Protein AF-A0A9W8K3P5-F1 (afdb_monomer_lite)

Secondary structure (DSSP, 8-state):
------TTPPPTTS-HHHHHHHHHHHHHHHHHHSHHHHHHHHHHHS--SSGGG--SSHHHHHHHHHHHH-GGGGGTTHHHHHHHHHHHHHHHHHHHHHHHHHTTTTSSS-HHHHHHHHHHHHHHHHHHHHHHHHHHHHHHSSTT-S-SSHHHHHHHHHHHH-GGGGTTTHHHHHHHHHHHHHHHHHHHHHHHHHH-TT----HHHHHHHHHHHHHHHHHHHHHHHHHHHHHHHGGG-S-HHHHT--SHHHHHHHHHHHHHHHHTTTTHHHHHHHHHHHHHHHHHHHHHHHHHHSTT---------------------------SHHHHHHTSPBPPTT-EEEEEE--TTTGGGHHHHHGGGSS--TTEEEEEEEEETTTHHHHHHHHHHHHHTS--S-PPEEEEEEE-TTS-HHHHHHHHHHH-SSSEEEE--TTTTTT--HHHHHHHHS-B--SS-EEEEEESSSSTTS-EE-PPTT--EE-SEEEEEEEEEGGG--TT---TTS-TTGGG--STT-----EE----------------------------S------------------S---EEEEEEEESSHHHHHHHHHHHHHHHHHSSS--EEEEE---TT---SSS--EEEEEEE-SS-EEEEEEESS--S--SSTHHHHHHHHTT-SS-EEEEEEEE----HHHHHHHHHTTSGGGTT-EEEEE-TTTGGG-GGGGGS-HHHHTTTTS-EEEEEEEESS-HHHHHHHHHHHHTS--TT---EEEEEE-TT--HHHHHHHHT---SSS-EEEEE-SS---HHHHHHTT---SSTTEEEEEEETTEEE-TTHHHHHHHHHIIIIIS-GGG--TTEEEEESS---EE--STT--EE--HHHHHHHTT-S-TT--EEESSPP-SSEEE-HHHHHHHHHHHHHHHTTSSS-TTS-SSTT-GGGG-TT-HHHHHHHHHHHHT-EEEE---GGG-BSEEE---SBTTBSS--HHHHHTT--PBPPPPPTTPPPGGG-SGGGSPPPGGGS-EE-TTS-EE-HHHHHHHHHHHHHHHH----SSPPTT-HHHHHT--S----

Radius of gyration: 40.32 Å; chains: 1; bounding box: 103×82×112 Å

InterPro domains:
  IPR018108 Mitochondrial carrier protein, transmembrane region [PF00153] (16-104)
  IPR018108 Mitochondrial carrier protein, transmembrane region [PF00153] (111-195)
  IPR018108 Mitochondrial carrier protein, transmembrane region [PF00153] (200-290)
  IPR018108 Mitochondrial carrier protein, transmembrane region [PS50920] (14-102)
  IPR018108 Mitochondrial carrier protein, transmembrane region [PS50920] (110-194)
  IPR018108 Mitochondrial carrier protein, transmembrane region [PS50920] (201-292)
  IPR023395 Mitochondrial carrier protein domain superfamily [G3DSA:1.50.40.10] (6-197)
  IPR023395 Mitochondrial carrier protein domain superfamily [G3DSA:1.50.40.10] (198-333)
  IPR023395 Mitochondrial carrier protein domain superfamily [SSF103506] (15-289)
  IPR029044 Nucleotide-diphospho-sugar transferases [G3DSA:3.90.550.10] (729-985)
  IPR029044 Nucleotide-diphospho-sugar transferases [SSF53448] (731-956)

pLDDT: mean 74.42, std 20.43, range [21.05, 98.44]

Foldseek 3Di:
DPPPPDPPDDDPPDDPVLLLQLLLQLQLQLCQVLQLLVLLLLLLLDDDPDPLSHAPDDVSSCVSCCVPVNNCLSRFLSVLQNVLRSVLSVLLVVQLVVQLVVLVCVDPDDNPVSNVVSNLRSNLRSLVRSQLSVLLSSQRSYDPRPDRDSVVSSVVCCVPPNPVLSCLLSVLVSVLPVQLVVQLVVQLVVQCCVVPVPPDDDPVSNLVSNLVSNLVSLQVSQLSVSLSSLSSNLCVDPDPQSVPDRHSVSSNVVQCVPPNPVSSCGSSVSSSVSRSCSVVSSVVSSLVSSQVSPVPRPPDDDDDDDDDDDDDDDDDDDDDDDPQVCVVLVVFAWDAFQQEEEEAEDEPVCLVVVLVLCVLQQDAFRRHAEYEYEYAPVCQVSSVVVVLVNVVVDDDDDGHHYHYHHDHVVDDPLVVQLVVLLVDPHQKYFGADSCRCPPPDPVQSCCSSGPGPDQFKEHAWAFDDFDPPGDIDGDAAPDKDFHLFDDPRIMHGSVQDDPPAPPVPTDSRNRRQDDPDDSGNGIHHHDDDDDDDDDDDDDDDDDDDDDDDDDDPDDPDDDDDDDDDDDDDDDDDADEAAEEEEEAEVVLVLLQVLQVLLLCVVPVDHRYAAEHEHYPPAADDDDWDWDWDWDDDPRDIDIYIYTNDHPPDPPPDVLVVVCVVVVPPHYAYAEYEYAPDPDVVVVVVVVVCPDPNNVQHDYFHFHSVCSNACNQVSQDDSQLSSCLPQAAEEEFEFEAACLPLQVQALVLVQLAGQGLAQYEYEYEYFQRHDPNNVVCLVPRDDPRHHYHYHYDSDGDPDQCRQLVSDAAPDQNYKYKYAYSQKHFESCLNVLVSQLCSQAPRDDPLQDDLLEFWAAQFADQWQAWAPVGIDGDAQLVVCVVVVNPFSQAKAKELQDDPRIIMGGNLLSLLLVVQVVCAVVCVQHDLQDDLDPRTPLNPVSPDSSSSSSSVCQLQVHIYIHGRDPQRAGRMFGQQDDDDVHPDDDPVVRVSTGGHYQHRDDRPDHGCSQVHVVSHRDRNVSHFYAYSRGDTDDSVRSNVSSNVSLCVRQVDPDPDFDRSDVCSSSVPDPPDDD

Structure (mmCIF, N/CA/C/O backbone):
data_AF-A0A9W8K3P5-F1
#
_entry.id   AF-A0A9W8K3P5-F1
#
loop_
_atom_site.group_PDB
_atom_site.id
_atom_site.type_symbol
_atom_site.label_atom_id
_atom_site.label_alt_id
_atom_site.label_comp_id
_atom_site.label_asym_id
_atom_site.label_entity_id
_atom_site.label_seq_id
_atom_site.pdbx_PDB_ins_code
_atom_site.Cartn_x
_atom_site.Cartn_y
_atom_site.Cartn_z
_atom_site.occupancy
_atom_site.B_iso_or_equiv
_atom_site.auth_seq_id
_atom_site.auth_comp_id
_atom_site.auth_asym_id
_atom_site.auth_atom_id
_atom_site.pdbx_PDB_model_num
ATOM 1 N N . MET A 1 1 ? 34.943 -4.417 -3.423 1.00 23.62 1 MET A N 1
ATOM 2 C CA . MET A 1 1 ? 34.823 -4.418 -4.892 1.00 23.62 1 MET A CA 1
ATOM 3 C C . MET A 1 1 ? 33.374 -4.115 -5.158 1.00 23.62 1 MET A C 1
ATOM 5 O O . MET A 1 1 ? 32.544 -4.834 -4.626 1.00 23.62 1 MET A O 1
ATOM 9 N N . ALA A 1 2 ? 33.100 -2.967 -5.771 1.00 22.47 2 ALA A N 1
ATOM 10 C CA . ALA A 1 2 ? 31.743 -2.561 -6.101 1.00 22.47 2 ALA A CA 1
ATOM 11 C C . ALA A 1 2 ? 31.169 -3.579 -7.089 1.00 22.47 2 ALA A C 1
ATOM 13 O O . ALA A 1 2 ? 31.886 -3.968 -8.012 1.00 22.47 2 ALA A O 1
ATOM 14 N N . ASP A 1 3 ? 29.934 -4.020 -6.867 1.00 24.09 3 ASP A N 1
ATOM 15 C CA . ASP A 1 3 ? 29.195 -4.821 -7.837 1.00 24.09 3 ASP A CA 1
ATOM 16 C C . ASP A 1 3 ? 28.991 -3.955 -9.090 1.00 24.09 3 ASP A C 1
ATOM 18 O O . ASP A 1 3 ? 28.110 -3.097 -9.157 1.00 24.09 3 ASP A O 1
ATOM 22 N N . GLU A 1 4 ? 29.904 -4.105 -10.051 1.00 28.44 4 GLU A N 1
ATOM 23 C CA . GLU A 1 4 ? 29.798 -3.536 -11.389 1.00 28.44 4 GLU A CA 1
ATOM 24 C C . GLU A 1 4 ? 28.550 -4.137 -12.038 1.00 28.44 4 GLU A C 1
ATOM 26 O O . GLU A 1 4 ? 28.481 -5.338 -12.294 1.00 28.44 4 GLU A O 1
ATOM 31 N N . ILE A 1 5 ? 27.542 -3.291 -12.259 1.00 29.33 5 ILE A N 1
ATOM 32 C CA . ILE A 1 5 ? 26.348 -3.632 -13.028 1.00 29.33 5 ILE A CA 1
ATOM 33 C C . ILE A 1 5 ? 26.821 -3.972 -14.444 1.00 29.33 5 ILE A C 1
ATOM 35 O O . ILE A 1 5 ? 27.196 -3.093 -15.223 1.00 29.33 5 ILE A O 1
ATOM 39 N N . ASP A 1 6 ? 26.867 -5.270 -14.713 1.00 34.41 6 ASP A N 1
ATOM 40 C CA . ASP A 1 6 ? 27.283 -5.882 -15.965 1.00 34.41 6 ASP A CA 1
ATOM 41 C C . ASP A 1 6 ? 26.362 -5.380 -17.094 1.00 34.41 6 ASP A C 1
ATOM 43 O O . ASP A 1 6 ? 25.144 -5.540 -17.039 1.00 34.41 6 ASP A O 1
ATOM 47 N N . TYR A 1 7 ? 26.943 -4.688 -18.080 1.00 34.19 7 TYR A N 1
ATOM 48 C CA . TYR A 1 7 ? 26.234 -3.960 -19.149 1.00 34.19 7 TYR A CA 1
ATOM 49 C C . TYR A 1 7 ? 25.374 -4.879 -20.038 1.00 34.19 7 TYR A C 1
ATOM 51 O O . TYR A 1 7 ? 24.458 -4.408 -20.708 1.00 34.19 7 TYR A O 1
ATOM 59 N N . GLU A 1 8 ? 25.646 -6.185 -20.009 1.00 33.62 8 GLU A N 1
ATOM 60 C CA . GLU A 1 8 ? 24.882 -7.227 -20.703 1.00 33.62 8 GLU A CA 1
ATOM 61 C C . GLU A 1 8 ? 23.996 -8.053 -19.752 1.00 33.62 8 GLU A C 1
ATOM 63 O O . GLU A 1 8 ? 23.257 -8.930 -20.201 1.00 33.62 8 GLU A O 1
ATOM 68 N N . ALA A 1 9 ? 24.028 -7.800 -18.440 1.00 36.78 9 ALA A N 1
ATOM 69 C CA . ALA A 1 9 ? 23.207 -8.551 -17.503 1.00 36.78 9 ALA A CA 1
ATOM 70 C C . ALA A 1 9 ? 21.765 -8.046 -17.505 1.00 36.78 9 ALA A C 1
ATOM 72 O O . ALA A 1 9 ? 21.462 -6.874 -17.275 1.00 36.78 9 ALA A O 1
ATOM 73 N N . LEU A 1 10 ? 20.857 -8.992 -17.732 1.00 37.81 10 LEU A N 1
ATOM 74 C CA . LEU A 1 10 ? 19.425 -8.759 -17.704 1.00 37.81 10 LEU A CA 1
ATOM 75 C C . LEU A 1 10 ? 18.994 -8.214 -16.328 1.00 37.81 10 LEU A C 1
ATOM 77 O O . LEU A 1 10 ? 19.452 -8.720 -15.298 1.00 37.81 10 LEU A O 1
ATOM 81 N N . PRO A 1 11 ? 18.064 -7.242 -16.275 1.00 37.62 11 PRO A N 1
ATOM 82 C CA . PRO A 1 11 ? 17.500 -6.780 -15.016 1.00 37.62 11 PRO A CA 1
ATOM 83 C C . PRO A 1 11 ? 16.817 -7.951 -14.301 1.00 37.62 11 PRO A C 1
ATOM 85 O O . PRO A 1 11 ? 15.933 -8.612 -14.851 1.00 37.62 11 PRO A O 1
ATOM 88 N N . SER A 1 12 ? 17.197 -8.185 -13.044 1.00 40.28 12 SER A N 1
ATOM 89 C CA . SER A 1 12 ? 16.804 -9.339 -12.214 1.00 40.28 12 SER A CA 1
ATOM 90 C C . SER A 1 12 ? 15.301 -9.437 -11.890 1.00 40.28 12 SER A C 1
ATOM 92 O O . SER A 1 12 ? 14.865 -10.394 -11.249 1.00 40.28 12 SER A O 1
ATOM 94 N N . ASN A 1 13 ? 14.498 -8.469 -12.349 1.00 42.56 13 ASN A N 1
ATOM 95 C CA . ASN A 1 13 ? 13.086 -8.285 -12.005 1.00 42.56 13 ASN A CA 1
ATOM 96 C C . ASN A 1 13 ? 12.097 -8.429 -13.180 1.00 42.56 13 ASN A C 1
ATOM 98 O O . ASN A 1 13 ? 10.896 -8.279 -12.955 1.00 42.56 13 ASN A O 1
ATOM 102 N N . ALA A 1 14 ? 12.557 -8.756 -14.390 1.00 45.34 14 ALA A N 1
ATOM 103 C CA . ALA A 1 14 ? 11.694 -9.064 -15.534 1.00 45.34 14 ALA A CA 1
ATOM 104 C C . ALA A 1 14 ? 11.896 -10.521 -15.981 1.00 45.34 14 ALA A C 1
ATOM 106 O O . ALA A 1 14 ? 12.983 -11.084 -15.851 1.00 45.34 14 ALA A O 1
ATOM 107 N N . GLY A 1 15 ? 10.825 -11.177 -16.444 1.00 53.44 15 GLY A N 1
ATOM 108 C CA . GLY A 1 15 ? 10.893 -12.580 -16.856 1.00 53.44 15 GLY A CA 1
ATOM 109 C C . GLY A 1 15 ? 11.932 -12.766 -17.964 1.00 53.44 15 GLY A C 1
ATOM 110 O O . GLY A 1 15 ? 11.929 -12.005 -18.927 1.00 53.44 15 GLY A O 1
ATOM 111 N N . LEU A 1 16 ? 12.789 -13.789 -17.851 1.00 59.28 16 LEU A N 1
ATOM 112 C CA . LEU A 1 16 ? 13.871 -14.092 -18.803 1.00 59.28 16 LEU A CA 1
ATOM 113 C C . LEU A 1 16 ? 13.409 -13.996 -20.273 1.00 59.28 16 LEU A C 1
ATOM 115 O O . LEU A 1 16 ? 14.096 -13.414 -21.103 1.00 59.28 16 LEU A O 1
ATOM 119 N N . ALA A 1 17 ? 12.198 -14.472 -20.575 1.00 61.72 17 ALA A N 1
ATOM 120 C CA . ALA A 1 17 ? 11.605 -14.416 -21.911 1.00 61.72 17 ALA A CA 1
ATOM 121 C C . ALA A 1 17 ? 11.269 -12.993 -22.409 1.00 61.72 17 ALA A C 1
ATOM 123 O O . ALA A 1 17 ? 11.429 -12.724 -23.597 1.00 61.72 17 ALA A O 1
ATOM 124 N N . VAL A 1 18 ? 10.823 -12.086 -21.531 1.00 63.31 18 VAL A N 1
ATOM 125 C CA . VAL A 1 18 ? 10.486 -10.693 -21.886 1.00 63.31 18 VAL A CA 1
ATOM 126 C C . VAL A 1 18 ? 11.759 -9.915 -22.189 1.00 63.31 18 VAL A C 1
ATOM 128 O O . VAL A 1 18 ? 11.842 -9.270 -23.227 1.00 63.31 18 VAL A O 1
ATOM 131 N N . ASN A 1 19 ? 12.789 -10.071 -21.357 1.00 62.56 19 ASN A N 1
ATOM 132 C CA . ASN A 1 19 ? 14.082 -9.428 -21.578 1.00 62.56 19 ASN A CA 1
ATOM 133 C C . ASN A 1 19 ? 14.803 -9.977 -22.822 1.00 62.56 19 ASN A C 1
ATOM 135 O O . ASN A 1 19 ? 15.378 -9.211 -23.590 1.00 62.56 19 ASN A O 1
ATOM 139 N N . MET A 1 20 ? 14.731 -11.292 -23.072 1.00 66.56 20 MET A N 1
ATOM 140 C CA . MET A 1 20 ? 15.272 -11.894 -24.299 1.00 66.56 20 MET A CA 1
ATOM 141 C C . MET A 1 20 ? 14.544 -11.392 -25.553 1.00 66.56 20 MET A C 1
ATOM 143 O O . MET A 1 20 ? 15.185 -11.131 -26.571 1.00 66.56 20 MET A O 1
ATOM 147 N N . LEU A 1 21 ? 13.216 -11.239 -25.494 1.00 72.25 21 LEU A N 1
ATOM 148 C CA . LEU A 1 21 ? 12.421 -10.736 -26.614 1.00 72.25 21 LEU A CA 1
ATOM 149 C C . LEU A 1 21 ? 12.638 -9.232 -26.839 1.00 72.25 21 LEU A C 1
ATOM 151 O O . LEU A 1 21 ? 12.789 -8.809 -27.983 1.00 72.25 21 LEU A O 1
ATOM 155 N N . ALA A 1 22 ? 12.718 -8.439 -25.772 1.00 68.12 22 ALA A N 1
ATOM 156 C CA . ALA A 1 22 ? 13.017 -7.013 -25.837 1.00 68.12 22 ALA A CA 1
ATOM 157 C C . ALA A 1 22 ? 14.431 -6.745 -26.355 1.00 68.12 22 ALA A C 1
ATOM 159 O O . ALA A 1 22 ? 14.597 -5.940 -27.269 1.00 68.12 22 ALA A O 1
ATOM 160 N N . GLY A 1 23 ? 15.428 -7.496 -25.876 1.00 66.69 23 GLY A N 1
ATOM 161 C CA . GLY A 1 23 ? 16.786 -7.483 -26.420 1.00 66.69 23 GLY A CA 1
ATOM 162 C C . GLY A 1 23 ? 16.828 -7.855 -27.905 1.00 66.69 23 GLY A C 1
ATOM 163 O O . GLY A 1 23 ? 17.481 -7.178 -28.698 1.00 66.69 23 GLY A O 1
ATOM 164 N N . ALA A 1 24 ? 16.066 -8.873 -28.321 1.00 73.81 24 ALA A N 1
ATOM 165 C CA . ALA A 1 24 ? 15.966 -9.261 -29.727 1.00 73.81 24 ALA A CA 1
ATOM 166 C C . ALA A 1 24 ? 15.324 -8.169 -30.608 1.00 73.81 24 ALA A C 1
ATOM 168 O O . ALA A 1 24 ? 15.825 -7.897 -31.700 1.00 73.81 24 ALA A O 1
ATOM 169 N N . LEU A 1 25 ? 14.238 -7.526 -30.157 1.00 76.81 25 LEU A N 1
ATOM 170 C CA . LEU A 1 25 ? 13.581 -6.442 -30.901 1.00 76.81 25 LEU A CA 1
ATOM 171 C C . LEU A 1 25 ? 14.417 -5.156 -30.936 1.00 76.81 25 LEU A C 1
ATOM 173 O O . LEU A 1 25 ? 14.437 -4.469 -31.964 1.00 76.81 25 LEU A O 1
ATOM 177 N N . ALA A 1 26 ? 15.146 -4.861 -29.860 1.00 72.56 26 ALA A N 1
ATOM 178 C CA . ALA A 1 26 ? 16.072 -3.738 -29.792 1.00 72.56 26 ALA A CA 1
ATOM 179 C C . ALA A 1 26 ? 17.213 -3.892 -30.800 1.00 72.56 26 ALA A C 1
ATOM 181 O O . ALA A 1 26 ? 17.421 -3.000 -31.623 1.00 72.56 26 ALA A O 1
ATOM 182 N N . GLY A 1 27 ? 17.860 -5.063 -30.832 1.00 71.19 27 GLY A N 1
ATOM 183 C CA . GLY A 1 27 ? 18.911 -5.363 -31.808 1.00 71.19 27 GLY A CA 1
ATOM 184 C C . GLY A 1 27 ? 18.406 -5.360 -33.258 1.00 71.19 27 GLY A C 1
ATOM 185 O O . GLY A 1 27 ? 19.089 -4.881 -34.164 1.00 71.19 27 GLY A O 1
ATOM 186 N N . ILE A 1 28 ? 17.176 -5.832 -33.504 1.00 79.94 28 ILE A N 1
ATOM 187 C CA . ILE A 1 28 ? 16.535 -5.745 -34.830 1.00 79.94 28 ILE A CA 1
ATOM 188 C C . ILE A 1 28 ? 16.339 -4.282 -35.255 1.00 79.94 28 ILE A C 1
ATOM 190 O O . ILE A 1 28 ? 16.597 -3.937 -36.411 1.00 79.94 28 ILE A O 1
ATOM 194 N N . SER A 1 29 ? 15.895 -3.428 -34.335 1.00 79.75 29 SER A N 1
ATOM 195 C CA . SER A 1 29 ? 15.569 -2.028 -34.619 1.00 79.75 29 SER A CA 1
ATOM 196 C C . SER A 1 29 ? 16.815 -1.178 -34.825 1.00 79.75 29 SER A C 1
ATOM 198 O O . SER A 1 29 ? 16.888 -0.446 -35.814 1.00 79.75 29 SER A O 1
ATOM 200 N N . GLU A 1 30 ? 17.836 -1.360 -33.986 1.00 80.12 30 GLU A N 1
ATOM 201 C CA . GLU A 1 30 ? 19.162 -0.766 -34.168 1.00 80.12 30 GLU A CA 1
ATOM 202 C C . GLU A 1 30 ? 19.708 -1.082 -35.570 1.00 80.12 30 GLU A C 1
ATOM 204 O O . GLU A 1 30 ? 20.024 -0.181 -36.356 1.00 80.12 30 GLU A O 1
ATOM 209 N N . HIS A 1 31 ? 19.746 -2.368 -35.937 1.00 77.94 31 HIS A N 1
ATOM 210 C CA . HIS A 1 31 ? 20.262 -2.792 -37.233 1.00 77.94 31 HIS A CA 1
ATOM 211 C C . HIS A 1 31 ? 19.411 -2.322 -38.418 1.00 77.94 31 HIS A C 1
ATOM 213 O O . HIS A 1 31 ? 19.969 -2.076 -39.489 1.00 77.94 31 HIS A O 1
ATOM 219 N N . ALA A 1 32 ? 18.090 -2.185 -38.267 1.00 81.75 32 ALA A N 1
ATOM 220 C CA . ALA A 1 32 ? 17.202 -1.706 -39.326 1.00 81.75 32 ALA A CA 1
ATOM 221 C C . ALA A 1 32 ? 17.339 -0.194 -39.578 1.00 81.75 32 ALA A C 1
ATOM 223 O O . ALA A 1 32 ? 17.338 0.237 -40.738 1.00 81.75 32 ALA A O 1
ATOM 224 N N . VAL A 1 33 ? 17.488 0.601 -38.512 1.00 84.00 33 VAL A N 1
ATOM 225 C CA . VAL A 1 33 ? 17.670 2.061 -38.583 1.00 84.00 33 VAL A CA 1
ATOM 226 C C . VAL A 1 33 ? 19.052 2.409 -39.125 1.00 84.00 33 VAL A C 1
ATOM 228 O O . VAL A 1 33 ? 19.173 3.259 -40.007 1.00 84.00 33 VAL A O 1
ATOM 231 N N . MET A 1 34 ? 20.091 1.702 -38.675 1.00 84.88 34 MET A N 1
ATOM 232 C CA . MET A 1 34 ? 21.470 1.942 -39.111 1.00 84.88 34 MET A CA 1
ATOM 233 C C . MET A 1 34 ? 21.814 1.291 -40.462 1.00 84.88 34 MET A C 1
ATOM 235 O O . MET A 1 34 ? 22.882 1.547 -41.027 1.00 84.88 34 MET A O 1
ATOM 239 N N . PHE A 1 35 ? 20.894 0.510 -41.039 1.00 86.25 35 PHE A N 1
ATOM 240 C CA . PHE A 1 35 ? 21.099 -0.227 -42.289 1.00 86.25 35 PHE A CA 1
ATOM 241 C C . PHE A 1 35 ? 21.514 0.633 -43.505 1.00 86.25 35 PHE A C 1
ATOM 243 O O . PHE A 1 35 ? 22.354 0.177 -44.288 1.00 86.25 35 PHE A O 1
ATOM 250 N N . PRO A 1 36 ? 20.999 1.865 -43.712 1.00 87.50 36 PRO A N 1
ATOM 251 C CA . PRO A 1 36 ? 21.450 2.735 -44.802 1.00 87.50 36 PRO A CA 1
ATOM 252 C C . PRO A 1 36 ? 22.920 3.136 -44.681 1.00 87.50 36 PRO A C 1
ATOM 254 O O . PRO A 1 36 ? 23.638 3.168 -45.682 1.00 87.50 36 PRO A O 1
ATOM 257 N N . VAL A 1 37 ? 23.376 3.420 -43.458 1.00 84.44 37 VAL A N 1
ATOM 258 C CA . VAL A 1 37 ? 24.770 3.788 -43.184 1.00 84.44 37 VAL A CA 1
ATOM 259 C C . VAL A 1 37 ? 25.668 2.559 -43.312 1.00 84.44 37 VAL A C 1
ATOM 261 O O . VAL A 1 37 ? 26.730 2.661 -43.923 1.00 84.44 37 VAL A O 1
ATOM 264 N N . ASP A 1 38 ? 25.206 1.385 -42.866 1.00 83.62 38 ASP A N 1
ATOM 265 C CA . ASP A 1 38 ? 25.884 0.103 -43.101 1.00 83.62 38 ASP A CA 1
ATOM 266 C C . ASP A 1 38 ? 26.000 -0.211 -44.602 1.00 83.62 38 ASP A C 1
ATOM 268 O O . ASP A 1 38 ? 27.068 -0.576 -45.081 1.00 83.62 38 ASP A O 1
ATOM 272 N N . SER A 1 39 ? 24.954 0.041 -45.390 1.00 85.25 39 SER A N 1
ATOM 273 C CA . SER A 1 39 ? 24.984 -0.146 -46.847 1.00 85.25 39 SER A CA 1
ATOM 274 C C . SER A 1 39 ? 25.970 0.805 -47.532 1.00 85.25 39 SER A C 1
ATOM 276 O O . SER A 1 39 ? 26.676 0.407 -48.462 1.00 85.25 39 SER A O 1
ATOM 278 N N . ILE A 1 40 ? 26.063 2.055 -47.065 1.00 86.31 40 ILE A N 1
ATOM 279 C CA . ILE A 1 40 ? 27.072 3.017 -47.530 1.00 86.31 40 ILE A CA 1
ATOM 280 C C . ILE A 1 40 ? 28.477 2.548 -47.134 1.00 86.31 40 ILE A C 1
ATOM 282 O O . ILE A 1 40 ? 29.366 2.533 -47.985 1.00 86.31 40 ILE A O 1
ATOM 286 N N . LYS A 1 41 ? 28.672 2.113 -45.882 1.00 85.94 41 LYS A N 1
ATOM 287 C CA . LYS A 1 41 ? 29.932 1.552 -45.376 1.00 85.94 41 LYS A CA 1
ATOM 288 C C . LYS A 1 41 ? 30.384 0.380 -46.244 1.00 85.94 41 LYS A C 1
ATOM 290 O O . LYS A 1 41 ? 31.476 0.438 -46.802 1.00 85.94 41 LYS A O 1
ATOM 295 N N . THR A 1 42 ? 29.527 -0.621 -46.433 1.00 83.69 42 THR A N 1
ATOM 296 C CA . THR A 1 42 ? 29.791 -1.808 -47.253 1.00 83.69 42 THR A CA 1
ATOM 297 C C . THR A 1 42 ? 30.169 -1.417 -48.679 1.00 83.69 42 THR A C 1
ATOM 299 O O . THR A 1 42 ? 31.186 -1.864 -49.199 1.00 83.69 42 THR A O 1
ATOM 302 N N . ARG A 1 43 ? 29.423 -0.509 -49.317 1.00 82.81 43 ARG A N 1
ATOM 303 C CA . ARG A 1 43 ? 29.733 -0.054 -50.684 1.00 82.81 43 ARG A CA 1
ATOM 304 C C . ARG A 1 43 ? 31.029 0.750 -50.788 1.00 82.81 43 ARG A C 1
ATOM 306 O O . ARG A 1 43 ? 31.646 0.741 -51.847 1.00 82.81 43 ARG A O 1
ATOM 313 N N . MET A 1 44 ? 31.436 1.435 -49.721 1.00 82.19 44 MET A N 1
ATOM 314 C CA . MET A 1 44 ? 32.718 2.144 -49.641 1.00 82.19 44 MET A CA 1
ATOM 315 C C . MET A 1 44 ? 33.895 1.217 -49.289 1.00 82.19 44 MET A C 1
ATOM 317 O O . MET A 1 44 ? 35.037 1.539 -49.616 1.00 82.19 44 MET A O 1
ATOM 321 N N . GLN A 1 45 ? 33.634 0.092 -48.617 1.00 82.25 45 GLN A N 1
ATOM 322 C CA . GLN A 1 45 ? 34.626 -0.929 -48.256 1.00 82.25 45 GLN A CA 1
ATOM 323 C C . GLN A 1 45 ? 34.854 -1.953 -49.371 1.00 82.25 45 GLN A C 1
ATOM 325 O O . GLN A 1 45 ? 35.950 -2.500 -49.491 1.00 82.25 45 GLN A O 1
ATOM 330 N N . VAL A 1 46 ? 33.845 -2.197 -50.209 1.00 78.50 46 VAL A N 1
ATOM 331 C CA . VAL A 1 46 ? 33.973 -3.062 -51.381 1.00 78.50 46 VAL A CA 1
ATOM 332 C C . VAL A 1 46 ? 34.813 -2.365 -52.444 1.00 78.50 46 VAL A C 1
ATOM 334 O O . VAL A 1 46 ? 34.569 -1.223 -52.831 1.00 78.50 46 VAL A O 1
ATOM 337 N N . PHE A 1 47 ? 35.806 -3.086 -52.952 1.00 66.06 47 PHE A N 1
ATOM 338 C CA . PHE A 1 47 ? 36.665 -2.618 -54.028 1.00 66.06 47 PHE A CA 1
ATOM 339 C C . PHE A 1 47 ? 35.866 -2.622 -55.333 1.00 66.06 47 PHE A C 1
ATOM 341 O O . PHE A 1 47 ? 35.712 -3.655 -55.983 1.00 66.06 47 PHE A O 1
ATOM 348 N N . ALA A 1 48 ? 35.310 -1.469 -55.698 1.00 57.47 48 ALA A N 1
ATOM 349 C CA . ALA A 1 48 ? 34.570 -1.330 -56.940 1.00 57.47 48 ALA A CA 1
ATOM 350 C C . ALA A 1 48 ? 35.520 -1.222 -58.144 1.00 57.47 48 ALA A C 1
ATOM 352 O O . ALA A 1 48 ? 36.448 -0.418 -58.156 1.00 57.47 48 ALA A O 1
ATOM 353 N N . THR A 1 49 ? 35.238 -1.986 -59.198 1.00 50.03 49 THR A N 1
ATOM 354 C CA . THR A 1 49 ? 35.930 -1.944 -60.499 1.00 50.03 49 THR A CA 1
ATOM 355 C C . THR A 1 49 ? 35.445 -0.809 -61.415 1.00 50.03 49 THR A C 1
ATOM 357 O O . THR A 1 49 ? 36.018 -0.600 -62.481 1.00 50.03 49 THR A O 1
ATOM 360 N N . SER A 1 50 ? 34.402 -0.057 -61.027 1.00 50.75 50 SE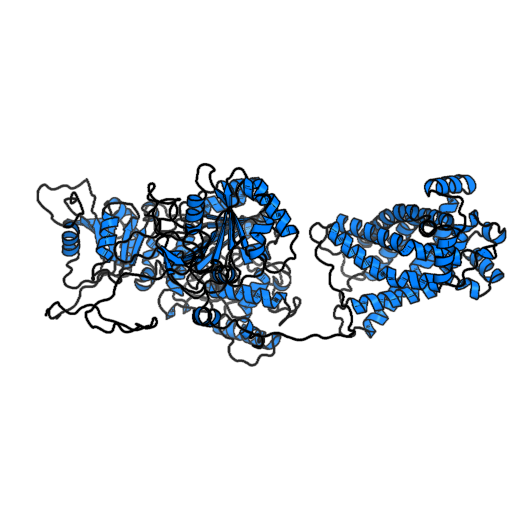R A N 1
ATOM 361 C CA . SER A 1 50 ? 33.777 0.992 -61.851 1.00 50.75 50 SER A CA 1
ATOM 362 C C . SER A 1 50 ? 34.023 2.410 -61.296 1.00 50.75 50 SER A C 1
ATOM 364 O O . SER A 1 50 ? 33.726 2.648 -60.122 1.00 50.75 50 SER A O 1
ATOM 366 N N . PRO A 1 51 ? 34.449 3.393 -62.122 1.00 49.22 51 PRO A N 1
ATOM 367 C CA . PRO A 1 51 ? 34.679 4.787 -61.702 1.00 49.22 51 PRO A CA 1
ATOM 368 C C . PRO A 1 51 ? 33.430 5.490 -61.143 1.00 49.22 51 PRO A C 1
ATOM 370 O O . PRO A 1 51 ? 33.524 6.471 -60.409 1.00 49.22 51 PRO A O 1
ATOM 373 N N . VAL A 1 52 ? 32.239 4.988 -61.483 1.00 49.38 52 VAL A N 1
ATOM 374 C CA . VAL A 1 52 ? 30.946 5.540 -61.044 1.00 49.38 52 VAL A CA 1
ATOM 375 C C . VAL A 1 52 ? 30.647 5.203 -59.574 1.00 49.38 52 VAL A C 1
ATOM 377 O O . VAL A 1 52 ? 29.846 5.888 -58.944 1.00 49.38 52 VAL A O 1
ATOM 380 N N . ALA A 1 53 ? 31.321 4.198 -59.006 1.00 52.84 53 ALA A N 1
ATOM 381 C CA . ALA A 1 53 ? 31.105 3.708 -57.644 1.00 52.84 53 ALA A CA 1
ATOM 382 C C . ALA A 1 53 ? 32.077 4.297 -56.601 1.00 52.84 53 ALA A C 1
ATOM 384 O O . ALA A 1 53 ? 32.054 3.886 -55.443 1.00 52.84 53 ALA A O 1
ATOM 385 N N . VAL A 1 54 ? 32.927 5.257 -56.982 1.00 65.25 54 VAL A N 1
ATOM 386 C CA . VAL A 1 54 ? 33.811 5.942 -56.030 1.00 65.25 54 VAL A CA 1
ATOM 387 C C . VAL A 1 54 ? 33.023 7.043 -55.325 1.00 65.25 54 VAL A C 1
ATOM 389 O O . VAL A 1 54 ? 32.610 8.029 -55.941 1.00 65.25 54 VAL A O 1
ATOM 392 N N . TYR A 1 55 ? 32.806 6.859 -54.027 1.00 72.25 55 TYR A N 1
ATOM 393 C CA . TYR A 1 55 ? 32.142 7.831 -53.166 1.00 72.25 55 TYR A CA 1
ATOM 394 C C . TYR A 1 55 ? 33.184 8.653 -52.405 1.00 72.25 55 TYR A C 1
ATOM 396 O O . TYR A 1 55 ? 34.078 8.091 -51.775 1.00 72.25 55 TYR A O 1
ATOM 404 N N . SER A 1 56 ? 33.070 9.983 -52.443 1.00 72.00 56 SER A N 1
ATOM 405 C CA . SER A 1 56 ? 34.002 10.889 -51.749 1.00 72.00 56 SER A CA 1
ATOM 406 C C . SER A 1 56 ? 33.734 11.009 -50.244 1.00 72.00 56 SER A C 1
ATOM 408 O O . SER A 1 56 ? 34.601 11.444 -49.493 1.00 72.00 56 SER A O 1
ATOM 410 N N . GLY A 1 57 ? 32.543 10.613 -49.794 1.00 76.00 57 GLY A N 1
ATOM 411 C CA . GLY A 1 57 ? 32.125 10.662 -48.397 1.00 76.00 57 GLY A CA 1
ATOM 412 C C . GLY A 1 57 ? 30.685 10.185 -48.223 1.00 76.00 57 GLY A C 1
ATOM 413 O O . GLY A 1 57 ? 29.982 9.946 -49.205 1.00 76.00 57 GLY A O 1
ATOM 414 N N . VAL A 1 58 ? 30.236 10.072 -46.971 1.00 82.25 58 VAL A N 1
ATOM 415 C CA . VAL A 1 58 ? 28.930 9.485 -46.611 1.00 82.25 58 VAL A CA 1
ATOM 416 C C . VAL A 1 58 ? 27.756 10.244 -47.242 1.00 82.25 58 VAL A C 1
ATOM 418 O O . VAL A 1 58 ? 26.889 9.626 -47.852 1.00 82.25 58 VAL A O 1
ATOM 421 N N . GLY A 1 59 ? 27.756 11.582 -47.187 1.00 81.56 59 GLY A N 1
ATOM 422 C CA . GLY A 1 59 ? 26.694 12.401 -47.792 1.00 81.56 59 GLY A CA 1
ATOM 423 C C . GLY A 1 59 ? 26.653 12.311 -49.323 1.00 81.56 59 GLY A C 1
ATOM 424 O O . GLY A 1 59 ? 25.579 12.211 -49.913 1.00 81.56 59 GLY A O 1
ATOM 425 N N . ASN A 1 60 ? 27.824 12.263 -49.972 1.00 83.81 60 ASN A N 1
ATOM 426 C CA . ASN A 1 60 ? 27.917 12.046 -51.418 1.00 83.81 60 ASN A CA 1
ATOM 427 C C . ASN A 1 60 ? 27.418 10.644 -51.804 1.00 83.81 60 ASN A C 1
ATOM 429 O O . ASN A 1 60 ? 26.675 10.510 -52.775 1.00 83.81 60 ASN A O 1
ATOM 433 N N . ALA A 1 61 ? 27.768 9.618 -51.020 1.00 81.94 61 ALA A N 1
ATOM 434 C CA . ALA A 1 61 ? 27.284 8.256 -51.214 1.00 81.94 61 ALA A CA 1
ATOM 435 C C . ALA A 1 61 ? 25.763 8.165 -51.085 1.00 81.94 61 ALA A C 1
ATOM 437 O O . ALA A 1 61 ? 25.108 7.630 -51.975 1.00 81.94 61 ALA A O 1
ATOM 438 N N . PHE A 1 62 ? 25.195 8.748 -50.029 1.00 85.25 62 PHE A N 1
ATOM 439 C CA . PHE A 1 62 ? 23.753 8.781 -49.809 1.00 85.25 62 PHE A CA 1
ATOM 440 C C . PHE A 1 62 ? 23.011 9.448 -50.977 1.00 85.25 62 PHE A C 1
ATOM 442 O O . PHE A 1 62 ? 22.118 8.842 -51.574 1.00 85.25 62 PHE A O 1
ATOM 449 N N . ALA A 1 63 ? 23.424 10.663 -51.359 1.00 83.81 63 ALA A N 1
ATOM 450 C CA . ALA A 1 63 ? 22.796 11.413 -52.446 1.00 83.81 63 ALA A CA 1
ATOM 451 C C . ALA A 1 63 ? 22.894 10.673 -53.789 1.00 83.81 63 ALA A C 1
ATOM 453 O O . ALA A 1 63 ? 21.923 10.610 -54.549 1.00 83.81 63 ALA A O 1
ATOM 454 N N . ARG A 1 64 ? 24.051 10.068 -54.080 1.00 82.38 64 ARG A N 1
ATOM 455 C CA . ARG A 1 64 ? 24.296 9.356 -55.338 1.00 82.38 64 ARG A CA 1
ATOM 456 C C . ARG A 1 64 ? 23.530 8.039 -55.415 1.00 82.38 64 ARG A C 1
ATOM 458 O O . ARG A 1 64 ? 22.931 7.762 -56.447 1.00 82.38 64 ARG A O 1
ATOM 465 N N . ILE A 1 65 ? 23.489 7.248 -54.344 1.00 83.94 65 ILE A N 1
ATOM 466 C CA . ILE A 1 65 ? 22.727 5.988 -54.310 1.00 83.94 65 ILE A CA 1
ATOM 467 C C . ILE A 1 65 ? 21.225 6.274 -54.416 1.00 83.94 65 ILE A C 1
ATOM 469 O O . ILE A 1 65 ? 20.543 5.662 -55.236 1.00 83.94 65 ILE A O 1
ATOM 473 N N . SER A 1 66 ? 20.722 7.246 -53.649 1.00 84.94 66 SER A N 1
ATOM 474 C CA . SER A 1 66 ? 19.299 7.602 -53.646 1.00 84.94 66 SER A CA 1
ATOM 475 C C . SER A 1 66 ? 18.820 8.115 -55.009 1.00 84.94 66 SER A C 1
ATOM 477 O O . SER A 1 66 ? 17.762 7.706 -55.482 1.00 84.94 66 SER A O 1
ATOM 479 N N . SER A 1 67 ? 19.622 8.946 -55.687 1.00 82.06 67 SER A N 1
ATOM 480 C CA . SER A 1 67 ? 19.276 9.486 -57.011 1.00 82.06 67 SER A CA 1
ATOM 481 C C . SER A 1 67 ? 19.437 8.488 -58.164 1.00 82.06 67 SER A C 1
ATOM 483 O O . SER A 1 67 ? 18.708 8.590 -59.146 1.00 82.06 67 SER A O 1
ATOM 485 N N . THR A 1 68 ? 20.364 7.525 -58.074 1.00 81.38 68 THR A N 1
ATOM 486 C CA . THR A 1 68 ? 20.666 6.604 -59.191 1.00 81.38 68 THR A CA 1
ATOM 487 C C . THR A 1 68 ? 19.950 5.257 -59.108 1.00 81.38 68 THR A C 1
ATOM 489 O O . THR A 1 68 ? 19.550 4.717 -60.137 1.00 81.38 68 THR A O 1
ATOM 492 N N . GLU A 1 69 ? 19.778 4.701 -57.908 1.00 80.50 69 GLU A N 1
ATOM 493 C CA . GLU A 1 69 ? 19.149 3.389 -57.680 1.00 80.50 69 GLU A CA 1
ATOM 494 C C . GLU A 1 69 ? 17.804 3.499 -56.946 1.00 80.50 69 GLU A C 1
ATOM 496 O O . GLU A 1 69 ? 17.082 2.508 -56.812 1.00 80.50 69 GLU A O 1
ATOM 501 N N . GLY A 1 70 ? 17.460 4.702 -56.483 1.00 81.31 70 GLY A N 1
ATOM 502 C CA . GLY A 1 70 ? 16.305 4.961 -55.637 1.00 81.31 70 GLY A CA 1
ATOM 503 C C . GLY A 1 70 ? 16.624 4.784 -54.153 1.00 81.31 70 GLY A C 1
ATOM 504 O O . GLY A 1 70 ? 17.412 3.932 -53.746 1.00 81.31 70 GLY A O 1
ATOM 505 N N . MET A 1 71 ? 15.942 5.558 -53.311 1.00 84.69 71 MET A N 1
ATOM 506 C CA . MET A 1 71 ? 16.131 5.567 -51.854 1.00 84.69 71 MET A CA 1
ATOM 507 C C . MET A 1 71 ? 15.986 4.179 -51.200 1.00 84.69 71 MET A C 1
ATOM 509 O O . MET A 1 71 ? 16.694 3.859 -50.249 1.00 84.69 71 MET A O 1
ATOM 513 N N . ARG A 1 72 ? 15.129 3.306 -51.750 1.00 84.81 72 ARG A N 1
ATOM 514 C CA . ARG A 1 72 ? 14.923 1.932 -51.252 1.00 84.81 72 ARG A CA 1
ATOM 515 C C . ARG A 1 72 ? 16.145 1.023 -51.428 1.00 84.81 72 ARG A C 1
ATOM 517 O O . ARG A 1 72 ? 16.237 0.008 -50.744 1.00 84.81 72 ARG A O 1
ATOM 524 N N . ALA A 1 73 ? 17.088 1.372 -52.306 1.00 83.56 73 ALA A N 1
ATOM 525 C CA . ALA A 1 73 ? 18.311 0.597 -52.503 1.00 83.56 73 ALA A CA 1
ATOM 526 C C . ALA A 1 73 ? 19.191 0.552 -51.240 1.00 83.56 73 ALA A C 1
ATOM 528 O O . ALA A 1 73 ? 19.910 -0.424 -51.042 1.00 83.56 73 ALA A O 1
ATOM 529 N N . LEU A 1 74 ? 19.083 1.558 -50.363 1.00 86.50 74 LEU A N 1
ATOM 530 C CA . LEU A 1 74 ? 19.809 1.626 -49.092 1.00 86.50 74 LEU A CA 1
ATOM 531 C C . LEU A 1 74 ? 19.326 0.609 -48.045 1.00 86.50 74 LEU A C 1
ATOM 533 O O . LEU A 1 74 ? 20.063 0.352 -47.107 1.00 86.50 74 LEU A O 1
ATOM 537 N N . TRP A 1 75 ? 18.138 0.010 -48.205 1.00 88.00 75 TRP A N 1
ATOM 538 C CA . TRP A 1 75 ? 17.599 -1.042 -47.320 1.00 88.00 75 TRP A CA 1
ATOM 539 C C . TRP A 1 75 ? 17.728 -2.452 -47.907 1.00 88.00 75 TRP A C 1
ATOM 541 O O . TRP A 1 75 ? 17.174 -3.429 -47.395 1.00 88.00 75 TRP A O 1
ATOM 551 N N . ARG A 1 76 ? 18.453 -2.595 -49.017 1.00 86.38 76 ARG A N 1
ATOM 552 C CA . ARG A 1 76 ? 18.547 -3.867 -49.727 1.00 86.38 76 ARG A CA 1
ATOM 553 C C . ARG A 1 76 ? 19.382 -4.874 -48.932 1.00 86.38 76 ARG A C 1
ATOM 555 O O . ARG A 1 76 ? 20.587 -4.716 -48.787 1.00 86.38 76 ARG A O 1
ATOM 562 N N . GLY A 1 77 ? 18.726 -5.929 -48.448 1.00 86.00 77 GLY A N 1
ATOM 563 C CA . GLY A 1 77 ? 19.340 -6.962 -47.603 1.00 86.00 77 GLY A CA 1
ATOM 564 C C . GLY A 1 77 ? 18.938 -6.896 -46.130 1.00 86.00 77 GLY A C 1
ATOM 565 O O . GLY A 1 77 ? 19.285 -7.811 -45.385 1.00 86.00 77 GLY A O 1
ATOM 566 N N . VAL A 1 78 ? 18.149 -5.891 -45.724 1.00 88.56 78 VAL A N 1
ATOM 567 C CA . VAL A 1 78 ? 17.693 -5.725 -44.331 1.00 88.56 78 VAL A CA 1
ATOM 568 C C . VAL A 1 78 ? 16.940 -6.953 -43.815 1.00 88.56 78 VAL A C 1
ATOM 570 O O . VAL A 1 78 ? 17.143 -7.372 -42.681 1.00 88.56 78 VAL A O 1
ATOM 573 N N . SER A 1 79 ? 16.170 -7.624 -44.679 1.00 87.81 79 SER A N 1
ATOM 574 C CA . SER A 1 79 ? 15.445 -8.850 -44.327 1.00 87.81 79 SER A CA 1
ATOM 575 C C . SER A 1 79 ? 16.365 -9.975 -43.842 1.00 87.81 79 SER A C 1
ATOM 577 O O . SER A 1 79 ? 15.953 -10.771 -43.011 1.00 87.81 79 SER A O 1
ATOM 579 N N . SER A 1 80 ? 17.601 -10.058 -44.350 1.00 88.75 80 SER A N 1
ATOM 580 C CA . SER A 1 80 ? 18.571 -11.069 -43.906 1.00 88.75 80 SER A CA 1
ATOM 581 C C . SER A 1 80 ? 19.004 -10.827 -42.461 1.00 88.75 80 SER A C 1
ATOM 583 O O . SER A 1 80 ? 19.099 -11.761 -41.677 1.00 88.75 80 SER A O 1
ATOM 585 N N . VAL A 1 81 ? 19.215 -9.560 -42.098 1.00 85.50 81 VAL A N 1
ATOM 586 C CA . VAL A 1 81 ? 19.667 -9.165 -40.758 1.00 85.50 81 VAL A CA 1
ATOM 587 C C . VAL A 1 81 ? 18.563 -9.328 -39.728 1.00 85.50 81 VAL A C 1
ATOM 589 O O . VAL A 1 81 ? 18.815 -9.885 -38.668 1.00 85.50 81 VAL A O 1
ATOM 592 N N . ILE A 1 82 ? 17.332 -8.930 -40.064 1.00 85.81 82 ILE A N 1
ATOM 593 C CA . ILE A 1 82 ? 16.169 -9.094 -39.179 1.00 85.81 82 ILE A CA 1
ATOM 594 C C . ILE A 1 82 ? 15.941 -10.578 -38.845 1.00 85.81 82 ILE A C 1
ATOM 596 O O . ILE A 1 82 ? 15.685 -10.916 -37.693 1.00 85.81 82 ILE A O 1
ATOM 600 N N . LEU A 1 83 ? 16.080 -11.472 -39.834 1.00 85.69 83 LEU A N 1
ATOM 601 C CA . LEU A 1 83 ? 15.913 -12.918 -39.637 1.00 85.69 83 LEU A CA 1
ATOM 602 C C . LEU A 1 83 ? 17.033 -13.554 -38.795 1.00 85.69 83 LEU A C 1
ATOM 604 O O . LEU A 1 83 ? 16.789 -14.568 -38.145 1.00 85.69 83 LEU A O 1
ATOM 608 N N . GLY A 1 84 ? 18.242 -12.986 -38.820 1.00 83.62 84 GLY A N 1
ATOM 609 C CA . GLY A 1 84 ? 19.402 -13.511 -38.094 1.00 83.62 84 GLY A CA 1
ATOM 610 C C . GLY A 1 84 ? 19.565 -12.957 -36.676 1.00 83.62 84 GLY A C 1
ATOM 611 O O . GLY A 1 84 ? 19.960 -13.696 -35.776 1.00 83.62 84 GLY A O 1
ATOM 612 N N . ALA A 1 85 ? 19.240 -11.678 -36.462 1.00 80.44 85 ALA A N 1
ATOM 613 C CA . ALA A 1 85 ? 19.573 -10.955 -35.235 1.00 80.44 85 ALA A CA 1
ATOM 614 C C . ALA A 1 85 ? 18.865 -11.515 -33.993 1.00 80.44 85 ALA A C 1
ATOM 616 O O . ALA A 1 85 ? 19.523 -11.786 -32.993 1.00 80.44 85 ALA A O 1
ATOM 617 N N . GLY A 1 86 ? 17.548 -11.736 -34.046 1.00 79.81 86 GLY A N 1
ATOM 618 C CA . GLY A 1 86 ? 16.787 -12.210 -32.882 1.00 79.81 86 GLY A CA 1
ATOM 619 C C . GLY A 1 86 ? 17.277 -13.559 -32.329 1.00 79.81 86 GLY A C 1
ATOM 620 O O . GLY A 1 86 ? 17.643 -13.633 -31.155 1.00 79.81 86 GLY A O 1
ATOM 621 N N . PRO A 1 87 ? 17.354 -14.627 -33.150 1.00 83.94 87 PRO A N 1
ATOM 622 C CA . PRO A 1 87 ? 17.834 -15.922 -32.673 1.00 83.94 87 PRO A CA 1
ATOM 623 C C . PRO A 1 87 ? 19.311 -15.915 -32.251 1.00 83.94 87 PRO A C 1
ATOM 625 O O . PRO A 1 87 ? 19.666 -16.635 -31.321 1.00 83.94 87 PRO A O 1
ATOM 628 N N . ALA A 1 88 ? 20.165 -15.090 -32.873 1.00 82.62 88 ALA A N 1
ATOM 629 C CA . ALA A 1 88 ? 21.560 -14.938 -32.454 1.00 82.62 88 ALA A CA 1
ATOM 630 C C . ALA A 1 88 ? 21.668 -14.413 -31.009 1.00 82.62 88 ALA A C 1
ATOM 632 O O . ALA A 1 88 ? 22.386 -14.992 -30.196 1.00 82.62 88 ALA A O 1
ATOM 633 N N . HIS A 1 89 ? 20.884 -13.390 -30.647 1.00 76.19 89 HIS A N 1
ATOM 634 C CA . HIS A 1 89 ? 20.842 -12.866 -29.275 1.00 76.19 89 HIS A CA 1
ATOM 635 C C . HIS A 1 89 ? 20.298 -13.897 -28.277 1.00 76.19 89 HIS A C 1
ATOM 637 O O . HIS A 1 89 ? 20.839 -14.044 -27.184 1.00 76.19 89 HIS A O 1
ATOM 643 N N . ALA A 1 90 ? 19.280 -14.674 -28.661 1.00 75.94 90 ALA A N 1
ATOM 644 C CA . ALA A 1 90 ? 18.771 -15.754 -27.816 1.00 75.94 90 ALA A CA 1
ATOM 645 C C . ALA A 1 90 ? 19.837 -16.836 -27.549 1.00 75.94 90 ALA A C 1
ATOM 647 O O . ALA A 1 90 ? 19.970 -17.302 -26.417 1.00 75.94 90 ALA A O 1
ATOM 648 N N . ILE A 1 91 ? 20.624 -17.202 -28.570 1.00 82.75 91 ILE A N 1
ATOM 649 C CA . ILE A 1 91 ? 21.759 -18.127 -28.433 1.00 82.75 91 ILE A CA 1
ATOM 650 C C . ILE A 1 91 ? 22.841 -17.521 -27.538 1.00 82.75 91 ILE A C 1
ATOM 652 O O . ILE A 1 91 ? 23.392 -18.236 -26.706 1.00 82.75 91 ILE A O 1
ATOM 656 N N . HIS A 1 92 ? 23.125 -16.225 -27.671 1.00 81.12 92 HIS A N 1
ATOM 657 C CA . HIS A 1 92 ? 24.120 -15.540 -26.852 1.00 81.12 92 HIS A CA 1
ATOM 658 C C . HIS A 1 92 ? 23.786 -15.643 -25.356 1.00 81.12 92 HIS A C 1
ATOM 660 O O . HIS A 1 92 ? 24.540 -16.257 -24.604 1.00 81.12 92 HIS A O 1
ATOM 666 N N . PHE A 1 93 ? 22.618 -15.143 -24.938 1.00 74.06 93 PHE A N 1
ATOM 667 C CA . PHE A 1 93 ? 22.209 -15.159 -23.528 1.00 74.06 93 PHE A CA 1
ATOM 668 C C . PHE A 1 93 ? 22.020 -16.577 -22.981 1.00 74.06 93 PHE A C 1
ATOM 670 O O . PHE A 1 93 ? 22.459 -16.874 -21.873 1.00 74.06 93 PHE A O 1
ATOM 677 N N . GLY A 1 94 ? 21.435 -17.486 -23.769 1.00 74.75 94 GLY A N 1
ATOM 678 C CA . GLY A 1 94 ? 21.284 -18.883 -23.355 1.00 74.75 94 GLY A CA 1
ATOM 679 C C . GLY A 1 94 ? 22.626 -19.592 -23.145 1.00 74.75 94 GLY A C 1
ATOM 680 O O . GLY A 1 94 ? 22.781 -20.353 -22.193 1.00 74.75 94 GLY A O 1
ATOM 681 N N . THR A 1 95 ? 23.617 -19.324 -24.002 1.00 80.06 95 THR A N 1
ATOM 682 C CA . THR A 1 95 ? 24.963 -19.905 -23.865 1.00 80.06 95 THR A CA 1
ATOM 683 C C . THR A 1 95 ? 25.730 -19.275 -22.704 1.00 80.06 95 THR A C 1
ATOM 685 O O . THR A 1 95 ? 26.447 -19.985 -22.002 1.00 80.06 95 THR A O 1
ATOM 688 N N . LEU A 1 96 ? 25.569 -17.967 -22.482 1.00 79.12 96 LEU A N 1
ATOM 689 C CA . LEU A 1 96 ? 26.188 -17.242 -21.374 1.00 79.12 96 LEU A CA 1
ATOM 690 C C . LEU A 1 96 ? 25.770 -17.849 -20.029 1.00 79.12 96 LEU A C 1
ATOM 692 O O . LEU A 1 96 ? 26.633 -18.257 -19.256 1.00 79.12 96 LEU A O 1
ATOM 696 N N . GLU A 1 97 ? 24.463 -17.987 -19.791 1.00 73.62 97 GLU A N 1
ATOM 697 C CA . GLU A 1 97 ? 23.925 -18.557 -18.550 1.00 73.62 97 GLU A CA 1
ATOM 698 C C . GLU A 1 97 ? 24.327 -20.028 -18.375 1.00 73.62 97 GLU A C 1
ATOM 700 O O . GLU A 1 97 ? 24.849 -20.405 -17.326 1.00 73.62 97 GLU A O 1
ATOM 705 N N . ALA A 1 98 ? 24.196 -20.849 -19.424 1.00 78.56 98 ALA A N 1
ATOM 706 C CA . ALA A 1 98 ? 24.546 -22.268 -19.355 1.00 78.56 98 ALA A CA 1
ATOM 707 C C . ALA A 1 98 ? 26.038 -22.499 -19.049 1.00 78.56 98 ALA A C 1
ATOM 709 O O . ALA A 1 98 ? 26.384 -23.354 -18.235 1.00 78.56 98 ALA A O 1
ATOM 710 N N . VAL A 1 99 ? 26.945 -21.745 -19.681 1.00 79.50 99 VAL A N 1
ATOM 711 C CA . VAL A 1 99 ? 28.392 -21.891 -19.447 1.00 79.50 99 VAL A CA 1
ATOM 712 C C . VAL A 1 99 ? 28.793 -21.312 -18.090 1.00 79.50 99 VAL A C 1
ATOM 714 O O . VAL A 1 99 ? 29.670 -21.870 -17.433 1.00 79.50 99 VAL A O 1
ATOM 717 N N . LYS A 1 100 ? 28.134 -20.244 -17.630 1.00 73.69 100 LYS A N 1
ATOM 718 C CA . LYS A 1 100 ? 28.357 -19.653 -16.304 1.00 73.69 100 LYS A CA 1
ATOM 719 C C . LYS A 1 100 ? 27.915 -20.592 -15.173 1.00 73.69 100 LYS A C 1
ATOM 721 O O . LYS A 1 100 ? 28.641 -20.724 -14.186 1.00 73.69 100 LYS A O 1
ATOM 726 N N . GLU A 1 101 ? 26.791 -21.295 -15.344 1.00 72.81 101 GLU A N 1
ATOM 727 C CA . GLU A 1 101 ? 26.298 -22.323 -14.414 1.00 72.81 101 GLU A CA 1
ATOM 728 C C . GLU A 1 101 ? 27.232 -23.545 -14.376 1.00 72.81 101 GLU A C 1
ATOM 730 O O . GLU A 1 101 ? 27.633 -23.993 -13.301 1.00 72.81 101 GLU A O 1
ATOM 735 N N . LEU A 1 102 ? 27.675 -24.027 -15.543 1.00 78.12 102 LEU A N 1
ATOM 736 C CA . LEU A 1 102 ? 28.604 -25.160 -15.654 1.00 78.12 102 LEU A CA 1
ATOM 737 C C . LEU A 1 102 ? 30.022 -24.851 -15.145 1.00 78.12 102 LEU A C 1
ATOM 739 O O . LEU A 1 102 ? 30.723 -25.761 -14.704 1.00 78.12 102 LEU A O 1
ATOM 743 N N . ALA A 1 103 ? 30.459 -23.591 -15.203 1.00 70.44 103 ALA A N 1
ATOM 744 C CA . ALA A 1 103 ? 31.781 -23.155 -14.751 1.00 70.44 103 ALA A CA 1
ATOM 745 C C . ALA A 1 103 ? 31.856 -22.845 -13.240 1.00 70.44 103 ALA A C 1
ATOM 747 O O . ALA A 1 103 ? 32.912 -22.425 -12.768 1.00 70.44 103 ALA A O 1
ATOM 748 N N . GLY A 1 104 ? 30.769 -23.047 -12.481 1.00 62.16 104 GLY A N 1
ATOM 749 C CA . GLY A 1 104 ? 30.749 -22.846 -11.026 1.00 62.16 104 GLY A CA 1
ATOM 750 C C . GLY A 1 104 ? 30.647 -21.381 -10.584 1.00 62.16 104 GLY A C 1
ATOM 751 O O . GLY A 1 104 ? 31.057 -21.044 -9.477 1.00 62.16 104 GLY A O 1
ATOM 752 N N . GLY A 1 105 ? 30.090 -20.493 -11.418 1.00 56.66 105 GLY A N 1
ATOM 753 C CA . GLY A 1 105 ? 30.021 -19.045 -11.154 1.00 56.66 105 GLY A CA 1
ATOM 754 C C . GLY A 1 105 ? 29.172 -18.607 -9.946 1.00 56.66 105 GLY A C 1
ATOM 755 O O . GLY A 1 105 ? 29.206 -17.429 -9.590 1.00 56.66 105 GLY A O 1
ATOM 756 N N . ASN A 1 106 ? 28.445 -19.532 -9.305 1.00 55.66 106 ASN A N 1
ATOM 757 C CA . ASN A 1 106 ? 27.599 -19.285 -8.128 1.00 55.66 106 ASN A CA 1
ATOM 758 C C . ASN A 1 106 ? 28.297 -19.549 -6.778 1.00 55.66 106 ASN A C 1
ATOM 760 O O . ASN A 1 106 ? 27.669 -19.387 -5.733 1.00 55.66 106 ASN A O 1
ATOM 764 N N . GLU A 1 107 ? 29.578 -19.933 -6.769 1.00 52.34 107 GLU A N 1
ATOM 765 C CA . GLU A 1 107 ? 30.365 -20.098 -5.540 1.00 52.34 107 GLU A CA 1
ATOM 766 C C . GLU A 1 107 ? 31.289 -18.892 -5.283 1.00 52.34 107 GLU A C 1
ATOM 768 O O . GLU A 1 107 ? 31.778 -18.227 -6.199 1.00 52.34 107 GLU A O 1
ATOM 773 N N . ALA A 1 108 ? 31.510 -18.570 -4.004 1.00 41.88 108 ALA A N 1
ATOM 774 C CA . ALA A 1 108 ? 32.252 -17.385 -3.585 1.00 41.88 108 ALA A CA 1
ATOM 775 C C . ALA A 1 108 ? 33.770 -17.535 -3.826 1.00 41.88 108 ALA A C 1
ATOM 777 O O . ALA A 1 108 ? 34.501 -18.017 -2.962 1.00 41.88 108 ALA A O 1
ATOM 778 N N . GLY A 1 109 ? 34.251 -17.070 -4.986 1.00 42.94 109 GLY A N 1
ATOM 779 C CA . GLY A 1 109 ? 35.675 -16.810 -5.250 1.00 42.94 109 GLY A CA 1
ATOM 780 C C . GLY A 1 109 ? 36.114 -17.005 -6.710 1.00 42.94 109 GLY A C 1
ATOM 781 O O . GLY A 1 109 ? 35.983 -18.088 -7.258 1.00 42.94 109 GLY A O 1
ATOM 782 N N . ASN A 1 110 ? 36.714 -15.961 -7.310 1.00 50.97 110 ASN A N 1
ATOM 783 C CA . ASN A 1 110 ? 37.256 -15.872 -8.686 1.00 50.97 110 ASN A CA 1
ATOM 784 C C . ASN A 1 110 ? 36.256 -16.042 -9.854 1.00 50.97 110 ASN A C 1
ATOM 786 O O . ASN A 1 110 ? 36.474 -16.805 -10.792 1.00 50.97 110 ASN A O 1
ATOM 790 N N . GLN A 1 111 ? 35.213 -15.209 -9.859 1.00 62.44 111 GLN A N 1
ATOM 791 C CA . GLN A 1 111 ? 34.178 -15.157 -10.902 1.00 62.44 111 GLN A CA 1
ATOM 792 C C . GLN A 1 111 ? 34.657 -14.637 -12.274 1.00 62.44 111 GLN A C 1
ATOM 794 O O . GLN A 1 111 ? 34.066 -14.979 -13.294 1.00 62.44 111 GLN A O 1
ATOM 799 N N . TRP A 1 112 ? 35.740 -13.851 -12.348 1.00 64.19 112 TRP A N 1
ATOM 800 C CA . TRP A 1 112 ? 36.148 -13.177 -13.594 1.00 64.19 112 TRP A CA 1
ATOM 801 C C . TRP A 1 112 ? 36.514 -14.145 -14.733 1.00 64.19 112 TRP A C 1
ATOM 803 O O . TRP A 1 112 ? 36.222 -13.868 -15.895 1.00 64.19 112 TRP A O 1
ATOM 813 N N . LEU A 1 113 ? 37.121 -15.292 -14.408 1.00 67.44 113 LEU A N 1
ATOM 814 C CA . LEU A 1 113 ? 37.546 -16.305 -15.382 1.00 67.44 113 LEU A CA 1
ATOM 815 C C . LEU A 1 113 ? 36.348 -17.101 -15.919 1.00 67.44 113 LEU A C 1
ATOM 817 O O . LEU A 1 113 ? 36.259 -17.329 -17.123 1.00 67.44 113 LEU A O 1
ATOM 821 N N . ALA A 1 114 ? 35.406 -17.455 -15.039 1.00 70.88 114 ALA A N 1
ATOM 822 C CA . ALA A 1 114 ? 34.160 -18.128 -15.403 1.00 70.88 114 ALA A CA 1
ATOM 823 C C . ALA A 1 114 ? 33.261 -17.222 -16.260 1.00 70.88 114 ALA A C 1
ATOM 825 O O . ALA A 1 114 ? 32.793 -17.648 -17.313 1.00 70.88 114 ALA A O 1
ATOM 826 N N . THR A 1 115 ? 33.098 -15.950 -15.876 1.00 72.69 115 THR A N 1
ATOM 827 C CA . THR A 1 115 ? 32.325 -14.964 -16.649 1.00 72.69 115 THR A CA 1
ATOM 828 C C . THR A 1 115 ? 32.978 -14.668 -18.002 1.00 72.69 115 THR A C 1
ATOM 830 O O . THR A 1 115 ? 32.288 -14.632 -19.017 1.00 72.69 115 THR A O 1
ATOM 833 N N . SER A 1 116 ? 34.312 -14.551 -18.063 1.00 74.38 116 SER A N 1
ATOM 834 C CA . SER A 1 116 ? 35.028 -14.335 -19.333 1.00 74.38 116 SER A CA 1
ATOM 835 C C . SER A 1 116 ? 34.924 -15.540 -20.276 1.00 74.38 116 SER A C 1
ATOM 837 O O . SER A 1 116 ? 34.739 -15.370 -21.481 1.00 74.38 116 SER A O 1
ATOM 839 N N . LEU A 1 117 ? 35.024 -16.766 -19.745 1.00 78.81 117 LEU A N 1
ATOM 840 C CA . LEU A 1 117 ? 34.863 -17.994 -20.527 1.00 78.81 117 LEU A CA 1
ATOM 841 C C . LEU A 1 117 ? 33.426 -18.147 -21.044 1.00 78.81 117 LEU A C 1
ATOM 843 O O . LEU A 1 117 ? 33.226 -18.536 -22.198 1.00 78.81 117 LEU A O 1
ATOM 847 N N . ALA A 1 118 ? 32.439 -17.810 -20.211 1.00 78.56 118 ALA A N 1
ATOM 848 C CA . ALA A 1 118 ? 31.031 -17.801 -20.583 1.00 78.56 118 ALA A CA 1
ATOM 849 C C . ALA A 1 118 ? 30.747 -16.774 -21.689 1.00 78.56 118 ALA A C 1
ATOM 851 O O . ALA A 1 118 ? 30.180 -17.142 -22.717 1.00 78.56 118 ALA A O 1
ATOM 852 N N . GLY A 1 119 ? 31.235 -15.536 -21.549 1.00 77.69 119 GLY A N 1
ATOM 853 C CA . GLY A 1 119 ? 31.085 -14.487 -22.565 1.00 77.69 119 GLY A CA 1
ATOM 854 C C . GLY A 1 119 ? 31.763 -14.831 -23.897 1.00 77.69 119 GLY A C 1
ATOM 855 O O . GLY A 1 119 ? 31.176 -14.662 -24.971 1.00 77.69 119 GLY A O 1
ATOM 856 N N . ALA A 1 120 ? 32.971 -15.405 -23.856 1.00 81.19 120 ALA A N 1
ATOM 857 C CA . ALA A 1 120 ? 33.665 -15.865 -25.059 1.00 81.19 120 ALA A CA 1
ATOM 858 C C . ALA A 1 120 ? 32.902 -17.001 -25.765 1.00 81.19 120 ALA A C 1
ATOM 860 O O . ALA A 1 120 ? 32.731 -16.971 -26.985 1.00 81.19 120 ALA A O 1
ATOM 861 N N . SER A 1 121 ? 32.397 -17.975 -25.004 1.00 83.38 121 SER A N 1
ATOM 862 C CA . SER A 1 121 ? 31.625 -19.104 -25.540 1.00 83.38 121 SER A CA 1
ATOM 863 C C . SER A 1 121 ? 30.286 -18.651 -26.132 1.00 83.38 121 SER A C 1
ATOM 865 O O . SER A 1 121 ? 29.913 -19.091 -27.221 1.00 83.38 121 SER A O 1
ATOM 867 N N . ALA A 1 122 ? 29.605 -17.714 -25.468 1.00 82.25 122 ALA A N 1
ATOM 868 C CA . ALA A 1 122 ? 28.370 -17.096 -25.941 1.00 82.25 122 ALA A CA 1
ATOM 869 C C . ALA A 1 122 ? 28.560 -16.327 -27.254 1.00 82.25 122 ALA A C 1
ATOM 871 O O . ALA A 1 122 ? 27.761 -16.463 -28.184 1.00 82.25 122 ALA A O 1
ATOM 872 N N . THR A 1 123 ? 29.653 -15.571 -27.369 1.00 83.06 123 THR A N 1
ATOM 873 C CA . THR A 1 123 ? 30.005 -14.835 -28.593 1.00 83.06 123 THR A CA 1
ATOM 874 C C . THR A 1 123 ? 30.292 -15.789 -29.753 1.00 83.06 123 THR A C 1
ATOM 876 O O . THR A 1 123 ? 29.762 -15.606 -30.846 1.00 83.06 123 THR A O 1
ATOM 879 N N . ILE A 1 124 ? 31.063 -16.858 -29.514 1.00 88.31 124 ILE A N 1
ATOM 880 C CA . ILE A 1 124 ? 31.372 -17.882 -30.525 1.00 88.31 124 ILE A CA 1
ATOM 881 C C . ILE A 1 124 ? 30.084 -18.524 -31.059 1.00 88.31 124 ILE A C 1
ATOM 883 O O . ILE A 1 124 ? 29.911 -18.625 -32.278 1.00 88.31 124 ILE A O 1
ATOM 887 N N . ALA A 1 125 ? 29.178 -18.932 -30.168 1.00 86.62 125 ALA A N 1
ATOM 888 C CA . ALA A 1 125 ? 27.924 -19.583 -30.537 1.00 86.62 125 ALA A CA 1
ATOM 889 C C . ALA A 1 125 ? 26.969 -18.642 -31.294 1.00 86.62 125 ALA A C 1
ATOM 891 O O . ALA A 1 125 ? 26.406 -19.029 -32.321 1.00 86.62 125 ALA A O 1
ATOM 892 N N . SER A 1 126 ? 26.830 -17.397 -30.831 1.00 86.56 126 SER A N 1
ATOM 893 C CA . SER A 1 126 ? 25.989 -16.381 -31.475 1.00 86.56 126 SER A CA 1
ATOM 894 C C . SER A 1 126 ? 26.496 -16.013 -32.875 1.00 86.56 126 SER A C 1
ATOM 896 O O . SER A 1 126 ? 25.746 -16.089 -33.854 1.00 86.56 126 SER A O 1
ATOM 898 N N . ASP A 1 127 ? 27.797 -15.734 -33.015 1.00 86.69 127 ASP A N 1
ATOM 899 C CA . ASP A 1 127 ? 28.403 -15.385 -34.305 1.00 86.69 127 ASP A CA 1
ATOM 900 C C . ASP A 1 127 ? 28.323 -16.553 -35.302 1.00 86.69 127 ASP A C 1
ATOM 902 O O . ASP A 1 127 ? 28.201 -16.333 -36.510 1.00 86.69 127 ASP A O 1
ATOM 906 N N . ALA A 1 128 ? 28.343 -17.807 -34.828 1.00 89.25 128 ALA A N 1
ATOM 907 C CA . ALA A 1 128 ? 28.177 -18.976 -35.692 1.00 89.25 128 ALA A CA 1
ATOM 908 C C . ALA A 1 128 ? 26.774 -19.026 -36.316 1.00 89.25 128 ALA A C 1
ATOM 910 O O . ALA A 1 128 ? 26.614 -19.449 -37.464 1.00 89.25 128 ALA A O 1
ATOM 911 N N . PHE A 1 129 ? 25.754 -18.570 -35.592 1.00 90.56 129 PHE A N 1
ATOM 912 C CA . PHE A 1 129 ? 24.406 -18.461 -36.135 1.00 90.56 129 PHE A CA 1
ATOM 913 C C . PHE A 1 129 ? 24.256 -17.248 -37.059 1.00 90.56 129 PHE A C 1
ATOM 915 O O . PHE A 1 129 ? 23.636 -17.353 -38.117 1.00 90.56 129 PHE A O 1
ATOM 922 N N . MET A 1 130 ? 24.841 -16.105 -36.695 1.00 88.75 130 MET A N 1
ATOM 923 C CA . MET A 1 130 ? 24.670 -14.850 -37.431 1.00 88.75 130 MET A CA 1
ATOM 924 C C . MET A 1 130 ? 25.442 -14.814 -38.763 1.00 88.75 130 MET A C 1
ATOM 926 O O . MET A 1 130 ? 24.993 -14.198 -39.734 1.00 88.75 130 MET A O 1
ATOM 930 N N . ASN A 1 131 ? 26.588 -15.500 -38.859 1.00 89.19 131 ASN A N 1
ATOM 931 C CA . ASN A 1 131 ? 27.504 -15.366 -39.998 1.00 89.19 131 ASN A CA 1
ATOM 932 C C . ASN A 1 131 ? 26.879 -15.673 -41.387 1.00 89.19 131 ASN A C 1
ATOM 934 O O . ASN A 1 131 ? 27.133 -14.901 -42.317 1.00 89.19 131 ASN A O 1
ATOM 938 N N . PRO A 1 132 ? 26.027 -16.703 -41.581 1.00 91.25 132 PRO A N 1
ATOM 939 C CA . PRO A 1 132 ? 25.324 -16.929 -42.851 1.00 91.25 132 PRO A CA 1
ATOM 940 C C . PRO A 1 132 ? 24.425 -15.764 -43.288 1.00 91.25 132 PRO A C 1
ATOM 942 O O . PRO A 1 132 ? 24.409 -15.400 -44.468 1.00 91.25 132 PRO A O 1
ATOM 945 N N . PHE A 1 133 ? 23.702 -15.155 -42.345 1.00 91.50 133 PHE A N 1
ATOM 946 C CA . PHE A 1 133 ? 22.827 -14.008 -42.603 1.00 91.50 133 PHE A CA 1
ATOM 947 C C . PHE A 1 133 ? 23.631 -12.757 -42.960 1.00 91.50 133 PHE A C 1
ATOM 949 O O . PHE A 1 133 ? 23.225 -11.977 -43.827 1.00 91.50 133 PHE A O 1
ATOM 956 N N . ASP A 1 134 ? 24.803 -12.611 -42.348 1.00 86.94 134 ASP A N 1
ATOM 957 C CA . ASP A 1 134 ? 25.773 -11.557 -42.620 1.00 86.94 134 ASP A CA 1
ATOM 958 C C . ASP A 1 134 ? 26.359 -11.665 -44.041 1.00 86.94 134 ASP A C 1
ATOM 960 O O . ASP A 1 134 ? 26.459 -10.667 -44.757 1.00 86.94 134 ASP A O 1
ATOM 964 N N . VAL A 1 135 ? 26.674 -12.881 -44.506 1.00 88.75 135 VAL A N 1
ATOM 965 C CA . VAL A 1 135 ? 27.143 -13.124 -45.886 1.00 88.75 135 VAL A CA 1
ATOM 966 C C . VAL A 1 135 ? 26.067 -12.755 -46.913 1.00 88.75 135 VAL A C 1
ATOM 968 O O . VAL A 1 135 ? 26.365 -12.117 -47.926 1.00 88.75 135 VAL A O 1
ATOM 971 N N . ILE A 1 136 ? 24.806 -13.114 -46.652 1.00 90.06 136 ILE A N 1
ATOM 972 C CA . ILE A 1 136 ? 23.677 -12.765 -47.528 1.00 90.06 136 ILE A CA 1
ATOM 973 C C . ILE A 1 136 ? 23.465 -11.244 -47.551 1.00 90.06 136 ILE A C 1
ATOM 975 O O . ILE A 1 136 ? 23.332 -10.666 -48.632 1.00 90.06 136 ILE A O 1
ATOM 979 N N . LYS A 1 137 ? 23.497 -10.583 -46.383 1.00 90.50 137 LYS A N 1
ATOM 980 C CA . LYS A 1 137 ? 23.399 -9.118 -46.252 1.00 90.50 137 LYS A CA 1
ATOM 981 C C . LYS A 1 137 ? 24.415 -8.416 -47.150 1.00 90.50 137 LYS A C 1
ATOM 983 O O . LYS A 1 137 ? 24.038 -7.620 -48.008 1.00 90.50 137 LYS A O 1
ATOM 988 N N . GLN A 1 138 ? 25.690 -8.756 -46.986 1.00 86.69 138 GLN A N 1
ATOM 989 C CA . GLN A 1 138 ? 26.804 -8.104 -47.675 1.00 86.69 138 GLN A CA 1
ATOM 990 C C . GLN A 1 138 ? 26.684 -8.193 -49.201 1.00 86.69 138 GLN A C 1
ATOM 992 O O . GLN A 1 138 ? 26.910 -7.214 -49.907 1.00 86.69 138 GLN A O 1
ATOM 997 N N . ARG A 1 139 ? 26.247 -9.341 -49.732 1.00 88.25 139 ARG A N 1
ATOM 998 C CA . ARG A 1 139 ? 26.069 -9.553 -51.182 1.00 88.25 139 ARG A CA 1
ATOM 999 C C . ARG A 1 139 ? 24.842 -8.840 -51.754 1.00 88.25 139 ARG A C 1
ATOM 1001 O O . ARG A 1 139 ? 24.835 -8.438 -52.921 1.00 88.25 139 ARG A O 1
ATOM 1008 N N . MET A 1 140 ? 23.801 -8.654 -50.945 1.00 88.38 140 MET A N 1
ATOM 1009 C CA . MET A 1 140 ? 22.614 -7.886 -51.333 1.00 88.38 140 MET A CA 1
ATOM 1010 C C . MET A 1 140 ? 22.857 -6.371 -51.329 1.00 88.38 140 MET A C 1
ATOM 1012 O O . MET A 1 140 ? 22.252 -5.666 -52.138 1.00 88.38 140 MET A O 1
ATOM 1016 N N . GLN A 1 141 ? 23.758 -5.883 -50.470 1.00 86.88 141 GLN A N 1
ATOM 1017 C CA . GLN A 1 141 ? 24.104 -4.461 -50.347 1.00 86.88 141 GLN A CA 1
ATOM 1018 C C . GLN A 1 141 ? 24.979 -3.935 -51.501 1.00 86.88 141 GLN A C 1
ATOM 1020 O O . GLN A 1 141 ? 25.113 -2.721 -51.667 1.00 86.88 141 GLN A O 1
ATOM 1025 N N . LEU A 1 142 ? 25.551 -4.810 -52.334 1.00 83.38 142 LEU A N 1
ATOM 1026 C CA . LEU A 1 142 ? 26.412 -4.422 -53.456 1.00 83.38 142 LEU A CA 1
ATOM 1027 C C . LEU A 1 142 ? 25.698 -3.545 -54.499 1.00 83.38 142 LEU A C 1
ATOM 1029 O O . LEU A 1 142 ? 24.495 -3.669 -54.748 1.00 83.38 142 LEU A O 1
ATOM 1033 N N . HIS A 1 143 ? 26.460 -2.651 -55.140 1.00 74.31 143 HIS A N 1
ATOM 1034 C CA . HIS A 1 143 ? 25.962 -1.822 -56.242 1.00 74.31 143 HIS A CA 1
ATOM 1035 C C . HIS A 1 143 ? 25.462 -2.707 -57.392 1.00 74.31 143 HIS A C 1
ATOM 1037 O O . HIS A 1 143 ? 26.173 -3.613 -57.822 1.00 74.31 143 HIS A O 1
ATOM 1043 N N . LYS A 1 144 ? 24.239 -2.445 -57.883 1.00 73.19 144 LYS A N 1
ATOM 1044 C CA . LYS A 1 144 ? 23.554 -3.266 -58.905 1.00 73.19 144 LYS A CA 1
ATOM 1045 C C . LYS A 1 144 ? 23.460 -4.762 -58.560 1.00 73.19 144 LYS A C 1
ATOM 1047 O O . LYS A 1 144 ? 23.486 -5.595 -59.460 1.00 73.19 144 LYS A O 1
ATOM 1052 N N . SER A 1 145 ? 23.311 -5.112 -57.280 1.00 77.19 145 SER A N 1
ATOM 1053 C CA . SER A 1 145 ? 23.086 -6.507 -56.879 1.00 77.19 145 SER A CA 1
ATOM 1054 C C . SER A 1 145 ? 21.923 -7.133 -57.668 1.00 77.19 145 SER A C 1
ATOM 1056 O O . SER A 1 145 ? 20.840 -6.545 -57.779 1.00 77.19 145 SER A O 1
ATOM 1058 N N . GLU A 1 146 ? 22.129 -8.331 -58.216 1.00 78.12 146 GLU A N 1
ATOM 1059 C CA . GLU A 1 146 ? 21.105 -9.084 -58.959 1.00 78.12 146 GLU A CA 1
ATOM 1060 C C . GLU A 1 146 ? 20.037 -9.670 -58.020 1.00 78.12 146 GLU A C 1
ATOM 1062 O O . GLU A 1 146 ? 18.906 -9.953 -58.420 1.00 78.12 146 GLU A O 1
ATOM 1067 N N . PHE A 1 147 ? 20.361 -9.783 -56.729 1.00 83.56 147 PHE A N 1
ATOM 1068 C CA . PHE A 1 147 ? 19.512 -10.417 -55.731 1.00 83.56 147 PHE A CA 1
ATOM 1069 C C . PHE A 1 147 ? 18.448 -9.452 -55.213 1.00 83.56 147 PHE A C 1
ATOM 1071 O O . PHE A 1 147 ? 18.756 -8.431 -54.591 1.00 83.56 147 PHE A O 1
ATOM 1078 N N . ARG A 1 148 ? 17.171 -9.749 -55.479 1.00 78.75 148 ARG A N 1
ATOM 1079 C CA . ARG A 1 148 ? 16.035 -8.954 -54.973 1.00 78.75 148 ARG A CA 1
ATOM 1080 C C . ARG A 1 148 ? 15.490 -9.462 -53.641 1.00 78.75 148 ARG A C 1
ATOM 1082 O O . ARG A 1 148 ? 14.885 -8.687 -52.913 1.00 78.75 148 ARG A O 1
ATOM 1089 N N . SER A 1 149 ? 15.731 -10.729 -53.308 1.00 85.81 149 SER A N 1
ATOM 1090 C CA . SER A 1 149 ? 15.330 -11.331 -52.034 1.00 85.81 149 SER A CA 1
ATOM 1091 C C . SER A 1 149 ? 16.484 -12.096 -51.387 1.00 85.81 149 SER A C 1
ATOM 1093 O O . SER A 1 149 ? 17.330 -12.668 -52.082 1.00 85.81 149 SER A O 1
ATOM 1095 N N . ALA A 1 150 ? 16.496 -12.131 -50.051 1.00 88.75 150 ALA A N 1
ATOM 1096 C CA . ALA A 1 150 ? 17.484 -12.882 -49.273 1.00 88.75 150 ALA A CA 1
ATOM 1097 C C . ALA A 1 150 ? 17.443 -14.379 -49.598 1.00 88.75 150 ALA A C 1
ATOM 1099 O O . ALA A 1 150 ? 18.486 -15.005 -49.754 1.00 88.75 150 ALA A O 1
ATOM 1100 N N . TRP A 1 151 ? 16.244 -14.928 -49.810 1.00 88.31 151 TRP A N 1
ATOM 1101 C CA . TRP A 1 151 ? 16.062 -16.324 -50.201 1.00 88.31 151 TRP A CA 1
ATOM 1102 C C . TRP A 1 151 ? 16.674 -16.644 -51.570 1.00 88.31 151 TRP A C 1
ATOM 1104 O O . TRP A 1 151 ? 17.377 -17.642 -51.724 1.00 88.31 151 TRP A O 1
ATOM 1114 N N . GLN A 1 152 ? 16.464 -15.775 -52.566 1.00 89.94 152 GLN A N 1
ATOM 1115 C CA . GLN A 1 152 ? 17.075 -15.935 -53.888 1.00 89.94 152 GLN A CA 1
ATOM 1116 C C . GLN A 1 152 ? 18.604 -15.856 -53.807 1.00 89.94 152 GLN A C 1
ATOM 1118 O O . GLN A 1 152 ? 19.287 -16.657 -54.448 1.00 89.94 152 GLN A O 1
ATOM 1123 N N . CYS A 1 153 ? 19.141 -14.934 -53.000 1.00 89.81 153 CYS A N 1
ATOM 1124 C CA . CYS A 1 153 ? 20.575 -14.851 -52.732 1.00 89.81 153 CYS A CA 1
ATOM 1125 C C . CYS A 1 153 ? 21.086 -16.151 -52.098 1.00 89.81 153 CYS A C 1
ATOM 1127 O O . CYS A 1 153 ? 21.992 -16.772 -52.642 1.00 89.81 153 CYS A O 1
ATOM 1129 N N . ALA A 1 154 ? 20.464 -16.614 -51.011 1.00 90.38 154 ALA A N 1
ATOM 1130 C CA . ALA A 1 154 ? 20.859 -17.829 -50.302 1.00 90.38 154 ALA A CA 1
ATOM 1131 C C . ALA A 1 154 ? 20.863 -19.059 -51.221 1.00 90.38 154 ALA A C 1
ATOM 1133 O O . ALA A 1 154 ? 21.856 -19.781 -51.284 1.00 90.38 154 ALA A O 1
ATOM 1134 N N . ARG A 1 155 ? 19.795 -19.257 -52.005 1.00 91.88 155 ARG A N 1
ATOM 1135 C CA . ARG A 1 155 ? 19.693 -20.367 -52.964 1.00 91.88 155 ARG A CA 1
ATOM 1136 C C . ARG A 1 155 ? 20.782 -20.307 -54.036 1.00 91.88 155 ARG A C 1
ATOM 1138 O O . ARG A 1 155 ? 21.344 -21.340 -54.386 1.00 91.88 155 ARG A O 1
ATOM 1145 N N . THR A 1 156 ? 21.081 -19.114 -54.549 1.00 89.81 156 THR A N 1
ATOM 1146 C CA . THR A 1 156 ? 22.094 -18.933 -55.600 1.00 89.81 156 THR A CA 1
ATOM 1147 C C . THR A 1 156 ? 23.503 -19.155 -55.056 1.00 89.81 156 THR A C 1
ATOM 1149 O O . THR A 1 156 ? 24.285 -19.866 -55.675 1.00 89.81 156 THR A O 1
ATOM 1152 N N . VAL A 1 157 ? 23.813 -18.618 -53.872 1.00 89.62 157 VAL A N 1
ATOM 1153 C CA . VAL A 1 157 ? 25.111 -18.814 -53.205 1.00 89.62 157 VAL A CA 1
ATOM 1154 C C . VAL A 1 157 ? 25.322 -20.282 -52.848 1.00 89.62 157 VAL A C 1
ATOM 1156 O O . VAL A 1 157 ? 26.383 -20.832 -53.127 1.00 89.62 157 VAL A O 1
ATOM 1159 N N . TYR A 1 158 ? 24.297 -20.946 -52.310 1.00 91.12 158 TYR A N 1
ATOM 1160 C CA . TYR A 1 158 ? 24.362 -22.373 -52.008 1.00 91.12 158 TYR A CA 1
ATOM 1161 C C . TYR A 1 158 ? 24.594 -23.216 -53.271 1.00 91.12 158 TYR A C 1
ATOM 1163 O O . TYR A 1 158 ? 25.428 -24.115 -53.257 1.00 91.12 158 TYR A O 1
ATOM 1171 N N . GLY A 1 159 ? 23.906 -22.901 -54.374 1.00 87.12 159 GLY A N 1
ATOM 1172 C CA . GLY A 1 159 ? 24.066 -23.614 -55.644 1.00 87.12 159 GLY A CA 1
ATOM 1173 C C . GLY A 1 159 ? 25.399 -23.354 -56.356 1.00 87.12 159 GLY A C 1
ATOM 1174 O O . GLY A 1 159 ? 25.912 -24.256 -57.009 1.00 87.12 159 GLY A O 1
ATOM 1175 N N . ALA A 1 160 ? 25.961 -22.148 -56.238 1.00 86.62 160 ALA A N 1
ATOM 1176 C CA . ALA A 1 160 ? 27.177 -21.749 -56.952 1.00 86.62 160 ALA A CA 1
ATOM 1177 C C . ALA A 1 160 ? 28.476 -22.006 -56.167 1.00 86.62 160 ALA A C 1
ATOM 1179 O O . ALA A 1 160 ? 29.495 -22.344 -56.763 1.00 86.62 160 ALA A O 1
ATOM 1180 N N . GLU A 1 161 ? 28.459 -21.836 -54.842 1.00 85.50 161 GLU A N 1
ATOM 1181 C CA . GLU A 1 161 ? 29.662 -21.865 -53.992 1.00 85.50 161 GLU A CA 1
ATOM 1182 C C . GLU A 1 161 ? 29.580 -22.889 -52.845 1.00 85.50 161 GLU A C 1
ATOM 1184 O O . GLU A 1 161 ? 30.582 -23.145 -52.173 1.00 85.50 161 GLU A O 1
ATOM 1189 N N . GLY A 1 162 ? 28.411 -23.496 -52.622 1.00 87.81 162 GLY A N 1
ATOM 1190 C CA . GLY A 1 162 ? 28.190 -24.490 -51.572 1.00 87.81 162 GLY A CA 1
ATOM 1191 C C . GLY A 1 162 ? 28.077 -23.906 -50.159 1.00 87.81 162 GLY A C 1
ATOM 1192 O O . GLY A 1 162 ? 28.133 -22.698 -49.930 1.00 87.81 162 GLY A O 1
ATOM 1193 N N . PHE A 1 163 ? 27.922 -24.793 -49.171 1.00 88.12 163 PHE A N 1
ATOM 1194 C CA . PHE A 1 163 ? 27.692 -24.413 -47.769 1.00 88.12 163 PHE A CA 1
ATOM 1195 C C . PHE A 1 163 ? 28.872 -23.653 -47.134 1.00 88.12 163 PHE A C 1
ATOM 1197 O O . PHE A 1 163 ? 28.670 -22.733 -46.344 1.00 88.12 163 PHE A O 1
ATOM 1204 N N . GLY A 1 164 ? 30.112 -23.978 -47.520 1.00 84.81 164 GLY A N 1
ATOM 1205 C CA . GLY A 1 164 ? 31.315 -23.336 -46.975 1.00 84.81 164 GLY A CA 1
ATOM 1206 C C . GLY A 1 164 ? 31.396 -21.826 -47.236 1.00 84.81 164 GLY A C 1
ATOM 1207 O O . GLY A 1 164 ? 32.055 -21.106 -46.487 1.00 84.81 164 GLY A O 1
ATOM 1208 N N . ALA A 1 165 ? 30.685 -21.316 -48.248 1.00 85.06 165 ALA A N 1
ATOM 1209 C CA . ALA A 1 165 ? 30.626 -19.887 -48.549 1.00 85.06 165 ALA A CA 1
ATOM 1210 C C . ALA A 1 165 ? 29.961 -19.060 -47.436 1.00 85.06 165 ALA A C 1
ATOM 1212 O O . ALA A 1 165 ? 30.331 -17.904 -47.237 1.00 85.06 165 ALA A O 1
ATOM 1213 N N . PHE A 1 166 ? 29.032 -19.653 -46.679 1.00 89.06 166 PHE A N 1
ATOM 1214 C CA . PHE A 1 166 ? 28.324 -18.983 -45.583 1.00 89.06 166 PHE A CA 1
ATOM 1215 C C . PHE A 1 166 ? 29.159 -18.841 -44.308 1.00 89.06 166 PHE A C 1
ATOM 1217 O O . PHE A 1 166 ? 28.779 -18.068 -43.437 1.00 89.06 166 PHE A O 1
ATOM 1224 N N . TYR A 1 167 ? 30.288 -19.550 -44.196 1.00 89.62 167 TYR A N 1
ATOM 1225 C CA . TYR A 1 167 ? 31.129 -19.593 -42.990 1.00 89.62 167 TYR A CA 1
ATOM 1226 C C . TYR A 1 167 ? 32.572 -19.146 -43.211 1.00 89.62 167 TYR A C 1
ATOM 1228 O O . TYR A 1 167 ? 33.356 -19.092 -42.267 1.00 89.62 167 TYR A O 1
ATOM 1236 N N . ILE A 1 168 ? 32.944 -18.763 -44.433 1.00 84.12 168 ILE A N 1
ATOM 1237 C CA . ILE A 1 168 ? 34.336 -18.413 -44.730 1.00 84.12 168 ILE A CA 1
ATOM 1238 C C . ILE A 1 168 ? 34.854 -17.209 -43.930 1.00 84.12 168 ILE A C 1
ATOM 1240 O O . ILE A 1 168 ? 36.026 -17.151 -43.566 1.00 84.12 168 ILE A O 1
ATOM 1244 N N . SER A 1 169 ? 33.977 -16.254 -43.624 1.00 83.00 169 SER A N 1
ATOM 1245 C CA . SER A 1 169 ? 34.306 -15.065 -42.837 1.00 83.00 169 SER A CA 1
ATOM 1246 C C . SER A 1 169 ? 34.263 -15.295 -41.329 1.00 83.00 169 SER A C 1
ATOM 1248 O O . SER A 1 169 ? 34.596 -14.375 -40.586 1.00 83.00 169 SER A O 1
ATOM 1250 N N . TYR A 1 170 ? 33.850 -16.471 -40.854 1.00 87.12 170 TYR A N 1
ATOM 1251 C CA . TYR A 1 170 ? 33.591 -16.699 -39.433 1.00 87.12 170 TYR A CA 1
ATOM 1252 C C . TYR A 1 170 ? 34.849 -16.530 -38.556 1.00 87.12 170 TYR A C 1
ATOM 1254 O O . TYR A 1 170 ? 34.802 -15.720 -37.630 1.00 87.12 170 TYR A O 1
ATOM 1262 N N . PRO A 1 171 ? 36.024 -17.111 -38.891 1.00 86.00 171 PRO A N 1
ATOM 1263 C CA . PRO A 1 171 ? 37.250 -16.861 -38.122 1.00 86.00 171 PRO A CA 1
ATOM 1264 C C . PRO A 1 171 ? 37.678 -15.387 -38.129 1.00 86.00 171 PRO A C 1
ATOM 1266 O O . PRO A 1 171 ? 38.233 -14.882 -37.159 1.00 86.00 171 PRO A O 1
ATOM 1269 N N . THR A 1 172 ? 37.408 -14.683 -39.233 1.00 82.19 172 THR A N 1
ATOM 1270 C CA . THR A 1 172 ? 37.717 -13.249 -39.360 1.00 82.19 172 THR A CA 1
ATOM 1271 C C . THR A 1 172 ? 36.765 -12.402 -38.526 1.00 82.19 172 THR A C 1
ATOM 1273 O O . THR A 1 172 ? 37.180 -11.398 -37.964 1.00 82.19 172 THR A O 1
ATOM 1276 N N . THR A 1 173 ? 35.511 -12.836 -38.405 1.00 83.31 173 THR A N 1
ATOM 1277 C CA . THR A 1 173 ? 34.494 -12.191 -37.574 1.00 83.31 173 THR A CA 1
ATOM 1278 C C . THR A 1 173 ? 34.881 -12.278 -36.104 1.00 83.31 173 THR A C 1
ATOM 1280 O O . THR A 1 173 ? 35.009 -11.237 -35.476 1.00 83.31 173 THR A O 1
ATOM 1283 N N . LEU A 1 174 ? 35.243 -13.460 -35.594 1.00 84.56 174 LEU A N 1
ATOM 1284 C CA . LEU A 1 174 ? 35.696 -13.613 -34.202 1.00 84.56 174 LEU A CA 1
ATOM 1285 C C . LEU A 1 174 ? 36.930 -12.754 -33.874 1.00 84.56 174 LEU A C 1
ATOM 1287 O O . LEU A 1 174 ? 37.006 -12.139 -32.811 1.00 84.56 174 LEU A O 1
ATOM 1291 N N . ALA A 1 175 ? 37.878 -12.663 -34.811 1.00 83.88 175 ALA A N 1
ATOM 1292 C CA . ALA A 1 175 ? 39.072 -11.830 -34.671 1.00 83.88 175 ALA A CA 1
ATOM 1293 C C . ALA A 1 175 ? 38.784 -10.316 -34.686 1.00 83.88 175 ALA A C 1
ATOM 1295 O O . ALA A 1 175 ? 39.663 -9.532 -34.337 1.00 83.88 175 ALA A O 1
ATOM 1296 N N . ILE A 1 176 ? 37.579 -9.901 -35.089 1.00 84.25 176 ILE A N 1
ATOM 1297 C CA . ILE A 1 176 ? 37.086 -8.523 -34.974 1.00 84.25 176 ILE A CA 1
ATOM 1298 C C . ILE A 1 176 ? 36.316 -8.350 -33.669 1.00 84.25 176 ILE A C 1
ATOM 1300 O O . ILE A 1 176 ? 36.607 -7.414 -32.926 1.00 84.25 176 ILE A O 1
ATOM 1304 N N . THR A 1 177 ? 35.345 -9.230 -33.403 1.00 80.62 177 THR A N 1
ATOM 1305 C CA . THR A 1 177 ? 34.375 -9.081 -32.310 1.00 80.62 177 THR A CA 1
ATOM 1306 C C . THR A 1 177 ? 35.066 -9.082 -30.945 1.00 80.62 177 THR A C 1
ATOM 1308 O O . THR A 1 177 ? 34.802 -8.210 -30.121 1.00 80.62 177 THR A O 1
ATOM 1311 N N . ILE A 1 178 ? 36.025 -9.994 -30.726 1.00 79.56 178 ILE A N 1
ATOM 1312 C CA . ILE A 1 178 ? 36.710 -10.130 -29.430 1.00 79.56 178 ILE A CA 1
ATOM 1313 C C . ILE A 1 178 ? 37.549 -8.877 -29.093 1.00 79.56 178 ILE A C 1
ATOM 1315 O O . ILE A 1 178 ? 37.346 -8.304 -28.020 1.00 79.56 178 ILE A O 1
ATOM 1319 N N . PRO A 1 179 ? 38.450 -8.378 -29.971 1.00 83.75 179 PRO A N 1
ATOM 1320 C CA . PRO A 1 179 ? 39.176 -7.138 -29.692 1.00 83.75 179 PRO A CA 1
ATOM 1321 C C . PRO A 1 179 ? 38.276 -5.905 -29.619 1.00 83.75 179 PRO A C 1
ATOM 1323 O O . PRO A 1 179 ? 38.556 -5.003 -28.833 1.00 83.75 179 PRO A O 1
ATOM 1326 N N . PHE A 1 180 ? 37.214 -5.848 -30.430 1.00 83.00 180 PHE A N 1
ATOM 1327 C CA . PHE A 1 180 ? 36.280 -4.725 -30.428 1.00 83.00 180 PHE A CA 1
ATOM 1328 C C . PHE A 1 180 ? 35.635 -4.543 -29.049 1.00 83.00 180 PHE A C 1
ATOM 1330 O O . PHE A 1 180 ? 35.764 -3.466 -28.467 1.00 83.00 180 PHE A O 1
ATOM 1337 N N . ASN A 1 181 ? 35.050 -5.608 -28.490 1.00 79.38 181 ASN A N 1
ATOM 1338 C CA . ASN A 1 181 ? 34.400 -5.565 -27.178 1.00 79.38 181 ASN A CA 1
ATOM 1339 C C . ASN A 1 181 ? 35.400 -5.246 -26.057 1.00 79.38 181 ASN A C 1
ATOM 1341 O O . ASN A 1 181 ? 35.132 -4.395 -25.210 1.00 79.38 181 ASN A O 1
ATOM 1345 N N . ALA A 1 182 ? 36.594 -5.847 -26.089 1.00 79.44 182 ALA A N 1
ATOM 1346 C CA . ALA A 1 182 ? 37.630 -5.586 -25.088 1.00 79.44 182 ALA A CA 1
ATOM 1347 C C . ALA A 1 182 ? 38.083 -4.113 -25.075 1.00 79.44 182 ALA A C 1
ATOM 1349 O O . ALA A 1 182 ? 38.214 -3.505 -24.008 1.00 79.44 182 ALA A O 1
ATOM 1350 N N . ILE A 1 183 ? 38.301 -3.520 -26.255 1.00 83.75 183 ILE A N 1
ATOM 1351 C CA . ILE A 1 183 ? 38.684 -2.107 -26.381 1.00 83.75 183 ILE A CA 1
ATOM 1352 C C . ILE A 1 183 ? 37.531 -1.207 -25.938 1.00 83.75 183 ILE A C 1
ATOM 1354 O O . ILE A 1 183 ? 37.765 -0.252 -25.201 1.00 83.75 183 ILE A O 1
ATOM 1358 N N . GLN A 1 184 ? 36.301 -1.514 -26.352 1.00 81.94 184 GLN A N 1
ATOM 1359 C CA . GLN A 1 184 ? 35.124 -0.728 -26.000 1.00 81.94 184 GLN A CA 1
ATOM 1360 C C . GLN A 1 184 ? 34.927 -0.661 -24.482 1.00 81.94 184 GLN A C 1
ATOM 1362 O O . GLN A 1 184 ? 34.833 0.439 -23.947 1.00 81.94 184 GLN A O 1
ATOM 1367 N N . VAL A 1 185 ? 34.947 -1.794 -23.774 1.00 76.19 185 VAL A N 1
ATOM 1368 C CA . VAL A 1 185 ? 34.786 -1.817 -22.309 1.00 76.19 185 VAL A CA 1
ATOM 1369 C C . VAL A 1 185 ? 35.933 -1.077 -21.614 1.00 76.19 185 VAL A C 1
ATOM 1371 O O . VAL A 1 185 ? 35.696 -0.243 -20.743 1.00 76.19 185 VAL A O 1
ATOM 1374 N N . THR A 1 186 ? 37.180 -1.297 -22.046 1.00 82.38 186 THR A N 1
ATOM 1375 C CA . THR A 1 186 ? 38.360 -0.657 -21.433 1.00 82.38 186 THR A CA 1
ATOM 1376 C C . THR A 1 186 ? 38.340 0.866 -21.592 1.00 82.38 186 THR A C 1
ATOM 1378 O O . THR A 1 186 ? 38.616 1.606 -20.646 1.00 82.38 186 THR A O 1
ATOM 1381 N N . VAL A 1 187 ? 38.023 1.354 -22.795 1.00 83.38 187 VAL A N 1
ATOM 1382 C CA . VAL A 1 187 ? 37.963 2.792 -23.085 1.00 83.38 187 VAL A CA 1
ATOM 1383 C C . VAL A 1 187 ? 36.756 3.429 -22.398 1.00 83.38 187 VAL A C 1
ATOM 1385 O O . VAL A 1 187 ? 36.885 4.522 -21.852 1.00 83.38 187 VAL A O 1
ATOM 1388 N N . TYR A 1 188 ? 35.614 2.741 -22.367 1.00 80.38 188 TYR A N 1
ATOM 1389 C CA . TYR A 1 188 ? 34.422 3.186 -21.650 1.00 80.38 188 TYR A CA 1
ATOM 1390 C C . TYR A 1 188 ? 34.705 3.386 -20.157 1.00 80.38 188 TYR A C 1
ATOM 1392 O O . TYR A 1 188 ? 34.453 4.471 -19.639 1.00 80.38 188 TYR A O 1
ATOM 1400 N N . GLU A 1 189 ? 35.314 2.399 -19.493 1.00 78.94 189 GLU A N 1
ATOM 1401 C CA . GLU A 1 189 ? 35.680 2.485 -18.074 1.00 78.94 189 GLU A CA 1
ATOM 1402 C C . GLU A 1 189 ? 36.654 3.637 -17.798 1.00 78.94 189 GLU A C 1
ATOM 1404 O O . GLU A 1 189 ? 36.501 4.386 -16.831 1.00 78.94 189 GLU A O 1
ATOM 1409 N N . HIS A 1 190 ? 37.636 3.842 -18.679 1.00 84.06 190 HIS A N 1
ATOM 1410 C CA . HIS A 1 190 ? 38.589 4.941 -18.539 1.00 84.06 190 HIS A CA 1
ATOM 1411 C C . HIS A 1 190 ? 37.920 6.319 -18.679 1.00 84.06 190 HIS A C 1
ATOM 1413 O O . HIS A 1 190 ? 38.182 7.220 -17.880 1.00 84.06 190 HIS A O 1
ATOM 1419 N N . ILE A 1 191 ? 37.024 6.482 -19.659 1.00 82.62 191 ILE A N 1
ATOM 1420 C CA . ILE A 1 191 ? 36.291 7.736 -19.879 1.00 82.62 191 ILE A CA 1
ATOM 1421 C C . ILE A 1 191 ? 35.286 7.982 -18.753 1.00 82.62 191 ILE A C 1
ATOM 1423 O O . ILE A 1 191 ? 35.192 9.106 -18.269 1.00 82.62 191 ILE A O 1
ATOM 1427 N N . LYS A 1 192 ? 34.580 6.947 -18.286 1.00 77.31 192 LYS A N 1
ATOM 1428 C CA . LYS A 1 192 ? 33.621 7.036 -17.179 1.00 77.31 192 LYS A CA 1
ATOM 1429 C C . LYS A 1 192 ? 34.304 7.475 -15.881 1.00 77.31 192 LYS A C 1
ATOM 1431 O O . LYS A 1 192 ? 33.814 8.397 -15.237 1.00 77.31 192 LYS A O 1
ATOM 1436 N N . ARG A 1 193 ? 35.469 6.907 -15.537 1.00 78.75 193 ARG A N 1
ATOM 1437 C CA . ARG A 1 193 ? 36.260 7.311 -14.353 1.00 78.75 193 ARG A CA 1
ATOM 1438 C C . ARG A 1 193 ? 36.740 8.761 -14.416 1.00 78.75 193 ARG A C 1
ATOM 1440 O O . ARG A 1 193 ? 36.863 9.407 -13.381 1.00 78.75 193 ARG A O 1
ATOM 1447 N N . PHE A 1 194 ? 37.014 9.268 -15.617 1.00 81.12 194 PHE A N 1
ATOM 1448 C CA . PHE A 1 194 ? 37.443 10.651 -15.821 1.00 81.12 194 PHE A CA 1
ATOM 1449 C C . PHE A 1 194 ? 36.267 11.643 -15.823 1.00 81.12 194 PHE A C 1
ATOM 1451 O O . PHE A 1 194 ? 36.358 12.706 -15.215 1.00 81.12 194 PHE A O 1
ATOM 1458 N N . ALA A 1 195 ? 35.165 11.302 -16.495 1.00 72.94 195 ALA A N 1
ATOM 1459 C CA . ALA A 1 195 ? 34.002 12.171 -16.676 1.00 72.94 195 ALA A CA 1
ATOM 1460 C C . ALA A 1 195 ? 33.021 12.144 -15.491 1.00 72.94 195 ALA A C 1
ATOM 1462 O O . ALA A 1 195 ? 32.278 13.102 -15.294 1.00 72.94 195 ALA A O 1
ATOM 1463 N N . ASN A 1 196 ? 33.025 11.074 -14.693 1.00 73.12 196 ASN A N 1
ATOM 1464 C CA . ASN A 1 196 ? 32.170 10.909 -13.521 1.00 73.12 196 ASN A CA 1
ATOM 1465 C C . ASN A 1 196 ? 32.962 10.399 -12.298 1.00 73.12 196 ASN A C 1
ATOM 1467 O O . ASN A 1 196 ? 32.805 9.253 -11.869 1.00 73.12 196 ASN A O 1
ATOM 1471 N N . PRO A 1 197 ? 33.819 11.250 -11.706 1.00 68.69 197 PRO A N 1
ATOM 1472 C CA . PRO A 1 197 ? 34.653 10.879 -10.563 1.00 68.69 197 PRO A CA 1
ATOM 1473 C C . PRO A 1 197 ? 33.869 10.662 -9.255 1.00 68.69 197 PRO A C 1
ATOM 1475 O O . PRO A 1 197 ? 34.432 10.122 -8.306 1.00 68.69 197 PRO A O 1
ATOM 1478 N N . ARG A 1 198 ? 32.591 11.070 -9.186 1.00 56.28 198 ARG A N 1
ATOM 1479 C CA . ARG A 1 198 ? 31.698 10.862 -8.025 1.00 56.28 198 ARG A CA 1
ATOM 1480 C C . ARG A 1 198 ? 30.871 9.575 -8.107 1.00 56.28 198 ARG A C 1
ATOM 1482 O O . ARG A 1 198 ? 30.237 9.210 -7.128 1.00 56.28 198 ARG A O 1
ATOM 1489 N N . ASN A 1 199 ? 30.931 8.872 -9.242 1.00 60.78 199 ASN A N 1
ATOM 1490 C CA . ASN A 1 199 ? 30.214 7.623 -9.504 1.00 60.78 199 ASN A CA 1
ATOM 1491 C C . ASN A 1 199 ? 28.675 7.730 -9.362 1.00 60.78 199 ASN A C 1
ATOM 1493 O O . ASN A 1 199 ? 28.017 6.752 -9.023 1.00 60.78 199 ASN A O 1
ATOM 1497 N N . GLU A 1 200 ? 28.109 8.909 -9.647 1.00 55.59 200 GLU A N 1
ATOM 1498 C CA . GLU A 1 200 ? 26.659 9.174 -9.690 1.00 55.59 200 GLU A CA 1
ATOM 1499 C C . GLU A 1 200 ? 26.086 8.771 -11.061 1.00 55.59 200 GLU A C 1
ATOM 1501 O O . GLU A 1 200 ? 26.726 8.981 -12.090 1.00 55.59 200 GLU A O 1
ATOM 1506 N N . TYR A 1 201 ? 24.888 8.196 -11.139 1.00 58.53 201 TYR A N 1
ATOM 1507 C CA . TYR A 1 201 ? 24.328 7.787 -12.433 1.00 58.53 201 TYR A CA 1
ATOM 1508 C C . TYR A 1 201 ? 23.988 9.006 -13.315 1.00 58.53 201 TYR A C 1
ATOM 1510 O O . TYR A 1 201 ? 23.188 9.856 -12.935 1.00 58.53 201 TYR A O 1
ATOM 1518 N N . SER A 1 202 ? 24.591 9.101 -14.509 1.00 64.56 202 SER A N 1
ATOM 1519 C CA . SER A 1 202 ? 24.368 10.204 -15.459 1.00 64.56 202 SER A CA 1
ATOM 1520 C C . SER A 1 202 ? 24.209 9.679 -16.894 1.00 64.56 202 SER A C 1
ATOM 1522 O O . SER A 1 202 ? 25.207 9.293 -17.517 1.00 64.56 202 SER A O 1
ATOM 1524 N N . PRO A 1 203 ? 22.984 9.688 -17.462 1.00 64.81 203 PRO A N 1
ATOM 1525 C CA . PRO A 1 203 ? 22.713 9.176 -18.810 1.00 64.81 203 PRO A CA 1
ATOM 1526 C C . PRO A 1 203 ? 23.557 9.842 -19.906 1.00 64.81 203 PRO A C 1
ATOM 1528 O O . PRO A 1 203 ? 24.065 9.174 -20.806 1.00 64.81 203 PRO A O 1
ATOM 1531 N N . ALA A 1 204 ? 23.791 11.154 -19.800 1.00 72.56 204 ALA A N 1
ATOM 1532 C CA . ALA A 1 204 ? 24.611 11.899 -20.755 1.00 72.56 204 ALA A CA 1
ATOM 1533 C C . ALA A 1 204 ? 26.078 11.432 -20.754 1.00 72.56 204 ALA A C 1
ATOM 1535 O O . ALA A 1 204 ? 26.689 11.297 -21.817 1.00 72.56 204 ALA A O 1
ATOM 1536 N N . THR A 1 205 ? 26.628 11.123 -19.576 1.00 75.56 205 THR A N 1
ATOM 1537 C CA . THR A 1 205 ? 27.983 10.574 -19.447 1.00 75.56 205 THR A CA 1
ATOM 1538 C C . THR A 1 205 ? 28.068 9.161 -20.016 1.00 75.56 205 THR A C 1
ATOM 1540 O O . THR A 1 205 ? 29.052 8.843 -20.678 1.00 75.56 205 THR A O 1
ATOM 1543 N N . HIS A 1 206 ? 27.035 8.332 -19.838 1.00 70.88 206 HIS A N 1
ATOM 1544 C CA . HIS A 1 206 ? 26.976 6.989 -20.425 1.00 70.88 206 HIS A CA 1
ATOM 1545 C C . HIS A 1 206 ? 26.916 7.017 -21.959 1.00 70.88 206 HIS A C 1
ATOM 1547 O O . HIS A 1 206 ? 27.673 6.293 -22.607 1.00 70.88 206 HIS A O 1
ATOM 1553 N N . ILE A 1 207 ? 26.099 7.899 -22.547 1.00 76.19 207 ILE A N 1
ATOM 1554 C CA . ILE A 1 207 ? 26.006 8.070 -24.007 1.00 76.19 207 ILE A CA 1
ATOM 1555 C C . ILE A 1 207 ? 27.330 8.594 -24.580 1.00 76.19 207 ILE A C 1
ATOM 1557 O O . ILE A 1 207 ? 27.833 8.060 -25.570 1.00 76.19 207 ILE A O 1
ATOM 1561 N N . ALA A 1 208 ? 27.937 9.604 -23.948 1.00 79.44 208 ALA A N 1
ATOM 1562 C CA . ALA A 1 208 ? 29.206 10.168 -24.402 1.00 79.44 208 ALA A CA 1
ATOM 1563 C C . ALA A 1 208 ? 30.372 9.173 -24.252 1.00 79.44 208 ALA A C 1
ATOM 1565 O O . ALA A 1 208 ? 31.139 8.977 -25.196 1.00 79.44 208 ALA A O 1
ATOM 1566 N N . ALA A 1 209 ? 30.491 8.505 -23.099 1.00 81.62 209 ALA A N 1
ATOM 1567 C CA . ALA A 1 209 ? 31.536 7.514 -22.852 1.00 81.62 209 ALA A CA 1
ATOM 1568 C C . ALA A 1 209 ? 31.381 6.289 -23.760 1.00 81.62 209 ALA A C 1
ATOM 1570 O O . ALA A 1 209 ? 32.363 5.851 -24.359 1.00 81.62 209 ALA A O 1
ATOM 1571 N N . GLY A 1 210 ? 30.157 5.776 -23.923 1.00 78.38 210 GLY A N 1
ATOM 1572 C CA . GLY A 1 210 ? 29.854 4.655 -24.813 1.00 78.38 210 GLY A CA 1
ATOM 1573 C C . GLY A 1 210 ? 30.103 4.990 -26.285 1.00 78.38 210 GLY A C 1
ATOM 1574 O O . GLY A 1 210 ? 30.730 4.206 -26.995 1.00 78.38 210 GLY A O 1
ATOM 1575 N N . GLY A 1 211 ? 29.695 6.183 -26.733 1.00 82.56 211 GLY A N 1
ATOM 1576 C CA . GLY A 1 211 ? 29.910 6.651 -28.103 1.00 82.56 211 GLY A CA 1
ATOM 1577 C C . GLY A 1 211 ? 31.388 6.853 -28.447 1.00 82.56 211 GLY A C 1
ATOM 1578 O O . GLY A 1 211 ? 31.838 6.409 -29.505 1.00 82.56 211 GLY A O 1
ATOM 1579 N N . ILE A 1 212 ? 32.173 7.466 -27.550 1.00 85.69 212 ILE A N 1
ATOM 1580 C CA . ILE A 1 212 ? 33.622 7.645 -27.749 1.00 85.69 212 ILE A CA 1
ATOM 1581 C C . ILE A 1 212 ? 34.341 6.292 -27.696 1.00 85.69 212 ILE A C 1
ATOM 1583 O O . ILE A 1 212 ? 35.181 6.013 -28.553 1.00 85.69 212 ILE A O 1
ATOM 1587 N N . ALA A 1 213 ? 33.996 5.427 -26.740 1.00 83.19 213 ALA A N 1
ATOM 1588 C CA . ALA A 1 213 ? 34.585 4.097 -26.633 1.00 83.19 213 ALA A CA 1
ATOM 1589 C C . ALA A 1 213 ? 34.308 3.235 -27.872 1.00 83.19 213 ALA A C 1
ATOM 1591 O O . ALA A 1 213 ? 35.233 2.643 -28.434 1.00 83.19 213 ALA A O 1
ATOM 1592 N N . GLY A 1 214 ? 33.064 3.238 -28.357 1.00 82.56 214 GLY A N 1
ATOM 1593 C CA . GLY A 1 214 ? 32.674 2.570 -29.594 1.00 82.56 214 GLY A CA 1
ATOM 1594 C C . GLY A 1 214 ? 33.385 3.147 -30.822 1.00 82.56 214 GLY A C 1
ATOM 1595 O O . GLY A 1 214 ? 33.874 2.389 -31.656 1.00 82.56 214 GLY A O 1
ATOM 1596 N N . ALA A 1 215 ? 33.528 4.474 -30.923 1.00 86.44 215 ALA A N 1
ATOM 1597 C CA . ALA A 1 215 ? 34.264 5.125 -32.010 1.00 86.44 215 ALA A CA 1
ATOM 1598 C C . ALA A 1 215 ? 35.749 4.721 -32.043 1.00 86.44 215 ALA A C 1
ATOM 1600 O O . ALA A 1 215 ? 36.294 4.441 -33.115 1.00 86.44 215 ALA A O 1
ATOM 1601 N N . VAL A 1 216 ? 36.400 4.644 -30.878 1.00 88.44 216 VAL A N 1
ATOM 1602 C CA . VAL A 1 216 ? 37.795 4.197 -30.755 1.00 88.44 216 VAL A CA 1
ATOM 1603 C C . VAL A 1 216 ? 37.921 2.717 -31.122 1.00 88.44 216 VAL A C 1
ATOM 1605 O O . VAL A 1 216 ? 38.758 2.367 -31.958 1.00 88.44 216 VAL A O 1
ATOM 1608 N N . ALA A 1 217 ? 37.058 1.851 -30.583 1.00 85.50 217 ALA A N 1
ATOM 1609 C CA . ALA A 1 217 ? 37.040 0.425 -30.912 1.00 85.50 217 ALA A CA 1
ATOM 1610 C C . ALA A 1 217 ? 36.790 0.184 -32.414 1.00 85.50 217 ALA A C 1
ATOM 1612 O O . ALA A 1 217 ? 37.468 -0.630 -33.053 1.00 85.50 217 ALA A O 1
ATOM 1613 N N . ALA A 1 218 ? 35.875 0.948 -33.016 1.00 85.81 218 ALA A N 1
ATOM 1614 C CA . ALA A 1 218 ? 35.581 0.923 -34.444 1.00 85.81 218 ALA A CA 1
ATOM 1615 C C . ALA A 1 218 ? 36.804 1.296 -35.275 1.00 85.81 218 ALA A C 1
ATOM 1617 O O . ALA A 1 218 ? 37.137 0.602 -36.238 1.00 85.81 218 ALA A O 1
ATOM 1618 N N . ALA A 1 219 ? 37.490 2.375 -34.896 1.00 88.56 219 ALA A N 1
ATOM 1619 C CA . ALA A 1 219 ? 38.655 2.857 -35.614 1.00 88.56 219 ALA A CA 1
ATOM 1620 C C . ALA A 1 219 ? 39.801 1.844 -35.587 1.00 88.56 219 ALA A C 1
ATOM 1622 O O . ALA A 1 219 ? 40.344 1.503 -36.640 1.00 88.56 219 ALA A O 1
ATOM 1623 N N . VAL A 1 220 ? 40.102 1.293 -34.408 1.00 89.69 220 VAL A N 1
ATOM 1624 C CA . VAL A 1 220 ? 41.181 0.311 -34.226 1.00 89.69 220 VAL A CA 1
ATOM 1625 C C . VAL A 1 220 ? 40.901 -0.981 -34.994 1.00 89.69 220 VAL A C 1
ATOM 1627 O O . VAL A 1 220 ? 41.805 -1.552 -35.599 1.00 89.69 220 VAL A O 1
ATOM 1630 N N . THR A 1 221 ? 39.646 -1.428 -35.036 1.00 89.69 221 THR A N 1
ATOM 1631 C CA . THR A 1 221 ? 39.274 -2.685 -35.706 1.00 89.69 221 THR A CA 1
ATOM 1632 C C . THR A 1 221 ? 38.890 -2.510 -37.181 1.00 89.69 221 THR A C 1
ATOM 1634 O O . THR A 1 221 ? 38.515 -3.486 -37.835 1.00 89.69 221 THR A O 1
ATOM 1637 N N . THR A 1 222 ? 38.957 -1.296 -37.750 1.00 89.25 222 THR A N 1
ATOM 1638 C CA . THR A 1 222 ? 38.633 -1.022 -39.173 1.00 89.25 222 THR A CA 1
ATOM 1639 C C . THR A 1 222 ? 39.435 -1.856 -40.167 1.00 89.25 222 THR A C 1
ATOM 1641 O O . THR A 1 222 ? 38.808 -2.437 -41.054 1.00 89.25 222 THR A O 1
ATOM 1644 N N . PRO A 1 223 ? 40.753 -2.045 -39.998 1.00 90.06 223 PRO A N 1
ATOM 1645 C CA . PRO A 1 223 ? 41.533 -2.902 -40.889 1.00 90.06 223 PRO A CA 1
ATOM 1646 C C . PRO A 1 223 ? 40.971 -4.326 -41.018 1.00 90.06 223 PRO A C 1
ATOM 1648 O O . PRO A 1 223 ? 40.908 -4.875 -42.119 1.00 90.06 223 PRO A O 1
ATOM 1651 N N . LEU A 1 224 ? 40.524 -4.910 -39.903 1.00 88.50 224 LEU A N 1
ATOM 1652 C CA . LEU A 1 224 ? 39.985 -6.270 -39.854 1.00 88.50 224 LEU A CA 1
ATOM 1653 C C . LEU A 1 224 ? 38.603 -6.362 -40.531 1.00 88.50 224 LEU A C 1
ATOM 1655 O O . LEU A 1 224 ? 38.331 -7.316 -41.258 1.00 88.50 224 LEU A O 1
ATOM 1659 N N . ASP A 1 225 ? 37.755 -5.346 -40.364 1.00 86.25 225 ASP A N 1
ATOM 1660 C CA . ASP A 1 225 ? 36.415 -5.274 -40.972 1.00 86.25 225 ASP A CA 1
ATOM 1661 C C . ASP A 1 225 ? 36.458 -5.108 -42.501 1.00 86.25 225 ASP A C 1
ATOM 1663 O O . ASP A 1 225 ? 35.666 -5.721 -43.225 1.00 86.25 225 ASP A O 1
ATOM 1667 N N . VAL A 1 226 ? 37.448 -4.374 -43.023 1.00 87.44 226 VAL A N 1
ATOM 1668 C CA . VAL A 1 226 ? 37.695 -4.304 -44.475 1.00 87.44 226 VAL A CA 1
ATOM 1669 C C . VAL A 1 226 ? 38.052 -5.692 -45.024 1.00 87.44 226 VAL A C 1
ATOM 1671 O O . VAL A 1 226 ? 37.525 -6.103 -46.060 1.00 87.44 226 VAL A O 1
ATOM 1674 N N . ALA A 1 227 ? 38.883 -6.462 -44.313 1.00 87.12 227 ALA A N 1
ATOM 1675 C CA . ALA A 1 227 ? 39.227 -7.829 -44.710 1.00 87.12 227 ALA A CA 1
ATOM 1676 C C . ALA A 1 227 ? 38.028 -8.791 -44.638 1.00 87.12 227 ALA A C 1
ATOM 1678 O O . ALA A 1 227 ? 37.838 -9.598 -45.554 1.00 87.12 227 ALA A O 1
ATOM 1679 N N . LYS A 1 228 ? 37.176 -8.676 -43.607 1.00 86.62 228 LYS A N 1
ATOM 1680 C CA . LYS A 1 228 ? 35.907 -9.423 -43.510 1.00 86.62 228 LYS A CA 1
ATOM 1681 C C . LYS A 1 228 ? 35.011 -9.146 -44.719 1.00 86.62 228 LYS A C 1
ATOM 1683 O O . LYS A 1 228 ? 34.546 -10.090 -45.359 1.00 86.62 228 LYS A O 1
ATOM 1688 N N . THR A 1 229 ? 34.829 -7.877 -45.079 1.00 84.81 229 THR A N 1
ATOM 1689 C CA . THR A 1 229 ? 33.959 -7.457 -46.191 1.00 84.81 229 THR A CA 1
ATOM 1690 C C . THR A 1 229 ? 34.420 -8.025 -47.537 1.00 84.81 229 THR A C 1
ATOM 1692 O O . THR A 1 229 ? 33.600 -8.501 -48.327 1.00 84.81 229 THR A O 1
ATOM 1695 N N . ILE A 1 230 ? 35.734 -8.071 -47.785 1.00 85.12 230 ILE A N 1
ATOM 1696 C CA . ILE A 1 230 ? 36.315 -8.719 -48.974 1.00 85.12 230 ILE A CA 1
ATOM 1697 C C . ILE A 1 230 ? 35.943 -10.204 -49.029 1.00 85.12 230 ILE A C 1
ATOM 1699 O O . ILE A 1 230 ? 35.458 -10.686 -50.053 1.00 85.12 230 ILE A O 1
ATOM 1703 N N . LEU A 1 231 ? 36.124 -10.934 -47.925 1.00 85.12 231 LEU A N 1
ATOM 1704 C CA . LEU A 1 231 ? 35.830 -12.368 -47.874 1.00 85.12 231 LEU A CA 1
ATOM 1705 C C . LEU A 1 231 ? 34.331 -12.661 -48.051 1.00 85.12 231 LEU A C 1
ATOM 1707 O O . LEU A 1 231 ? 33.977 -13.638 -48.710 1.00 85.12 231 LEU A O 1
ATOM 1711 N N . GLN A 1 232 ? 33.451 -11.807 -47.520 1.00 83.75 232 GLN A N 1
ATOM 1712 C CA . GLN A 1 232 ? 31.993 -11.968 -47.622 1.00 83.75 232 GLN A CA 1
ATOM 1713 C C . GLN A 1 232 ? 31.445 -11.657 -49.029 1.00 83.75 232 GLN A C 1
ATOM 1715 O O . GLN A 1 232 ? 30.434 -12.236 -49.440 1.00 83.75 232 GLN A O 1
ATOM 1720 N N . THR A 1 233 ? 32.137 -10.809 -49.801 1.00 81.38 233 THR A N 1
ATOM 1721 C CA . THR A 1 233 ? 31.714 -10.352 -51.143 1.00 81.38 233 THR A CA 1
ATOM 1722 C C . THR A 1 233 ? 32.498 -10.976 -52.304 1.00 81.38 233 THR A C 1
ATOM 1724 O O . THR A 1 233 ? 32.172 -10.742 -53.471 1.00 81.38 233 THR A O 1
ATOM 1727 N N . ARG A 1 234 ? 33.486 -11.838 -52.024 1.00 81.50 234 ARG A N 1
ATOM 1728 C CA . ARG A 1 234 ? 34.359 -12.455 -53.042 1.00 81.50 234 ARG A CA 1
ATOM 1729 C C . ARG A 1 234 ? 33.624 -13.207 -54.159 1.00 81.50 234 ARG A C 1
ATOM 1731 O O . ARG A 1 234 ? 34.088 -13.212 -55.293 1.00 81.50 234 ARG A O 1
ATOM 1738 N N . GLY A 1 235 ? 32.480 -13.828 -53.851 1.00 75.50 235 GLY A N 1
ATOM 1739 C CA . GLY A 1 235 ? 31.693 -14.623 -54.805 1.00 75.50 235 GLY A CA 1
ATOM 1740 C C . GLY A 1 235 ? 31.038 -13.793 -55.912 1.00 75.50 235 GLY A C 1
ATOM 1741 O O . GLY A 1 235 ? 30.698 -14.303 -56.972 1.00 75.50 235 GLY A O 1
ATOM 1742 N N . THR A 1 236 ? 30.915 -12.490 -55.676 1.00 74.44 236 THR A N 1
ATOM 1743 C CA . THR A 1 236 ? 30.344 -11.497 -56.595 1.00 74.44 236 THR A CA 1
ATOM 1744 C C . THR A 1 236 ? 31.408 -1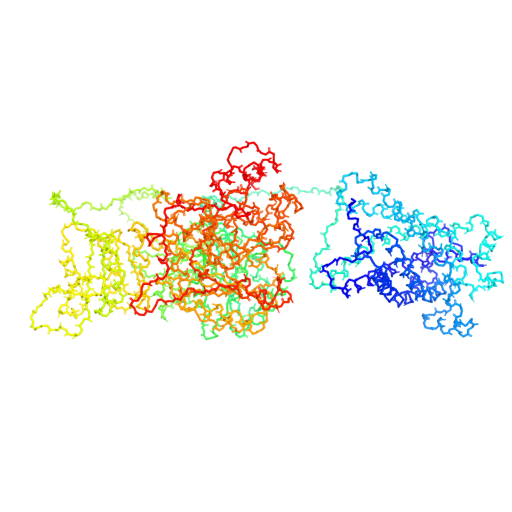0.580 -57.207 1.00 74.44 236 THR A C 1
ATOM 1746 O O . THR A 1 236 ? 31.074 -9.663 -57.954 1.00 74.44 236 THR A O 1
ATOM 1749 N N . ALA A 1 237 ? 32.689 -10.795 -56.891 1.00 77.69 237 ALA A N 1
ATOM 1750 C CA . ALA A 1 237 ? 33.782 -9.983 -57.406 1.00 77.69 237 ALA A CA 1
ATOM 1751 C C . ALA A 1 237 ? 34.172 -10.415 -58.828 1.00 77.69 237 ALA A C 1
ATOM 1753 O O . ALA A 1 237 ? 34.389 -11.595 -59.100 1.00 77.69 237 ALA A O 1
ATOM 1754 N N . THR A 1 238 ? 34.330 -9.442 -59.728 1.00 72.31 238 THR A N 1
ATOM 1755 C CA . THR A 1 238 ? 34.857 -9.666 -61.090 1.00 72.31 238 THR A CA 1
ATOM 1756 C C . THR A 1 238 ? 36.361 -9.949 -61.102 1.00 72.31 238 THR A C 1
ATOM 1758 O O . THR A 1 238 ? 36.918 -10.354 -62.116 1.00 72.31 238 THR A O 1
ATOM 1761 N N . ASP A 1 239 ? 37.026 -9.685 -59.982 1.00 76.81 239 ASP A N 1
ATOM 1762 C CA . ASP A 1 239 ? 38.469 -9.711 -59.839 1.00 76.81 239 ASP A CA 1
ATOM 1763 C C . ASP A 1 239 ? 38.972 -11.085 -59.387 1.00 76.81 239 ASP A C 1
ATOM 1765 O O . ASP A 1 239 ? 38.490 -11.632 -58.390 1.00 76.81 239 ASP A O 1
ATOM 1769 N N . ALA A 1 240 ? 39.950 -11.640 -60.103 1.00 77.88 240 ALA A N 1
ATOM 1770 C CA . ALA A 1 240 ? 40.478 -12.970 -59.822 1.00 77.88 240 ALA A CA 1
ATOM 1771 C C . ALA A 1 240 ? 41.179 -13.047 -58.456 1.00 77.88 240 ALA A C 1
ATOM 1773 O O . ALA A 1 240 ? 41.032 -14.058 -57.765 1.00 77.88 240 ALA A O 1
ATOM 1774 N N . ASP A 1 241 ? 41.874 -11.985 -58.038 1.00 80.81 241 ASP A N 1
ATOM 1775 C CA . ASP A 1 241 ? 42.623 -11.968 -56.776 1.00 80.81 241 ASP A CA 1
ATOM 1776 C C . ASP A 1 241 ? 41.676 -11.927 -55.568 1.00 80.81 241 ASP A C 1
ATOM 1778 O O . ASP A 1 241 ? 41.897 -12.605 -54.565 1.00 80.81 241 ASP A O 1
ATOM 1782 N N . ILE A 1 242 ? 40.566 -11.192 -55.693 1.00 82.31 242 ILE A N 1
ATOM 1783 C CA . ILE A 1 242 ? 39.520 -11.105 -54.664 1.00 82.31 242 ILE A CA 1
ATOM 1784 C C . ILE A 1 242 ? 38.742 -12.423 -54.585 1.00 82.31 242 ILE A C 1
ATOM 1786 O O . ILE A 1 242 ? 38.530 -12.955 -53.496 1.00 82.31 242 ILE A O 1
ATOM 1790 N N . ARG A 1 243 ? 38.345 -12.985 -55.734 1.00 82.56 243 ARG A N 1
ATOM 1791 C CA . ARG A 1 243 ? 37.543 -14.218 -55.806 1.00 82.56 243 ARG A CA 1
ATOM 1792 C C . ARG A 1 243 ? 38.269 -15.430 -55.216 1.00 82.56 243 ARG A C 1
ATOM 1794 O O . ARG A 1 243 ? 37.634 -16.308 -54.633 1.00 82.56 243 ARG A O 1
ATOM 1801 N N . ASN A 1 244 ? 39.594 -15.468 -55.351 1.00 83.62 244 ASN A N 1
ATOM 1802 C CA . ASN A 1 244 ? 40.430 -16.574 -54.889 1.00 83.62 244 ASN A CA 1
ATOM 1803 C C . ASN A 1 244 ? 40.895 -16.451 -53.428 1.00 83.62 244 ASN A C 1
ATOM 1805 O O . ASN A 1 244 ? 41.500 -17.398 -52.927 1.00 83.62 244 ASN A O 1
ATOM 1809 N N . ALA A 1 245 ? 40.612 -15.345 -52.730 1.00 84.56 245 ALA A N 1
ATOM 1810 C CA . ALA A 1 245 ? 41.013 -15.160 -51.335 1.00 84.56 245 ALA A CA 1
ATOM 1811 C C . ALA A 1 245 ? 40.363 -16.217 -50.423 1.00 84.56 245 ALA A C 1
ATOM 1813 O O . ALA A 1 245 ? 39.136 -16.367 -50.417 1.00 84.56 245 ALA A O 1
ATOM 1814 N N . ARG A 1 246 ? 41.171 -16.969 -49.657 1.00 81.19 246 ARG A N 1
ATOM 1815 C CA . ARG A 1 246 ? 40.700 -18.089 -48.812 1.00 81.19 246 ARG A CA 1
ATOM 1816 C C . ARG A 1 246 ? 40.654 -17.762 -47.324 1.00 81.19 246 ARG A C 1
ATOM 1818 O O . ARG A 1 246 ? 40.031 -18.503 -46.571 1.00 81.19 246 ARG A O 1
ATOM 1825 N N . GLY A 1 247 ? 41.272 -16.661 -46.906 1.00 84.12 247 GLY A N 1
ATOM 1826 C CA . GLY A 1 247 ? 41.278 -16.230 -45.513 1.00 84.12 247 GLY A CA 1
ATOM 1827 C C . GLY A 1 247 ? 41.799 -14.809 -45.322 1.00 84.12 247 GLY A C 1
ATOM 1828 O O . GLY A 1 247 ? 42.112 -14.102 -46.280 1.00 84.12 247 GLY A O 1
ATOM 1829 N N . MET A 1 248 ? 41.897 -14.393 -44.060 1.00 85.69 248 MET A N 1
ATOM 1830 C CA . MET A 1 248 ? 42.230 -13.016 -43.674 1.00 85.69 248 MET A CA 1
ATOM 1831 C C . MET A 1 248 ? 43.593 -12.547 -44.205 1.00 85.69 248 MET A C 1
ATOM 1833 O O . MET A 1 248 ? 43.722 -11.408 -44.641 1.00 85.69 248 MET A O 1
ATOM 1837 N N . VAL A 1 249 ? 44.597 -13.430 -44.226 1.00 87.12 249 VAL A N 1
ATOM 1838 C CA . VAL A 1 249 ? 45.947 -13.107 -44.724 1.00 87.12 249 VAL A CA 1
ATOM 1839 C C . VAL A 1 249 ? 45.927 -12.773 -46.218 1.00 87.12 249 VAL A C 1
ATOM 1841 O O . VAL A 1 249 ? 46.559 -11.804 -46.640 1.00 87.12 249 VAL A O 1
ATOM 1844 N N . ASP A 1 250 ? 45.160 -13.526 -47.010 1.00 86.81 250 ASP A N 1
ATOM 1845 C CA . ASP A 1 250 ? 44.986 -13.249 -48.439 1.00 86.81 250 ASP A CA 1
ATOM 1846 C C . ASP A 1 250 ? 44.257 -11.917 -48.645 1.00 86.81 250 ASP A C 1
ATOM 1848 O O . ASP A 1 250 ? 44.672 -11.109 -49.471 1.00 86.81 250 ASP A O 1
ATOM 1852 N N . ALA A 1 251 ? 43.218 -11.646 -47.847 1.00 85.94 251 ALA A N 1
ATOM 1853 C CA . ALA A 1 251 ? 42.488 -10.382 -47.900 1.00 85.94 251 ALA A CA 1
ATOM 1854 C C . ALA A 1 251 ? 43.392 -9.180 -47.559 1.00 85.94 251 ALA A C 1
ATOM 1856 O O . ALA A 1 251 ? 43.393 -8.191 -48.289 1.00 85.94 251 ALA A O 1
ATOM 1857 N N . PHE A 1 252 ? 44.226 -9.274 -46.518 1.00 89.19 252 PHE A N 1
ATOM 1858 C CA . PHE A 1 252 ? 45.210 -8.237 -46.185 1.00 89.19 252 PHE A CA 1
ATOM 1859 C C . PHE A 1 252 ? 46.249 -8.029 -47.283 1.00 89.19 252 PHE A C 1
ATOM 1861 O O . PHE A 1 252 ? 46.570 -6.883 -47.605 1.00 89.19 252 PHE A O 1
ATOM 1868 N N . ARG A 1 253 ? 46.741 -9.113 -47.896 1.00 89.31 253 ARG A N 1
ATOM 1869 C CA . ARG A 1 253 ? 47.646 -9.026 -49.048 1.00 89.31 253 ARG A CA 1
ATOM 1870 C C . ARG A 1 253 ? 46.980 -8.276 -50.200 1.00 89.31 253 ARG A C 1
ATOM 1872 O O . ARG A 1 253 ? 47.597 -7.374 -50.763 1.00 89.31 253 ARG A O 1
ATOM 1879 N N . VAL A 1 254 ? 45.728 -8.596 -50.523 1.00 85.50 254 VAL A N 1
ATOM 1880 C CA . VAL A 1 254 ? 44.965 -7.919 -51.584 1.00 85.50 254 VAL A CA 1
ATOM 1881 C C . VAL A 1 254 ? 44.791 -6.424 -51.284 1.00 85.50 254 VAL A C 1
ATOM 1883 O O . VAL A 1 254 ? 45.070 -5.605 -52.158 1.00 85.50 254 VAL A O 1
ATOM 1886 N N . ILE A 1 255 ? 44.421 -6.049 -50.051 1.00 87.44 255 ILE A N 1
ATOM 1887 C CA . ILE A 1 255 ? 44.264 -4.639 -49.635 1.00 87.44 255 ILE A CA 1
ATOM 1888 C C . ILE A 1 255 ? 45.584 -3.874 -49.781 1.00 87.44 255 ILE A C 1
ATOM 1890 O O . ILE A 1 255 ? 45.617 -2.803 -50.392 1.00 87.44 255 ILE A O 1
ATOM 1894 N N . TRP A 1 256 ? 46.674 -4.438 -49.252 1.00 87.44 256 TRP A N 1
ATOM 1895 C CA . TRP A 1 256 ? 47.998 -3.819 -49.284 1.00 87.44 256 TRP A CA 1
ATOM 1896 C C . TRP A 1 256 ? 48.498 -3.606 -50.715 1.00 87.44 256 TRP A C 1
ATOM 1898 O O . TRP A 1 256 ? 49.005 -2.537 -51.043 1.00 87.44 256 TRP A O 1
ATOM 1908 N N . THR A 1 257 ? 48.319 -4.606 -51.581 1.00 85.31 257 THR A N 1
ATOM 1909 C CA . THR A 1 257 ? 48.811 -4.558 -52.967 1.00 85.31 257 THR A CA 1
ATOM 1910 C C . THR A 1 257 ? 48.013 -3.568 -53.826 1.00 85.31 257 THR A C 1
ATOM 1912 O O . THR A 1 257 ? 48.563 -2.987 -54.757 1.00 85.31 257 THR A O 1
ATOM 1915 N N . ARG A 1 258 ? 46.726 -3.354 -53.517 1.00 80.81 258 ARG A N 1
ATOM 1916 C CA . ARG A 1 258 ? 45.821 -2.467 -54.270 1.00 80.81 258 ARG A CA 1
ATOM 1917 C C . ARG A 1 258 ? 45.924 -1.001 -53.866 1.00 80.81 258 ARG A C 1
ATOM 1919 O O . ARG A 1 258 ? 46.103 -0.145 -54.722 1.00 80.81 258 ARG A O 1
ATOM 1926 N N . ASP A 1 259 ? 45.772 -0.719 -52.574 1.00 76.69 259 ASP A N 1
ATOM 1927 C CA . ASP A 1 259 ? 45.567 0.642 -52.055 1.00 76.69 259 ASP A CA 1
ATOM 1928 C C . ASP A 1 259 ? 46.527 1.003 -50.907 1.00 76.69 259 ASP A C 1
ATOM 1930 O O . ASP A 1 259 ? 46.403 2.063 -50.281 1.00 76.69 259 ASP A O 1
ATOM 1934 N N . GLY A 1 260 ? 47.498 0.128 -50.619 1.00 84.31 260 GLY A N 1
ATOM 1935 C CA . GLY A 1 260 ? 48.473 0.308 -49.548 1.00 84.31 260 GLY A CA 1
ATOM 1936 C C . GLY A 1 260 ? 47.812 0.533 -48.186 1.00 84.31 260 GLY A C 1
ATOM 1937 O O . GLY A 1 260 ? 46.724 0.032 -47.900 1.00 84.31 260 GLY A O 1
ATOM 1938 N N . LEU A 1 261 ? 48.452 1.346 -47.341 1.00 82.50 261 LEU A N 1
ATOM 1939 C CA . LEU A 1 261 ? 47.951 1.681 -46.000 1.00 82.50 261 LEU A CA 1
ATOM 1940 C C . LEU A 1 261 ? 46.576 2.372 -46.013 1.00 82.50 261 LEU A C 1
ATOM 1942 O O . LEU A 1 261 ? 45.789 2.185 -45.089 1.00 82.50 261 LEU A O 1
ATOM 1946 N N . LYS A 1 262 ? 46.252 3.135 -47.067 1.00 80.75 262 LYS A N 1
ATOM 1947 C CA . LYS A 1 262 ? 44.954 3.823 -47.183 1.00 80.75 262 LYS A CA 1
ATOM 1948 C C . LYS A 1 262 ? 43.796 2.841 -47.385 1.00 80.75 262 LYS A C 1
ATOM 1950 O O . LYS A 1 262 ? 42.677 3.143 -46.976 1.00 80.75 262 LYS A O 1
ATOM 1955 N N . GLY A 1 263 ? 44.060 1.665 -47.960 1.00 81.62 263 GLY A N 1
ATOM 1956 C CA . GLY A 1 263 ? 43.062 0.611 -48.150 1.00 81.62 263 GLY A CA 1
ATOM 1957 C C . GLY A 1 263 ? 42.483 0.078 -46.836 1.00 81.62 263 GLY A C 1
ATOM 1958 O O . GLY A 1 263 ? 41.283 -0.168 -46.758 1.00 81.62 263 GLY A O 1
ATOM 1959 N N . PHE A 1 264 ? 43.297 -0.018 -45.780 1.00 86.25 264 PHE A N 1
ATOM 1960 C CA . PHE A 1 264 ? 42.875 -0.521 -44.464 1.00 86.25 264 PHE A CA 1
ATOM 1961 C C . PHE A 1 264 ? 41.969 0.448 -43.692 1.00 86.25 264 PHE A C 1
ATOM 1963 O O . PHE A 1 264 ? 41.276 0.028 -42.773 1.00 86.25 264 PHE A O 1
ATOM 1970 N N . GLY A 1 265 ? 41.958 1.732 -44.065 1.00 83.25 265 GLY A N 1
ATOM 1971 C CA . GLY A 1 265 ? 41.076 2.754 -43.493 1.00 83.25 265 GLY A CA 1
ATOM 1972 C C . GLY A 1 265 ? 39.791 2.989 -44.293 1.00 83.25 265 GLY A C 1
ATOM 1973 O O . GLY A 1 265 ? 39.045 3.924 -43.991 1.00 83.25 265 GLY A O 1
ATOM 1974 N N . ARG A 1 266 ? 39.516 2.197 -45.341 1.00 82.00 266 ARG A N 1
ATOM 1975 C CA . ARG A 1 266 ? 38.301 2.380 -46.145 1.00 82.00 266 ARG A CA 1
ATOM 1976 C C . ARG A 1 266 ? 37.052 2.130 -45.312 1.00 82.00 266 ARG A C 1
ATOM 1978 O O . ARG A 1 266 ? 36.939 1.141 -44.597 1.00 82.00 266 ARG A O 1
ATOM 1985 N N . GLY A 1 267 ? 36.105 3.057 -45.415 1.00 78.38 267 GLY A N 1
ATOM 1986 C CA . GLY A 1 267 ? 34.875 3.003 -44.633 1.00 78.38 267 GLY A CA 1
ATOM 1987 C C . GLY A 1 267 ? 35.048 3.343 -43.149 1.00 78.38 267 GLY A C 1
ATOM 1988 O O . GLY A 1 267 ? 34.082 3.197 -42.410 1.00 78.38 267 GLY A O 1
ATOM 1989 N N . LEU A 1 268 ? 36.211 3.847 -42.708 1.00 85.12 268 LEU A N 1
ATOM 1990 C CA . LEU A 1 268 ? 36.432 4.267 -41.317 1.00 85.12 268 LEU A CA 1
ATOM 1991 C C . LEU A 1 268 ? 35.388 5.291 -40.851 1.00 85.12 268 LEU A C 1
ATOM 1993 O O . LEU A 1 268 ? 34.718 5.083 -39.846 1.00 85.12 268 LEU A O 1
ATOM 1997 N N . THR A 1 269 ? 35.216 6.382 -41.603 1.00 82.62 269 THR A N 1
ATOM 1998 C CA . THR A 1 269 ? 34.257 7.447 -41.275 1.00 82.62 269 THR A CA 1
ATOM 1999 C C . THR A 1 269 ? 32.818 6.936 -41.177 1.00 82.62 269 THR A C 1
ATOM 2001 O O . THR A 1 269 ? 32.209 7.158 -40.133 1.00 82.62 269 THR A O 1
ATOM 2004 N N . PRO A 1 270 ? 32.249 6.229 -42.180 1.00 79.88 270 PRO A N 1
ATOM 2005 C CA . PRO A 1 270 ? 30.910 5.673 -42.023 1.00 79.88 270 PRO A CA 1
ATOM 2006 C C . PRO A 1 270 ? 30.834 4.653 -40.885 1.00 79.88 270 PRO A C 1
ATOM 2008 O O . PRO A 1 270 ? 29.826 4.635 -40.194 1.00 79.88 270 PRO A O 1
ATOM 2011 N N . ARG A 1 271 ? 31.881 3.861 -40.616 1.00 82.38 271 ARG A N 1
ATOM 2012 C CA . ARG A 1 271 ? 31.878 2.895 -39.507 1.00 82.38 271 ARG A CA 1
ATOM 2013 C C . ARG A 1 271 ? 31.816 3.573 -38.134 1.00 82.38 271 ARG A C 1
ATOM 2015 O O . ARG A 1 271 ? 30.995 3.182 -37.311 1.00 82.38 271 ARG A O 1
ATOM 2022 N N . VAL A 1 272 ? 32.615 4.615 -37.907 1.00 83.81 272 VAL A N 1
ATOM 2023 C CA . VAL A 1 272 ? 32.573 5.411 -36.667 1.00 83.81 272 VAL A CA 1
ATOM 2024 C C . VAL A 1 272 ? 31.221 6.115 -36.512 1.00 83.81 272 VAL A C 1
ATOM 2026 O O . VAL A 1 272 ? 30.616 6.054 -35.445 1.00 83.81 272 VAL A O 1
ATOM 2029 N N . LEU A 1 273 ? 30.708 6.710 -37.595 1.00 78.81 273 LEU A N 1
ATOM 2030 C CA . LEU A 1 273 ? 29.389 7.355 -37.615 1.00 78.81 273 LEU A CA 1
ATOM 2031 C C . LEU A 1 273 ? 28.226 6.371 -37.448 1.00 78.81 273 LEU A C 1
ATOM 2033 O O . LEU A 1 273 ? 27.129 6.801 -37.116 1.00 78.81 273 LEU A O 1
ATOM 2037 N N . THR A 1 274 ? 28.447 5.076 -37.688 1.00 74.12 274 THR A N 1
ATOM 2038 C CA . THR A 1 274 ? 27.438 4.042 -37.433 1.00 74.12 274 THR A CA 1
ATOM 2039 C C . THR A 1 274 ? 27.415 3.674 -35.952 1.00 74.12 274 THR A C 1
ATOM 2041 O O . THR A 1 274 ? 26.352 3.594 -35.355 1.00 74.12 274 THR A O 1
ATOM 2044 N N . ILE A 1 275 ? 28.589 3.494 -35.344 1.00 72.38 275 ILE A N 1
ATOM 2045 C CA . ILE A 1 275 ? 28.706 2.951 -33.984 1.00 72.38 275 ILE A CA 1
ATOM 2046 C C . ILE A 1 275 ? 28.347 3.985 -32.910 1.00 72.38 275 ILE A C 1
ATOM 2048 O O . ILE A 1 275 ? 27.716 3.637 -31.919 1.00 72.38 275 ILE A O 1
ATOM 2052 N N . MET A 1 276 ? 28.678 5.260 -33.124 1.00 70.94 276 MET A N 1
ATOM 2053 C CA . MET A 1 276 ? 28.388 6.332 -32.165 1.00 70.94 276 MET A CA 1
ATOM 2054 C C . MET A 1 276 ? 26.878 6.506 -31.846 1.00 70.94 276 MET A C 1
ATOM 2056 O O . MET A 1 276 ? 26.551 6.600 -30.666 1.00 70.94 276 MET A O 1
ATOM 2060 N N . PRO A 1 277 ? 25.945 6.523 -32.823 1.00 72.06 277 PRO A N 1
ATOM 2061 C CA . PRO A 1 277 ? 24.502 6.546 -32.551 1.00 72.06 277 PRO A CA 1
ATOM 2062 C C . PRO A 1 277 ? 23.901 5.164 -32.242 1.00 72.06 277 PRO A C 1
ATOM 2064 O O . PRO A 1 277 ? 22.863 5.108 -31.586 1.00 72.06 277 PRO A O 1
ATOM 2067 N N . SER A 1 278 ? 24.538 4.063 -32.670 1.00 69.38 278 SER A N 1
ATOM 2068 C CA . SER A 1 278 ? 24.070 2.685 -32.421 1.00 69.38 278 SER A CA 1
ATOM 2069 C C . SER A 1 278 ? 23.856 2.406 -30.936 1.00 69.38 278 SER A C 1
ATOM 2071 O O . SER A 1 278 ? 22.807 1.901 -30.555 1.00 69.38 278 SER A O 1
ATOM 2073 N N . SER A 1 279 ? 24.811 2.797 -30.084 1.00 64.50 279 SER A N 1
ATOM 2074 C CA . SER A 1 279 ? 24.730 2.538 -28.641 1.00 64.50 279 SER A CA 1
ATOM 2075 C C . SER A 1 279 ? 23.567 3.272 -27.966 1.00 64.50 279 SER A C 1
ATOM 2077 O O . SER A 1 279 ? 22.949 2.727 -27.057 1.00 64.50 279 SER A O 1
ATOM 2079 N N . ALA A 1 280 ? 23.244 4.487 -28.424 1.00 67.44 280 ALA A N 1
ATOM 2080 C CA . ALA A 1 280 ? 22.093 5.243 -27.930 1.00 67.44 280 ALA A CA 1
ATOM 2081 C C . ALA A 1 280 ? 20.772 4.639 -28.431 1.00 67.44 280 ALA A C 1
ATOM 2083 O O . ALA A 1 280 ? 19.842 4.461 -27.653 1.00 67.44 280 ALA A O 1
ATOM 2084 N N . LEU A 1 281 ? 20.714 4.255 -29.712 1.00 70.44 281 LEU A N 1
ATOM 2085 C CA . LEU A 1 281 ? 19.539 3.619 -30.310 1.00 70.44 281 LEU A CA 1
ATOM 2086 C C . LEU A 1 281 ? 19.240 2.248 -29.705 1.00 70.44 281 LEU A C 1
ATOM 2088 O O . LEU A 1 281 ? 18.071 1.910 -29.553 1.00 70.44 281 LEU A O 1
ATOM 2092 N N . CYS A 1 282 ? 20.267 1.471 -29.362 1.00 66.81 282 CYS A N 1
ATOM 2093 C CA . CYS A 1 282 ? 20.114 0.174 -28.713 1.00 66.81 282 CYS A CA 1
ATOM 2094 C C . CYS A 1 282 ? 19.482 0.330 -27.325 1.00 66.81 282 CYS A C 1
ATOM 2096 O O . CYS A 1 282 ? 18.525 -0.374 -27.030 1.00 66.81 282 CYS A O 1
ATOM 2098 N N . TRP A 1 283 ? 19.919 1.315 -26.527 1.00 60.28 283 TRP A N 1
ATOM 2099 C CA . TRP A 1 283 ? 19.299 1.628 -25.232 1.00 60.28 283 TRP A CA 1
ATOM 2100 C C . TRP A 1 283 ? 17.870 2.145 -25.377 1.00 60.28 283 TRP A C 1
ATOM 2102 O O . TRP A 1 283 ? 16.971 1.566 -24.785 1.00 60.28 283 TRP A O 1
ATOM 2112 N N . MET A 1 284 ? 17.635 3.146 -26.232 1.00 66.50 284 MET A N 1
ATOM 2113 C CA . MET A 1 284 ? 16.285 3.672 -26.479 1.00 66.50 284 MET A CA 1
ATOM 2114 C C . MET A 1 284 ? 15.333 2.584 -26.985 1.00 66.50 284 MET A C 1
ATOM 2116 O O . MET A 1 284 ? 14.181 2.523 -26.578 1.00 66.50 284 MET A O 1
ATOM 2120 N N . SER A 1 285 ? 15.810 1.699 -27.865 1.00 66.25 285 SER A N 1
ATOM 2121 C CA . SER A 1 285 ? 15.002 0.596 -28.389 1.00 66.25 285 SER A CA 1
ATOM 2122 C C . SER A 1 285 ? 14.809 -0.500 -27.346 1.00 66.25 285 SER A C 1
ATOM 2124 O O . SER A 1 285 ? 13.723 -1.057 -27.255 1.00 66.25 285 SER A O 1
ATOM 2126 N N . TYR A 1 286 ? 15.833 -0.830 -26.558 1.00 61.91 286 TYR A N 1
ATOM 2127 C CA . TYR A 1 286 ? 15.732 -1.809 -25.478 1.00 61.91 286 TYR A CA 1
ATOM 2128 C C . TYR A 1 286 ? 14.775 -1.338 -24.402 1.00 61.91 286 TYR A C 1
ATOM 2130 O O . TYR A 1 286 ? 13.929 -2.126 -23.998 1.00 61.91 286 TYR A O 1
ATOM 2138 N N . GLU A 1 287 ? 14.856 -0.072 -23.997 1.00 59.62 287 GLU A N 1
ATOM 2139 C CA . GLU A 1 287 ? 13.853 0.563 -23.159 1.00 59.62 287 GLU A CA 1
ATOM 2140 C C . GLU A 1 287 ? 12.513 0.477 -23.871 1.00 59.62 287 GLU A C 1
ATOM 2142 O O . GLU A 1 287 ? 11.695 -0.301 -23.427 1.00 59.62 287 GLU A O 1
ATOM 2147 N N . PHE A 1 288 ? 12.303 1.088 -25.036 1.00 69.69 288 PHE A N 1
ATOM 2148 C CA . PHE A 1 288 ? 11.020 1.057 -25.750 1.00 69.69 288 PHE A CA 1
ATOM 2149 C C . PHE A 1 288 ? 10.386 -0.342 -25.893 1.00 69.69 288 PHE A C 1
ATOM 2151 O O . PHE A 1 288 ? 9.189 -0.500 -25.655 1.00 69.69 288 PHE A O 1
ATOM 2158 N N . PHE A 1 289 ? 11.147 -1.378 -26.261 1.00 66.69 289 PHE A N 1
ATOM 2159 C CA . PHE A 1 289 ? 10.622 -2.740 -26.403 1.00 66.69 289 PHE A CA 1
ATOM 2160 C C . PHE A 1 289 ? 10.484 -3.468 -25.080 1.00 66.69 289 PHE A C 1
ATOM 2162 O O . PHE A 1 289 ? 9.516 -4.201 -24.933 1.00 66.69 289 PHE A O 1
ATOM 2169 N N . SER A 1 290 ? 11.378 -3.267 -24.113 1.00 58.03 290 SER A N 1
ATOM 2170 C CA . SER A 1 290 ? 11.139 -3.750 -22.747 1.00 58.03 290 SER A CA 1
ATOM 2171 C C . SER A 1 290 ? 9.899 -3.067 -22.181 1.00 58.03 290 SER A C 1
ATOM 2173 O O . SER A 1 290 ? 9.093 -3.717 -21.536 1.00 58.03 290 SER A O 1
ATOM 2175 N N . LEU A 1 291 ? 9.693 -1.798 -22.531 1.00 56.97 291 LEU A N 1
ATOM 2176 C CA . LEU A 1 291 ? 8.592 -0.946 -22.132 1.00 56.97 291 LEU A CA 1
ATOM 2177 C C . LEU A 1 291 ? 7.256 -1.349 -22.792 1.00 56.97 291 LEU A C 1
ATOM 2179 O O . LEU A 1 291 ? 6.192 -1.209 -22.199 1.00 56.97 291 LEU A O 1
ATOM 2183 N N . SER A 1 292 ? 7.318 -1.858 -24.024 1.00 59.62 292 SER A N 1
ATOM 2184 C CA . SER A 1 292 ? 6.157 -2.263 -24.831 1.00 59.62 292 SER A CA 1
ATOM 2185 C C . SER A 1 292 ? 5.816 -3.754 -24.719 1.00 59.62 292 SER A C 1
ATOM 2187 O O . SER A 1 292 ? 4.670 -4.142 -24.942 1.00 59.62 292 SER A O 1
ATOM 2189 N N . LEU A 1 293 ? 6.808 -4.609 -24.444 1.00 54.12 293 LEU A N 1
ATOM 2190 C CA . LEU A 1 293 ? 6.641 -6.057 -24.261 1.00 54.12 293 LEU A CA 1
ATOM 2191 C C . LEU A 1 293 ? 6.418 -6.438 -22.798 1.00 54.12 293 LEU A C 1
ATOM 2193 O O . LEU A 1 293 ? 5.816 -7.480 -22.536 1.00 54.12 293 LEU A O 1
ATOM 2197 N N . ASP A 1 294 ? 6.888 -5.621 -21.857 1.00 46.44 294 ASP A N 1
ATOM 2198 C CA . ASP A 1 294 ? 6.375 -5.612 -20.496 1.00 46.44 294 ASP A CA 1
ATOM 2199 C C . ASP A 1 294 ? 5.133 -4.705 -20.493 1.00 46.44 294 ASP A C 1
ATOM 2201 O O . ASP A 1 294 ? 5.259 -3.507 -20.737 1.00 46.44 294 ASP A O 1
ATOM 2205 N N . PRO A 1 295 ? 3.916 -5.206 -20.213 1.00 42.28 295 PRO A N 1
ATOM 2206 C CA . PRO A 1 295 ? 2.701 -4.380 -20.180 1.00 42.28 295 PRO A CA 1
ATOM 2207 C C . PRO A 1 295 ? 2.736 -3.252 -19.126 1.00 42.28 295 PRO A C 1
ATOM 2209 O O . PRO A 1 295 ? 1.756 -2.530 -18.963 1.00 42.28 295 PRO A O 1
ATOM 2212 N N . ARG A 1 296 ? 3.831 -3.146 -18.362 1.00 39.22 296 ARG A N 1
ATOM 2213 C CA . ARG A 1 296 ? 4.059 -2.249 -17.224 1.00 39.22 296 ARG A CA 1
ATOM 2214 C C . ARG A 1 296 ? 4.843 -0.983 -17.553 1.00 39.22 296 ARG A C 1
ATOM 2216 O O . ARG A 1 296 ? 5.218 -0.270 -16.626 1.00 39.22 296 ARG A O 1
ATOM 2223 N N . ALA A 1 297 ? 5.157 -0.729 -18.817 1.00 35.28 297 ALA A N 1
ATOM 2224 C CA . ALA A 1 297 ? 6.343 0.057 -19.083 1.00 35.28 297 ALA A CA 1
ATOM 2225 C C . ALA A 1 297 ? 6.183 1.090 -20.236 1.00 35.28 297 ALA A C 1
ATOM 2227 O O . ALA A 1 297 ? 7.034 1.940 -20.439 1.00 35.28 297 ALA A O 1
ATOM 2228 N N . THR A 1 298 ? 5.002 1.223 -20.844 1.00 32.34 298 THR A N 1
ATOM 2229 C CA . THR A 1 298 ? 4.616 2.311 -21.778 1.00 32.34 298 THR A CA 1
ATOM 2230 C C . THR A 1 298 ? 4.437 3.709 -21.146 1.00 32.34 298 THR A C 1
ATOM 2232 O O . THR A 1 298 ? 3.551 4.463 -21.537 1.00 32.34 298 THR A O 1
ATOM 2235 N N . VAL A 1 299 ? 5.266 4.091 -20.174 1.00 34.19 299 VAL A N 1
ATOM 2236 C CA . VAL A 1 299 ? 5.314 5.451 -19.617 1.00 34.19 299 VAL A CA 1
ATOM 2237 C C . VAL A 1 299 ? 6.776 5.845 -19.483 1.00 34.19 299 VAL A C 1
ATOM 2239 O O . VAL A 1 299 ? 7.344 5.626 -18.425 1.00 34.19 299 VAL A O 1
ATOM 2242 N N . LEU A 1 300 ? 7.399 6.349 -20.554 1.00 32.88 300 LEU A N 1
ATOM 2243 C CA . LEU A 1 300 ? 8.579 7.234 -20.519 1.00 32.88 300 LEU A CA 1
ATOM 2244 C C . LEU A 1 300 ? 9.084 7.499 -21.951 1.00 32.88 300 LEU A C 1
ATOM 2246 O O . LEU A 1 300 ? 9.965 6.806 -22.437 1.00 32.88 300 LEU A O 1
ATOM 2250 N N . GLU A 1 301 ? 8.534 8.518 -22.622 1.00 27.84 301 GLU A N 1
ATOM 2251 C CA . GLU A 1 301 ? 9.306 9.395 -23.522 1.00 27.84 301 GLU A CA 1
ATOM 2252 C C . GLU A 1 301 ? 8.486 10.645 -23.900 1.00 27.84 301 GLU A C 1
ATOM 2254 O O . GLU A 1 301 ? 7.733 10.649 -24.868 1.00 27.84 301 GLU A O 1
ATOM 2259 N N . SER A 1 302 ? 8.659 11.741 -23.153 1.00 24.42 302 SER A N 1
ATOM 2260 C CA . SER A 1 302 ? 8.587 13.096 -23.723 1.00 24.42 302 SER A CA 1
ATOM 2261 C C . SER A 1 302 ? 9.198 14.135 -22.778 1.00 24.42 302 SER A C 1
ATOM 2263 O O . SER A 1 302 ? 8.501 14.849 -22.063 1.00 24.42 302 SER A O 1
ATOM 2265 N N . SER A 1 303 ? 10.522 14.263 -22.779 1.00 26.97 303 SER A N 1
ATOM 2266 C CA . SER A 1 303 ? 11.152 15.574 -22.566 1.00 26.97 303 SER A CA 1
ATOM 2267 C C . SER A 1 303 ? 12.605 15.570 -23.046 1.00 26.97 303 SER A C 1
ATOM 2269 O O . SER A 1 303 ? 13.503 15.040 -22.402 1.00 26.97 303 SER A O 1
ATOM 2271 N N . LEU A 1 304 ? 12.844 16.226 -24.183 1.00 26.39 304 LEU A N 1
ATOM 2272 C CA . LEU A 1 304 ? 14.136 16.837 -24.493 1.00 26.39 304 LEU A CA 1
ATOM 2273 C C . LEU A 1 304 ? 13.920 18.339 -24.755 1.00 26.39 304 LEU A C 1
ATOM 2275 O O . LEU A 1 304 ? 12.871 18.720 -25.281 1.00 26.39 304 LEU A O 1
ATOM 2279 N N . PRO A 1 305 ? 14.883 19.202 -24.382 1.00 31.88 305 PRO A N 1
ATOM 2280 C CA . PRO A 1 305 ? 14.706 20.650 -24.356 1.00 31.88 305 PRO A CA 1
ATOM 2281 C C . PRO A 1 305 ? 15.038 21.288 -25.712 1.00 31.88 305 PRO A C 1
ATOM 2283 O O . PRO A 1 305 ? 16.014 20.913 -26.363 1.00 31.88 305 PRO A O 1
ATOM 2286 N N . VAL A 1 306 ? 14.273 22.307 -26.119 1.00 23.94 306 VAL A N 1
ATOM 2287 C CA . VAL A 1 306 ? 14.605 23.155 -27.276 1.00 23.94 306 VAL A CA 1
ATOM 2288 C C . VAL A 1 306 ? 15.038 24.542 -26.809 1.00 23.94 306 VAL A C 1
ATOM 2290 O O . VAL A 1 306 ? 14.399 25.185 -25.980 1.00 23.94 306 VAL A O 1
ATOM 2293 N N . ALA A 1 307 ? 16.172 24.955 -27.367 1.00 23.84 307 ALA A N 1
ATOM 2294 C CA . ALA A 1 307 ? 16.905 26.178 -27.117 1.00 23.84 307 ALA A CA 1
ATOM 2295 C C . ALA A 1 307 ? 16.155 27.467 -27.497 1.00 23.84 307 ALA A C 1
ATOM 2297 O O . ALA A 1 307 ? 15.321 27.518 -28.398 1.00 23.84 307 ALA A O 1
ATOM 2298 N N . SER A 1 308 ? 16.578 28.535 -26.827 1.00 34.81 308 SER A N 1
ATOM 2299 C CA . SER A 1 308 ? 16.307 29.944 -27.098 1.00 34.81 308 SER A CA 1
ATOM 2300 C C . SER A 1 308 ? 16.575 30.369 -28.549 1.00 34.81 308 SER A C 1
ATOM 2302 O O . SER A 1 308 ? 17.672 30.134 -29.056 1.00 34.81 308 SER A O 1
ATOM 2304 N N . ASN A 1 309 ? 15.643 31.119 -29.150 1.00 23.48 309 ASN A N 1
ATOM 2305 C CA . ASN A 1 309 ? 15.940 32.347 -29.896 1.00 23.48 309 ASN A CA 1
ATOM 2306 C C . ASN A 1 309 ? 14.681 33.197 -30.142 1.00 23.48 309 ASN A C 1
ATOM 2308 O O . ASN A 1 309 ? 13.575 32.703 -30.333 1.00 23.48 309 ASN A O 1
ATOM 2312 N N . SER A 1 310 ? 14.911 34.502 -30.083 1.00 24.95 310 SER A N 1
ATOM 2313 C CA . SER A 1 310 ? 14.002 35.643 -30.163 1.00 24.95 310 SER A CA 1
ATOM 2314 C C . SER A 1 310 ? 13.585 36.006 -31.599 1.00 24.95 310 SER A C 1
ATOM 2316 O O . SER A 1 310 ? 14.270 35.611 -32.538 1.00 24.95 310 SER A O 1
ATOM 2318 N N . ILE A 1 311 ? 12.523 36.836 -31.736 1.00 24.55 311 ILE A N 1
ATOM 2319 C CA . ILE A 1 311 ? 12.434 38.111 -32.517 1.00 24.55 311 ILE A CA 1
ATOM 2320 C C . ILE A 1 311 ? 11.003 38.406 -33.072 1.00 24.55 311 ILE A C 1
ATOM 2322 O O . ILE A 1 311 ? 10.558 37.738 -33.995 1.00 24.55 311 ILE A O 1
ATOM 2326 N N . ILE A 1 312 ? 10.392 39.501 -32.546 1.00 23.41 312 ILE A N 1
ATOM 2327 C CA . ILE A 1 312 ? 9.516 40.550 -33.175 1.00 23.41 312 ILE A CA 1
ATOM 2328 C C . ILE A 1 312 ? 8.097 40.120 -33.667 1.00 23.41 312 ILE A C 1
ATOM 2330 O O . ILE A 1 312 ? 7.966 39.095 -34.307 1.00 23.41 312 ILE A O 1
ATOM 2334 N N . SER A 1 313 ? 6.958 40.815 -33.468 1.00 21.47 313 SER A N 1
ATOM 2335 C CA . SER A 1 313 ? 6.615 42.234 -33.214 1.00 21.47 313 SER A CA 1
ATOM 2336 C C . SER A 1 313 ? 5.280 42.435 -32.463 1.00 21.47 313 SER A C 1
ATOM 2338 O O . SER A 1 313 ? 4.292 41.758 -32.724 1.00 21.47 313 SER A O 1
ATOM 2340 N N . SER A 1 314 ? 5.275 43.486 -31.639 1.00 21.78 314 SER A N 1
ATOM 2341 C CA . SER A 1 314 ? 4.200 44.406 -31.211 1.00 21.78 314 SER A CA 1
ATOM 2342 C C . SER A 1 314 ? 2.757 44.306 -31.756 1.00 21.78 314 SER A C 1
ATOM 2344 O O . SER A 1 314 ? 2.542 44.476 -32.953 1.00 21.78 314 SER A O 1
ATOM 2346 N N . SER A 1 315 ? 1.782 44.381 -30.834 1.00 22.56 315 SER A N 1
ATOM 2347 C CA . SER A 1 315 ? 0.894 45.560 -30.658 1.00 22.56 315 SER A CA 1
ATOM 2348 C C . SER A 1 315 ? 0.097 45.496 -29.333 1.00 22.56 315 SER A C 1
ATOM 2350 O O . SER A 1 315 ? -0.609 44.525 -29.086 1.00 22.56 315 SER A O 1
ATOM 2352 N N . LYS A 1 316 ? 0.224 46.536 -28.488 1.00 21.05 316 LYS A N 1
ATOM 2353 C CA . LYS A 1 316 ? -0.581 46.840 -27.273 1.00 21.05 316 LYS A CA 1
ATOM 2354 C C . LYS A 1 316 ? -1.959 47.480 -27.651 1.00 21.05 316 LYS A C 1
ATOM 2356 O O . LYS A 1 316 ? -2.166 47.703 -28.841 1.00 21.05 316 LYS A O 1
ATOM 2361 N N . PRO A 1 317 ? -2.763 48.043 -26.712 1.00 34.97 317 PRO A N 1
ATOM 2362 C CA . PRO A 1 317 ? -3.589 47.420 -25.659 1.00 34.97 317 PRO A CA 1
ATOM 2363 C C . PRO A 1 317 ? -5.055 47.955 -25.680 1.00 34.97 317 PRO A C 1
ATOM 2365 O O . PRO A 1 317 ? -5.347 48.927 -26.371 1.00 34.97 317 PRO A O 1
ATOM 2368 N N . ALA A 1 318 ? -5.966 47.406 -24.867 1.00 21.27 318 ALA A N 1
ATOM 2369 C CA . ALA A 1 318 ? -7.155 48.136 -24.393 1.00 21.27 318 ALA A CA 1
ATOM 2370 C C . ALA A 1 318 ? -7.642 47.567 -23.047 1.00 21.27 318 ALA A C 1
ATOM 2372 O O . ALA A 1 318 ? -7.524 46.373 -22.791 1.00 21.27 318 ALA A O 1
ATOM 2373 N N . GLU A 1 319 ? -8.104 48.470 -22.189 1.00 23.70 319 GLU A N 1
ATOM 2374 C CA . GLU A 1 319 ? -8.167 48.402 -20.728 1.00 23.70 319 GLU A CA 1
ATOM 2375 C C . GLU A 1 319 ? -9.403 47.707 -20.123 1.00 23.70 319 GLU A C 1
ATOM 2377 O O . GLU A 1 319 ? -10.494 47.734 -20.682 1.00 23.70 319 GLU A O 1
ATOM 2382 N N . ALA A 1 320 ? -9.164 47.153 -18.925 1.00 26.47 320 ALA A N 1
ATOM 2383 C CA . ALA A 1 320 ? -9.950 47.164 -17.683 1.00 26.47 320 ALA A CA 1
ATOM 2384 C C . ALA A 1 320 ? -11.493 47.191 -17.718 1.00 26.47 320 ALA A C 1
ATOM 2386 O O . ALA A 1 320 ? -12.103 48.153 -18.175 1.00 26.47 320 ALA A O 1
ATOM 2387 N N . THR A 1 321 ? -12.113 46.220 -17.030 1.00 25.98 321 THR A N 1
ATOM 2388 C CA . THR A 1 321 ? -13.010 46.432 -15.864 1.00 25.98 321 THR A CA 1
ATOM 2389 C C . THR A 1 321 ? -13.552 45.084 -15.346 1.00 25.98 321 THR A C 1
ATOM 2391 O O . THR A 1 321 ? -14.564 44.601 -15.831 1.00 25.98 321 THR A O 1
ATOM 2394 N N . ASP A 1 322 ? -12.897 44.496 -14.336 1.00 28.02 322 ASP A N 1
ATOM 2395 C CA . ASP A 1 322 ? -13.340 43.281 -13.617 1.00 28.02 322 ASP A CA 1
ATOM 2396 C C . ASP A 1 322 ? -13.050 43.434 -12.109 1.00 28.02 322 ASP A C 1
ATOM 2398 O O . ASP A 1 322 ? -12.090 42.871 -11.589 1.00 28.02 322 ASP A O 1
ATOM 2402 N N . SER A 1 323 ? -13.807 44.268 -11.383 1.00 31.48 323 SER A N 1
ATOM 2403 C CA . SER A 1 323 ? -13.417 44.615 -9.999 1.00 31.48 323 SER A CA 1
ATOM 2404 C C . SER A 1 323 ? -14.531 44.705 -8.957 1.00 31.48 323 SER A C 1
ATOM 2406 O O . SER A 1 323 ? -14.342 45.401 -7.972 1.00 31.48 323 SER A O 1
ATOM 2408 N N . ILE A 1 324 ? -15.687 44.051 -9.120 1.00 33.81 324 ILE A N 1
ATOM 2409 C CA . ILE A 1 324 ? -16.738 44.134 -8.074 1.00 33.81 324 ILE A CA 1
ATOM 2410 C C . ILE A 1 324 ? -17.271 42.762 -7.628 1.00 33.81 324 ILE A C 1
ATOM 2412 O O . ILE A 1 324 ? -17.546 42.570 -6.449 1.00 33.81 324 ILE A O 1
ATOM 2416 N N . LEU A 1 325 ? -17.329 41.751 -8.503 1.00 33.03 325 LEU A N 1
ATOM 2417 C CA . LEU A 1 325 ? -17.707 40.384 -8.092 1.00 33.03 325 LEU A CA 1
ATOM 2418 C C . LEU A 1 325 ? -16.557 39.587 -7.462 1.00 33.03 325 LEU A C 1
ATOM 2420 O O . LEU A 1 325 ? -16.805 38.702 -6.645 1.00 33.03 325 LEU A O 1
ATOM 2424 N N . VAL A 1 326 ? -15.311 39.945 -7.785 1.00 37.41 326 VAL A N 1
ATOM 2425 C CA . VAL A 1 326 ? -14.116 39.378 -7.145 1.00 37.41 326 VAL A CA 1
ATOM 2426 C C . VAL A 1 326 ? -14.060 39.785 -5.672 1.00 37.41 326 VAL A C 1
ATOM 2428 O O . VAL A 1 326 ? -13.751 38.948 -4.839 1.00 37.41 326 VAL A O 1
ATOM 2431 N N . GLU A 1 327 ? -14.461 41.008 -5.316 1.00 31.81 327 GLU A N 1
ATOM 2432 C CA . GLU A 1 327 ? -14.352 41.515 -3.940 1.00 31.81 327 GLU A CA 1
ATOM 2433 C C . GLU A 1 327 ? -15.293 40.798 -2.952 1.00 31.81 327 GLU A C 1
ATOM 2435 O O . GLU A 1 327 ? -14.879 40.457 -1.847 1.00 31.81 327 GLU A O 1
ATOM 2440 N N . LEU A 1 328 ? -16.523 40.471 -3.362 1.00 36.16 328 LEU A N 1
ATOM 2441 C CA . LEU A 1 328 ? -17.551 39.899 -2.474 1.00 36.16 328 LEU A CA 1
ATOM 2442 C C . LEU A 1 328 ? -17.414 38.376 -2.279 1.00 36.16 328 LEU A C 1
ATOM 2444 O O . LEU A 1 328 ? -17.782 37.842 -1.234 1.00 36.16 328 LEU A O 1
ATOM 2448 N N . VAL A 1 329 ? -16.848 37.676 -3.270 1.00 41.78 329 VAL A N 1
ATOM 2449 C CA . VAL A 1 329 ? -16.470 36.255 -3.158 1.00 41.78 329 VAL A CA 1
ATOM 2450 C C . VAL A 1 329 ? -15.093 36.111 -2.495 1.00 41.78 329 VAL A C 1
ATOM 2452 O O . VAL A 1 329 ? -14.896 35.176 -1.727 1.00 41.78 329 VAL A O 1
ATOM 2455 N N . SER A 1 330 ? -14.175 37.071 -2.681 1.00 36.28 330 SER A N 1
ATOM 2456 C CA . SER A 1 330 ? -12.859 37.073 -2.014 1.00 36.28 330 SER A CA 1
ATOM 2457 C C . SER A 1 330 ? -12.907 37.322 -0.504 1.00 36.28 330 SER A C 1
ATOM 2459 O O . SER A 1 330 ? -11.933 37.033 0.187 1.00 36.28 330 SER A O 1
ATOM 2461 N N . SER A 1 331 ? -14.021 37.839 0.028 1.00 35.09 331 SER A N 1
ATOM 2462 C CA . SER A 1 331 ? -14.203 38.030 1.472 1.00 35.09 331 SER A CA 1
ATOM 2463 C C . SER A 1 331 ? -14.716 36.782 2.199 1.00 35.09 331 SER A C 1
ATOM 2465 O O . SER A 1 331 ? -14.749 36.766 3.429 1.00 35.09 331 SER A O 1
ATOM 2467 N N . LEU A 1 332 ? -15.147 35.746 1.469 1.00 51.44 332 LEU A N 1
ATOM 2468 C CA . LEU A 1 332 ? -15.613 34.485 2.044 1.00 51.44 332 LEU A CA 1
ATOM 2469 C C . LEU A 1 332 ? -14.480 33.462 2.034 1.00 51.44 332 LEU A C 1
ATOM 2471 O O . LEU A 1 332 ? -13.753 33.325 1.053 1.00 51.44 332 LEU A O 1
ATOM 2475 N N . THR A 1 333 ? -14.331 32.722 3.133 1.00 55.34 333 THR A N 1
ATOM 2476 C CA . THR A 1 333 ? -13.324 31.663 3.196 1.00 55.34 333 THR A CA 1
ATOM 2477 C C . THR A 1 333 ? -13.696 30.549 2.209 1.00 55.34 333 THR A C 1
ATOM 2479 O O . THR A 1 333 ? -14.849 30.103 2.204 1.00 55.34 333 THR A O 1
ATOM 2482 N N . PRO A 1 334 ? -12.768 30.098 1.346 1.00 66.81 334 PRO A N 1
ATOM 2483 C CA . PRO A 1 334 ? -13.013 28.938 0.498 1.00 66.81 334 PRO A CA 1
ATOM 2484 C C . PRO A 1 334 ? -13.211 27.694 1.369 1.00 66.81 334 PRO A C 1
ATOM 2486 O O . PRO A 1 334 ? -12.716 27.625 2.501 1.00 66.81 334 PRO A O 1
ATOM 2489 N N . ILE A 1 335 ? -13.942 26.700 0.859 1.00 73.06 335 ILE A N 1
ATOM 2490 C CA . ILE A 1 335 ? -14.024 25.406 1.543 1.00 73.06 335 ILE A CA 1
ATOM 2491 C C . ILE A 1 335 ? -12.623 24.773 1.678 1.00 73.06 335 ILE A C 1
ATOM 2493 O O . ILE A 1 335 ? -11.760 25.011 0.828 1.00 73.06 335 ILE A O 1
ATOM 2497 N N . PRO A 1 336 ? -12.369 23.962 2.723 1.00 68.25 336 PRO A N 1
ATOM 2498 C CA . PRO A 1 336 ? -11.118 23.219 2.861 1.00 68.25 336 PRO A CA 1
ATOM 2499 C C . PRO A 1 336 ? -10.789 22.387 1.608 1.00 68.25 336 PRO A C 1
ATOM 2501 O O . PRO A 1 336 ? -11.712 21.913 0.935 1.00 68.25 336 PRO A O 1
ATOM 2504 N N . PRO A 1 337 ? -9.504 22.158 1.293 1.00 72.00 337 PRO A N 1
ATOM 2505 C CA . PRO A 1 337 ? -9.132 21.285 0.185 1.00 72.00 337 PRO A CA 1
ATOM 2506 C C . PRO A 1 337 ? -9.691 19.866 0.388 1.00 72.00 337 PRO A C 1
ATOM 2508 O O . PRO A 1 337 ? -9.860 19.421 1.524 1.00 72.00 337 PRO A O 1
ATOM 2511 N N . GLN A 1 338 ? -10.001 19.172 -0.711 1.00 73.75 338 GLN A N 1
ATOM 2512 C CA . GLN A 1 338 ? -10.572 17.814 -0.722 1.00 73.75 338 GLN A CA 1
ATOM 2513 C C . GLN A 1 338 ? -11.844 17.644 0.137 1.00 73.75 338 GLN A C 1
ATOM 2515 O O . GLN A 1 338 ? -12.041 16.624 0.804 1.00 73.75 338 GLN A O 1
ATOM 2520 N N . SER A 1 339 ? -12.739 18.633 0.131 1.00 74.44 339 SER A N 1
ATOM 2521 C CA . SER A 1 339 ? -13.976 18.607 0.927 1.00 74.44 339 SER A CA 1
ATOM 2522 C C . SER A 1 339 ? -15.269 18.663 0.106 1.00 74.44 339 SER A C 1
ATOM 2524 O O . SER A 1 339 ? -16.352 18.703 0.693 1.00 74.44 339 SER A O 1
ATOM 2526 N N . LEU A 1 340 ? -15.171 18.606 -1.226 1.00 83.25 340 LEU A N 1
ATOM 2527 C CA . LEU A 1 340 ? -16.287 18.570 -2.174 1.00 83.25 340 LEU A CA 1
ATOM 2528 C C . LEU A 1 340 ? -16.342 17.223 -2.914 1.00 83.25 340 LEU A C 1
ATOM 2530 O O . LEU A 1 340 ? -15.317 16.775 -3.427 1.00 83.25 340 LEU A O 1
ATOM 2534 N N . THR A 1 341 ? -17.528 16.617 -3.025 1.00 87.69 341 THR A N 1
ATOM 2535 C CA . THR A 1 341 ? -17.796 15.511 -3.968 1.00 87.69 341 THR A CA 1
ATOM 2536 C C . THR A 1 341 ? -18.721 16.011 -5.071 1.00 87.69 341 THR A C 1
ATOM 2538 O O . THR A 1 341 ? -19.773 16.587 -4.786 1.00 87.69 341 THR A O 1
ATOM 2541 N N . ALA A 1 342 ? -18.343 15.802 -6.330 1.00 91.19 342 ALA A N 1
ATOM 2542 C CA . ALA A 1 342 ? -19.173 16.135 -7.486 1.00 91.19 342 ALA A CA 1
ATOM 2543 C C . ALA A 1 342 ? -19.957 14.903 -7.946 1.00 91.19 342 ALA A C 1
ATOM 2545 O O . ALA A 1 342 ? -19.377 13.834 -8.090 1.00 91.19 342 ALA A O 1
ATOM 2546 N N . ILE A 1 343 ? -21.265 15.037 -8.173 1.00 92.00 343 ILE A N 1
ATOM 2547 C CA . ILE A 1 343 ? -22.154 13.930 -8.551 1.00 92.00 343 ILE A CA 1
ATOM 2548 C C . ILE A 1 343 ? -22.665 14.162 -9.969 1.00 92.00 343 ILE A C 1
ATOM 2550 O O . ILE A 1 343 ? -23.435 15.097 -10.201 1.00 92.00 343 ILE A O 1
ATOM 2554 N N . LEU A 1 344 ? -22.239 13.311 -10.907 1.00 92.56 344 LEU A N 1
ATOM 2555 C CA . LEU A 1 344 ? -22.536 13.421 -12.337 1.00 92.56 344 LEU A CA 1
ATOM 2556 C C . LEU A 1 344 ? -23.407 12.249 -12.819 1.00 92.56 344 LEU A C 1
ATOM 2558 O O . LEU A 1 344 ? -22.929 11.112 -12.836 1.00 92.56 344 LEU A O 1
ATOM 2562 N N . PRO A 1 345 ? -24.659 12.488 -13.249 1.00 91.81 345 PRO A N 1
ATOM 2563 C CA . PRO A 1 345 ? -25.473 11.452 -13.872 1.00 91.81 345 PRO A CA 1
ATOM 2564 C C . PRO A 1 345 ? -25.154 11.235 -15.352 1.00 91.81 345 PRO A C 1
ATOM 2566 O O . PRO A 1 345 ? -25.221 12.162 -16.158 1.00 91.81 345 PRO A O 1
ATOM 2569 N N . ILE A 1 346 ? -24.881 9.979 -15.721 1.00 90.75 346 ILE A N 1
ATOM 2570 C CA . ILE A 1 346 ? -24.737 9.527 -17.111 1.00 90.75 346 ILE A CA 1
ATOM 2571 C C . ILE A 1 346 ? -25.915 8.621 -17.474 1.00 90.75 346 ILE A C 1
ATOM 2573 O O . ILE A 1 346 ? -26.210 7.637 -16.793 1.00 90.75 346 ILE A O 1
ATOM 2577 N N . LEU A 1 347 ? -26.590 8.964 -18.568 1.00 90.06 347 LEU A N 1
ATOM 2578 C CA . LEU A 1 347 ? -27.787 8.303 -19.077 1.00 90.06 347 LEU A CA 1
ATOM 2579 C C . LEU A 1 347 ? -27.512 7.706 -20.462 1.00 90.06 347 LEU A C 1
ATOM 2581 O O . LEU A 1 347 ? -26.551 8.108 -21.121 1.00 90.06 347 LEU A O 1
ATOM 2585 N N . PRO A 1 348 ? -28.350 6.770 -20.950 1.00 86.12 348 PRO A N 1
ATOM 2586 C CA . PRO A 1 348 ? -28.114 6.117 -22.237 1.00 86.12 348 PRO A CA 1
ATOM 2587 C C . PRO A 1 348 ? -27.935 7.095 -23.409 1.00 86.12 348 PRO A C 1
ATOM 2589 O O . PRO A 1 348 ? -27.138 6.832 -24.300 1.00 86.12 348 PRO A O 1
ATOM 2592 N N . HIS A 1 349 ? -28.632 8.238 -23.400 1.00 88.19 349 HIS A N 1
ATOM 2593 C CA . HIS A 1 349 ? -28.522 9.272 -24.438 1.00 88.19 349 HIS A CA 1
ATOM 2594 C C . HIS A 1 349 ? -27.358 10.254 -24.243 1.00 88.19 349 HIS A C 1
ATOM 2596 O O . HIS A 1 349 ? -27.053 11.001 -25.170 1.00 88.19 349 HIS A O 1
ATOM 2602 N N . THR A 1 350 ? -26.711 10.280 -23.073 1.00 87.25 350 THR A N 1
ATOM 2603 C CA . THR A 1 350 ? -25.541 11.139 -22.802 1.00 87.25 350 THR A CA 1
ATOM 2604 C C . THR A 1 350 ? -24.213 10.383 -22.809 1.00 87.25 350 THR A C 1
ATOM 2606 O O . THR A 1 350 ? -23.165 11.021 -22.730 1.00 87.25 350 THR A O 1
ATOM 2609 N N . LEU A 1 351 ? -24.236 9.056 -22.983 1.00 86.38 351 LEU A N 1
ATOM 2610 C CA . LEU A 1 351 ? -23.054 8.189 -22.985 1.00 86.38 351 LEU A CA 1
ATOM 2611 C C . LEU A 1 351 ? -21.970 8.650 -23.979 1.00 86.38 351 LEU A C 1
ATOM 2613 O O . LEU A 1 351 ? -20.804 8.749 -23.603 1.00 86.38 351 LEU A O 1
ATOM 2617 N N . ASP A 1 352 ? -22.350 9.025 -25.202 1.00 84.12 352 ASP A N 1
ATOM 2618 C CA . ASP A 1 352 ? -21.408 9.478 -26.241 1.00 84.12 352 ASP A CA 1
ATOM 2619 C C . ASP A 1 352 ? -20.768 10.848 -25.932 1.00 84.12 352 ASP A C 1
ATOM 2621 O O . ASP A 1 352 ? -19.773 11.227 -26.544 1.00 84.12 352 ASP A O 1
ATOM 2625 N N . ARG A 1 353 ? -21.329 11.602 -24.976 1.00 86.31 353 ARG A N 1
ATOM 2626 C CA . ARG A 1 353 ? -20.849 12.926 -24.538 1.00 86.31 353 ARG A CA 1
ATOM 2627 C C . ARG A 1 353 ? -20.099 12.878 -23.206 1.00 86.31 353 ARG A C 1
ATOM 2629 O O . ARG A 1 353 ? -19.814 13.926 -22.629 1.00 86.31 353 ARG A O 1
ATOM 2636 N N . THR A 1 354 ? -19.775 11.684 -22.708 1.00 83.88 354 THR A N 1
ATOM 2637 C CA . THR A 1 354 ? -19.106 11.497 -21.410 1.00 83.88 354 THR A CA 1
ATOM 2638 C C . THR A 1 354 ? -17.802 12.297 -21.320 1.00 83.88 354 THR A C 1
ATOM 2640 O O . THR A 1 354 ? -17.567 12.965 -20.318 1.00 83.88 354 THR A O 1
ATOM 2643 N N . THR A 1 355 ? -16.998 12.325 -22.386 1.00 83.12 355 THR A N 1
ATOM 2644 C CA . THR A 1 355 ? -15.748 13.105 -22.448 1.00 83.12 355 THR A CA 1
ATOM 2645 C C . THR A 1 355 ? -15.980 14.603 -22.236 1.00 83.12 355 THR A C 1
ATOM 2647 O O . THR A 1 355 ? -15.286 15.226 -21.434 1.00 83.12 355 THR A O 1
ATOM 2650 N N . ASP A 1 356 ? -16.994 15.173 -22.894 1.00 83.88 356 ASP A N 1
ATOM 2651 C CA . ASP A 1 356 ? -17.333 16.597 -22.781 1.00 83.88 356 ASP A CA 1
ATOM 2652 C C . ASP A 1 356 ? -17.831 16.948 -21.371 1.00 83.88 356 ASP A C 1
ATOM 2654 O O . ASP A 1 356 ? -17.541 18.024 -20.846 1.00 83.88 356 ASP A O 1
ATOM 2658 N N . LEU A 1 357 ? -18.589 16.037 -20.747 1.00 86.94 357 LEU A N 1
ATOM 2659 C CA . LEU A 1 357 ? -19.126 16.221 -19.395 1.00 86.94 357 LEU A CA 1
ATOM 2660 C C . LEU A 1 357 ? -18.035 16.141 -18.322 1.00 86.94 357 LEU A C 1
ATOM 2662 O O . LEU A 1 357 ? -18.137 16.822 -17.301 1.00 86.94 357 LEU A O 1
ATOM 2666 N N . LEU A 1 358 ? -16.996 15.334 -18.554 1.00 85.81 358 LEU A N 1
ATOM 2667 C CA . LEU A 1 358 ? -15.875 15.163 -17.632 1.00 85.81 358 LEU A CA 1
ATOM 2668 C C . LEU A 1 358 ? -14.835 16.273 -17.743 1.00 85.81 358 LEU A C 1
ATOM 2670 O O . LEU A 1 358 ? -14.201 16.579 -16.738 1.00 85.81 358 LEU A O 1
ATOM 2674 N N . GLN A 1 359 ? -14.698 16.914 -18.910 1.00 84.88 359 GLN A N 1
ATOM 2675 C CA . GLN A 1 359 ? -13.683 17.939 -19.185 1.00 84.88 359 GLN A CA 1
ATOM 2676 C C . GLN A 1 359 ? -13.471 18.975 -18.058 1.00 84.88 359 GLN A C 1
ATOM 2678 O O . GLN A 1 359 ? -12.316 19.226 -17.719 1.00 84.88 359 GLN A O 1
ATOM 2683 N N . PRO A 1 360 ? -14.514 19.553 -17.421 1.00 83.12 360 PRO A N 1
ATOM 2684 C CA . PRO A 1 360 ? -14.341 20.532 -16.341 1.00 83.12 360 PRO A CA 1
ATOM 2685 C C . PRO A 1 360 ? -13.660 19.997 -15.073 1.00 83.12 360 PRO A C 1
ATOM 2687 O O . PRO A 1 360 ? -13.222 20.792 -14.250 1.00 83.12 360 PRO A O 1
ATOM 2690 N N . PHE A 1 361 ? -13.630 18.677 -14.893 1.00 83.19 361 PHE A N 1
ATOM 2691 C CA . PHE A 1 361 ? -13.078 17.986 -13.727 1.00 83.19 361 PHE A CA 1
ATOM 2692 C C . PHE A 1 361 ? -11.725 17.325 -14.017 1.00 83.19 361 PHE A C 1
ATOM 2694 O O . PHE A 1 361 ? -11.135 16.732 -13.119 1.00 83.19 361 PHE A O 1
ATOM 2701 N N . LEU A 1 362 ? -11.242 17.404 -15.262 1.00 73.69 362 LEU A N 1
ATOM 2702 C CA . LEU A 1 362 ? -9.938 16.871 -15.666 1.00 73.69 362 LEU A CA 1
ATOM 2703 C C . LEU A 1 362 ? -8.780 17.826 -15.335 1.00 73.69 362 LEU A C 1
ATOM 2705 O O . LEU A 1 362 ? -7.622 17.433 -15.429 1.00 73.69 362 LEU A O 1
ATOM 2709 N N . GLU A 1 363 ? -9.087 19.066 -14.947 1.00 70.88 363 GLU A N 1
ATOM 2710 C CA . GLU A 1 363 ? -8.122 20.021 -14.401 1.00 70.88 363 GLU A CA 1
ATOM 2711 C C . GLU A 1 363 ? -8.015 19.855 -12.870 1.00 70.88 363 GLU A C 1
ATOM 2713 O O . GLU A 1 363 ? -9.023 19.579 -12.213 1.00 70.88 363 GLU A O 1
ATOM 2718 N N . PRO A 1 364 ? -6.823 20.022 -12.266 1.00 63.56 364 PRO A N 1
ATOM 2719 C CA . PRO A 1 364 ? -6.628 19.821 -10.831 1.00 63.56 364 PRO A CA 1
ATOM 2720 C C . PRO A 1 364 ? -7.413 20.847 -9.996 1.00 63.56 364 PRO A C 1
ATOM 2722 O O . PRO A 1 364 ? -7.102 22.039 -9.971 1.00 63.56 364 PRO A O 1
ATOM 2725 N N . LEU A 1 365 ? -8.417 20.363 -9.260 1.00 73.50 365 LEU A N 1
ATOM 2726 C CA . LEU A 1 365 ? -9.290 21.160 -8.393 1.00 73.50 365 LEU A CA 1
ATOM 2727 C C . LEU A 1 365 ? -8.934 20.937 -6.915 1.00 73.50 365 LEU A C 1
ATOM 2729 O O . LEU A 1 365 ? -9.175 19.865 -6.373 1.00 73.50 365 LEU A O 1
ATOM 2733 N N . GLN A 1 366 ? -8.424 21.966 -6.227 1.00 72.62 366 GLN A N 1
ATOM 2734 C CA . GLN A 1 366 ? -8.008 21.862 -4.813 1.00 72.62 366 GLN A CA 1
ATOM 2735 C C . GLN A 1 366 ? -9.144 21.446 -3.859 1.00 72.62 366 GLN A C 1
ATOM 2737 O O . GLN A 1 366 ? -8.913 20.758 -2.868 1.00 72.62 366 GLN A O 1
ATOM 2742 N N . SER A 1 367 ? -10.373 21.878 -4.142 1.00 78.38 367 SER A N 1
ATOM 2743 C CA . SER A 1 367 ? -11.585 21.623 -3.353 1.00 78.38 367 SER A CA 1
ATOM 2744 C C . SER A 1 367 ? -12.168 20.223 -3.569 1.00 78.38 367 SER A C 1
ATOM 2746 O O . SER A 1 367 ? -12.803 19.687 -2.656 1.00 78.38 367 SER A O 1
ATOM 2748 N N . LEU A 1 368 ? -11.978 19.640 -4.758 1.00 81.56 368 LEU A N 1
ATOM 2749 C CA . LEU A 1 368 ? -12.619 18.398 -5.183 1.00 81.56 368 LEU A CA 1
ATOM 2750 C C . LEU A 1 368 ? -11.858 17.187 -4.641 1.00 81.56 368 LEU A C 1
ATOM 2752 O O . LEU A 1 368 ? -10.658 17.046 -4.847 1.00 81.56 368 LEU A O 1
ATOM 2756 N N . ARG A 1 369 ? -12.572 16.305 -3.946 1.00 78.44 369 ARG A N 1
ATOM 2757 C CA . ARG A 1 369 ? -12.035 15.035 -3.452 1.00 78.44 369 ARG A CA 1
ATOM 2758 C C . ARG A 1 369 ? -12.330 13.885 -4.400 1.00 78.44 369 ARG A C 1
ATOM 2760 O O . ARG A 1 369 ? -11.453 13.078 -4.677 1.00 78.44 369 ARG A O 1
ATOM 2767 N N . GLU A 1 370 ? -13.581 13.806 -4.836 1.00 83.50 370 GLU A N 1
ATOM 2768 C CA . GLU A 1 370 ? -14.118 12.664 -5.566 1.00 83.50 370 GLU A CA 1
ATOM 2769 C C . GLU A 1 370 ? -15.151 13.137 -6.597 1.00 83.50 370 GLU A C 1
ATOM 2771 O O . GLU A 1 370 ? -15.951 14.043 -6.331 1.00 83.50 370 GLU A O 1
ATOM 2776 N N . LEU A 1 371 ? -15.147 12.500 -7.763 1.00 87.06 371 LEU A N 1
ATOM 2777 C CA . LEU A 1 371 ? -16.174 12.599 -8.787 1.00 87.06 371 LEU A CA 1
ATOM 2778 C C . LEU A 1 371 ? -16.974 11.290 -8.811 1.00 87.06 371 LEU A C 1
ATOM 2780 O O . LEU A 1 371 ? -16.506 10.253 -9.276 1.00 87.06 371 LEU A O 1
ATOM 2784 N N . LEU A 1 372 ? -18.204 11.347 -8.313 1.00 87.25 372 LEU A N 1
ATOM 2785 C CA . LEU A 1 372 ? -19.132 10.229 -8.264 1.00 87.25 372 LEU A CA 1
ATOM 2786 C C . LEU A 1 372 ? -20.007 10.216 -9.520 1.00 87.25 372 LEU A C 1
ATOM 2788 O O . LEU A 1 372 ? -20.911 11.037 -9.688 1.00 87.25 372 LEU A O 1
ATOM 2792 N N . ILE A 1 373 ? -19.754 9.259 -10.401 1.00 89.94 373 ILE A N 1
ATOM 2793 C CA . ILE A 1 373 ? -20.525 9.037 -11.619 1.00 89.94 373 ILE A CA 1
ATOM 2794 C C . ILE A 1 373 ? -21.649 8.062 -11.307 1.00 89.94 373 ILE A C 1
ATOM 2796 O O . ILE A 1 373 ? -21.404 6.912 -10.944 1.00 89.94 373 ILE A O 1
ATOM 2800 N N . ILE A 1 374 ? -22.889 8.510 -11.474 1.00 89.81 374 ILE A N 1
ATOM 2801 C CA . ILE A 1 374 ? -24.071 7.675 -11.266 1.00 89.81 374 ILE A CA 1
ATOM 2802 C C . ILE A 1 374 ? -24.656 7.274 -12.625 1.00 89.81 374 ILE A C 1
ATOM 2804 O O . ILE A 1 374 ? -24.793 8.114 -13.516 1.00 89.81 374 ILE A O 1
ATOM 2808 N N . CYS A 1 375 ? -25.008 5.999 -12.812 1.00 89.62 375 CYS A N 1
ATOM 2809 C CA . CYS A 1 375 ? -25.644 5.521 -14.050 1.00 89.62 375 CYS A CA 1
ATOM 2810 C C . CYS A 1 375 ? -26.626 4.359 -13.798 1.00 89.62 375 CYS A C 1
ATOM 2812 O O . CYS A 1 375 ? -26.493 3.662 -12.793 1.00 89.62 375 CYS A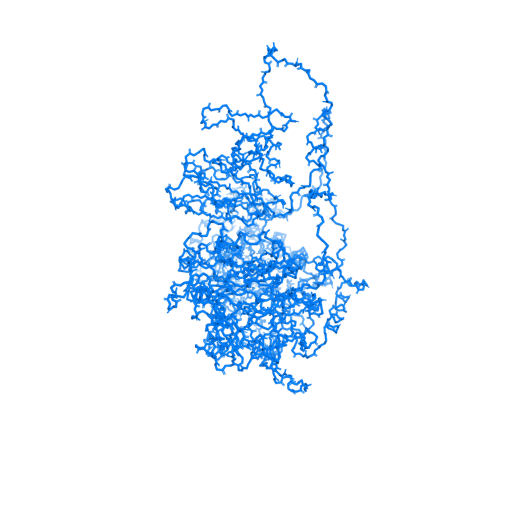 O 1
ATOM 2814 N N . PRO A 1 376 ? -27.596 4.092 -14.694 1.00 86.69 376 PRO A N 1
ATOM 2815 C CA . PRO A 1 376 ? -28.422 2.889 -14.610 1.00 86.69 376 PRO A CA 1
ATOM 2816 C C . PRO A 1 376 ? -27.590 1.602 -14.723 1.00 86.69 376 PRO A C 1
ATOM 2818 O O . PRO A 1 376 ? -26.700 1.520 -15.577 1.00 86.69 376 PRO A O 1
ATOM 2821 N N . ASP A 1 377 ? -27.954 0.565 -13.959 1.00 81.50 377 ASP A N 1
ATOM 2822 C CA . ASP A 1 377 ? -27.294 -0.758 -13.970 1.00 81.50 377 ASP A CA 1
ATOM 2823 C C . ASP A 1 377 ? -27.131 -1.345 -15.392 1.00 81.50 377 ASP A C 1
ATOM 2825 O O . ASP A 1 377 ? -26.187 -2.079 -15.684 1.00 81.50 377 ASP A O 1
ATOM 2829 N N . SER A 1 378 ? -28.045 -1.009 -16.313 1.00 81.50 378 SER A N 1
ATOM 2830 C CA . SER A 1 378 ? -28.049 -1.510 -17.691 1.00 81.50 378 SER A CA 1
ATOM 2831 C C . SER A 1 378 ? -26.893 -1.003 -18.556 1.00 81.50 378 SER A C 1
ATOM 2833 O O . SER A 1 378 ? -26.565 -1.658 -19.540 1.00 81.50 378 SER A O 1
ATOM 2835 N N . ILE A 1 379 ? -26.303 0.153 -18.230 1.00 84.75 379 ILE A N 1
ATOM 2836 C CA . ILE A 1 379 ? -25.236 0.783 -19.032 1.00 84.75 379 ILE A CA 1
ATOM 2837 C C . ILE A 1 379 ? -23.894 0.871 -18.296 1.00 84.75 379 ILE A C 1
ATOM 2839 O O . ILE A 1 379 ? -22.922 1.380 -18.850 1.00 84.75 379 ILE A O 1
ATOM 2843 N N . THR A 1 380 ? -23.797 0.351 -17.070 1.00 81.06 380 THR A N 1
ATOM 2844 C CA . THR A 1 380 ? -22.595 0.454 -16.225 1.00 81.06 380 THR A CA 1
ATOM 2845 C C . THR A 1 380 ? -21.335 -0.081 -16.910 1.00 81.06 380 THR A C 1
ATOM 2847 O O . THR A 1 380 ? -20.257 0.493 -16.764 1.00 81.06 380 THR A O 1
ATOM 2850 N N . ALA A 1 381 ? -21.451 -1.159 -17.692 1.00 71.19 381 ALA A N 1
ATOM 2851 C CA . ALA A 1 381 ? -20.321 -1.731 -18.424 1.00 71.19 381 ALA A CA 1
ATOM 2852 C C . ALA A 1 381 ? -19.818 -0.818 -19.555 1.00 71.19 381 ALA A C 1
ATOM 2854 O O . ALA A 1 381 ? -18.611 -0.742 -19.791 1.00 71.19 381 ALA A O 1
ATOM 2855 N N . ASP A 1 382 ? -20.724 -0.122 -20.243 1.00 80.25 382 ASP A N 1
ATOM 2856 C CA . ASP A 1 382 ? -20.371 0.785 -21.333 1.00 80.25 382 ASP A CA 1
ATOM 2857 C C . ASP A 1 382 ? -19.831 2.114 -20.795 1.00 80.25 382 ASP A C 1
ATOM 2859 O O . ASP A 1 382 ? -18.805 2.581 -21.283 1.00 80.25 382 ASP A O 1
ATOM 2863 N N . VAL A 1 383 ? -20.422 2.646 -19.716 1.00 79.44 383 VAL A N 1
ATOM 2864 C CA . VAL A 1 383 ? -19.878 3.804 -18.982 1.00 79.44 383 VAL A CA 1
ATOM 2865 C C . VAL A 1 383 ? -18.462 3.501 -18.494 1.00 79.44 383 VAL A C 1
ATOM 2867 O O . VAL A 1 383 ? -17.553 4.291 -18.720 1.00 79.44 383 VAL A O 1
ATOM 2870 N N . ARG A 1 384 ? -18.228 2.321 -17.902 1.00 78.31 384 ARG A N 1
ATOM 2871 C CA . ARG A 1 384 ? -16.888 1.900 -17.464 1.00 78.31 384 ARG A CA 1
ATOM 2872 C C . ARG A 1 384 ? -15.886 1.857 -18.620 1.00 78.31 384 ARG A C 1
ATOM 2874 O O . ARG A 1 384 ? -14.757 2.308 -18.451 1.00 78.31 384 ARG A O 1
ATOM 2881 N N . ARG A 1 385 ? -16.283 1.335 -19.785 1.00 76.19 385 ARG A N 1
ATOM 2882 C CA . ARG A 1 385 ? -15.422 1.284 -20.979 1.00 76.19 385 ARG A CA 1
ATOM 2883 C C . ARG A 1 385 ? -15.068 2.685 -21.475 1.00 76.19 385 ARG A C 1
ATOM 2885 O O . ARG A 1 385 ? -13.933 2.911 -21.883 1.00 76.19 385 ARG A O 1
ATOM 2892 N N . GLU A 1 386 ? -16.019 3.610 -21.434 1.00 81.00 386 GLU A N 1
ATOM 2893 C CA . GLU A 1 386 ? -15.787 4.982 -21.877 1.00 81.00 386 GLU A CA 1
ATOM 2894 C C . GLU A 1 386 ? -14.915 5.759 -20.891 1.00 81.00 386 GLU A C 1
ATOM 2896 O O . GLU A 1 386 ? -13.973 6.418 -21.312 1.00 81.00 386 GLU A O 1
ATOM 2901 N N . LEU A 1 387 ? -15.118 5.581 -19.582 1.00 78.69 387 LEU A N 1
ATOM 2902 C CA . LEU A 1 387 ? -14.214 6.119 -18.563 1.00 78.69 387 LEU A CA 1
ATOM 2903 C C . LEU A 1 387 ? -12.790 5.594 -18.754 1.00 78.69 387 LEU A C 1
ATOM 2905 O O . LEU A 1 387 ? -11.847 6.378 -18.754 1.00 78.69 387 LEU A O 1
ATOM 2909 N N . GLN A 1 388 ? -12.627 4.294 -19.010 1.00 72.94 388 GLN A N 1
ATOM 2910 C CA . GLN A 1 388 ? -11.318 3.718 -19.323 1.00 72.94 388 GLN A CA 1
ATOM 2911 C C . GLN A 1 388 ? -10.679 4.364 -20.556 1.00 72.94 388 GLN A C 1
ATOM 2913 O O . GLN A 1 388 ? -9.482 4.615 -20.536 1.00 72.94 388 GLN A O 1
ATOM 2918 N N . ARG A 1 389 ? -11.446 4.668 -21.612 1.00 77.62 389 ARG A N 1
ATOM 2919 C CA . ARG A 1 389 ? -10.926 5.371 -22.800 1.00 77.62 389 ARG A CA 1
ATOM 2920 C C . ARG A 1 389 ? -10.537 6.814 -22.501 1.00 77.62 389 ARG A C 1
ATOM 2922 O O . ARG A 1 389 ? -9.461 7.229 -22.918 1.00 77.62 389 ARG A O 1
ATOM 2929 N N . VAL A 1 390 ? -11.395 7.558 -21.802 1.00 76.00 390 VAL A N 1
ATOM 2930 C CA . VAL A 1 390 ? -11.163 8.969 -21.459 1.00 76.00 390 VAL A CA 1
ATOM 2931 C C . VAL A 1 390 ? -9.924 9.091 -20.582 1.00 76.00 390 VAL A C 1
ATOM 2933 O O . VAL A 1 390 ? -9.009 9.825 -20.932 1.00 76.00 390 VAL A O 1
ATOM 2936 N N . PHE A 1 391 ? -9.838 8.313 -19.503 1.00 70.38 391 PHE A N 1
ATOM 2937 C CA . PHE A 1 391 ? -8.686 8.350 -18.603 1.00 70.38 391 PHE A CA 1
ATOM 2938 C C . PHE A 1 391 ? -7.421 7.717 -19.200 1.00 70.38 391 PHE A C 1
ATOM 2940 O O . PHE A 1 391 ? -6.329 8.106 -18.809 1.00 70.38 391 PHE A O 1
ATOM 2947 N N . ALA A 1 392 ? -7.528 6.814 -20.184 1.00 64.12 392 ALA A N 1
ATOM 2948 C CA . ALA A 1 392 ? -6.362 6.319 -20.926 1.00 64.12 392 ALA A CA 1
ATOM 2949 C C . ALA A 1 392 ? -5.780 7.343 -21.917 1.00 64.12 392 ALA A C 1
ATOM 2951 O O . ALA A 1 392 ? -4.646 7.177 -22.357 1.00 64.12 392 ALA A O 1
ATOM 2952 N N . ALA A 1 393 ? -6.548 8.367 -22.300 1.00 62.53 393 ALA A N 1
ATOM 2953 C CA . ALA A 1 393 ? -6.125 9.406 -23.239 1.00 62.53 393 ALA A CA 1
ATOM 2954 C C . ALA A 1 393 ? -5.538 10.656 -22.554 1.00 62.53 393 ALA A C 1
ATOM 2956 O O . ALA A 1 393 ? -5.137 11.589 -23.251 1.00 62.53 393 ALA A O 1
ATOM 2957 N N . LEU A 1 394 ? -5.518 10.703 -21.219 1.00 58.47 394 LEU A N 1
ATOM 2958 C CA . LEU A 1 394 ? -5.101 11.865 -20.435 1.00 58.47 394 LEU A CA 1
ATOM 2959 C C . LEU A 1 394 ? -3.768 11.576 -19.712 1.00 58.47 394 LEU A C 1
ATOM 2961 O O . LEU A 1 394 ? -3.572 10.487 -19.176 1.00 58.47 394 LEU A O 1
ATOM 2965 N N . ASP A 1 395 ? -2.855 12.558 -19.695 1.00 51.53 395 ASP A N 1
ATOM 2966 C CA . ASP A 1 395 ? -1.536 12.466 -19.042 1.00 51.53 395 ASP A CA 1
ATOM 2967 C C . ASP A 1 395 ? -1.619 12.657 -17.516 1.00 51.53 395 ASP A C 1
ATOM 2969 O O . ASP A 1 395 ? -2.170 13.652 -17.040 1.00 51.53 395 ASP A O 1
ATOM 2973 N N . SER A 1 396 ? -1.025 11.724 -16.761 1.00 46.81 396 SER A N 1
ATOM 2974 C CA . SER A 1 396 ? -1.201 11.424 -15.326 1.00 46.81 396 SER A CA 1
ATOM 2975 C C . SER A 1 396 ? -0.826 12.520 -14.302 1.00 46.81 396 SER A C 1
ATOM 2977 O O . SER A 1 396 ? -0.050 12.271 -13.375 1.00 46.81 396 SER A O 1
ATOM 2979 N N . ALA A 1 397 ? -1.387 13.721 -14.409 1.00 41.19 397 ALA A N 1
ATOM 2980 C CA . ALA A 1 397 ? -1.270 14.770 -13.400 1.00 41.19 397 ALA A CA 1
ATOM 2981 C C . ALA A 1 397 ? -2.591 14.926 -12.621 1.00 41.19 397 ALA A C 1
ATOM 2983 O O . ALA A 1 397 ? -3.519 15.573 -13.088 1.00 41.19 397 ALA A O 1
ATOM 2984 N N . ALA A 1 398 ? -2.643 14.333 -11.421 1.00 49.97 398 ALA A N 1
ATOM 2985 C CA . ALA A 1 398 ? -3.601 14.616 -10.342 1.00 49.97 398 ALA A CA 1
ATOM 2986 C C . ALA A 1 398 ? -5.086 14.762 -10.756 1.00 49.97 398 ALA A C 1
ATOM 2988 O O . ALA A 1 398 ? -5.661 15.848 -10.670 1.00 49.97 398 ALA A O 1
ATOM 2989 N N . TYR A 1 399 ? -5.722 13.654 -11.151 1.00 57.50 399 TYR A N 1
ATOM 2990 C CA . TYR A 1 399 ? -7.176 13.611 -11.343 1.00 57.50 399 TYR A CA 1
ATOM 2991 C C . TYR A 1 399 ? -7.924 13.469 -10.012 1.00 57.50 399 TYR A C 1
ATOM 2993 O O . TYR A 1 399 ? -7.384 12.881 -9.070 1.00 57.50 399 TYR A O 1
ATOM 3001 N N . PRO A 1 400 ? -9.177 13.948 -9.927 1.00 59.47 400 PRO A N 1
ATOM 3002 C CA . PRO A 1 400 ? -10.062 13.581 -8.827 1.00 59.47 400 PRO A CA 1
ATOM 3003 C C . PRO A 1 400 ? -10.316 12.068 -8.815 1.00 59.47 400 PRO A C 1
ATOM 3005 O O . PRO A 1 400 ? -10.397 11.446 -9.875 1.00 59.47 400 PRO A O 1
ATOM 3008 N N . ASP A 1 401 ? -10.468 11.482 -7.624 1.00 65.94 401 ASP A N 1
ATOM 3009 C CA . ASP A 1 401 ? -10.836 10.069 -7.473 1.00 65.94 401 ASP A CA 1
ATOM 3010 C C . ASP A 1 401 ? -12.210 9.843 -8.125 1.00 65.94 401 ASP A C 1
ATOM 3012 O O . ASP A 1 401 ? -13.163 10.557 -7.807 1.00 65.94 401 ASP A O 1
ATOM 3016 N N . VAL A 1 402 ? -12.317 8.928 -9.092 1.00 77.06 402 VAL A N 1
ATOM 3017 C CA . VAL A 1 402 ? -13.558 8.718 -9.854 1.00 77.06 402 VAL A CA 1
ATOM 3018 C C . VAL A 1 402 ? -14.206 7.409 -9.443 1.00 77.06 402 VAL A C 1
ATOM 3020 O O . VAL A 1 402 ? -13.682 6.330 -9.713 1.00 77.06 402 VAL A O 1
ATOM 3023 N N . SER A 1 403 ? -15.403 7.511 -8.877 1.00 74.44 403 SER A N 1
ATOM 3024 C CA . SER A 1 403 ? -16.203 6.365 -8.449 1.00 74.44 403 SER A CA 1
ATOM 3025 C C . SER A 1 403 ? -17.413 6.185 -9.353 1.00 74.44 403 SER A C 1
ATOM 3027 O O . SER A 1 403 ? -18.073 7.151 -9.728 1.00 74.44 403 SER A O 1
ATOM 3029 N N . LEU A 1 404 ? -17.743 4.936 -9.685 1.00 79.25 404 LEU A N 1
ATOM 3030 C CA . LEU A 1 404 ? -18.918 4.589 -10.485 1.00 79.25 404 LEU A CA 1
ATOM 3031 C C . LEU A 1 404 ? -19.965 3.914 -9.596 1.00 79.25 404 LEU A C 1
ATOM 3033 O O . LEU A 1 404 ? -19.734 2.810 -9.105 1.00 79.25 404 LEU A O 1
ATOM 3037 N N . GLN A 1 405 ? -21.126 4.546 -9.425 1.00 79.81 405 GLN A N 1
ATOM 3038 C CA . GLN A 1 405 ? -22.231 4.016 -8.629 1.00 79.81 405 GLN A CA 1
ATOM 3039 C C . GLN A 1 405 ? -23.439 3.685 -9.520 1.00 79.81 405 GLN A C 1
ATOM 3041 O O . GLN A 1 405 ? -24.081 4.588 -10.064 1.00 79.81 405 GLN A O 1
ATOM 3046 N N . PRO A 1 406 ? -23.780 2.397 -9.676 1.00 80.19 406 PRO A N 1
ATOM 3047 C CA . PRO A 1 406 ? -24.920 1.998 -10.483 1.00 80.19 406 PRO A CA 1
ATOM 3048 C C . PRO A 1 406 ? -26.233 2.097 -9.668 1.00 80.19 406 PRO A C 1
ATOM 3050 O O . PRO A 1 406 ? -26.226 1.931 -8.442 1.00 80.19 406 PRO A O 1
ATOM 3053 N N . TRP A 1 407 ? -27.356 2.430 -10.319 1.00 81.69 407 TRP A N 1
ATOM 3054 C CA . TRP A 1 407 ? -28.689 2.445 -9.699 1.00 81.69 407 TRP A CA 1
ATOM 3055 C C . TRP A 1 407 ? -29.709 1.591 -10.460 1.00 81.69 407 TRP A C 1
ATOM 3057 O O . TRP A 1 407 ? -29.681 1.456 -11.687 1.00 81.69 407 TRP A O 1
ATOM 3067 N N . GLN A 1 408 ? -30.699 1.091 -9.716 1.00 71.38 408 GLN A N 1
ATOM 3068 C CA . GLN A 1 408 ? -31.737 0.224 -10.270 1.00 71.38 408 GLN A CA 1
ATOM 3069 C C . GLN A 1 408 ? -32.635 0.986 -11.249 1.00 71.38 408 GLN A C 1
ATOM 3071 O O . GLN A 1 408 ? -33.272 1.969 -10.873 1.00 71.38 408 GLN A O 1
ATOM 3076 N N . GLY A 1 409 ? -32.725 0.508 -12.493 1.00 59.94 409 GLY A N 1
ATOM 3077 C CA . GLY A 1 409 ? -33.287 1.244 -13.638 1.00 59.94 409 GLY A CA 1
ATOM 3078 C C . GLY A 1 409 ? -34.746 1.724 -13.538 1.00 59.94 409 GLY A C 1
ATOM 3079 O O . GLY A 1 409 ? -35.197 2.431 -14.431 1.00 59.94 409 GLY A O 1
ATOM 3080 N N . TYR A 1 410 ? -35.486 1.377 -12.482 1.00 67.62 410 TYR A N 1
ATOM 3081 C CA . TYR A 1 410 ? -36.825 1.912 -12.209 1.00 67.62 410 TYR A CA 1
ATOM 3082 C C . TYR A 1 410 ? -36.821 3.209 -11.375 1.00 67.62 410 TYR A C 1
ATOM 3084 O O . TYR A 1 410 ? -37.856 3.866 -11.277 1.00 67.62 410 TYR A O 1
ATOM 3092 N N . MET A 1 411 ? -35.696 3.582 -10.750 1.00 71.44 411 MET A N 1
ATOM 3093 C CA . MET A 1 411 ? -35.563 4.851 -10.026 1.00 71.44 411 MET A CA 1
ATOM 3094 C C . MET A 1 411 ? -35.328 6.017 -10.994 1.00 71.44 411 MET A C 1
ATOM 3096 O O . MET A 1 411 ? -34.533 5.912 -11.930 1.00 71.44 411 MET A O 1
ATOM 3100 N N . GLN A 1 412 ? -35.995 7.148 -10.739 1.00 78.06 412 GLN A N 1
ATOM 3101 C CA . GLN A 1 412 ? -35.755 8.394 -11.467 1.00 78.06 412 GLN A CA 1
ATOM 3102 C C . GLN A 1 412 ? -34.391 8.995 -11.098 1.00 78.06 412 GLN A C 1
ATOM 3104 O O . GLN A 1 412 ? -33.929 8.880 -9.962 1.00 78.06 412 GLN A O 1
ATOM 3109 N N . VAL A 1 413 ? -33.772 9.686 -12.058 1.00 81.31 413 VAL A N 1
ATOM 3110 C CA . VAL A 1 413 ? -32.413 10.246 -11.944 1.00 81.31 413 VAL A CA 1
ATOM 3111 C C . VAL A 1 413 ? -32.290 11.210 -10.766 1.00 81.31 413 VAL A C 1
ATOM 3113 O O . VAL A 1 413 ? -31.339 11.115 -10.005 1.00 81.31 413 VAL A O 1
ATOM 3116 N N . HIS A 1 414 ? -33.281 12.082 -10.557 1.00 77.06 414 HIS A N 1
ATOM 3117 C CA . HIS A 1 414 ? -33.282 13.056 -9.458 1.00 77.06 414 HIS A CA 1
ATOM 3118 C C . HIS A 1 414 ? -33.245 12.379 -8.080 1.00 77.06 414 HIS A C 1
ATOM 3120 O O . HIS A 1 414 ? -32.470 12.771 -7.209 1.00 77.06 414 HIS A O 1
ATOM 3126 N N . THR A 1 415 ? -34.025 11.308 -7.904 1.00 74.94 415 THR A N 1
ATOM 3127 C CA . THR A 1 415 ? -34.029 10.500 -6.678 1.00 74.94 415 THR A CA 1
ATOM 3128 C C . THR A 1 415 ? -32.695 9.784 -6.483 1.00 74.94 415 THR A C 1
ATOM 3130 O O . THR A 1 415 ? -32.187 9.734 -5.364 1.00 74.94 415 THR A O 1
ATOM 3133 N N . ALA A 1 416 ? -32.098 9.265 -7.561 1.00 77.19 416 ALA A N 1
ATOM 3134 C CA . ALA A 1 416 ? -30.776 8.648 -7.514 1.00 77.19 416 ALA A CA 1
ATOM 3135 C C . ALA A 1 416 ? -29.688 9.666 -7.122 1.00 77.19 416 ALA A C 1
ATOM 3137 O O . ALA A 1 416 ? -28.906 9.386 -6.219 1.00 77.19 416 ALA A O 1
ATOM 3138 N N . SER A 1 417 ? -29.691 10.871 -7.706 1.00 81.38 417 SER A N 1
ATOM 3139 C CA . SER A 1 417 ? -28.754 11.955 -7.380 1.00 81.38 417 SER A CA 1
ATOM 3140 C C . SER A 1 417 ? -28.839 12.394 -5.919 1.00 81.38 417 SER A C 1
ATOM 3142 O O . SER A 1 417 ? -27.806 12.519 -5.265 1.00 81.38 417 SER A O 1
ATOM 3144 N N . LEU A 1 418 ? -30.049 12.591 -5.387 1.00 75.62 418 LEU A N 1
ATOM 3145 C CA . LEU A 1 418 ? -30.249 12.972 -3.984 1.00 75.62 418 LEU A CA 1
ATOM 3146 C C . LEU A 1 418 ? -29.836 11.848 -3.023 1.00 75.62 418 LEU A C 1
ATOM 3148 O O . LEU A 1 418 ? -29.164 12.102 -2.024 1.00 75.62 418 LEU A O 1
ATOM 3152 N N . LYS A 1 419 ? -30.158 10.592 -3.356 1.00 72.31 419 LYS A N 1
ATOM 3153 C CA . LYS A 1 419 ? -29.734 9.424 -2.572 1.00 72.31 419 LYS A CA 1
ATOM 3154 C C . LYS A 1 419 ? -28.212 9.259 -2.570 1.00 72.31 419 LYS A C 1
ATOM 3156 O O . LYS A 1 419 ? -27.631 8.975 -1.525 1.00 72.31 419 LYS A O 1
ATOM 3161 N N . SER A 1 420 ? -27.558 9.476 -3.710 1.00 75.06 420 SER A N 1
ATOM 3162 C CA . SER A 1 420 ? -26.097 9.499 -3.805 1.00 75.06 420 SER A CA 1
ATOM 3163 C C . SER A 1 420 ? -25.502 10.663 -3.012 1.00 75.06 420 SER A C 1
ATOM 3165 O O . SER A 1 420 ? -24.539 10.450 -2.284 1.00 75.06 420 SER A O 1
ATOM 3167 N N . ALA A 1 421 ? -26.116 11.853 -3.042 1.00 72.56 421 ALA A N 1
ATOM 3168 C CA . ALA A 1 421 ? -25.689 13.010 -2.249 1.00 72.56 421 ALA A CA 1
ATOM 3169 C C . ALA A 1 421 ? -25.808 12.794 -0.732 1.00 72.56 421 ALA A C 1
ATOM 3171 O O . ALA A 1 421 ? -24.995 13.317 0.023 1.00 72.56 421 ALA A O 1
ATOM 3172 N N . ALA A 1 422 ? -26.768 11.993 -0.263 1.00 65.50 422 ALA A N 1
ATOM 3173 C CA . ALA A 1 422 ? -26.837 11.563 1.139 1.00 65.50 422 ALA A CA 1
ATOM 3174 C C . ALA A 1 422 ? -25.723 10.564 1.522 1.00 65.50 422 ALA A C 1
ATOM 3176 O O . ALA A 1 422 ? -25.344 10.447 2.694 1.00 65.50 422 ALA A O 1
ATOM 3177 N N . GLY A 1 423 ? -25.179 9.854 0.529 1.00 58.22 423 GLY A N 1
ATOM 3178 C CA . GLY A 1 423 ? -24.149 8.830 0.684 1.00 58.22 423 GLY A CA 1
ATOM 3179 C C . GLY A 1 423 ? -22.704 9.340 0.700 1.00 58.22 423 GLY A C 1
ATOM 3180 O O . GLY A 1 423 ? -21.835 8.609 1.178 1.00 58.22 423 GLY A O 1
ATOM 3181 N N . VAL A 1 424 ? -22.432 10.563 0.226 1.00 69.12 424 VAL A N 1
ATOM 3182 C CA . VAL A 1 424 ? -21.058 11.090 0.096 1.00 69.12 424 VAL A CA 1
ATOM 3183 C C . VAL A 1 424 ? -20.410 11.404 1.451 1.00 69.12 424 VAL A C 1
ATOM 3185 O O . VAL A 1 424 ? -21.072 11.819 2.400 1.00 69.12 424 VAL A O 1
ATOM 3188 N N . SER A 1 425 ? -19.091 11.195 1.540 1.00 59.59 425 SER A N 1
ATOM 3189 C CA . SER A 1 425 ? -18.300 11.377 2.775 1.00 59.59 425 SER A CA 1
ATOM 3190 C C . SER A 1 425 ? -17.772 12.804 2.980 1.00 59.59 425 SER A C 1
ATOM 3192 O O . SER A 1 425 ? -17.143 13.106 3.995 1.00 59.59 425 SER A O 1
ATOM 3194 N N . THR A 1 426 ? -17.977 13.683 2.003 1.00 73.06 426 THR A N 1
ATOM 3195 C CA . THR A 1 426 ? -17.526 15.074 2.020 1.00 73.06 426 THR A CA 1
ATOM 3196 C C . THR A 1 426 ? -18.530 15.991 2.712 1.00 73.06 426 THR A C 1
ATOM 3198 O O . THR A 1 426 ? -19.712 15.680 2.834 1.00 73.06 426 THR A O 1
ATOM 3201 N N . LYS A 1 427 ? -18.074 17.159 3.177 1.00 72.06 427 LYS A N 1
ATOM 3202 C CA . LYS A 1 427 ? -18.949 18.143 3.835 1.00 72.06 427 LYS A CA 1
ATOM 3203 C C . LYS A 1 427 ? -19.815 18.923 2.833 1.00 72.06 427 LYS A C 1
ATOM 3205 O O . LYS A 1 427 ? -20.870 19.430 3.210 1.00 72.06 427 LYS A O 1
ATOM 3210 N N . TRP A 1 428 ? -19.403 18.984 1.568 1.00 81.25 428 TRP A N 1
ATOM 3211 C CA . TRP A 1 428 ? -20.168 19.594 0.481 1.00 81.25 428 TRP A CA 1
ATOM 3212 C C . TRP A 1 428 ? -20.356 18.616 -0.679 1.00 81.25 428 TRP A C 1
ATOM 3214 O O . TRP A 1 428 ? -19.474 17.802 -0.973 1.00 81.25 428 TRP A O 1
ATOM 3224 N N . ALA A 1 429 ? -21.501 18.731 -1.349 1.00 87.12 429 ALA A N 1
ATOM 3225 C CA . ALA A 1 429 ? -21.836 17.983 -2.553 1.00 87.12 429 ALA A CA 1
ATOM 3226 C C . ALA A 1 429 ? -22.235 18.948 -3.679 1.00 87.12 429 ALA A C 1
ATOM 3228 O O . ALA A 1 429 ? -23.064 19.836 -3.472 1.00 87.12 429 ALA A O 1
ATOM 3229 N N . LEU A 1 430 ? -21.651 18.768 -4.864 1.00 91.25 430 LEU A N 1
ATOM 3230 C CA . LEU A 1 430 ? -22.066 19.426 -6.105 1.00 91.25 430 LEU A CA 1
ATOM 3231 C C . LEU A 1 430 ? -22.977 18.463 -6.869 1.00 91.25 430 LEU A C 1
ATOM 3233 O O . LEU A 1 430 ? -22.509 17.442 -7.370 1.00 91.25 430 LEU A O 1
ATOM 3237 N N . LEU A 1 431 ? -24.268 18.780 -6.960 1.00 89.31 431 LEU A N 1
ATOM 3238 C CA . LEU A 1 431 ? -25.230 17.978 -7.715 1.00 89.31 431 LEU A CA 1
ATOM 3239 C C . LEU A 1 431 ? -25.349 18.542 -9.125 1.00 89.31 431 LEU A C 1
ATOM 3241 O O . LEU A 1 431 ? -25.592 19.737 -9.281 1.00 89.31 431 LEU A O 1
ATOM 3245 N N . MET A 1 432 ? -25.206 17.690 -10.140 1.00 90.75 432 MET A N 1
ATOM 3246 C CA . MET A 1 432 ? -25.369 18.052 -11.551 1.00 90.75 432 MET A CA 1
ATOM 3247 C C . MET A 1 432 ? -26.585 17.363 -12.175 1.00 90.75 432 MET A C 1
ATOM 3249 O O . MET A 1 432 ? -27.061 16.339 -11.683 1.00 90.75 432 MET A O 1
ATOM 3253 N N . ASP A 1 433 ? -27.083 17.935 -13.271 1.00 86.25 433 ASP A N 1
ATOM 3254 C CA . ASP A 1 433 ? -28.042 17.277 -14.159 1.00 86.25 433 ASP A CA 1
ATOM 3255 C C . ASP A 1 433 ? -27.318 16.541 -15.304 1.00 86.25 433 ASP A C 1
ATOM 3257 O O . ASP A 1 433 ? -26.089 16.467 -15.351 1.00 86.25 433 ASP A O 1
ATOM 3261 N N . GLU A 1 434 ? -28.088 16.002 -16.251 1.00 83.94 434 GLU A N 1
ATOM 3262 C CA . GLU A 1 434 ? -27.579 15.312 -17.446 1.00 83.94 434 GLU A CA 1
ATOM 3263 C C . GLU A 1 434 ? -26.727 16.199 -18.376 1.00 83.94 434 GLU A C 1
ATOM 3265 O O . GLU A 1 434 ? -26.035 15.685 -19.256 1.00 83.94 434 GLU A O 1
ATOM 3270 N N . SER A 1 435 ? -26.770 17.526 -18.199 1.00 82.88 435 SER A N 1
ATOM 3271 C CA . SER A 1 435 ? -25.971 18.492 -18.956 1.00 82.88 435 SER A CA 1
ATOM 3272 C C . SER A 1 435 ? -24.653 18.864 -18.262 1.00 82.88 435 SER A C 1
ATOM 3274 O O . SER A 1 435 ? -23.807 19.529 -18.868 1.00 82.88 435 SER A O 1
ATOM 3276 N N . GLY A 1 436 ? -24.436 18.402 -17.025 1.00 86.12 436 GLY A N 1
ATOM 3277 C CA . GLY A 1 436 ? -23.217 18.652 -16.262 1.00 86.12 436 GLY A CA 1
ATOM 3278 C C . GLY A 1 436 ? -23.017 20.143 -15.981 1.00 86.12 436 GLY A C 1
ATOM 3279 O O . GLY A 1 436 ? -23.869 20.804 -15.392 1.00 86.12 436 GLY A O 1
ATOM 3280 N N . LEU A 1 437 ? -21.872 20.680 -16.415 1.00 85.69 437 LEU A N 1
ATOM 3281 C CA . LEU A 1 437 ? -21.559 22.116 -16.363 1.00 85.69 437 LEU A CA 1
ATOM 3282 C C . LEU A 1 437 ? -21.633 22.797 -17.746 1.00 85.69 437 LEU A C 1
ATOM 3284 O O . LEU A 1 437 ? -21.144 23.918 -17.915 1.00 85.69 437 LEU A O 1
ATOM 3288 N N . ALA A 1 438 ? -22.203 22.133 -18.757 1.00 80.38 438 ALA A N 1
ATOM 3289 C CA . ALA A 1 438 ? -22.268 22.668 -20.114 1.00 80.38 438 ALA A CA 1
ATOM 3290 C C . ALA A 1 438 ? -23.262 23.842 -20.219 1.00 80.38 438 ALA A C 1
ATOM 3292 O O . ALA A 1 438 ? -24.380 23.786 -19.716 1.00 80.38 438 ALA A O 1
ATOM 3293 N N . GLY A 1 439 ? -22.870 24.919 -20.908 1.00 72.44 439 GLY A N 1
ATOM 3294 C CA . GLY A 1 439 ? -23.728 26.096 -21.116 1.00 72.44 439 GLY A CA 1
ATOM 3295 C C . GLY A 1 439 ? -23.853 27.036 -19.909 1.00 72.44 439 GLY A C 1
ATOM 3296 O O . GLY A 1 439 ? -24.612 28.006 -19.969 1.00 72.44 439 GLY A O 1
ATOM 3297 N N . ILE A 1 440 ? -23.101 26.785 -18.835 1.00 77.31 440 ILE A N 1
ATOM 3298 C CA . ILE A 1 440 ? -23.030 27.651 -17.653 1.00 77.31 440 ILE A CA 1
ATOM 3299 C C . ILE A 1 440 ? -21.969 28.731 -17.886 1.00 77.31 440 ILE A C 1
ATOM 3301 O O . ILE A 1 440 ? -20.872 28.410 -18.340 1.00 77.31 440 ILE A O 1
ATOM 3305 N N . PRO A 1 441 ? -22.258 30.007 -17.586 1.00 72.69 441 PRO A N 1
ATOM 3306 C CA . PRO A 1 441 ? -21.269 31.079 -17.699 1.00 72.69 441 PRO A CA 1
ATOM 3307 C C . PRO A 1 441 ? -20.072 30.876 -16.766 1.00 72.69 441 PRO A C 1
ATOM 3309 O O . PRO A 1 441 ? -20.238 30.469 -15.613 1.00 72.69 441 PRO A O 1
ATOM 3312 N N . ASP A 1 442 ? -18.885 31.262 -17.240 1.00 69.12 442 ASP A N 1
ATOM 3313 C CA . ASP A 1 442 ? -17.609 31.048 -16.543 1.00 69.12 442 ASP A CA 1
ATOM 3314 C C . ASP A 1 442 ? -17.606 31.515 -15.075 1.00 69.12 442 ASP A C 1
ATOM 3316 O O . ASP A 1 442 ? -17.187 30.736 -14.223 1.00 69.12 442 ASP A O 1
ATOM 3320 N N . PRO A 1 443 ? -18.163 32.687 -14.699 1.00 63.38 443 PRO A N 1
ATOM 3321 C CA . PRO A 1 443 ? -18.186 33.112 -13.297 1.00 63.38 443 PRO A CA 1
ATOM 3322 C C . PRO A 1 443 ? -18.999 32.188 -12.377 1.00 63.38 443 PRO A C 1
ATOM 3324 O O . PRO A 1 443 ? -18.606 31.946 -11.238 1.00 63.38 443 PRO A O 1
ATOM 3327 N N . ALA A 1 444 ? -20.128 31.653 -12.857 1.00 69.56 444 ALA A N 1
ATOM 3328 C CA . ALA A 1 444 ? -20.944 30.721 -12.077 1.00 69.56 444 ALA A CA 1
ATOM 3329 C C . ALA A 1 444 ? -20.299 29.329 -12.030 1.00 69.56 444 ALA A C 1
ATOM 3331 O O . ALA A 1 444 ? -20.345 28.667 -10.996 1.00 69.56 444 ALA A O 1
ATOM 3332 N N . LYS A 1 445 ? -19.645 28.911 -13.121 1.00 77.62 445 LYS A N 1
ATOM 3333 C CA . LYS A 1 445 ? -18.873 27.666 -13.182 1.00 77.62 445 LYS A CA 1
ATOM 3334 C C . LYS A 1 445 ? -17.714 27.687 -12.178 1.00 77.62 445 LYS A C 1
ATOM 3336 O O . LYS A 1 445 ? -17.576 26.746 -11.403 1.00 77.62 445 LYS A O 1
ATOM 3341 N N . THR A 1 446 ? -16.961 28.787 -12.108 1.00 76.69 446 THR A N 1
ATOM 3342 C CA . THR A 1 446 ? -15.883 28.977 -11.124 1.00 76.69 446 THR A CA 1
ATOM 3343 C C . THR A 1 446 ? -16.409 28.953 -9.690 1.00 76.69 446 THR A C 1
ATOM 3345 O O . THR A 1 446 ? -15.807 28.307 -8.841 1.00 76.69 446 THR A O 1
ATOM 3348 N N . ALA A 1 447 ? -17.556 29.582 -9.410 1.00 73.69 447 ALA A N 1
ATOM 3349 C CA . ALA A 1 447 ? -18.157 29.571 -8.072 1.00 73.69 447 ALA A CA 1
ATOM 3350 C C . ALA A 1 447 ? -18.678 28.185 -7.638 1.00 73.69 447 ALA A C 1
ATOM 3352 O O . ALA A 1 447 ? -18.676 27.879 -6.450 1.00 73.69 447 ALA A O 1
ATOM 3353 N N . LEU A 1 448 ? -19.124 27.341 -8.576 1.00 82.44 448 LEU A N 1
ATOM 3354 C CA . LEU A 1 448 ? -19.543 25.962 -8.288 1.00 82.44 448 LEU A CA 1
ATOM 3355 C C . LEU A 1 448 ? -18.343 25.021 -8.076 1.00 82.44 448 LEU A C 1
ATOM 3357 O O . LEU A 1 448 ? -18.428 24.106 -7.260 1.00 82.44 448 LEU A O 1
ATOM 3361 N N . LEU A 1 449 ? -17.231 25.248 -8.786 1.00 82.69 449 LEU A N 1
ATOM 3362 C CA . LEU A 1 449 ? -15.997 24.456 -8.670 1.00 82.69 449 LEU A CA 1
ATOM 3363 C C . LEU A 1 449 ? -15.117 24.888 -7.480 1.00 82.69 449 LEU A C 1
ATOM 3365 O O . LEU A 1 449 ? -14.462 24.054 -6.852 1.00 82.69 449 LEU A O 1
ATOM 3369 N N . HIS A 1 450 ? -15.166 26.168 -7.105 1.00 80.06 450 HIS A N 1
ATOM 3370 C CA . HIS A 1 450 ? -14.504 26.745 -5.931 1.00 80.06 450 HIS A CA 1
ATOM 3371 C C . HIS A 1 450 ? -15.540 27.356 -4.977 1.00 80.06 450 HIS A C 1
ATOM 3373 O O . HIS A 1 450 ? -15.647 28.582 -4.873 1.00 80.06 450 HIS A O 1
ATOM 3379 N N . PRO A 1 451 ? -16.342 26.518 -4.296 1.00 78.56 451 PRO A N 1
ATOM 3380 C CA . PRO A 1 451 ? -17.463 27.006 -3.517 1.00 78.56 451 PRO A CA 1
ATOM 3381 C C . PRO A 1 451 ? -16.985 27.773 -2.269 1.00 78.56 451 PRO A C 1
ATOM 3383 O O . PRO A 1 451 ? -16.050 27.336 -1.587 1.00 78.56 451 PRO A O 1
ATOM 3386 N N . PRO A 1 452 ? -17.621 28.910 -1.931 1.00 69.38 452 PRO A N 1
ATOM 3387 C CA . PRO A 1 452 ? -17.403 29.569 -0.651 1.00 69.38 452 PRO A CA 1
ATOM 3388 C C . PRO A 1 452 ? -17.983 28.722 0.491 1.00 69.38 452 PRO A C 1
ATOM 3390 O O . PRO A 1 452 ? -18.964 27.996 0.317 1.00 69.38 452 PRO A O 1
ATOM 3393 N N . ASN A 1 453 ? -17.404 28.831 1.687 1.00 72.12 453 ASN A N 1
ATOM 3394 C CA . ASN A 1 453 ? -17.885 28.146 2.885 1.00 72.12 453 ASN A CA 1
ATOM 3395 C C . ASN A 1 453 ? -19.182 28.791 3.407 1.00 72.12 453 ASN A C 1
ATOM 3397 O O . ASN A 1 453 ? -19.168 29.627 4.311 1.00 72.12 453 ASN A O 1
ATOM 3401 N N . VAL A 1 454 ? -20.310 28.404 2.812 1.00 66.19 454 VAL A N 1
ATOM 3402 C CA . VAL A 1 454 ? -21.656 28.853 3.190 1.00 66.19 454 VAL A CA 1
ATOM 3403 C C . VAL A 1 454 ? -22.498 27.693 3.723 1.00 66.19 454 VAL A C 1
ATOM 3405 O O . VAL A 1 454 ? -22.367 26.550 3.284 1.00 66.19 454 VAL A O 1
ATOM 3408 N N . SER A 1 455 ? -23.370 27.987 4.689 1.00 60.19 455 SER A N 1
ATOM 3409 C CA . SER A 1 455 ? -24.269 27.014 5.331 1.00 60.19 455 SER A CA 1
ATOM 3410 C C . SER A 1 455 ? -25.584 26.784 4.577 1.00 60.19 455 SER A C 1
ATOM 3412 O O . SER A 1 455 ? -26.396 25.971 5.008 1.00 60.19 455 SER A O 1
ATOM 3414 N N . VAL A 1 456 ? -25.798 27.487 3.463 1.00 65.25 456 VAL A N 1
ATOM 3415 C CA . VAL A 1 456 ? -27.014 27.424 2.641 1.00 65.25 456 VAL A CA 1
ATOM 3416 C C . VAL A 1 456 ? -26.687 26.954 1.222 1.00 65.25 456 VAL A C 1
ATOM 3418 O O . VAL A 1 456 ? -25.654 27.365 0.686 1.00 65.25 456 VAL A O 1
ATOM 3421 N N . PRO A 1 457 ? -27.556 26.141 0.589 1.00 75.81 457 PRO A N 1
ATOM 3422 C CA . PRO A 1 457 ? -27.392 25.744 -0.805 1.00 75.81 457 PRO A CA 1
ATOM 3423 C C . PRO A 1 457 ? -27.350 26.945 -1.756 1.00 75.81 457 PRO A C 1
ATOM 3425 O O . PRO A 1 457 ? -28.067 27.934 -1.563 1.00 75.81 457 PRO A O 1
ATOM 3428 N N . PHE A 1 458 ? -26.544 26.858 -2.813 1.00 77.62 458 PHE A N 1
ATOM 3429 C CA . PHE A 1 458 ? -26.465 27.904 -3.832 1.00 77.62 458 PHE A CA 1
ATOM 3430 C C . PHE A 1 458 ? -26.242 27.333 -5.233 1.00 77.62 458 PHE A C 1
ATOM 3432 O O . PHE A 1 458 ? -25.572 26.317 -5.416 1.00 77.62 458 PHE A O 1
ATOM 3439 N N . GLY A 1 459 ? -26.799 28.003 -6.239 1.00 79.25 459 GLY A N 1
ATOM 3440 C CA . GLY A 1 459 ? -26.748 27.570 -7.631 1.00 79.25 459 GLY A CA 1
ATOM 3441 C C . GLY A 1 459 ? -27.012 28.709 -8.610 1.00 79.25 459 GLY A C 1
ATOM 3442 O O . GLY A 1 459 ? -27.175 29.866 -8.234 1.00 79.25 459 GLY A O 1
ATOM 3443 N N . HIS A 1 460 ? -27.038 28.384 -9.897 1.00 73.62 460 HIS A N 1
ATOM 3444 C CA . HIS A 1 460 ? -27.207 29.368 -10.973 1.00 73.62 460 HIS A CA 1
ATOM 3445 C C . HIS A 1 460 ? -28.654 29.454 -11.508 1.00 73.62 460 HIS A C 1
ATOM 3447 O O . HIS A 1 460 ? -29.002 30.410 -12.204 1.00 73.62 460 HIS A O 1
ATOM 3453 N N . LYS A 1 461 ? -29.508 28.472 -11.181 1.00 75.69 461 LYS A N 1
ATOM 3454 C CA . LYS A 1 461 ? -30.912 28.371 -11.615 1.00 75.69 461 LYS A CA 1
ATOM 3455 C C . LYS A 1 461 ? -31.832 28.066 -10.443 1.00 75.69 461 LYS A C 1
ATOM 3457 O O . LYS A 1 461 ? -31.479 27.296 -9.551 1.00 75.69 461 LYS A O 1
ATOM 3462 N N . GLY A 1 462 ? -33.031 28.639 -10.486 1.00 72.38 462 GLY A N 1
ATOM 3463 C CA . GLY A 1 462 ? -34.077 28.366 -9.511 1.00 72.38 462 GLY A CA 1
ATOM 3464 C C . GLY A 1 462 ? -35.467 28.699 -10.027 1.00 72.38 462 GLY A C 1
ATOM 3465 O O . GLY A 1 462 ? -35.622 29.313 -11.089 1.00 72.38 462 GLY A O 1
ATOM 3466 N N . GLN A 1 463 ? -36.475 28.266 -9.277 1.00 67.69 463 GLN A N 1
ATOM 3467 C CA . GLN A 1 463 ? -37.875 28.331 -9.678 1.00 67.69 463 GLN A CA 1
ATOM 3468 C C . GLN A 1 463 ? -38.751 28.879 -8.549 1.00 67.69 463 GLN A C 1
ATOM 3470 O O . GLN A 1 463 ? -38.621 28.496 -7.388 1.00 67.69 463 GLN A O 1
ATOM 3475 N N . TYR A 1 464 ? -39.675 29.775 -8.903 1.00 55.53 464 TYR A N 1
ATOM 3476 C CA . TYR A 1 464 ? -40.717 30.274 -8.006 1.00 55.53 464 TYR A CA 1
ATOM 3477 C C . TYR A 1 464 ? -42.047 29.598 -8.360 1.00 55.53 464 TYR A C 1
ATOM 3479 O O . TYR A 1 464 ? -42.814 30.093 -9.185 1.00 55.53 464 TYR A O 1
ATOM 3487 N N . GLY A 1 465 ? -42.308 28.429 -7.775 1.00 52.22 465 GLY A N 1
ATOM 3488 C CA . GLY A 1 465 ? -43.587 27.725 -7.909 1.00 52.22 465 GLY A CA 1
ATOM 3489 C C . GLY A 1 465 ? -43.447 26.223 -8.144 1.00 52.22 465 GLY A C 1
ATOM 3490 O O . GLY A 1 465 ? -42.374 25.732 -8.461 1.00 52.22 465 GLY A O 1
ATOM 3491 N N . TRP A 1 466 ? -44.560 25.510 -7.973 1.00 50.12 466 TRP A N 1
ATOM 3492 C CA . TRP A 1 466 ? -44.623 24.045 -7.907 1.00 50.12 466 TRP A CA 1
ATOM 3493 C C . TRP A 1 466 ? -44.850 23.360 -9.273 1.00 50.12 466 TRP A C 1
ATOM 3495 O O . TRP A 1 466 ? -45.035 22.149 -9.318 1.00 50.12 466 TRP A O 1
ATOM 3505 N N . SER A 1 467 ? -44.879 24.111 -10.385 1.00 46.50 467 SER A N 1
ATOM 3506 C CA . SER A 1 467 ? -45.160 23.578 -11.732 1.00 46.50 467 SER A CA 1
ATOM 3507 C C . SER A 1 467 ? -43.982 23.786 -12.683 1.00 46.50 467 SER A C 1
ATOM 3509 O O . SER A 1 467 ? -43.439 24.888 -12.710 1.00 46.50 467 SER A O 1
ATOM 3511 N N . ASP A 1 468 ? -43.673 22.807 -13.542 1.00 46.25 468 ASP A N 1
ATOM 3512 C CA . ASP A 1 468 ? -42.652 22.911 -14.609 1.00 46.25 468 ASP A CA 1
ATOM 3513 C C . ASP A 1 468 ? -42.878 24.098 -15.567 1.00 46.25 468 ASP A C 1
ATOM 3515 O O . ASP A 1 468 ? -41.963 24.546 -16.253 1.00 46.25 468 ASP A O 1
ATOM 3519 N N . SER A 1 469 ? -44.096 24.647 -15.600 1.00 43.56 469 SER A N 1
ATOM 3520 C CA . SER A 1 469 ? -44.470 25.835 -16.374 1.00 43.56 469 SER A CA 1
ATOM 3521 C C . SER A 1 469 ? -44.146 27.179 -15.706 1.00 43.56 469 SER A C 1
ATOM 3523 O O . SER A 1 469 ? -44.352 28.225 -16.323 1.00 43.56 469 SER A O 1
ATOM 3525 N N . SER A 1 470 ? -43.675 27.192 -14.455 1.00 49.34 470 SER A N 1
ATOM 3526 C CA . SER A 1 470 ? -43.309 28.428 -13.751 1.00 49.34 470 SER A CA 1
ATOM 3527 C C . SER A 1 470 ? -42.007 29.017 -14.312 1.00 49.34 470 SER A C 1
ATOM 3529 O O . SER A 1 470 ? -41.080 28.257 -14.599 1.00 49.34 470 SER A O 1
ATOM 3531 N N . PRO A 1 471 ? -41.887 30.354 -14.441 1.00 47.75 471 PRO A N 1
ATOM 3532 C CA . PRO A 1 471 ? -40.720 30.978 -15.054 1.00 47.75 471 PRO A CA 1
ATOM 3533 C C . PRO A 1 471 ? -39.448 30.642 -14.269 1.00 47.75 471 PRO A C 1
ATOM 3535 O O . PRO A 1 471 ? -39.317 30.981 -13.092 1.00 47.75 471 PRO A O 1
ATOM 3538 N N . THR A 1 472 ? -38.492 29.994 -14.936 1.00 55.59 472 THR A N 1
ATOM 3539 C CA . THR A 1 472 ? -37.121 29.856 -14.439 1.00 55.59 472 THR A CA 1
ATOM 3540 C C . THR A 1 472 ? -36.508 31.245 -14.331 1.00 55.59 472 THR A C 1
ATOM 3542 O O . THR A 1 472 ? -36.331 31.930 -15.341 1.00 55.59 472 THR A O 1
ATOM 3545 N N . THR A 1 473 ? -36.196 31.683 -13.115 1.00 56.38 473 THR A N 1
ATOM 3546 C CA . THR A 1 473 ? -35.602 33.001 -12.877 1.00 56.38 473 THR A CA 1
ATOM 3547 C C . THR A 1 473 ? -34.083 32.889 -12.839 1.00 56.38 473 THR A C 1
ATOM 3549 O O . THR A 1 473 ? -33.536 32.149 -12.023 1.00 56.38 473 THR A O 1
ATOM 3552 N N . SER A 1 474 ? -33.399 33.648 -13.694 1.00 54.28 474 SER A N 1
ATOM 3553 C CA . SER A 1 474 ? -31.952 33.880 -13.625 1.00 54.28 474 SER A CA 1
ATOM 3554 C C . SER A 1 474 ? -31.685 35.288 -13.087 1.00 54.28 474 SER A C 1
ATOM 3556 O O . SER A 1 474 ? -32.278 36.247 -13.582 1.00 54.28 474 SER A O 1
ATOM 3558 N N . CYS A 1 475 ? -30.800 35.427 -12.099 1.00 48.16 475 CYS A N 1
ATOM 3559 C CA . CYS A 1 475 ? -30.481 36.724 -11.495 1.00 48.16 475 CYS A CA 1
ATOM 3560 C C . CYS A 1 475 ? -29.589 37.588 -12.420 1.00 48.16 475 CYS A C 1
ATOM 3562 O O . CYS A 1 475 ? -28.838 37.053 -13.242 1.00 48.16 475 CYS A O 1
ATOM 3564 N N . ALA A 1 476 ? -29.636 38.918 -12.284 1.00 44.34 476 ALA A N 1
ATOM 3565 C CA . ALA A 1 476 ? -28.709 39.827 -12.967 1.00 44.34 476 ALA A CA 1
ATOM 3566 C C . ALA A 1 476 ? -27.296 39.743 -12.348 1.00 44.34 476 ALA A C 1
ATOM 3568 O O . ALA A 1 476 ? -27.141 39.486 -11.153 1.00 44.34 476 ALA A O 1
ATOM 3569 N N . TRP A 1 477 ? -26.245 39.948 -13.149 1.00 39.25 477 TRP A N 1
ATOM 3570 C CA . TRP A 1 477 ? -24.856 39.829 -12.679 1.00 39.25 477 TRP A CA 1
ATOM 3571 C C . TRP A 1 477 ? -24.554 40.874 -11.587 1.00 39.25 477 TRP A C 1
ATOM 3573 O O . TRP A 1 477 ? -24.759 42.066 -11.806 1.00 39.25 477 TRP A O 1
ATOM 3583 N N . GLY A 1 478 ? -24.096 40.420 -10.413 1.00 44.38 478 GLY A N 1
ATOM 3584 C CA . GLY A 1 478 ? -23.809 41.265 -9.243 1.00 44.38 478 GLY A CA 1
ATOM 3585 C C . GLY A 1 478 ? -24.907 41.309 -8.170 1.00 44.38 478 GLY A C 1
ATOM 3586 O O . GLY A 1 478 ? -24.727 41.986 -7.161 1.00 44.38 478 GLY A O 1
ATOM 3587 N N . GLN A 1 479 ? -26.022 40.589 -8.345 1.00 47.53 479 GLN A N 1
ATOM 3588 C CA . GLN A 1 479 ? -27.071 40.454 -7.328 1.00 47.53 479 GLN A CA 1
ATOM 3589 C C . GLN A 1 479 ? -27.222 38.999 -6.867 1.00 47.53 479 GLN A C 1
ATOM 3591 O O . GLN A 1 479 ? -27.270 38.080 -7.683 1.00 47.53 479 GLN A O 1
ATOM 3596 N N . VAL A 1 480 ? -27.328 38.797 -5.551 1.00 57.50 480 VAL A N 1
ATOM 3597 C CA . VAL A 1 480 ? -27.688 37.512 -4.935 1.00 57.50 480 VAL A CA 1
ATOM 3598 C C . VAL A 1 480 ? -29.182 37.548 -4.628 1.00 57.50 480 VAL A C 1
ATOM 3600 O O . VAL A 1 480 ? -29.638 38.420 -3.888 1.00 57.50 480 VAL A O 1
ATOM 3603 N N . GLN A 1 481 ? -29.946 36.610 -5.185 1.00 62.34 481 GLN A N 1
ATOM 3604 C CA . GLN A 1 481 ? -31.390 36.504 -4.952 1.00 62.34 481 GLN A CA 1
ATOM 3605 C C . GLN A 1 481 ? -31.727 35.170 -4.279 1.00 62.34 481 GLN A C 1
ATOM 3607 O O . GLN A 1 481 ? -31.125 34.144 -4.581 1.00 62.34 481 GLN A O 1
ATOM 3612 N N . ARG A 1 482 ? -32.688 35.181 -3.351 1.00 63.06 482 ARG A N 1
ATOM 3613 C CA . ARG A 1 482 ? -33.180 33.973 -2.669 1.00 63.06 482 ARG A CA 1
ATOM 3614 C C . ARG A 1 482 ? -34.237 33.292 -3.518 1.00 63.06 482 ARG A C 1
ATOM 3616 O O . ARG A 1 482 ? -35.133 33.984 -3.983 1.00 63.06 482 ARG A O 1
ATOM 3623 N N . THR A 1 483 ? -34.190 31.974 -3.662 1.00 63.75 483 THR A N 1
ATOM 3624 C CA . THR A 1 483 ? -35.218 31.209 -4.380 1.00 63.75 483 THR A CA 1
ATOM 3625 C C . THR A 1 483 ? -35.789 30.086 -3.505 1.00 63.75 483 THR A C 1
ATOM 3627 O O . THR A 1 483 ? -35.052 29.543 -2.680 1.00 63.75 483 THR A O 1
ATOM 3630 N N . PRO A 1 484 ? -37.081 29.735 -3.649 1.00 60.56 484 PRO A N 1
ATOM 3631 C CA . PRO A 1 484 ? -37.671 28.580 -2.971 1.00 60.56 484 PRO A CA 1
ATOM 3632 C C . PRO A 1 484 ? -37.133 27.231 -3.463 1.00 60.56 484 PRO A C 1
ATOM 3634 O O . PRO A 1 484 ? -37.110 26.284 -2.686 1.00 60.56 484 PRO A O 1
ATOM 3637 N N . TYR A 1 485 ? -36.685 27.137 -4.722 1.00 67.44 485 TYR A N 1
ATOM 3638 C CA . TYR A 1 485 ? -36.188 25.891 -5.316 1.00 67.44 485 TYR A CA 1
ATOM 3639 C C . TYR A 1 485 ? -34.944 26.148 -6.161 1.00 67.44 485 TYR A C 1
ATOM 3641 O O . TYR A 1 485 ? -35.000 26.949 -7.094 1.00 67.44 485 TYR A O 1
ATOM 3649 N N . LEU A 1 486 ? -33.841 25.450 -5.874 1.00 73.19 486 LEU A N 1
ATOM 3650 C CA . LEU A 1 486 ? -32.676 25.394 -6.760 1.00 73.19 486 LEU A CA 1
ATOM 3651 C C . LEU A 1 486 ? -32.815 24.242 -7.756 1.00 73.19 486 LEU A C 1
ATOM 3653 O O . LEU A 1 486 ? -33.299 23.163 -7.421 1.00 73.19 486 LEU A O 1
ATOM 3657 N N . LEU A 1 487 ? -32.353 24.480 -8.980 1.00 77.56 487 LEU A N 1
ATOM 3658 C CA . LEU A 1 487 ? -32.235 23.458 -10.017 1.00 77.56 487 LEU A CA 1
ATOM 3659 C C . LEU A 1 487 ? -30.750 23.170 -10.268 1.00 77.56 487 LEU A C 1
ATOM 3661 O O . LEU A 1 487 ? -29.946 24.111 -10.227 1.00 77.56 487 LEU A O 1
ATOM 3665 N N . PRO A 1 488 ? -30.356 21.910 -10.534 1.00 82.12 488 PRO A N 1
ATOM 3666 C CA . PRO A 1 488 ? -28.966 21.599 -10.828 1.00 82.12 488 PRO A CA 1
ATOM 3667 C C . PRO A 1 488 ? -28.402 22.378 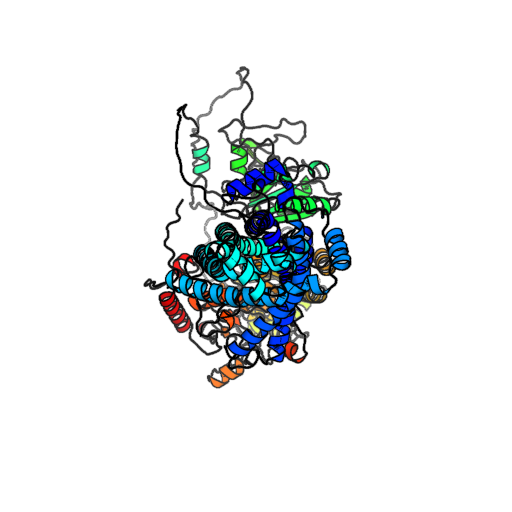-12.036 1.00 82.12 488 PRO A C 1
ATOM 3669 O O . PRO A 1 488 ? -29.146 22.758 -12.944 1.00 82.12 488 PRO A O 1
ATOM 3672 N N . PRO A 1 489 ? -27.074 22.588 -12.078 1.00 85.00 489 PRO A N 1
ATOM 3673 C CA . PRO A 1 489 ? -26.144 22.348 -10.976 1.00 85.00 489 PRO A CA 1
ATOM 3674 C C . PRO A 1 489 ? -26.176 23.387 -9.847 1.00 85.00 489 PRO A C 1
ATOM 3676 O O . PRO A 1 489 ? -26.253 24.602 -10.083 1.00 85.00 489 PRO A O 1
ATOM 3679 N N . PHE A 1 490 ? -26.060 22.871 -8.620 1.00 86.75 490 PHE A N 1
ATOM 3680 C CA . PHE A 1 490 ? -25.953 23.627 -7.369 1.00 86.75 490 PHE A CA 1
ATOM 3681 C C . PHE A 1 490 ? -25.069 22.887 -6.348 1.00 86.75 490 PHE A C 1
ATOM 3683 O O . PHE A 1 490 ? -24.911 21.666 -6.416 1.00 86.75 490 PHE A O 1
ATOM 3690 N N . VAL A 1 491 ? -24.500 23.626 -5.393 1.00 84.44 491 VAL A N 1
ATOM 3691 C CA . VAL A 1 491 ? -23.706 23.084 -4.276 1.00 84.44 491 VAL A CA 1
ATOM 3692 C C . VAL A 1 491 ? -24.523 23.145 -2.989 1.00 84.44 491 VAL A C 1
ATOM 3694 O O . VAL A 1 491 ? -25.191 24.148 -2.724 1.00 84.44 491 VAL A O 1
ATOM 3697 N N . MET A 1 492 ? -24.448 22.095 -2.166 1.00 82.81 492 MET A N 1
ATOM 3698 C CA . MET A 1 492 ? -25.110 22.035 -0.858 1.00 82.81 492 MET A CA 1
ATOM 3699 C C . MET A 1 492 ? -24.221 21.421 0.241 1.00 82.81 492 MET A C 1
ATOM 3701 O O . MET A 1 492 ? -23.391 20.557 -0.057 1.00 82.81 492 MET A O 1
ATOM 3705 N N . PRO A 1 493 ? -24.390 21.819 1.519 1.00 72.75 493 PRO A N 1
ATOM 3706 C CA . PRO A 1 493 ? -23.770 21.137 2.656 1.00 72.75 493 PRO A CA 1
ATOM 3707 C C . PRO A 1 493 ? -24.429 19.776 2.924 1.00 72.75 493 PRO A C 1
ATOM 3709 O O . PRO A 1 493 ? -25.654 19.682 2.994 1.00 72.75 493 PRO A O 1
ATOM 3712 N N . THR A 1 494 ? -23.649 18.724 3.172 1.00 67.06 494 THR A N 1
ATOM 3713 C CA . THR A 1 494 ? -24.188 17.372 3.424 1.00 67.06 494 THR A CA 1
ATOM 3714 C C . THR A 1 494 ? -24.948 17.242 4.745 1.00 67.06 494 THR A C 1
ATOM 3716 O O . THR A 1 494 ? -25.821 16.388 4.863 1.00 67.06 494 THR A O 1
ATOM 3719 N N . SER A 1 495 ? -24.720 18.143 5.708 1.00 53.41 495 SER A N 1
ATOM 3720 C CA . SER A 1 495 ? -25.458 18.213 6.982 1.00 53.41 495 SER A CA 1
ATOM 3721 C C . SER A 1 495 ? -26.920 18.664 6.851 1.00 53.41 495 SER A C 1
ATOM 3723 O O . SER A 1 495 ? -27.635 18.684 7.846 1.00 53.41 495 SER A O 1
ATOM 3725 N N . SER A 1 496 ? -27.356 19.072 5.655 1.00 49.91 496 SER A N 1
ATOM 3726 C CA . SER A 1 496 ? -28.737 19.496 5.377 1.00 49.91 496 SER A CA 1
ATOM 3727 C C . SER A 1 496 ? -29.631 18.380 4.805 1.00 49.91 496 SER A C 1
ATOM 3729 O O . SER A 1 496 ? -30.812 18.612 4.549 1.00 49.91 496 SER A O 1
ATOM 3731 N N . ASN A 1 497 ? -29.097 17.159 4.660 1.00 49.72 497 ASN A N 1
ATOM 3732 C CA . ASN A 1 497 ? -29.858 15.960 4.301 1.00 49.72 497 ASN A CA 1
ATOM 3733 C C . ASN A 1 497 ? -30.485 15.321 5.549 1.00 49.72 497 ASN A C 1
ATOM 3735 O O . ASN A 1 497 ? -29.841 14.539 6.244 1.00 49.72 497 ASN A O 1
ATOM 3739 N N . GLY A 1 498 ? -31.747 15.649 5.831 1.00 43.09 498 GLY A N 1
ATOM 3740 C CA . GLY A 1 498 ? -32.588 14.823 6.699 1.00 43.09 498 GLY A CA 1
ATOM 3741 C C . GLY A 1 498 ? -33.138 13.637 5.903 1.00 43.09 498 GLY A C 1
ATOM 3742 O O . GLY A 1 498 ? -33.649 13.829 4.805 1.00 43.09 498 GLY A O 1
ATOM 3743 N N . GLU A 1 499 ? -33.047 12.417 6.438 1.00 37.38 499 GLU A N 1
ATOM 3744 C CA . GLU A 1 499 ? -33.618 11.206 5.816 1.00 37.38 499 GLU A CA 1
ATOM 3745 C C . GLU A 1 499 ? -35.167 11.207 5.773 1.00 37.38 499 GLU A C 1
ATOM 3747 O O . GLU A 1 499 ? -35.759 10.365 5.101 1.00 37.38 499 GLU A O 1
ATOM 3752 N N . ASP A 1 500 ? -35.831 12.179 6.413 1.00 36.12 500 ASP A N 1
ATOM 3753 C CA . ASP A 1 500 ? -37.272 12.150 6.712 1.00 36.12 500 ASP A CA 1
ATOM 3754 C C . ASP A 1 500 ? -38.203 12.928 5.747 1.00 36.12 500 ASP A C 1
ATOM 3756 O O . ASP A 1 500 ? -39.402 13.010 6.009 1.00 36.12 500 ASP A O 1
ATOM 3760 N N . SER A 1 501 ? -37.733 13.494 4.626 1.00 37.56 501 SER A N 1
ATOM 3761 C CA . SER A 1 501 ? -38.573 14.362 3.760 1.00 37.56 501 SER A CA 1
ATOM 3762 C C . SER A 1 501 ? -38.638 13.985 2.270 1.00 37.56 501 SER A C 1
ATOM 3764 O O . SER A 1 501 ? -38.703 14.856 1.401 1.00 37.56 501 SER A O 1
ATOM 3766 N N . LEU A 1 502 ? -38.691 12.691 1.933 1.00 42.69 502 LEU A N 1
ATOM 3767 C CA . LEU A 1 502 ? -39.075 12.246 0.581 1.00 42.69 502 LEU A CA 1
ATOM 3768 C C . LEU A 1 502 ? -40.606 12.233 0.430 1.00 42.69 502 LEU A C 1
ATOM 3770 O O . LEU A 1 502 ? -41.237 11.178 0.369 1.00 42.69 502 LEU A O 1
ATOM 3774 N N . ASP A 1 503 ? -41.213 13.419 0.390 1.00 38.22 503 ASP A N 1
ATOM 3775 C CA . ASP A 1 503 ? -42.646 13.557 0.131 1.00 38.22 503 ASP A CA 1
ATOM 3776 C C . ASP A 1 503 ? -42.928 13.306 -1.366 1.00 38.22 503 ASP A C 1
ATOM 3778 O O . ASP A 1 503 ? -42.576 14.103 -2.237 1.00 38.22 503 ASP A O 1
ATOM 3782 N N . MET A 1 504 ? -43.539 12.158 -1.678 1.00 37.03 504 MET A N 1
ATOM 3783 C CA . MET A 1 504 ? -43.761 11.628 -3.040 1.00 37.03 504 MET A CA 1
ATOM 3784 C C . MET A 1 504 ? -44.714 12.468 -3.917 1.00 37.03 504 MET A C 1
ATOM 3786 O O . MET A 1 504 ? -44.971 12.104 -5.063 1.00 37.03 504 MET A O 1
ATOM 3790 N N . ASN A 1 505 ? -45.242 13.580 -3.397 1.00 37.53 505 ASN A N 1
ATOM 3791 C CA . ASN A 1 505 ? -46.254 14.412 -4.055 1.00 37.53 505 ASN A CA 1
ATOM 3792 C C . ASN A 1 505 ? -45.760 15.827 -4.437 1.00 37.53 505 ASN A C 1
ATOM 3794 O O . ASN A 1 505 ? -46.556 16.628 -4.929 1.00 37.53 505 ASN A O 1
ATOM 3798 N N . GLY A 1 506 ? -44.480 16.154 -4.213 1.00 50.00 506 GLY A N 1
ATOM 3799 C CA . GLY A 1 506 ? -43.881 17.462 -4.524 1.00 50.00 506 GLY A CA 1
ATOM 3800 C C . GLY A 1 506 ? -42.889 17.446 -5.696 1.00 50.00 506 GLY A C 1
ATOM 3801 O O . GLY A 1 506 ? -42.505 16.389 -6.191 1.00 50.00 506 GLY A O 1
ATOM 3802 N N . HIS A 1 507 ? -42.449 18.632 -6.139 1.00 53.06 507 HIS A N 1
ATOM 3803 C CA . HIS A 1 507 ? -41.395 18.769 -7.157 1.00 53.06 507 HIS A CA 1
ATOM 3804 C C . HIS A 1 507 ? -40.114 18.012 -6.717 1.00 53.06 507 HIS A C 1
ATOM 3806 O O . HIS A 1 507 ? -39.768 18.087 -5.538 1.00 53.06 507 HIS A O 1
ATOM 3812 N N . PRO A 1 508 ? -39.365 17.322 -7.605 1.00 56.16 508 PRO A N 1
ATOM 3813 C CA . PRO A 1 508 ? -38.283 16.398 -7.213 1.00 56.16 508 PRO A CA 1
ATOM 3814 C C . PRO A 1 508 ? -37.154 17.019 -6.373 1.00 56.16 508 PRO A C 1
ATOM 3816 O O . PRO A 1 508 ? -36.454 16.316 -5.653 1.00 56.16 508 PRO A O 1
ATOM 3819 N N . TRP A 1 509 ? -36.988 18.341 -6.459 1.00 61.97 509 TRP A N 1
ATOM 3820 C CA . TRP A 1 509 ? -35.985 19.128 -5.732 1.00 61.97 509 TRP A CA 1
ATOM 3821 C C . TRP A 1 509 ? -36.556 19.881 -4.507 1.00 61.97 509 TRP A C 1
ATOM 3823 O O . TRP A 1 509 ? -35.872 20.711 -3.916 1.00 61.97 509 TRP A O 1
ATOM 3833 N N . ASN A 1 510 ? -37.805 19.599 -4.105 1.00 51.53 510 ASN A N 1
ATOM 3834 C CA . ASN A 1 510 ? -38.529 20.219 -2.975 1.00 51.53 510 ASN A CA 1
ATOM 3835 C C . ASN A 1 510 ? -38.061 19.729 -1.583 1.00 51.53 510 ASN A C 1
ATOM 3837 O O . ASN A 1 510 ? -38.627 20.099 -0.561 1.00 51.53 510 ASN A O 1
ATOM 3841 N N . VAL A 1 511 ? -37.024 18.893 -1.511 1.00 49.81 511 VAL A N 1
ATOM 3842 C CA . VAL A 1 511 ? -36.643 18.167 -0.283 1.00 49.81 511 VAL A CA 1
ATOM 3843 C C . VAL A 1 511 ? -36.092 19.087 0.829 1.00 49.81 511 VAL A C 1
ATOM 3845 O O . VAL A 1 511 ? -36.059 18.688 1.991 1.00 49.81 511 VAL A O 1
ATOM 3848 N N . HIS A 1 512 ? -35.742 20.345 0.522 1.00 50.97 512 HIS A N 1
ATOM 3849 C CA . HIS A 1 512 ? -35.040 21.248 1.453 1.00 50.97 512 HIS A CA 1
ATOM 3850 C C . HIS A 1 512 ? -35.791 22.535 1.840 1.00 50.97 512 HIS A C 1
ATOM 3852 O O . HIS A 1 512 ? -35.193 23.433 2.424 1.00 50.97 512 HIS A O 1
ATOM 3858 N N . GLY A 1 513 ? -37.095 22.631 1.558 1.00 43.25 513 GLY A N 1
ATOM 3859 C CA . GLY A 1 513 ? -37.898 23.832 1.821 1.00 43.25 513 GLY A CA 1
ATOM 3860 C C . GLY A 1 513 ? -39.187 23.558 2.591 1.00 43.25 513 GLY A C 1
ATOM 3861 O O . GLY A 1 513 ? -40.259 23.906 2.114 1.00 43.25 513 GLY A O 1
ATOM 3862 N N . SER A 1 514 ? -39.117 22.905 3.755 1.00 35.78 514 SER A N 1
ATOM 3863 C CA . SER A 1 514 ? -40.292 22.721 4.621 1.00 35.78 514 SER A CA 1
ATOM 3864 C C . SER A 1 514 ? -39.895 22.440 6.076 1.00 35.78 514 SER A C 1
ATOM 3866 O O . SER A 1 514 ? -40.060 21.337 6.595 1.00 35.78 514 SER A O 1
ATOM 3868 N N . SER A 1 515 ? -39.416 23.467 6.773 1.00 33.00 515 SER A N 1
ATOM 3869 C CA . SER A 1 515 ? -39.598 23.560 8.224 1.00 33.00 515 SER A CA 1
ATOM 3870 C C . SER A 1 515 ? -40.024 24.984 8.559 1.00 33.00 515 SER A C 1
ATOM 3872 O O . SER A 1 515 ? -39.302 25.934 8.254 1.00 33.00 515 SER A O 1
ATOM 3874 N N . ASN A 1 516 ? -41.223 25.107 9.129 1.00 36.00 516 ASN A N 1
ATOM 3875 C CA . ASN A 1 516 ? -41.901 26.335 9.542 1.00 36.00 516 ASN A CA 1
ATOM 3876 C C . ASN A 1 516 ? -41.026 27.246 10.425 1.00 36.00 516 ASN A C 1
ATOM 3878 O O . ASN A 1 516 ? -41.187 27.204 11.637 1.00 36.00 516 ASN A O 1
ATOM 3882 N N . GLU A 1 517 ? -40.139 28.054 9.827 1.00 34.12 517 GLU A N 1
ATOM 3883 C CA . GLU A 1 517 ? -39.759 29.400 10.310 1.00 34.12 517 GLU A CA 1
ATOM 3884 C C . GLU A 1 517 ? -38.737 30.162 9.433 1.00 34.12 517 GLU A C 1
ATOM 3886 O O . GLU A 1 517 ? -38.505 31.341 9.690 1.00 34.12 517 GLU A O 1
ATOM 3891 N N . THR A 1 518 ? -38.183 29.601 8.343 1.00 39.78 518 THR A N 1
ATOM 3892 C CA . THR A 1 518 ? -37.416 30.401 7.355 1.00 39.78 518 THR A CA 1
ATOM 3893 C C . THR A 1 518 ? -37.600 29.905 5.909 1.00 39.78 518 THR A C 1
ATOM 3895 O O . THR A 1 518 ? -37.181 28.806 5.565 1.00 39.78 518 THR A O 1
ATOM 3898 N N . ASP A 1 519 ? -38.210 30.726 5.044 1.00 41.22 519 ASP A N 1
ATOM 3899 C CA . ASP A 1 519 ? -38.348 30.510 3.586 1.00 41.22 519 ASP A CA 1
ATOM 3900 C C . ASP A 1 519 ? -36.976 30.561 2.870 1.00 41.22 519 ASP A C 1
ATOM 3902 O O . ASP A 1 519 ? -36.617 31.562 2.238 1.00 41.22 519 ASP A O 1
ATOM 3906 N N . LEU A 1 520 ? -36.149 29.520 2.986 1.00 47.44 520 LEU A N 1
ATOM 3907 C CA . LEU A 1 520 ? -34.825 29.470 2.352 1.00 47.44 520 LEU A CA 1
ATOM 3908 C C . LEU A 1 520 ? -34.625 28.166 1.568 1.00 47.44 520 LEU A C 1
ATOM 3910 O O . LEU A 1 520 ? -34.136 27.184 2.107 1.00 47.44 520 LEU A O 1
ATOM 3914 N N . GLY A 1 521 ? -34.946 28.186 0.270 1.00 54.81 521 GLY A N 1
ATOM 3915 C CA . GLY A 1 521 ? -34.643 27.096 -0.670 1.00 54.81 521 GLY A CA 1
ATOM 3916 C C . GLY A 1 521 ? -33.263 27.170 -1.338 1.00 54.81 521 GLY A C 1
ATOM 3917 O O . GLY A 1 521 ? -32.819 26.205 -1.954 1.00 54.81 521 GLY A O 1
ATOM 3918 N N . GLY A 1 522 ? -32.564 28.305 -1.213 1.00 66.75 522 GLY A N 1
ATOM 3919 C CA . GLY A 1 522 ? -31.189 28.495 -1.685 1.00 66.75 522 GLY A CA 1
ATOM 3920 C C . GLY A 1 522 ? -30.918 29.865 -2.319 1.00 66.75 522 GLY A C 1
ATOM 3921 O O . GLY A 1 522 ? -31.808 30.714 -2.431 1.00 66.75 522 GLY A O 1
ATOM 3922 N N . LEU A 1 523 ? -29.663 30.104 -2.713 1.00 69.25 523 LEU A N 1
ATOM 3923 C CA . LEU A 1 523 ? -29.174 31.372 -3.280 1.00 69.25 523 LEU A CA 1
ATOM 3924 C C . LEU A 1 523 ? -28.862 31.254 -4.785 1.00 69.25 523 LEU A C 1
ATOM 3926 O O . LEU A 1 523 ? -28.209 30.301 -5.204 1.00 69.25 523 LEU A O 1
ATOM 3930 N N . LEU A 1 524 ? -29.283 32.242 -5.587 1.00 67.00 524 LEU A N 1
ATOM 3931 C CA . LEU A 1 524 ? -29.040 32.318 -7.036 1.00 67.00 524 LEU A CA 1
ATOM 3932 C C . LEU A 1 524 ? -27.862 33.228 -7.418 1.00 67.00 524 LEU A C 1
ATOM 3934 O O . LEU A 1 524 ? -27.788 34.369 -6.958 1.00 67.00 524 LEU A O 1
ATOM 3938 N N . LEU A 1 525 ? -27.013 32.747 -8.338 1.00 64.12 525 LEU A N 1
ATOM 3939 C CA . LEU A 1 525 ? -25.880 33.457 -8.956 1.00 64.12 525 LEU A CA 1
ATOM 3940 C C . LEU A 1 525 ? -26.169 33.774 -10.448 1.00 64.12 525 LEU A C 1
ATOM 3942 O O . LEU A 1 525 ? -26.553 32.887 -11.205 1.00 64.12 525 LEU A O 1
ATOM 3946 N N . GLY A 1 526 ? -26.025 35.037 -10.880 1.00 50.28 526 GLY A N 1
ATOM 3947 C CA . GLY A 1 526 ? -26.544 35.542 -12.174 1.00 50.28 526 GLY A CA 1
ATOM 3948 C C . GLY A 1 526 ? -25.671 35.402 -13.447 1.00 50.28 526 GLY A C 1
ATOM 3949 O O . GLY A 1 526 ? -24.467 35.180 -13.348 1.00 50.28 526 GLY A O 1
ATOM 3950 N N . ASN A 1 527 ? -26.267 35.610 -14.647 1.00 40.12 527 ASN A N 1
ATOM 3951 C CA . ASN A 1 527 ? -25.624 35.660 -15.995 1.00 40.12 527 ASN A CA 1
ATOM 3952 C C . ASN A 1 527 ? -26.231 36.743 -16.932 1.00 40.12 527 ASN A C 1
ATOM 3954 O O . ASN A 1 527 ? -27.362 37.179 -16.740 1.00 40.12 527 ASN A O 1
ATOM 3958 N N . ARG A 1 528 ? -25.517 37.146 -17.998 1.00 35.66 528 ARG A N 1
ATOM 3959 C CA . ARG A 1 528 ? -25.885 38.194 -18.972 1.00 35.66 528 ARG A CA 1
ATOM 3960 C C . ARG A 1 528 ? -26.673 37.660 -20.188 1.00 35.66 528 ARG A C 1
ATOM 3962 O O . ARG A 1 528 ? -26.093 36.966 -21.017 1.00 35.66 528 ARG A O 1
ATOM 3969 N N . LYS A 1 529 ? -27.923 38.120 -20.382 1.00 31.42 529 LYS A N 1
ATOM 3970 C CA . LYS A 1 529 ? -28.451 38.765 -21.621 1.00 31.42 529 LYS A CA 1
ATOM 3971 C C . LYS A 1 529 ? -29.978 38.946 -21.586 1.00 31.42 529 LYS A C 1
ATOM 3973 O O . LYS A 1 529 ? -30.722 37.979 -21.541 1.00 31.42 529 LYS A O 1
ATOM 3978 N N . GLY A 1 530 ? -30.422 40.188 -21.772 1.00 26.47 530 GLY A N 1
ATOM 3979 C CA . GLY A 1 530 ? -31.788 40.542 -22.160 1.00 26.47 530 GLY A CA 1
ATOM 3980 C C . GLY A 1 530 ? -31.939 42.059 -22.201 1.00 26.47 530 GLY A C 1
ATOM 3981 O O . GLY A 1 530 ? -31.679 42.721 -21.202 1.00 26.47 530 GLY A O 1
ATOM 3982 N N . LYS A 1 531 ? -32.270 42.620 -23.369 1.00 23.91 531 LYS A N 1
ATOM 3983 C CA . LYS A 1 531 ? -32.573 44.047 -23.539 1.00 23.91 531 LYS A CA 1
ATOM 3984 C C . LYS A 1 531 ? -33.704 44.438 -22.587 1.00 23.91 531 LYS A C 1
ATOM 3986 O O . LYS A 1 531 ? -34.756 43.810 -22.595 1.00 23.91 531 LYS A O 1
ATOM 3991 N N . MET A 1 532 ? -33.466 45.487 -21.812 1.00 25.00 532 MET A N 1
ATOM 3992 C CA . MET A 1 532 ? -34.479 46.177 -21.030 1.00 25.00 532 MET A CA 1
ATOM 3993 C C . MET A 1 532 ? -35.345 46.971 -22.017 1.00 25.00 532 MET A C 1
ATOM 3995 O O . MET A 1 532 ? -34.886 47.973 -22.561 1.00 25.00 532 MET A O 1
ATOM 3999 N N . GLU A 1 533 ? -36.552 46.493 -22.315 1.00 23.22 533 GLU A N 1
ATOM 4000 C CA . GLU A 1 533 ? -37.613 47.394 -22.763 1.00 23.22 533 GLU A CA 1
ATOM 4001 C C . GLU A 1 533 ? -38.136 48.123 -21.525 1.00 23.22 533 GLU A C 1
ATOM 4003 O O . GLU A 1 533 ? -38.529 47.514 -20.528 1.00 23.22 533 GLU A O 1
ATOM 4008 N N . GLU A 1 534 ? -38.037 49.448 -21.572 1.00 27.05 534 GLU A N 1
ATOM 4009 C CA . GLU A 1 534 ? -38.592 50.360 -20.585 1.00 27.05 534 GLU A CA 1
ATOM 4010 C C . GLU A 1 534 ? -40.109 50.190 -20.518 1.00 27.05 534 GLU A C 1
ATOM 4012 O O . GLU A 1 534 ? -40.798 50.494 -21.482 1.00 27.05 534 GLU A O 1
ATOM 4017 N N . HIS A 1 535 ? -40.631 49.812 -19.353 1.00 23.73 535 HIS A N 1
ATOM 4018 C CA . HIS A 1 535 ? -41.836 50.432 -18.812 1.00 23.73 535 HIS A CA 1
ATOM 4019 C C . HIS A 1 535 ? -41.812 50.359 -17.284 1.00 23.73 535 HIS A C 1
ATOM 4021 O O . HIS A 1 535 ? -42.159 49.367 -16.649 1.00 23.73 535 HIS A O 1
ATOM 4027 N N . THR A 1 536 ? -41.397 51.471 -16.684 1.00 21.70 536 THR A N 1
ATOM 4028 C CA . THR A 1 536 ? -41.775 51.860 -15.330 1.00 21.70 536 THR A CA 1
ATOM 4029 C C . THR A 1 536 ? -43.297 51.982 -15.247 1.00 21.70 536 THR A C 1
ATOM 4031 O O . THR A 1 536 ? -43.906 52.721 -16.018 1.00 21.70 536 THR A O 1
ATOM 4034 N N . SER A 1 537 ? -43.933 51.346 -14.262 1.00 22.58 537 SER A N 1
ATOM 4035 C CA . SER A 1 537 ? -44.405 52.046 -13.055 1.00 22.58 537 SER A CA 1
ATOM 4036 C C . SER A 1 537 ? -45.484 51.283 -12.266 1.00 22.58 537 SER A C 1
ATOM 4038 O O . SER A 1 537 ? -46.315 50.574 -12.816 1.00 22.58 537 SER A O 1
ATOM 4040 N N . GLN A 1 538 ? -45.476 51.595 -10.964 1.00 21.91 538 GLN A N 1
ATOM 4041 C CA . GLN A 1 538 ? -46.553 51.505 -9.968 1.00 21.91 538 GLN A CA 1
ATOM 4042 C C . GLN A 1 538 ? -46.640 50.236 -9.111 1.00 21.91 538 GLN A C 1
ATOM 4044 O O . GLN A 1 538 ? -47.179 49.217 -9.518 1.00 21.91 538 GLN A O 1
ATOM 4049 N N . LEU A 1 539 ? -46.184 50.372 -7.859 1.00 21.56 539 LEU A N 1
ATOM 4050 C CA . LEU A 1 539 ? -47.025 50.415 -6.643 1.00 21.56 539 LEU A CA 1
ATOM 4051 C C . LEU A 1 539 ? -46.071 50.531 -5.433 1.00 21.56 539 LEU A C 1
ATOM 4053 O O . LEU A 1 539 ? -45.388 49.591 -5.057 1.00 21.56 539 LEU A O 1
ATOM 4057 N N . SER A 1 540 ? -45.729 51.759 -5.041 1.00 21.62 540 SER A N 1
ATOM 4058 C CA . SER A 1 540 ? -46.342 52.523 -3.937 1.00 21.62 540 SER A CA 1
ATOM 4059 C C . SER A 1 540 ? -45.708 52.227 -2.572 1.00 21.62 540 SER A C 1
ATOM 4061 O O . SER A 1 540 ? -46.082 51.291 -1.875 1.00 21.62 540 SER A O 1
ATOM 4063 N N . PHE A 1 541 ? -44.787 53.109 -2.179 1.00 24.25 541 PHE A N 1
ATOM 4064 C CA . PHE A 1 541 ? -44.455 53.382 -0.783 1.00 24.25 541 PHE A CA 1
ATOM 4065 C C . PHE A 1 541 ? -45.534 54.278 -0.163 1.00 24.25 541 PHE A C 1
ATOM 4067 O O . PHE A 1 541 ? -45.918 55.279 -0.770 1.00 24.25 541 PHE A O 1
ATOM 4074 N N . ASN A 1 542 ? -45.926 53.993 1.079 1.00 23.38 542 ASN A N 1
ATOM 4075 C CA . ASN A 1 542 ? -46.018 55.018 2.124 1.00 23.38 542 ASN A CA 1
ATOM 4076 C C . ASN A 1 542 ? -46.083 54.355 3.509 1.00 23.38 542 ASN A C 1
ATOM 4078 O O . ASN A 1 542 ? -46.885 53.460 3.736 1.00 23.38 542 ASN A O 1
ATOM 4082 N N . ARG A 1 543 ? -45.095 54.671 4.354 1.00 26.52 543 ARG A N 1
ATOM 4083 C CA . ARG A 1 543 ? -45.184 55.556 5.537 1.00 26.52 543 ARG A CA 1
ATOM 4084 C C . ARG A 1 543 ? -45.611 54.796 6.789 1.00 26.52 543 ARG A C 1
ATOM 4086 O O . ARG A 1 543 ? -46.785 54.741 7.101 1.00 26.52 543 ARG A O 1
ATOM 4093 N N . ASP A 1 544 ? -44.612 54.299 7.511 1.00 25.25 544 ASP A N 1
ATOM 4094 C CA . ASP A 1 544 ? -44.396 54.714 8.896 1.00 25.25 544 ASP A CA 1
ATOM 4095 C C . ASP A 1 544 ? -42.912 54.560 9.243 1.00 25.25 544 ASP A C 1
ATOM 4097 O O . ASP A 1 544 ? -42.260 53.567 8.922 1.00 25.25 544 ASP A O 1
ATOM 4101 N N . GLY A 1 545 ? -42.335 55.633 9.780 1.00 30.42 545 GLY A N 1
ATOM 4102 C CA . GLY A 1 545 ? -40.897 55.792 9.931 1.00 30.42 545 GLY A CA 1
ATOM 4103 C C . GLY A 1 545 ? -40.315 54.910 11.026 1.00 30.42 545 GLY A C 1
ATOM 4104 O O . GLY A 1 545 ? -40.509 55.192 12.203 1.00 30.42 545 GLY A O 1
ATOM 4105 N N . ARG A 1 546 ? -39.503 53.924 10.637 1.00 24.84 546 ARG A N 1
ATOM 4106 C CA . ARG A 1 546 ? -38.357 53.434 11.414 1.00 24.84 546 ARG A CA 1
ATOM 4107 C C . ARG A 1 546 ? -37.232 53.063 10.448 1.00 24.84 546 ARG A C 1
ATOM 4109 O O . ARG A 1 546 ? -37.430 52.281 9.525 1.00 24.84 546 ARG A O 1
ATOM 4116 N N . GLN A 1 547 ? -36.064 53.674 10.644 1.00 24.75 547 GLN A N 1
ATOM 4117 C CA . GLN A 1 547 ? -34.810 53.223 10.043 1.00 24.75 547 GLN A CA 1
ATOM 4118 C C . GLN A 1 547 ? -34.577 51.767 10.457 1.00 24.75 547 GLN A C 1
ATOM 4120 O O . GLN A 1 547 ? -34.358 51.511 11.637 1.00 24.75 547 GLN A O 1
ATOM 4125 N N . ASN A 1 548 ? -34.580 50.838 9.502 1.00 23.53 548 ASN A N 1
ATOM 4126 C CA . ASN A 1 548 ? -33.964 49.535 9.719 1.00 23.53 548 ASN A CA 1
ATOM 4127 C C . ASN A 1 548 ? -32.513 49.620 9.257 1.00 23.53 548 ASN A C 1
ATOM 4129 O O . ASN A 1 548 ? -32.200 49.671 8.068 1.00 23.53 548 ASN A O 1
ATOM 4133 N N . SER A 1 549 ? -31.655 49.704 10.266 1.00 23.05 549 SER A N 1
ATOM 4134 C CA . SER A 1 549 ? -30.226 49.452 10.236 1.00 23.05 549 SER A CA 1
ATOM 4135 C C . SER A 1 549 ? -29.882 48.223 9.398 1.00 23.05 549 SER A C 1
ATOM 4137 O O . SER A 1 549 ? -30.446 47.145 9.584 1.00 23.05 549 SER A O 1
ATOM 4139 N N . VAL A 1 550 ? -28.897 48.400 8.521 1.00 23.83 550 VAL A N 1
ATOM 4140 C CA . VAL A 1 550 ? -28.072 47.326 7.968 1.00 23.83 550 VAL A CA 1
ATOM 4141 C C . VAL A 1 550 ? -27.504 46.530 9.147 1.00 23.83 550 VAL A C 1
ATOM 4143 O O . VAL A 1 550 ? -26.758 47.085 9.951 1.00 23.83 550 VAL A O 1
ATOM 4146 N N . ILE A 1 551 ? -27.888 45.260 9.281 1.00 23.58 551 ILE A N 1
ATOM 4147 C CA . ILE A 1 551 ? -27.276 44.342 10.248 1.00 23.58 551 ILE A CA 1
ATOM 4148 C C . ILE A 1 551 ? -26.053 43.714 9.560 1.00 23.58 551 ILE A C 1
ATOM 4150 O O . ILE A 1 551 ? -26.222 43.094 8.506 1.00 23.58 551 ILE A O 1
ATOM 4154 N N . PRO A 1 552 ? -24.832 43.875 10.099 1.00 23.69 552 PRO A N 1
ATOM 4155 C CA . PRO A 1 552 ? -23.642 43.231 9.564 1.00 23.69 552 PRO A CA 1
ATOM 4156 C C . PRO A 1 552 ? -23.646 41.733 9.902 1.00 23.69 552 PRO A C 1
ATOM 4158 O O . PRO A 1 552 ? -23.799 41.332 11.053 1.00 23.69 552 PRO A O 1
ATOM 4161 N N . LEU A 1 553 ? -23.460 40.902 8.877 1.00 26.34 553 LEU A N 1
ATOM 4162 C CA . LEU A 1 553 ? -23.172 39.474 8.995 1.00 26.34 553 LEU A CA 1
ATOM 4163 C C . LEU A 1 553 ? -21.711 39.302 9.421 1.00 26.34 553 LEU A C 1
ATOM 4165 O O . LEU A 1 553 ? -20.882 39.107 8.553 1.00 26.34 553 LEU A O 1
ATOM 4169 N N . PHE A 1 554 ? -21.404 39.453 10.710 1.00 25.39 554 PHE A N 1
ATOM 4170 C CA . PHE A 1 554 ? -20.305 38.797 11.439 1.00 25.39 554 PHE A CA 1
ATOM 4171 C C . PHE A 1 554 ? -20.393 39.235 12.908 1.00 25.39 554 PHE A C 1
ATOM 4173 O O . PHE A 1 554 ? -20.000 40.348 13.242 1.00 25.39 554 PHE A O 1
ATOM 4180 N N . ASP A 1 555 ? -20.886 38.355 13.782 1.00 24.53 555 ASP A N 1
ATOM 4181 C CA . ASP A 1 555 ? -20.534 38.403 15.201 1.00 24.53 555 ASP A CA 1
ATOM 4182 C C . ASP A 1 555 ? -20.447 36.981 15.771 1.00 24.53 555 ASP A C 1
ATOM 4184 O O . ASP A 1 555 ? -21.424 36.235 15.846 1.00 24.53 555 ASP A O 1
ATOM 4188 N N . THR A 1 556 ? -19.224 36.597 16.121 1.00 28.22 556 THR A N 1
ATOM 4189 C CA . THR A 1 556 ? -18.920 35.543 17.082 1.00 28.22 556 THR A CA 1
ATOM 4190 C C . THR A 1 556 ? -19.091 36.147 18.472 1.00 28.22 556 THR A C 1
ATOM 4192 O O . THR A 1 556 ? -18.154 36.742 19.001 1.00 28.22 556 THR A O 1
ATOM 4195 N N . GLY A 1 557 ? -20.266 36.003 19.078 1.00 24.66 557 GLY A N 1
ATOM 4196 C CA . GLY A 1 557 ? -20.506 36.612 20.380 1.00 24.66 557 GLY A CA 1
ATOM 4197 C C . GLY A 1 557 ? -21.795 36.144 21.035 1.00 24.66 557 GLY A C 1
ATOM 4198 O O . GLY A 1 557 ? -22.871 36.205 20.454 1.00 24.66 557 GLY A O 1
ATOM 4199 N N . HIS A 1 558 ? -21.654 35.657 22.262 1.00 31.75 558 HIS A N 1
ATOM 4200 C CA . HIS A 1 558 ? -22.709 35.271 23.192 1.00 31.75 558 HIS A CA 1
ATOM 4201 C C . HIS A 1 558 ? -23.943 36.197 23.195 1.00 31.75 558 HIS A C 1
ATOM 4203 O O . HIS A 1 558 ? -23.818 37.405 23.360 1.00 31.75 558 HIS A O 1
ATOM 4209 N N . SER A 1 559 ? -25.145 35.616 23.172 1.00 24.08 559 SER A N 1
ATOM 4210 C CA . SER A 1 559 ? -26.347 36.207 23.786 1.00 24.08 559 SER A CA 1
ATOM 4211 C C . SER A 1 559 ? -27.326 35.073 24.131 1.00 24.08 559 SER A C 1
ATOM 4213 O O . SER A 1 559 ? -27.656 34.239 23.299 1.00 24.08 559 SER A O 1
ATOM 4215 N N . ALA A 1 560 ? -27.499 34.789 25.422 1.00 24.78 560 ALA A N 1
ATOM 4216 C CA . ALA A 1 560 ? -28.538 35.352 26.290 1.00 24.78 560 ALA A CA 1
ATOM 4217 C C . ALA A 1 560 ? -29.905 34.682 26.051 1.00 24.78 560 ALA A C 1
ATOM 4219 O O . ALA A 1 560 ? -30.696 35.095 25.208 1.00 24.78 560 ALA A O 1
ATOM 4220 N N . ILE A 1 561 ? -30.153 33.625 26.829 1.00 26.53 561 ILE A N 1
ATOM 4221 C CA . ILE A 1 561 ? -31.475 33.017 27.041 1.00 26.53 561 ILE A CA 1
ATOM 4222 C C . ILE A 1 561 ? -32.301 33.981 27.923 1.00 26.53 561 ILE A C 1
ATOM 4224 O O . ILE A 1 561 ? -31.710 34.651 28.773 1.00 26.53 561 ILE A O 1
ATOM 4228 N N . PRO A 1 562 ? -33.635 34.084 27.757 1.00 26.55 562 PRO A N 1
ATOM 4229 C CA . PRO A 1 562 ? -34.447 35.062 28.473 1.00 26.55 562 PRO A CA 1
ATOM 4230 C C . PRO A 1 562 ? -34.506 34.765 29.976 1.00 26.55 562 PRO A C 1
ATOM 4232 O O . PRO A 1 562 ? -34.959 33.701 30.397 1.00 26.55 562 PRO A O 1
ATOM 4235 N N . GLU A 1 563 ? -34.118 35.741 30.794 1.00 26.64 563 GLU A N 1
ATOM 4236 C CA . GLU A 1 563 ? -34.499 35.791 32.203 1.00 26.64 563 GLU A CA 1
ATOM 4237 C C . GLU A 1 563 ? -35.998 36.090 32.301 1.00 26.64 563 GLU A C 1
ATOM 4239 O O . GLU A 1 563 ? -36.437 37.191 31.986 1.00 26.64 563 GLU A O 1
ATOM 4244 N N . THR A 1 564 ? -36.792 35.113 32.735 1.00 26.97 564 THR A N 1
ATOM 4245 C CA . THR A 1 564 ? -37.992 35.323 33.569 1.00 26.97 564 THR A CA 1
ATOM 4246 C C . THR A 1 564 ? -38.477 33.981 34.126 1.00 26.97 564 THR A C 1
ATOM 4248 O O . THR A 1 564 ? -39.507 33.457 33.725 1.00 26.97 564 THR A O 1
ATOM 4251 N N . VAL A 1 565 ? -37.761 33.436 35.113 1.00 26.98 565 VAL A N 1
ATOM 4252 C CA . VAL A 1 565 ? -38.398 32.664 36.193 1.00 26.98 565 VAL A CA 1
ATOM 4253 C C . VAL A 1 565 ? -37.725 33.070 37.497 1.00 26.98 565 VAL A C 1
ATOM 4255 O O . VAL A 1 565 ? -36.543 32.840 37.732 1.00 26.98 565 VAL A O 1
ATOM 4258 N N . SER A 1 566 ? -38.503 33.758 38.315 1.00 24.11 566 SER A N 1
ATOM 4259 C CA . SER A 1 566 ? -38.169 34.246 39.642 1.00 24.11 566 SER A CA 1
ATOM 4260 C C . SER A 1 566 ? -37.864 33.116 40.630 1.00 24.11 566 SER A C 1
ATOM 4262 O O . SER A 1 566 ? -38.657 32.191 40.780 1.00 24.11 566 SER A O 1
ATOM 4264 N N . SER A 1 567 ? -36.759 33.290 41.360 1.00 27.91 567 SER A N 1
ATOM 4265 C CA . SER A 1 567 ? -36.534 32.884 42.755 1.00 27.91 567 SER A CA 1
ATOM 4266 C C . SER A 1 567 ? -36.938 31.463 43.171 1.00 27.91 567 SER A C 1
ATOM 4268 O O . SER A 1 567 ? -38.004 31.261 43.748 1.00 27.91 567 SER A O 1
ATOM 4270 N N . PHE A 1 568 ? -35.999 30.526 43.059 1.00 27.88 568 PHE A N 1
ATOM 4271 C CA . PHE A 1 568 ? -35.844 29.465 44.055 1.00 27.88 568 PHE A CA 1
ATOM 4272 C C . PHE A 1 568 ? -34.363 29.352 44.423 1.00 27.88 568 PHE A C 1
ATOM 4274 O O . PHE A 1 568 ? -33.505 29.147 43.569 1.00 27.88 568 PHE A O 1
ATOM 4281 N N . SER A 1 569 ? -34.061 29.570 45.700 1.00 25.56 569 SER A N 1
ATOM 4282 C CA . SER A 1 569 ? -32.714 29.472 46.262 1.00 25.56 569 SER A CA 1
ATOM 4283 C C . SER A 1 569 ? -32.254 28.008 46.280 1.00 25.56 569 SER A C 1
ATOM 4285 O O . SER A 1 569 ? -32.962 27.194 46.872 1.00 25.56 569 SER A O 1
ATOM 4287 N N . PRO A 1 570 ? -31.076 27.645 45.740 1.00 30.77 570 PRO A N 1
ATOM 4288 C CA . PRO A 1 570 ? -30.513 26.323 45.949 1.00 30.77 570 PRO A CA 1
ATOM 4289 C C . PRO A 1 570 ? -29.604 26.372 47.178 1.00 30.77 570 PRO A C 1
ATOM 4291 O O . PRO A 1 570 ? -28.487 26.888 47.139 1.00 30.77 570 PRO A O 1
ATOM 4294 N N . LEU A 1 571 ? -30.088 25.835 48.292 1.00 27.47 571 LEU A N 1
ATOM 4295 C CA . LEU A 1 571 ? -29.225 25.371 49.370 1.00 27.47 571 LEU A CA 1
ATOM 4296 C C . LEU A 1 571 ? -29.385 23.852 49.482 1.00 27.47 571 LEU A C 1
ATOM 4298 O O . LEU A 1 571 ? -30.500 23.372 49.653 1.00 27.47 571 LEU A O 1
ATOM 4302 N N . LEU A 1 572 ? -28.227 23.178 49.468 1.00 29.81 572 LEU A N 1
ATOM 4303 C CA . LEU A 1 572 ? -27.920 21.796 49.880 1.00 29.81 572 LEU A CA 1
ATOM 4304 C C . LEU A 1 572 ? -27.917 20.688 48.796 1.00 29.81 572 LEU A C 1
ATOM 4306 O O . LEU A 1 572 ? -28.944 20.149 48.416 1.00 29.81 572 LEU A O 1
ATOM 4310 N N . TYR A 1 573 ? -26.675 20.363 48.399 1.00 35.50 573 TYR A N 1
ATOM 4311 C CA . TYR A 1 573 ? -26.079 19.133 47.839 1.00 35.50 573 TYR A CA 1
ATOM 4312 C C . TYR A 1 573 ? -26.871 18.278 46.821 1.00 35.50 573 TYR A C 1
ATOM 4314 O O . TYR A 1 573 ? -27.784 17.555 47.212 1.00 35.50 573 TYR A O 1
ATOM 4322 N N . PRO A 1 574 ? -26.445 18.243 45.540 1.00 44.03 574 PRO A N 1
ATOM 4323 C CA . PRO A 1 574 ? -27.007 17.332 44.547 1.00 44.03 574 PRO A CA 1
ATOM 4324 C C . PRO A 1 574 ? -26.504 15.894 44.756 1.00 44.03 574 PRO A C 1
ATOM 4326 O O . PRO A 1 574 ? -25.301 15.666 44.895 1.00 44.03 574 PRO A O 1
ATOM 4329 N N . GLY A 1 575 ? -27.413 14.916 44.754 1.00 59.72 575 GLY A N 1
ATOM 4330 C CA . GLY A 1 575 ? -27.050 13.514 44.534 1.00 59.72 575 GLY A CA 1
ATOM 4331 C C . GLY A 1 575 ? -26.536 13.327 43.101 1.00 59.72 575 GLY A C 1
ATOM 4332 O O . GLY A 1 575 ? -27.038 13.957 42.176 1.00 59.72 575 GLY A O 1
ATOM 4333 N N . HIS A 1 576 ? -25.523 12.494 42.889 1.00 74.50 576 HIS A N 1
ATOM 4334 C CA . HIS A 1 576 ? -24.936 12.242 41.567 1.00 74.50 576 HIS A CA 1
ATOM 4335 C C . HIS A 1 576 ? -25.155 10.775 41.188 1.00 74.50 576 HIS A C 1
ATOM 4337 O O . HIS A 1 576 ? -25.005 9.904 42.044 1.00 74.50 576 HIS A O 1
ATOM 4343 N N . ILE A 1 577 ? -25.567 10.513 39.942 1.00 75.25 577 ILE A N 1
ATOM 4344 C CA . ILE A 1 577 ? -25.792 9.164 39.413 1.00 75.25 577 ILE A CA 1
ATOM 4345 C C . ILE A 1 577 ? -24.804 8.924 38.269 1.00 75.25 577 ILE A C 1
ATOM 4347 O O . ILE A 1 577 ? -24.833 9.605 37.244 1.00 75.25 577 ILE A O 1
ATOM 4351 N N . GLU A 1 578 ? -23.940 7.926 38.431 1.00 82.94 578 GLU A N 1
ATOM 4352 C CA . GLU A 1 578 ? -22.921 7.582 37.437 1.00 82.94 578 GLU A CA 1
ATOM 4353 C C . GLU A 1 578 ? -23.542 6.830 36.255 1.00 82.94 578 GLU A C 1
ATOM 4355 O O . GLU A 1 578 ? -23.291 7.170 35.097 1.00 82.94 578 GLU A O 1
ATOM 4360 N N . PHE A 1 579 ? -24.382 5.829 36.540 1.00 85.69 579 PHE A N 1
ATOM 4361 C CA . PHE A 1 579 ? -24.960 4.959 35.519 1.00 85.69 579 PHE A CA 1
ATOM 4362 C C . PHE A 1 579 ? -26.461 4.772 35.707 1.00 85.69 579 PHE A C 1
ATOM 4364 O O . PHE A 1 579 ? -26.928 4.390 36.782 1.00 85.69 579 PHE A O 1
ATOM 4371 N N . VAL A 1 580 ? -27.208 4.939 34.621 1.00 85.31 580 VAL A N 1
ATOM 4372 C CA . VAL A 1 580 ? -28.613 4.541 34.535 1.00 85.31 580 VAL A CA 1
ATOM 4373 C C . VAL A 1 580 ? -28.777 3.518 33.418 1.00 85.31 580 VAL A C 1
ATOM 4375 O O . VAL A 1 580 ? -28.341 3.745 32.291 1.00 85.31 580 VAL A O 1
ATOM 4378 N N . PHE A 1 581 ? -29.424 2.400 33.724 1.00 85.88 581 PHE A N 1
ATOM 4379 C CA . PHE A 1 581 ? -29.716 1.320 32.788 1.00 85.88 581 PHE A CA 1
ATOM 4380 C C . PHE A 1 581 ? -31.222 1.216 32.568 1.00 85.88 581 PHE A C 1
ATOM 4382 O O . PHE A 1 581 ? -31.974 1.083 33.532 1.00 85.88 581 PHE A O 1
ATOM 4389 N N . PHE A 1 582 ? -31.648 1.216 31.308 1.00 81.19 582 PHE A N 1
ATOM 4390 C CA . PHE A 1 582 ? -33.029 0.925 30.921 1.00 81.19 582 PHE A CA 1
ATOM 4391 C C . PHE A 1 582 ? -33.061 -0.365 30.109 1.00 81.19 582 PHE A C 1
ATOM 4393 O O . PHE A 1 582 ? -32.529 -0.413 28.998 1.00 81.19 582 PHE A O 1
ATOM 4400 N N . LEU A 1 583 ? -33.684 -1.408 30.656 1.00 81.94 583 LEU A N 1
ATOM 4401 C CA . LEU A 1 583 ? -33.784 -2.724 30.026 1.00 81.94 583 LEU A CA 1
ATOM 4402 C C . LEU A 1 583 ? -35.254 -3.160 29.908 1.00 81.94 583 LEU A C 1
ATOM 4404 O O . LEU A 1 583 ? -36.032 -2.907 30.819 1.00 81.94 583 LEU A O 1
ATOM 4408 N N . PRO A 1 584 ? -35.662 -3.827 28.820 1.00 77.00 584 PRO A N 1
ATOM 4409 C CA . PRO A 1 584 ? -37.045 -4.249 28.639 1.00 77.00 584 PRO A CA 1
ATOM 4410 C C . PRO A 1 584 ? -37.399 -5.406 29.569 1.00 77.00 584 PRO A C 1
ATOM 4412 O O . PRO A 1 584 ? -38.407 -5.340 30.258 1.00 77.00 584 PRO A O 1
ATOM 4415 N N . VAL A 1 585 ? -36.549 -6.436 29.653 1.00 81.38 585 VAL A N 1
ATOM 4416 C CA . VAL A 1 585 ? -36.853 -7.658 30.414 1.00 81.38 585 VAL A CA 1
ATOM 4417 C C . VAL A 1 585 ? -35.771 -8.012 31.431 1.00 81.38 585 VAL A C 1
ATOM 4419 O O . VAL A 1 585 ? -34.588 -7.723 31.245 1.00 81.38 585 VAL A O 1
ATOM 4422 N N . VAL A 1 586 ? -36.159 -8.747 32.476 1.00 82.06 586 VAL A N 1
ATOM 4423 C CA . VAL A 1 586 ? -35.251 -9.240 33.532 1.00 82.06 586 VAL A CA 1
ATOM 4424 C C . VAL A 1 586 ? -34.127 -10.123 32.975 1.00 82.06 586 VAL A C 1
ATOM 4426 O O . VAL A 1 586 ? -33.007 -10.123 33.485 1.00 82.06 586 VAL A O 1
ATOM 4429 N N . ASP A 1 587 ? -34.373 -10.855 31.887 1.00 83.88 587 ASP A N 1
ATOM 4430 C CA . ASP A 1 587 ? -33.330 -11.656 31.237 1.00 83.88 587 ASP A CA 1
ATOM 4431 C C . ASP A 1 587 ? -32.178 -10.808 30.676 1.00 83.88 587 ASP A C 1
ATOM 4433 O O . ASP A 1 587 ? -31.052 -11.298 30.577 1.00 83.88 587 ASP A O 1
ATOM 4437 N N . ASP A 1 588 ? -32.410 -9.535 30.356 1.00 86.94 588 ASP A N 1
ATOM 4438 C CA . ASP A 1 588 ? -31.341 -8.639 29.921 1.00 86.94 588 ASP A CA 1
ATOM 4439 C C . ASP A 1 588 ? -30.480 -8.189 31.113 1.00 86.94 588 ASP A C 1
ATOM 4441 O O . ASP A 1 588 ? -29.263 -8.072 30.966 1.00 86.94 588 ASP A O 1
ATOM 4445 N N . VAL A 1 589 ? -31.063 -8.077 32.318 1.00 85.81 589 VAL A N 1
ATOM 4446 C CA . VAL A 1 589 ? -30.314 -7.875 33.575 1.00 85.81 589 VAL A CA 1
ATOM 4447 C C . VAL A 1 589 ? -29.344 -9.034 33.812 1.00 85.81 589 VAL A C 1
ATOM 4449 O O . VAL A 1 589 ? -28.178 -8.818 34.141 1.00 85.81 589 VAL A O 1
ATOM 4452 N N . LYS A 1 590 ? -29.790 -10.279 33.580 1.00 84.81 590 LYS A N 1
ATOM 4453 C CA . LYS A 1 590 ? -28.919 -11.463 33.681 1.00 84.81 590 LYS A CA 1
ATOM 4454 C C . LYS A 1 590 ? -27.747 -11.381 32.702 1.00 84.81 590 LYS A C 1
ATOM 4456 O O . LYS A 1 590 ? -26.623 -11.695 33.085 1.00 84.81 590 LYS A O 1
ATOM 4461 N N . ARG A 1 591 ? -27.983 -10.927 31.464 1.00 86.94 591 ARG A N 1
ATOM 4462 C CA . ARG A 1 591 ? -26.933 -10.786 30.435 1.00 86.94 591 ARG A CA 1
ATOM 4463 C C . ARG A 1 591 ? -25.868 -9.762 30.825 1.00 86.94 591 ARG A C 1
ATOM 4465 O O . ARG A 1 591 ? -24.692 -10.044 30.636 1.00 86.94 591 ARG A O 1
ATOM 4472 N N . ILE A 1 592 ? -26.262 -8.626 31.406 1.00 88.00 592 ILE A N 1
ATOM 4473 C CA . ILE A 1 592 ? -25.320 -7.576 31.834 1.00 88.00 592 ILE A CA 1
ATOM 4474 C C . ILE A 1 592 ? -24.730 -7.805 33.232 1.00 88.00 592 ILE A C 1
ATOM 4476 O O . ILE A 1 592 ? -23.893 -7.024 33.686 1.00 88.00 592 ILE A O 1
ATOM 4480 N N . SER A 1 593 ? -25.135 -8.867 33.931 1.00 84.62 593 SER A N 1
ATOM 4481 C CA . SER A 1 593 ? -24.675 -9.129 35.294 1.00 84.62 593 SER A CA 1
ATOM 4482 C C . SER A 1 593 ? -23.150 -9.196 35.462 1.00 84.62 593 SER A C 1
ATOM 4484 O O . SER A 1 593 ? -22.674 -8.625 36.446 1.00 84.62 593 SER A O 1
ATOM 4486 N N . PRO A 1 594 ? -22.340 -9.755 34.528 1.00 85.00 594 PRO A N 1
ATOM 4487 C CA . PRO A 1 594 ? -20.883 -9.740 34.679 1.00 85.00 594 PRO A CA 1
ATOM 4488 C C . PRO A 1 594 ? -20.313 -8.316 34.716 1.00 85.00 594 PRO A C 1
ATOM 4490 O O . PRO A 1 594 ? -19.383 -8.036 35.473 1.00 85.00 594 PRO A O 1
ATOM 4493 N N . PHE A 1 595 ? -20.905 -7.401 33.942 1.00 87.88 595 PHE A N 1
ATOM 4494 C CA . PHE A 1 595 ? -20.558 -5.983 33.944 1.00 87.88 595 PHE A CA 1
ATOM 4495 C C . PHE A 1 595 ? -20.965 -5.312 35.271 1.00 87.88 595 PHE A C 1
ATOM 4497 O O . PHE A 1 595 ? -20.128 -4.671 35.908 1.00 87.88 595 PHE A O 1
ATOM 4504 N N . LEU A 1 596 ? -22.208 -5.510 35.734 1.00 86.69 596 LEU A N 1
ATOM 4505 C CA . LEU A 1 596 ? -22.721 -4.899 36.971 1.00 86.69 596 LEU A CA 1
ATOM 4506 C C . LEU A 1 596 ? -21.945 -5.352 38.213 1.00 86.69 596 LEU A C 1
ATOM 4508 O O . LEU A 1 596 ? -21.505 -4.526 39.014 1.00 86.69 596 LEU A O 1
ATOM 4512 N N . CYS A 1 597 ? -21.727 -6.661 38.353 1.00 84.25 597 CYS A N 1
ATOM 4513 C CA . CYS A 1 597 ? -21.015 -7.225 39.499 1.00 84.25 597 CYS A CA 1
ATOM 4514 C C . CYS A 1 597 ? -19.580 -6.727 39.592 1.00 84.25 597 CYS A C 1
ATOM 4516 O O . CYS A 1 597 ? -19.025 -6.547 40.677 1.00 84.25 597 CYS A O 1
ATOM 4518 N N . ARG A 1 598 ? -18.960 -6.498 38.440 1.00 84.00 598 ARG A N 1
ATOM 4519 C CA . ARG A 1 598 ? -17.611 -5.973 38.387 1.00 84.00 598 ARG A CA 1
ATOM 4520 C C . ARG A 1 598 ? -17.550 -4.495 38.734 1.00 84.00 598 ARG A C 1
ATOM 4522 O O . ARG A 1 598 ? -16.654 -4.102 39.477 1.00 84.00 598 ARG A O 1
ATOM 4529 N N . LEU A 1 599 ? -18.514 -3.710 38.261 1.00 85.75 599 LEU A N 1
ATOM 4530 C CA . LEU A 1 599 ? -18.642 -2.301 38.615 1.00 85.75 599 LEU A CA 1
ATOM 4531 C C . LEU A 1 599 ? -18.781 -2.125 40.140 1.00 85.75 599 LEU A C 1
ATOM 4533 O O . LEU A 1 599 ? -18.026 -1.356 40.729 1.00 85.75 599 LEU A O 1
ATOM 4537 N N . GLN A 1 600 ? -19.639 -2.924 40.788 1.00 82.38 600 GLN A N 1
ATOM 4538 C CA . GLN A 1 600 ? -19.792 -2.965 42.254 1.00 82.38 600 GLN A CA 1
ATOM 4539 C C . GLN A 1 600 ? -18.513 -3.388 42.995 1.00 82.38 600 GLN A C 1
ATOM 4541 O O . GLN A 1 600 ? -18.247 -2.935 44.105 1.00 82.38 600 GLN A O 1
ATOM 4546 N N . ARG A 1 601 ? -17.702 -4.275 42.404 1.00 81.69 601 ARG A N 1
ATOM 4547 C CA . ARG A 1 601 ? -16.439 -4.720 43.012 1.00 81.69 601 ARG A CA 1
ATOM 4548 C C . ARG A 1 601 ? -15.353 -3.642 42.939 1.00 81.69 601 ARG A C 1
ATOM 4550 O O . ARG A 1 601 ? -14.550 -3.535 43.861 1.00 81.69 601 ARG A O 1
ATOM 4557 N N . LEU A 1 602 ? -15.308 -2.880 41.844 1.00 79.38 602 LEU A N 1
ATOM 4558 C CA . LEU A 1 602 ? -14.333 -1.803 41.636 1.00 79.38 602 LEU A CA 1
ATOM 4559 C C . LEU A 1 602 ? -14.697 -0.533 42.410 1.00 79.38 602 LEU A C 1
ATOM 4561 O O . LEU A 1 602 ? -13.805 0.158 42.899 1.00 79.38 602 LEU A O 1
ATOM 4565 N N . ASN A 1 603 ? -15.990 -0.248 42.543 1.00 75.81 603 ASN A N 1
ATOM 4566 C CA . ASN A 1 603 ? -16.518 0.845 43.341 1.00 75.81 603 ASN A CA 1
ATOM 4567 C C . ASN A 1 603 ? -17.610 0.279 44.268 1.00 75.81 603 ASN A C 1
ATOM 4569 O O . ASN A 1 603 ? -18.678 -0.051 43.767 1.00 75.81 603 ASN A O 1
ATOM 4573 N N . PRO A 1 604 ? -17.373 0.149 45.591 1.00 61.91 604 PRO A N 1
ATOM 4574 C CA . PRO A 1 604 ? -18.324 -0.452 46.538 1.00 61.91 604 PRO A CA 1
ATOM 4575 C C . PRO A 1 604 ? -19.642 0.317 46.714 1.00 61.91 604 PRO A C 1
ATOM 4577 O O . PRO A 1 604 ? -20.563 -0.179 47.360 1.00 61.91 604 PRO A O 1
ATOM 4580 N N . SER A 1 605 ? -19.737 1.546 46.202 1.00 61.69 605 SER A N 1
ATOM 4581 C CA . SER A 1 605 ? -20.958 2.360 46.231 1.00 61.69 605 SER A CA 1
ATOM 4582 C C . SER A 1 605 ? -21.131 3.105 44.904 1.00 61.69 605 SER A C 1
ATOM 4584 O O . SER A 1 605 ? -21.150 4.336 44.897 1.00 61.69 605 SER A O 1
ATOM 4586 N N . PRO A 1 606 ? -21.211 2.392 43.764 1.00 64.69 606 PRO A N 1
ATOM 4587 C CA . PRO A 1 606 ? -21.393 3.050 42.486 1.00 64.69 606 PRO A CA 1
ATOM 4588 C C . PRO A 1 606 ? -22.839 3.546 42.426 1.00 64.69 606 PRO A C 1
ATOM 4590 O O . PRO A 1 606 ? -23.773 2.816 42.772 1.00 64.69 606 PRO A O 1
ATOM 4593 N N . ALA A 1 607 ? -23.042 4.794 42.013 1.00 76.00 607 ALA A N 1
ATOM 4594 C CA . ALA A 1 607 ? -24.381 5.355 41.903 1.00 76.00 607 ALA A CA 1
ATOM 4595 C C . ALA A 1 607 ? -25.053 4.811 40.632 1.00 76.00 607 ALA A C 1
ATOM 4597 O O . ALA A 1 607 ? -25.078 5.463 39.589 1.00 76.00 607 ALA A O 1
ATOM 4598 N N . VAL A 1 608 ? -25.528 3.565 40.718 1.00 80.75 608 VAL A N 1
ATOM 4599 C CA . VAL A 1 608 ? -26.161 2.813 39.631 1.00 80.75 608 VAL A CA 1
ATOM 4600 C C . VAL A 1 608 ? -27.660 2.724 39.875 1.00 80.75 608 VAL A C 1
ATOM 4602 O O . VAL A 1 608 ? -28.107 2.366 40.965 1.00 80.75 608 VAL A O 1
ATOM 4605 N N . ARG A 1 609 ? -28.442 3.008 38.836 1.00 83.31 609 ARG A N 1
ATOM 4606 C CA . ARG A 1 609 ? -29.890 2.796 38.807 1.00 83.31 609 ARG A CA 1
ATOM 4607 C C . ARG A 1 609 ? -30.248 1.907 37.623 1.00 83.31 609 ARG A C 1
ATOM 4609 O O . ARG A 1 609 ? -29.795 2.152 36.509 1.00 83.31 609 ARG A O 1
ATOM 4616 N N . LEU A 1 610 ? -31.044 0.871 37.858 1.00 84.69 610 LEU A N 1
ATOM 4617 C CA . LEU A 1 610 ? -31.418 -0.117 36.848 1.00 84.69 610 LEU A CA 1
ATOM 4618 C C . LEU A 1 610 ? -32.938 -0.253 36.824 1.00 84.69 610 LEU A C 1
ATOM 4620 O O . LEU A 1 610 ? -33.531 -0.643 37.826 1.00 84.69 610 LEU A O 1
ATOM 4624 N N . LEU A 1 611 ? -33.543 0.060 35.680 1.00 81.00 611 LEU A N 1
ATOM 4625 C CA . LEU A 1 611 ? -34.982 -0.018 35.465 1.00 81.00 611 LEU A CA 1
ATOM 4626 C C . LEU A 1 611 ? -35.328 -1.108 34.448 1.00 81.00 611 LEU A C 1
ATOM 4628 O O . LEU A 1 611 ? -34.766 -1.137 33.349 1.00 81.00 611 LEU A O 1
ATOM 4632 N N . VAL A 1 612 ? -36.305 -1.944 34.804 1.00 78.00 612 VAL A N 1
ATOM 4633 C CA . VAL A 1 612 ? -36.953 -2.917 33.919 1.00 78.00 612 VAL A CA 1
ATOM 4634 C C . VAL A 1 612 ? -38.401 -2.500 33.651 1.00 78.00 612 VAL A C 1
ATOM 4636 O O . VAL A 1 612 ? -39.155 -2.253 34.595 1.00 78.00 612 VAL A O 1
ATOM 4639 N N . TYR A 1 613 ? -38.793 -2.385 32.376 1.00 70.19 613 TYR A N 1
ATOM 4640 C CA . TYR A 1 613 ? -40.064 -1.742 31.993 1.00 70.19 613 TYR A CA 1
ATOM 4641 C C . TYR A 1 613 ? -41.106 -2.634 31.292 1.00 70.19 613 TYR A C 1
ATOM 4643 O O . TYR A 1 613 ? -42.250 -2.202 31.174 1.00 70.19 613 TYR A O 1
ATOM 4651 N N . ASP A 1 614 ? -40.764 -3.849 30.856 1.00 63.44 614 ASP A N 1
ATOM 4652 C CA . ASP A 1 614 ? -41.663 -4.758 30.120 1.00 63.44 614 ASP A CA 1
ATOM 4653 C C . ASP A 1 614 ? -41.571 -6.206 30.647 1.00 63.44 614 ASP A C 1
ATOM 4655 O O . ASP A 1 614 ? -41.209 -7.142 29.935 1.00 63.44 614 ASP A O 1
ATOM 4659 N N . ASP A 1 615 ? -41.844 -6.410 31.942 1.00 56.25 615 ASP A N 1
ATOM 4660 C CA . ASP A 1 615 ? -41.920 -7.754 32.535 1.00 56.25 615 ASP A CA 1
ATOM 4661 C C . ASP A 1 615 ? -43.375 -8.257 32.585 1.00 56.25 615 ASP A C 1
ATOM 4663 O O . ASP A 1 615 ? -44.155 -7.898 33.470 1.00 56.25 615 ASP A O 1
ATOM 4667 N N . GLU A 1 616 ? -43.758 -9.126 31.639 1.00 51.38 616 GLU A N 1
ATOM 4668 C CA . GLU A 1 616 ? -45.099 -9.735 31.594 1.00 51.38 616 GLU A CA 1
ATOM 4669 C C . GLU A 1 616 ? -45.420 -10.632 32.809 1.00 51.38 616 GLU A C 1
ATOM 4671 O O . GLU A 1 616 ? -46.584 -10.978 33.026 1.00 51.38 616 GLU A O 1
ATOM 4676 N N . SER A 1 617 ? -44.423 -11.017 33.617 1.00 46.12 617 SER A N 1
ATOM 4677 C CA . SER A 1 617 ? -44.586 -12.024 34.673 1.00 46.12 617 SER A CA 1
ATOM 4678 C C . SER A 1 617 ? -45.198 -11.507 35.985 1.00 46.12 617 SER A C 1
ATOM 4680 O O . SER A 1 617 ? -45.666 -12.316 36.788 1.00 46.12 617 SER A O 1
ATOM 4682 N N . HIS A 1 618 ? -45.252 -10.187 36.205 1.00 49.12 618 HIS A N 1
ATOM 4683 C CA . HIS A 1 618 ? -45.695 -9.581 37.468 1.00 49.12 618 HIS A CA 1
ATOM 4684 C C . HIS A 1 618 ? -46.628 -8.377 37.239 1.00 49.12 618 HIS A C 1
ATOM 4686 O O . HIS A 1 618 ? -46.201 -7.229 37.290 1.00 49.12 618 HIS A O 1
ATOM 4692 N N . ARG A 1 619 ? -47.932 -8.627 37.040 1.00 49.00 619 ARG A N 1
ATOM 4693 C CA . ARG A 1 619 ? -48.975 -7.577 37.029 1.00 49.00 619 ARG A CA 1
ATOM 4694 C C . ARG A 1 619 ? -49.795 -7.594 38.330 1.00 49.00 619 ARG A C 1
ATOM 4696 O O . ARG A 1 619 ? -50.652 -8.468 38.480 1.00 49.00 619 ARG A O 1
ATOM 4703 N N . PRO A 1 620 ? -49.583 -6.666 39.282 1.00 45.56 620 PRO A N 1
ATOM 4704 C CA . PRO A 1 620 ? -50.477 -6.473 40.417 1.00 45.56 620 PRO A CA 1
ATOM 4705 C C . PRO A 1 620 ? -51.670 -5.574 40.050 1.00 45.56 620 PRO A C 1
ATOM 4707 O O . PRO A 1 620 ? -51.606 -4.742 39.156 1.00 45.56 620 PRO A O 1
ATOM 4710 N N . SER A 1 621 ? -52.780 -5.726 40.771 1.00 44.53 621 SER A N 1
ATOM 4711 C CA . SER A 1 621 ? -54.086 -5.139 40.437 1.00 44.53 621 SER A CA 1
ATOM 4712 C C . SER A 1 621 ? -54.340 -3.712 40.957 1.00 44.53 621 SER A C 1
ATOM 4714 O O . SER A 1 621 ? -55.496 -3.290 40.980 1.00 44.53 621 SER A O 1
ATOM 4716 N N . THR A 1 622 ? -53.329 -2.969 41.432 1.00 42.84 622 THR A N 1
ATOM 4717 C CA . THR A 1 622 ? -53.547 -1.630 42.026 1.00 42.84 622 THR A CA 1
ATOM 4718 C C . THR A 1 622 ? -52.368 -0.655 41.857 1.00 42.84 622 THR A C 1
ATOM 4720 O O . THR A 1 622 ? -51.456 -0.668 42.685 1.00 42.84 622 THR A O 1
ATOM 4723 N N . GLY A 1 623 ? -52.475 0.257 40.880 1.00 50.09 623 GLY A N 1
ATOM 4724 C CA . GLY A 1 623 ? -51.771 1.551 40.774 1.00 50.09 623 GLY A CA 1
ATOM 4725 C C . GLY A 1 623 ? -50.254 1.516 40.502 1.00 50.09 623 GLY A C 1
ATOM 4726 O O . GLY A 1 623 ? -49.606 0.499 40.752 1.00 50.09 623 GLY A O 1
ATOM 4727 N N . PRO A 1 624 ? -49.650 2.636 40.043 1.00 51.56 624 PRO A N 1
ATOM 4728 C CA . PRO A 1 624 ? -48.217 2.705 39.772 1.00 51.56 624 PRO A CA 1
ATOM 4729 C C . PRO A 1 624 ? -47.435 2.653 41.091 1.00 51.56 624 PRO A C 1
ATOM 4731 O O . PRO A 1 624 ? -47.427 3.604 41.872 1.00 51.56 624 PRO A O 1
ATOM 4734 N N . LYS A 1 625 ? -46.792 1.515 41.360 1.00 58.38 625 LYS A N 1
ATOM 4735 C CA . LYS A 1 625 ? -45.830 1.341 42.452 1.00 58.38 625 LYS A CA 1
ATOM 4736 C C . LYS A 1 625 ? -44.529 0.786 41.890 1.00 58.38 625 LYS A C 1
ATOM 4738 O O . LYS A 1 625 ? -44.540 -0.228 41.195 1.00 58.38 625 LYS A O 1
ATOM 4743 N N . TRP A 1 626 ? -43.425 1.449 42.224 1.00 67.56 626 TRP A N 1
ATOM 4744 C CA . TRP A 1 626 ? -42.078 0.934 42.007 1.00 67.56 626 TRP A CA 1
ATOM 4745 C C . TRP A 1 626 ? -41.823 -0.204 42.984 1.00 67.56 626 TRP A C 1
ATOM 4747 O O . TRP A 1 626 ? -42.029 -0.051 44.191 1.00 67.56 626 TRP A O 1
ATOM 4757 N N . THR A 1 627 ? -41.396 -1.348 42.466 1.00 69.00 627 THR A N 1
ATOM 4758 C CA . THR A 1 627 ? -40.954 -2.466 43.297 1.00 69.00 627 THR A CA 1
ATOM 4759 C C . THR A 1 627 ? -39.497 -2.757 42.999 1.00 69.00 627 THR A C 1
ATOM 4761 O O . THR A 1 627 ? -39.183 -3.223 41.903 1.00 69.00 627 THR A O 1
ATOM 4764 N N . THR A 1 628 ? -38.633 -2.510 43.982 1.00 79.25 628 THR A N 1
ATOM 4765 C CA . THR A 1 628 ? -37.233 -2.930 43.941 1.00 79.25 628 THR A CA 1
ATOM 4766 C C . THR A 1 628 ? -37.163 -4.437 44.143 1.00 79.25 628 THR A C 1
ATOM 4768 O O . THR A 1 628 ? -37.661 -4.975 45.134 1.00 79.25 628 THR A O 1
ATOM 4771 N N . GLN A 1 629 ? -36.558 -5.123 43.185 1.00 80.31 629 GLN A N 1
ATOM 4772 C CA . GLN A 1 629 ? -36.248 -6.542 43.233 1.00 80.31 629 GLN A CA 1
ATOM 4773 C C . GLN A 1 629 ? -34.734 -6.742 43.202 1.00 80.31 629 GLN A C 1
ATOM 4775 O O . GLN A 1 629 ? -33.972 -5.855 42.823 1.00 80.31 629 GLN A O 1
ATOM 4780 N N . SER A 1 630 ? -34.284 -7.926 43.602 1.00 81.00 630 SER A N 1
ATOM 4781 C CA . SER A 1 630 ? -32.873 -8.289 43.569 1.00 81.00 630 SER A CA 1
ATOM 4782 C C . SER A 1 630 ? -32.666 -9.561 42.758 1.00 81.00 630 SER A C 1
ATOM 4784 O O . SER A 1 630 ? -33.322 -10.583 42.962 1.00 81.00 630 SER A O 1
ATOM 4786 N N . LEU A 1 631 ? -31.742 -9.493 41.804 1.00 81.00 631 LEU A N 1
ATOM 4787 C CA . LEU A 1 631 ? -31.248 -10.642 41.067 1.00 81.00 631 LEU A CA 1
ATOM 4788 C C . LEU A 1 631 ? -29.992 -11.157 41.772 1.00 81.00 631 LEU A C 1
ATOM 4790 O O . LEU A 1 631 ? -28.951 -10.496 41.784 1.00 81.00 631 LEU A O 1
ATOM 4794 N N . ILE A 1 632 ? -30.094 -12.351 42.350 1.00 80.44 632 ILE A N 1
ATOM 4795 C CA . ILE A 1 632 ? -28.946 -13.050 42.926 1.00 80.44 632 ILE A CA 1
ATOM 4796 C C . ILE A 1 632 ? -28.212 -13.751 41.786 1.00 80.44 632 ILE A C 1
ATOM 4798 O O . ILE A 1 632 ? -28.771 -14.619 41.117 1.00 80.44 632 ILE A O 1
ATOM 4802 N N . THR A 1 633 ? -26.964 -13.358 41.568 1.00 75.81 633 THR A N 1
ATOM 4803 C CA . THR A 1 633 ? -26.055 -14.005 40.617 1.00 75.81 633 THR A CA 1
ATOM 4804 C C . THR A 1 633 ? -24.953 -14.723 41.384 1.00 75.81 633 THR A C 1
ATOM 4806 O O . THR A 1 633 ? -24.759 -14.475 42.575 1.00 75.81 633 THR A O 1
ATOM 4809 N N . ASP A 1 634 ? -24.173 -15.559 40.702 1.00 68.94 634 ASP A N 1
ATOM 4810 C CA . ASP A 1 634 ? -23.045 -16.265 41.324 1.00 68.94 634 ASP A CA 1
ATOM 4811 C C . ASP A 1 634 ? -21.950 -15.309 41.847 1.00 68.94 634 ASP A C 1
ATOM 4813 O O . ASP A 1 634 ? -21.094 -15.709 42.633 1.00 68.94 634 ASP A O 1
ATOM 4817 N N . SER A 1 635 ? -21.957 -14.042 41.405 1.00 68.56 635 SER A N 1
ATOM 4818 C CA . SER A 1 635 ? -20.884 -13.067 41.651 1.00 68.56 635 SER A CA 1
ATOM 4819 C C . SER A 1 635 ? -21.286 -11.867 42.516 1.00 68.56 635 SER A C 1
ATOM 4821 O O . SER A 1 635 ? -20.421 -11.299 43.185 1.00 68.56 635 SER A O 1
ATOM 4823 N N . CYS A 1 636 ? -22.552 -11.444 42.476 1.00 79.88 636 CYS A N 1
ATOM 4824 C CA . CYS A 1 636 ? -23.073 -10.298 43.226 1.00 79.88 636 CYS A CA 1
ATOM 4825 C C . CYS A 1 636 ? -24.611 -10.296 43.294 1.00 79.88 636 CYS A C 1
ATOM 4827 O O . CYS A 1 636 ? -25.284 -11.083 42.621 1.00 79.88 636 CYS A O 1
ATOM 4829 N N . ILE A 1 637 ? -25.169 -9.368 44.074 1.00 81.62 637 ILE A N 1
ATOM 4830 C CA . ILE A 1 637 ? -26.602 -9.061 44.080 1.00 81.62 637 ILE A CA 1
ATOM 4831 C C . ILE A 1 637 ? -26.812 -7.788 43.252 1.00 81.62 637 ILE A C 1
ATOM 4833 O O . ILE A 1 637 ? -26.269 -6.732 43.582 1.00 81.62 637 ILE A O 1
ATOM 4837 N N . ALA A 1 638 ? -27.586 -7.892 42.173 1.00 79.69 638 ALA A N 1
ATOM 4838 C CA . ALA A 1 638 ? -27.969 -6.754 41.345 1.00 79.69 638 ALA A CA 1
ATOM 4839 C C . ALA A 1 638 ? -29.401 -6.329 41.694 1.00 79.69 638 ALA A C 1
ATOM 4841 O O . ALA A 1 638 ? -30.348 -7.073 41.439 1.00 79.69 638 ALA A O 1
ATOM 4842 N N . GLU A 1 639 ? -29.558 -5.152 42.296 1.00 81.88 639 GLU A N 1
ATOM 4843 C CA . GLU A 1 639 ? -30.872 -4.559 42.563 1.00 81.88 639 GLU A CA 1
ATOM 4844 C C . GLU A 1 639 ? -31.395 -3.844 41.314 1.00 81.88 639 GLU A C 1
ATOM 4846 O O . GLU A 1 639 ? -30.639 -3.174 40.606 1.00 81.88 639 GLU A O 1
ATOM 4851 N N . TYR A 1 640 ? -32.682 -4.015 41.030 1.00 82.88 640 TYR A N 1
ATOM 4852 C CA . TYR A 1 640 ? -33.360 -3.397 39.899 1.00 82.88 640 TYR A CA 1
ATOM 4853 C C . TYR A 1 640 ? -34.799 -3.053 40.254 1.00 82.88 640 TYR A C 1
ATOM 4855 O O . TYR A 1 640 ? -35.455 -3.770 41.008 1.00 82.88 640 TYR A O 1
ATOM 4863 N N . ASP A 1 641 ? -35.300 -1.967 39.685 1.00 78.94 641 ASP A N 1
ATOM 4864 C CA . ASP A 1 641 ? -36.682 -1.549 39.862 1.00 78.94 641 ASP A CA 1
ATOM 4865 C C . ASP A 1 641 ? -37.528 -2.028 38.685 1.00 78.94 641 ASP A C 1
ATOM 4867 O O . ASP A 1 641 ? -37.095 -1.982 37.532 1.00 78.94 641 ASP A O 1
ATOM 4871 N N . ILE A 1 642 ? -38.744 -2.494 38.975 1.00 73.38 642 ILE A N 1
ATOM 4872 C CA . ILE A 1 642 ? -39.740 -2.858 37.960 1.00 73.38 642 ILE A CA 1
ATOM 4873 C C . ILE A 1 642 ? -40.907 -1.874 38.018 1.00 73.38 642 ILE A C 1
ATOM 4875 O O . ILE A 1 642 ? -41.424 -1.571 39.101 1.00 73.38 642 ILE A O 1
ATOM 4879 N N . LEU A 1 643 ? -41.351 -1.413 36.847 1.00 67.50 643 LEU A N 1
ATOM 4880 C CA . LEU A 1 643 ? -42.595 -0.661 36.697 1.00 67.50 643 LEU A CA 1
ATOM 4881 C C . LEU A 1 643 ? -43.785 -1.628 36.544 1.00 67.50 643 LEU A C 1
ATOM 4883 O O . LEU A 1 643 ? -43.891 -2.339 35.552 1.00 67.50 643 LEU A O 1
ATOM 4887 N N . SER A 1 644 ? -44.698 -1.643 37.521 1.00 55.62 644 SER A N 1
ATOM 4888 C CA . SER A 1 644 ? -45.810 -2.615 37.597 1.00 55.62 644 SER A CA 1
ATOM 4889 C C . SER A 1 644 ? -46.970 -2.404 36.593 1.00 55.62 644 SER A C 1
ATOM 4891 O O . SER A 1 644 ? -47.828 -3.276 36.476 1.00 55.62 644 SER A O 1
ATOM 4893 N N . GLU A 1 645 ? -47.020 -1.287 35.854 1.00 52.69 645 GLU A N 1
ATOM 4894 C CA . GLU A 1 645 ? -47.982 -1.030 34.762 1.00 52.69 645 GLU A CA 1
ATOM 4895 C C . GLU A 1 645 ? -47.284 -0.284 33.612 1.00 52.69 645 GLU A C 1
ATOM 4897 O O . GLU A 1 645 ? -46.770 0.818 33.809 1.00 52.69 645 GLU A O 1
ATOM 4902 N N . ALA A 1 646 ? -47.297 -0.844 32.398 1.00 47.59 646 ALA A N 1
ATOM 4903 C CA . ALA A 1 646 ? -46.891 -0.107 31.203 1.00 47.59 646 ALA A CA 1
ATOM 4904 C C . ALA A 1 646 ? -47.917 1.013 30.939 1.00 47.59 646 ALA A C 1
ATOM 4906 O O . ALA A 1 646 ? -49.104 0.706 30.769 1.00 47.59 646 ALA A O 1
ATOM 4907 N N . PRO A 1 647 ? -47.523 2.300 30.874 1.00 46.94 647 PRO A N 1
ATOM 4908 C CA . PRO A 1 647 ? -48.446 3.335 30.457 1.00 46.94 647 PRO A CA 1
ATOM 4909 C C . PRO A 1 647 ? -48.734 3.114 28.973 1.00 46.94 647 PRO A C 1
ATOM 4911 O O . PRO A 1 647 ? -47.913 3.413 28.106 1.00 46.94 647 PRO A O 1
ATOM 4914 N N . LEU A 1 648 ? -49.914 2.562 28.684 1.00 42.84 648 LEU A N 1
ATOM 4915 C CA . LEU A 1 648 ? -50.526 2.631 27.364 1.00 42.84 648 LEU A CA 1
ATOM 4916 C C . LEU A 1 648 ? -50.489 4.108 26.939 1.00 42.84 648 LEU A C 1
ATOM 4918 O O . LEU A 1 648 ? -51.185 4.937 27.518 1.00 42.84 648 LEU A O 1
ATOM 4922 N N . PHE A 1 649 ? -49.651 4.403 25.941 1.00 44.16 649 PHE A N 1
ATOM 4923 C CA . PHE A 1 649 ? -49.373 5.715 25.344 1.00 44.16 649 PHE A CA 1
ATOM 4924 C C . PHE A 1 649 ? -48.418 6.634 26.139 1.00 44.16 649 PHE A C 1
ATOM 4926 O O . PHE A 1 649 ? -48.821 7.485 26.930 1.00 44.16 649 PHE A O 1
ATOM 4933 N N . LEU A 1 650 ? -47.121 6.550 25.811 1.00 45.16 650 LEU A N 1
ATOM 4934 C CA . LEU A 1 650 ? -46.091 7.559 26.111 1.00 45.16 650 LEU A CA 1
ATOM 4935 C C . LEU A 1 650 ? -46.302 8.847 25.284 1.00 45.16 650 LEU A C 1
ATOM 4937 O O . LEU A 1 650 ? -45.446 9.273 24.516 1.00 45.16 650 LEU A O 1
ATOM 4941 N N . SER A 1 651 ? -47.454 9.495 25.453 1.00 41.25 651 SER A N 1
ATOM 4942 C CA . SER A 1 651 ? -47.697 10.874 25.027 1.00 41.25 651 SER A CA 1
ATOM 4943 C C . SER A 1 651 ? -47.939 11.734 26.270 1.00 41.25 651 SER A C 1
ATOM 4945 O O . SER A 1 651 ? -49.082 11.944 26.662 1.00 41.25 651 SER A O 1
ATOM 4947 N N . GLY A 1 652 ? -46.862 12.193 26.919 1.00 51.25 652 GLY A N 1
ATOM 4948 C CA . GLY A 1 652 ? -46.901 13.178 28.015 1.00 51.25 652 GLY A CA 1
ATOM 4949 C C . GLY A 1 652 ? -46.573 12.641 29.426 1.00 51.25 652 GLY A C 1
ATOM 4950 O O . GLY A 1 652 ? -45.494 12.957 29.927 1.00 51.25 652 GLY A O 1
ATOM 4951 N N . PRO A 1 653 ? -47.441 11.851 30.099 1.00 45.59 653 PRO A N 1
ATOM 4952 C CA . PRO A 1 653 ? -47.318 11.549 31.538 1.00 45.59 653 PRO A CA 1
ATOM 4953 C C . PRO A 1 653 ? -46.154 10.636 31.959 1.00 45.59 653 PRO A C 1
ATOM 4955 O O . PRO A 1 653 ? -45.737 10.688 33.112 1.00 45.59 653 PRO A O 1
ATOM 4958 N N . GLY A 1 654 ? -45.608 9.805 31.063 1.00 51.25 654 GLY A N 1
ATOM 4959 C CA . GLY A 1 654 ? -44.546 8.847 31.420 1.00 51.25 654 GLY A CA 1
ATOM 4960 C C . GLY A 1 654 ? -43.195 9.488 31.766 1.00 51.25 654 GLY A C 1
ATOM 4961 O O . GLY A 1 654 ? -42.425 8.909 32.528 1.00 51.25 654 GLY A O 1
ATOM 4962 N N . ALA A 1 655 ? -42.935 10.713 31.289 1.00 53.53 655 ALA A N 1
ATOM 4963 C CA . ALA A 1 655 ? -41.753 11.485 31.682 1.00 53.53 655 ALA A CA 1
ATOM 4964 C C . ALA A 1 655 ? -41.758 11.792 33.172 1.00 53.53 655 ALA A C 1
ATOM 4966 O O . ALA A 1 655 ? -40.757 11.587 33.844 1.00 53.53 655 ALA A O 1
ATOM 4967 N N . VAL A 1 656 ? -42.906 12.215 33.697 1.00 56.66 656 VAL A N 1
ATOM 4968 C CA . VAL A 1 656 ? -43.055 12.585 35.107 1.00 56.66 656 VAL A CA 1
ATOM 4969 C C . VAL A 1 656 ? -42.774 11.388 36.014 1.00 56.66 656 VAL A C 1
ATOM 4971 O O . VAL A 1 656 ? -42.044 11.524 36.985 1.00 56.66 656 VAL A O 1
ATOM 4974 N N . VAL A 1 657 ? -43.259 10.204 35.640 1.00 61.47 657 VAL A N 1
ATOM 4975 C CA . VAL A 1 657 ? -43.081 8.959 36.402 1.00 61.47 657 VAL A CA 1
ATOM 4976 C C . VAL A 1 657 ? -41.599 8.562 36.494 1.00 61.47 657 VAL A C 1
ATOM 4978 O O . VAL A 1 657 ? -41.092 8.313 37.583 1.00 61.47 657 VAL A O 1
ATOM 4981 N N . VAL A 1 658 ? -40.859 8.578 35.380 1.00 64.50 658 VAL A N 1
ATOM 4982 C CA . VAL A 1 658 ? -39.412 8.275 35.388 1.00 64.50 658 VAL A CA 1
ATOM 4983 C C . VAL A 1 658 ? -38.607 9.349 36.133 1.00 64.50 658 VAL A C 1
ATOM 4985 O O . VAL A 1 658 ? -37.624 9.029 36.800 1.00 64.50 658 VAL A O 1
ATOM 4988 N N . LEU A 1 659 ? -39.022 10.618 36.057 1.00 63.81 659 LEU A N 1
ATOM 4989 C CA . LEU A 1 659 ? -38.380 11.705 36.801 1.00 63.81 659 LEU A CA 1
ATOM 4990 C C . LEU A 1 659 ? -38.619 11.599 38.316 1.00 63.81 659 LEU A C 1
ATOM 4992 O O . LEU A 1 659 ? -37.716 11.902 39.094 1.00 63.81 659 LEU A O 1
ATOM 4996 N N . GLU A 1 660 ? -39.806 11.149 38.733 1.00 65.38 660 GLU A N 1
ATOM 4997 C CA . GLU A 1 660 ? -40.105 10.820 40.131 1.00 65.38 660 GLU A CA 1
ATOM 4998 C C . GLU A 1 660 ? -39.233 9.657 40.623 1.00 65.38 660 GLU A C 1
ATOM 5000 O O . GLU A 1 660 ? -38.692 9.732 41.723 1.00 65.38 660 GLU A O 1
ATOM 5005 N N . TRP A 1 661 ? -39.028 8.623 39.800 1.00 70.75 661 TRP A N 1
ATOM 5006 C CA . TRP A 1 661 ? -38.157 7.484 40.128 1.00 70.75 661 TRP A CA 1
ATOM 5007 C C . TRP A 1 661 ? -36.679 7.860 40.290 1.00 70.75 661 TRP A C 1
ATOM 5009 O O . TRP A 1 661 ? -35.994 7.338 41.164 1.00 70.75 661 TRP A O 1
ATOM 5019 N N . LEU A 1 662 ? -36.183 8.799 39.482 1.00 69.00 662 LEU A N 1
ATOM 5020 C CA . LEU A 1 662 ? -34.819 9.327 39.598 1.00 69.00 662 LEU A CA 1
ATOM 5021 C C . LEU A 1 662 ? -34.644 10.329 40.766 1.00 69.00 662 LEU A C 1
ATOM 5023 O O . LEU A 1 662 ? -33.543 10.858 40.940 1.00 69.00 662 LEU A O 1
ATOM 5027 N N . GLU A 1 663 ? -35.703 10.598 41.548 1.00 63.12 663 GLU A N 1
ATOM 5028 C CA . GLU A 1 663 ? -35.727 11.499 42.718 1.00 63.12 663 GLU A CA 1
ATOM 5029 C C . GLU A 1 663 ? -35.161 12.907 42.420 1.00 63.12 663 GLU A C 1
ATOM 5031 O O . GLU A 1 663 ? -34.408 13.508 43.192 1.00 63.12 663 GLU A O 1
ATOM 5036 N N . ILE A 1 664 ? -35.509 13.450 41.251 1.00 56.62 664 ILE A N 1
ATOM 5037 C CA . ILE A 1 664 ? -34.847 14.613 40.649 1.00 56.62 664 ILE A CA 1
ATOM 5038 C C . ILE A 1 664 ? -35.357 15.935 41.232 1.00 56.62 664 ILE A C 1
ATOM 5040 O O . ILE A 1 664 ? -36.091 16.685 40.586 1.00 56.62 664 ILE A O 1
ATOM 5044 N N . GLN A 1 665 ? -34.911 16.291 42.432 1.00 51.12 665 GLN A N 1
ATOM 5045 C CA . GLN A 1 665 ? -34.862 17.711 42.805 1.00 51.12 665 GLN A CA 1
ATOM 5046 C C . GLN A 1 665 ? -33.473 18.339 42.616 1.00 51.12 665 GLN A C 1
ATOM 5048 O O . GLN A 1 665 ? -33.381 19.564 42.619 1.00 51.12 665 GLN A O 1
ATOM 5053 N N . ALA A 1 666 ? -32.413 17.551 42.365 1.00 52.03 666 ALA A N 1
ATOM 5054 C CA . ALA A 1 666 ? -31.071 18.081 42.074 1.00 52.03 666 ALA A CA 1
ATOM 5055 C C . ALA A 1 666 ? -30.072 17.070 41.454 1.00 52.03 666 ALA A C 1
ATOM 5057 O O . ALA A 1 666 ? -28.871 17.276 41.581 1.00 52.03 666 ALA A O 1
ATOM 5058 N N . THR A 1 667 ? -30.496 15.962 40.840 1.00 64.00 667 THR A N 1
ATOM 5059 C CA . THR A 1 667 ? -29.566 14.898 40.405 1.00 64.00 667 THR A CA 1
ATOM 5060 C C . THR A 1 667 ? -29.043 15.089 38.974 1.00 64.00 667 THR A C 1
ATOM 5062 O O . THR A 1 667 ? -29.767 15.567 38.106 1.00 64.00 667 THR A O 1
ATOM 5065 N N . THR A 1 668 ? -27.777 14.732 38.717 1.00 74.94 668 THR A N 1
ATOM 5066 C CA . THR A 1 668 ? -27.162 14.692 37.369 1.00 74.94 668 THR A CA 1
ATOM 5067 C C . THR A 1 668 ? -26.819 13.256 36.986 1.00 74.94 668 THR A C 1
ATOM 5069 O O . THR A 1 668 ? -26.351 12.507 37.847 1.00 74.94 668 THR A O 1
ATOM 5072 N N . VAL A 1 669 ? -26.997 12.891 35.712 1.00 80.50 669 VAL A N 1
ATOM 5073 C CA . VAL A 1 669 ? -26.676 11.553 35.184 1.00 80.50 669 VAL A CA 1
ATOM 5074 C C . VAL A 1 669 ? -25.499 11.629 34.211 1.00 80.50 669 VAL A C 1
ATOM 5076 O O . VAL A 1 669 ? -25.543 12.404 33.257 1.00 80.50 669 VAL A O 1
ATOM 5079 N N . ASP A 1 670 ? -24.466 10.805 34.393 1.00 86.31 670 ASP A N 1
ATOM 5080 C CA . ASP A 1 670 ? -23.320 10.795 33.470 1.00 86.31 670 ASP A CA 1
ATOM 5081 C C . ASP A 1 670 ? -23.514 9.866 32.268 1.00 86.31 670 ASP A C 1
ATOM 5083 O O . ASP A 1 670 ? -23.278 10.273 31.125 1.00 86.31 670 ASP A O 1
ATOM 5087 N N . ILE A 1 671 ? -23.928 8.617 32.507 1.00 88.25 671 ILE A N 1
ATOM 5088 C CA . ILE A 1 671 ? -24.059 7.590 31.468 1.00 88.25 671 ILE A CA 1
ATOM 5089 C C . ILE A 1 671 ? -25.445 6.963 31.523 1.00 88.25 671 ILE A C 1
ATOM 5091 O O . ILE A 1 671 ? -25.898 6.475 32.557 1.00 88.25 671 ILE A O 1
ATOM 5095 N N . LEU A 1 672 ? -26.091 6.925 30.364 1.00 85.88 672 LEU A N 1
ATOM 5096 C CA . LEU A 1 672 ? -27.364 6.260 30.144 1.00 85.88 672 LEU A CA 1
ATOM 5097 C C . LEU A 1 672 ? -27.149 5.092 29.182 1.00 85.88 672 LEU A C 1
ATOM 5099 O O . LEU A 1 672 ? -26.846 5.315 28.011 1.00 85.88 672 LEU A O 1
ATOM 5103 N N . LEU A 1 673 ? -27.320 3.858 29.651 1.00 87.25 673 LEU A N 1
ATOM 5104 C CA . LEU A 1 673 ? -27.231 2.664 28.815 1.00 87.25 673 LEU A CA 1
ATOM 5105 C C . LEU A 1 673 ? -28.625 2.106 28.528 1.00 87.25 673 LEU A C 1
ATOM 5107 O O . LEU A 1 673 ? -29.432 1.889 29.432 1.00 87.25 673 LEU A O 1
ATOM 5111 N N . THR A 1 674 ? -28.902 1.867 27.251 1.00 84.12 674 THR A N 1
ATOM 5112 C CA . THR A 1 674 ? -30.176 1.315 26.778 1.00 84.12 674 THR A CA 1
ATOM 5113 C C . THR A 1 674 ? -29.949 0.326 25.638 1.00 84.12 674 THR A C 1
ATOM 5115 O O . THR A 1 674 ? -28.846 0.231 25.092 1.00 84.12 674 THR A O 1
ATOM 5118 N N . ILE A 1 675 ? -30.988 -0.418 25.268 1.00 82.00 675 ILE A N 1
ATOM 5119 C CA . ILE A 1 675 ? -30.956 -1.324 24.120 1.00 82.00 675 ILE A CA 1
ATOM 5120 C C . ILE A 1 675 ? -31.340 -0.557 22.846 1.00 82.00 675 ILE A C 1
ATOM 5122 O O . ILE A 1 675 ? -32.218 0.296 22.866 1.00 82.00 675 ILE A O 1
ATOM 5126 N N . GLU A 1 676 ? -30.697 -0.870 21.721 1.00 72.19 676 GLU A N 1
ATOM 5127 C CA . GLU A 1 676 ? -30.911 -0.216 20.414 1.00 72.19 676 GLU A CA 1
ATOM 5128 C C . GLU A 1 676 ? -32.325 -0.394 19.800 1.00 72.19 676 GLU A C 1
ATOM 5130 O O . GLU A 1 676 ? -32.622 0.202 18.769 1.00 72.19 676 GLU A O 1
ATOM 5135 N N . VAL A 1 677 ? -33.220 -1.200 20.385 1.00 61.00 677 VAL A N 1
ATOM 5136 C CA . VAL A 1 677 ? -34.519 -1.531 19.762 1.00 61.00 677 VAL A CA 1
ATOM 5137 C C . VAL A 1 677 ? -35.360 -0.274 19.494 1.00 61.00 677 VAL A C 1
ATOM 5139 O O . VAL A 1 677 ? -35.489 0.604 20.346 1.00 61.00 677 VAL A O 1
ATOM 5142 N N . ILE A 1 678 ? -35.969 -0.218 18.304 1.00 52.59 678 ILE A N 1
ATOM 5143 C CA . ILE A 1 678 ? -36.968 0.787 17.921 1.00 52.59 678 ILE A CA 1
ATOM 5144 C C . ILE A 1 678 ? -38.259 0.494 18.699 1.00 52.59 678 ILE A C 1
ATOM 5146 O O . ILE A 1 678 ? -39.143 -0.223 18.237 1.00 52.59 678 ILE A O 1
ATOM 5150 N N . ASP A 1 679 ? -38.324 1.015 19.914 1.00 52.69 679 ASP A N 1
ATOM 5151 C CA . ASP A 1 679 ? -39.465 0.968 20.828 1.00 52.69 679 ASP A CA 1
ATOM 5152 C C . ASP A 1 679 ? -39.948 2.421 21.078 1.00 52.69 679 ASP A C 1
ATOM 5154 O O . ASP A 1 679 ? -39.126 3.344 21.037 1.00 52.69 679 ASP A O 1
ATOM 5158 N N . PRO A 1 680 ? -41.254 2.684 21.304 1.00 51.56 680 PRO A N 1
ATOM 5159 C CA . PRO A 1 680 ? -41.764 3.953 21.847 1.00 51.56 680 PRO A CA 1
ATOM 5160 C C . PRO A 1 680 ? -40.900 4.607 22.953 1.00 51.56 680 PRO A C 1
ATOM 5162 O O . PRO A 1 680 ? -40.829 5.836 23.035 1.00 51.56 680 PRO A O 1
ATOM 5165 N N . LEU A 1 681 ? -40.198 3.822 23.772 1.00 52.53 681 LEU A N 1
ATOM 5166 C CA . LEU A 1 681 ? -39.248 4.275 24.780 1.00 52.53 681 LEU A CA 1
ATOM 5167 C C . LEU A 1 681 ? -38.003 4.950 24.173 1.00 52.53 681 LEU A C 1
ATOM 5169 O O . LEU A 1 681 ? -37.459 5.872 24.769 1.00 52.53 681 LEU A O 1
ATOM 5173 N N . ALA A 1 682 ? -37.553 4.572 22.975 1.00 50.22 682 ALA A N 1
ATOM 5174 C CA . ALA A 1 682 ? -36.460 5.262 22.285 1.00 50.22 682 ALA A CA 1
ATOM 5175 C C . ALA A 1 682 ? -36.856 6.702 21.910 1.00 50.22 682 ALA A C 1
ATOM 5177 O O . ALA A 1 682 ? -36.064 7.628 22.097 1.00 50.22 682 ALA A O 1
ATOM 5178 N N . ALA A 1 683 ? -38.102 6.913 21.463 1.00 53.53 683 ALA A N 1
ATOM 5179 C CA . ALA A 1 683 ? -38.665 8.248 21.237 1.00 53.53 683 ALA A CA 1
ATOM 5180 C C . ALA A 1 683 ? -38.810 9.032 22.554 1.00 53.53 683 ALA A C 1
ATOM 5182 O O . ALA A 1 683 ? -38.515 10.228 22.614 1.00 53.53 683 ALA A O 1
ATOM 5183 N N . PHE A 1 684 ? -39.187 8.344 23.633 1.00 59.62 684 PHE A N 1
ATOM 5184 C CA . PHE A 1 684 ? -39.215 8.906 24.979 1.00 59.62 684 PHE A CA 1
ATOM 5185 C C . PHE A 1 684 ? -37.819 9.331 25.473 1.00 59.62 684 PHE A C 1
ATOM 5187 O O . PHE A 1 684 ? -37.651 10.478 25.875 1.00 59.62 684 PHE A O 1
ATOM 5194 N N . LEU A 1 685 ? -36.792 8.485 25.382 1.00 56.28 685 LEU A N 1
ATOM 5195 C CA . LEU A 1 685 ? -35.423 8.808 25.807 1.00 56.28 685 LEU A CA 1
ATOM 5196 C C . LEU A 1 685 ? -34.817 9.956 24.983 1.00 56.28 685 LEU A C 1
ATOM 5198 O O . LEU A 1 685 ? -34.131 10.813 25.539 1.00 56.28 685 LEU A O 1
ATOM 5202 N N . LEU A 1 686 ? -35.131 10.033 23.685 1.00 57.12 686 LEU A N 1
ATOM 5203 C CA . LEU A 1 686 ? -34.793 11.183 22.835 1.00 57.12 686 LEU A CA 1
ATOM 5204 C C . LEU A 1 686 ? -35.492 12.477 23.295 1.00 57.12 686 LEU A C 1
ATOM 5206 O O . LEU A 1 686 ? -34.914 13.559 23.193 1.00 57.12 686 LEU A O 1
ATOM 5210 N N . SER A 1 687 ? -36.715 12.387 23.832 1.00 56.09 687 SER A N 1
ATOM 5211 C CA . SER A 1 687 ? -37.415 13.536 24.430 1.00 56.09 687 SER A CA 1
ATOM 5212 C C . SER A 1 687 ? -36.831 13.946 25.791 1.00 56.09 687 SER A C 1
ATOM 5214 O O . SER A 1 687 ? -36.753 15.137 26.095 1.00 56.09 687 SER A O 1
ATOM 5216 N N . VAL A 1 688 ? -36.348 12.974 26.574 1.00 54.19 688 VAL A N 1
ATOM 5217 C CA . VAL A 1 688 ? -35.761 13.158 27.911 1.00 54.19 688 VAL A CA 1
ATOM 5218 C C . VAL A 1 688 ? -34.332 13.719 27.847 1.00 54.19 688 VAL A C 1
ATOM 5220 O O . VAL A 1 688 ? -33.949 14.490 28.722 1.00 54.19 688 VAL A O 1
ATOM 5223 N N . GLN A 1 689 ? -33.572 13.459 26.775 1.00 54.72 689 GLN A N 1
ATOM 5224 C CA . GLN A 1 689 ? -32.258 14.085 26.532 1.00 54.72 689 GLN A CA 1
ATOM 5225 C C . GLN A 1 689 ? -32.291 15.622 26.512 1.00 54.72 689 GLN A C 1
ATOM 5227 O O . GLN A 1 689 ? -31.274 16.259 26.764 1.00 54.72 689 GLN A O 1
ATOM 5232 N N . ARG A 1 690 ? -33.444 16.238 26.219 1.00 59.47 690 ARG A N 1
ATOM 5233 C CA . ARG A 1 690 ? -33.602 17.704 26.228 1.00 59.47 690 ARG A CA 1
ATOM 5234 C C . ARG A 1 690 ? -33.800 18.285 27.633 1.00 59.47 690 ARG A C 1
ATOM 5236 O O . ARG A 1 690 ? -33.916 19.500 27.775 1.00 59.47 690 ARG A O 1
ATOM 5243 N N . MET A 1 691 ? -33.892 17.444 28.663 1.00 60.94 691 MET A N 1
ATOM 5244 C CA . MET A 1 691 ? -34.117 17.882 30.039 1.00 60.94 691 MET A CA 1
ATOM 5245 C C . MET A 1 691 ? -32.805 18.315 30.713 1.00 60.94 691 MET A C 1
ATOM 5247 O O . MET A 1 691 ? -31.765 17.709 30.457 1.00 60.94 691 MET A O 1
ATOM 5251 N N . PRO A 1 692 ? -32.833 19.298 31.639 1.00 63.50 692 PRO A N 1
ATOM 5252 C CA . PRO A 1 692 ? -31.625 19.824 32.290 1.00 63.50 692 PRO A CA 1
ATOM 5253 C C . PRO A 1 692 ? -30.753 18.765 32.984 1.00 63.50 692 PRO A C 1
ATOM 5255 O O . PRO A 1 692 ? -29.536 18.900 33.033 1.00 63.50 692 PRO A O 1
ATOM 5258 N N . VAL A 1 693 ? -31.376 17.696 33.484 1.00 62.69 693 VAL A N 1
ATOM 5259 C CA . VAL A 1 693 ? -30.738 16.558 34.175 1.00 62.69 693 VAL A CA 1
ATOM 5260 C C . VAL A 1 693 ? -29.843 15.736 33.251 1.00 62.69 693 VAL A C 1
ATOM 5262 O O . VAL A 1 693 ? -28.866 15.146 33.709 1.00 62.69 693 VAL A O 1
ATOM 5265 N N . PHE A 1 694 ? -30.169 15.726 31.954 1.00 69.69 694 PHE A N 1
ATOM 5266 C CA . PHE A 1 694 ? -29.487 14.946 30.925 1.00 69.69 694 PHE A CA 1
ATOM 5267 C C . PHE A 1 694 ? -28.608 15.796 29.994 1.00 69.69 694 PHE A C 1
ATOM 5269 O O . PHE A 1 694 ? -28.102 15.296 28.991 1.00 69.69 694 PHE A O 1
ATOM 5276 N N . ASN A 1 695 ? -28.394 17.073 30.332 1.00 67.62 695 ASN A N 1
ATOM 5277 C CA . ASN A 1 695 ? -27.721 18.062 29.480 1.00 67.62 695 ASN A CA 1
ATOM 5278 C C . ASN A 1 695 ? -26.233 17.738 29.188 1.00 67.62 695 ASN A C 1
ATOM 5280 O O . ASN A 1 695 ? -25.650 18.329 28.285 1.00 67.62 695 ASN A O 1
ATOM 5284 N N . ASP A 1 696 ? -25.627 16.795 29.923 1.00 77.94 696 ASP A N 1
ATOM 5285 C CA . ASP A 1 696 ? -24.264 16.266 29.696 1.00 77.94 696 ASP A CA 1
ATOM 5286 C C . ASP A 1 696 ? -24.209 14.719 29.762 1.00 77.94 696 ASP A C 1
ATOM 5288 O O . ASP A 1 696 ? -23.160 14.115 30.001 1.00 77.94 696 ASP A O 1
ATOM 5292 N N . THR A 1 697 ? -25.352 14.046 29.585 1.00 82.56 697 THR A N 1
ATOM 5293 C CA . THR A 1 697 ? -25.418 12.580 29.662 1.00 82.56 697 THR A CA 1
ATOM 5294 C C . THR A 1 697 ? -25.006 11.937 28.347 1.00 82.56 697 THR A C 1
ATOM 5296 O O . THR A 1 697 ? -25.553 12.231 27.282 1.00 82.56 697 THR A O 1
ATOM 5299 N N . THR A 1 698 ? -24.098 10.966 28.421 1.00 88.44 698 THR A N 1
ATOM 5300 C CA . THR A 1 698 ? -23.740 10.136 27.266 1.00 88.44 698 THR A CA 1
ATOM 5301 C C . THR A 1 698 ? -24.674 8.940 27.164 1.00 88.44 698 THR A C 1
ATOM 5303 O O . THR A 1 698 ? -24.741 8.112 28.070 1.00 88.44 698 THR A O 1
ATOM 5306 N N . VAL A 1 699 ? -25.397 8.843 26.047 1.00 86.12 699 VAL A N 1
ATOM 5307 C CA . VAL A 1 699 ? -26.360 7.762 25.801 1.00 86.12 699 VAL A CA 1
ATOM 5308 C C . VAL A 1 699 ? -25.712 6.669 24.968 1.00 86.12 699 VAL A C 1
ATOM 5310 O O . VAL A 1 699 ? -25.432 6.887 23.794 1.00 86.12 699 VAL A O 1
ATOM 5313 N N . ILE A 1 700 ? -25.492 5.494 25.548 1.00 90.31 700 ILE A N 1
ATOM 5314 C CA . ILE A 1 700 ? -24.893 4.340 24.873 1.00 90.31 700 ILE A CA 1
ATOM 5315 C C . ILE A 1 700 ? -26.000 3.334 24.559 1.00 90.31 700 ILE A C 1
ATOM 5317 O O . ILE A 1 700 ? -26.698 2.854 25.454 1.00 90.31 700 ILE A O 1
ATOM 5321 N N . ARG A 1 701 ? -26.172 3.025 23.273 1.00 87.62 701 ARG A N 1
ATOM 5322 C CA . ARG A 1 701 ? -27.177 2.073 22.789 1.00 87.62 701 ARG A CA 1
ATOM 5323 C C . ARG A 1 701 ? -26.481 0.773 22.431 1.00 87.62 701 ARG A C 1
ATOM 5325 O O . ARG A 1 701 ? -25.692 0.758 21.500 1.00 87.62 701 ARG A O 1
ATOM 5332 N N . ILE A 1 702 ? -26.763 -0.298 23.164 1.00 91.31 702 ILE A N 1
ATOM 5333 C CA . ILE A 1 702 ? -26.132 -1.600 22.936 1.00 91.31 702 ILE A CA 1
ATOM 5334 C C . ILE A 1 702 ? -27.140 -2.553 22.275 1.00 91.31 702 ILE A C 1
ATOM 5336 O O . ILE A 1 702 ? -28.248 -2.728 22.791 1.00 91.31 702 ILE A O 1
ATOM 5340 N N . PRO A 1 703 ? -26.792 -3.219 21.161 1.00 91.06 703 PRO A N 1
ATOM 5341 C CA . PRO A 1 703 ? -27.627 -4.263 20.587 1.00 91.06 703 PRO A CA 1
ATOM 5342 C C . PRO A 1 703 ? -27.845 -5.396 21.594 1.00 91.06 703 PRO A C 1
ATOM 5344 O O . PRO A 1 703 ? -26.915 -5.833 22.269 1.00 91.06 703 PRO A O 1
ATOM 5347 N N . ARG A 1 704 ? -29.051 -5.971 21.645 1.00 88.44 704 ARG A N 1
ATOM 5348 C CA . ARG A 1 704 ? -29.373 -7.048 22.603 1.00 88.44 704 ARG A CA 1
ATOM 5349 C C . ARG A 1 704 ? -28.419 -8.252 22.527 1.00 88.44 704 ARG A C 1
ATOM 5351 O O . ARG A 1 704 ? -28.126 -8.880 23.543 1.00 88.44 704 ARG A O 1
ATOM 5358 N N . ARG A 1 705 ? -27.919 -8.564 21.325 1.00 89.19 705 ARG A N 1
ATOM 5359 C CA . ARG A 1 705 ? -26.934 -9.636 21.085 1.00 89.19 705 ARG A CA 1
ATOM 5360 C C . ARG A 1 705 ? -25.546 -9.356 21.680 1.00 89.19 705 ARG A C 1
ATOM 5362 O O . ARG A 1 705 ? -24.802 -10.306 21.892 1.00 89.19 705 ARG A O 1
ATOM 5369 N N . ASP A 1 706 ? -25.226 -8.097 21.976 1.00 91.75 706 ASP A N 1
ATOM 5370 C CA . ASP A 1 706 ? -23.917 -7.667 22.479 1.00 91.75 706 ASP A CA 1
ATOM 5371 C C . ASP A 1 706 ? -23.898 -7.567 24.014 1.00 91.75 706 ASP A C 1
ATOM 5373 O O . ASP A 1 706 ? -22.826 -7.602 24.610 1.00 91.75 706 ASP A O 1
ATOM 5377 N N . LEU A 1 707 ? -25.068 -7.512 24.673 1.00 89.25 707 LEU A N 1
ATOM 5378 C CA . LEU A 1 707 ? -25.203 -7.320 26.129 1.00 89.25 707 LEU A CA 1
ATOM 5379 C C . LEU A 1 707 ? -24.432 -8.336 26.981 1.00 89.25 707 LEU A C 1
ATOM 5381 O O . LEU A 1 707 ? -23.998 -8.003 28.076 1.00 89.25 707 LEU A O 1
ATOM 5385 N N . GLY A 1 708 ? -24.257 -9.568 26.497 1.00 87.62 708 GLY A N 1
ATOM 5386 C CA . GLY A 1 708 ? -23.485 -10.596 27.206 1.00 87.62 708 GLY A CA 1
ATOM 5387 C C . GLY A 1 708 ? -21.965 -10.398 27.142 1.00 87.62 708 GLY A C 1
ATOM 5388 O O . GLY A 1 708 ? -21.233 -11.153 27.773 1.00 87.62 708 GLY A O 1
ATOM 5389 N N . TYR A 1 709 ? -21.488 -9.418 26.372 1.00 91.50 709 TYR A N 1
ATOM 5390 C CA . TYR A 1 709 ? -20.078 -9.237 26.015 1.00 91.50 709 TYR A CA 1
ATOM 5391 C C . TYR A 1 709 ? -19.557 -7.826 26.336 1.00 91.50 709 TYR A C 1
ATOM 5393 O O . TYR A 1 709 ? -18.534 -7.411 25.794 1.00 91.50 709 TYR A O 1
ATOM 5401 N N . ILE A 1 710 ? -20.261 -7.071 27.189 1.00 91.88 710 ILE A N 1
ATOM 5402 C CA . ILE A 1 710 ? -19.916 -5.685 27.562 1.00 91.88 710 ILE A CA 1
ATOM 5403 C C . ILE A 1 710 ? -19.098 -5.565 28.854 1.00 91.88 710 ILE A C 1
ATOM 5405 O O . ILE A 1 710 ? -18.854 -4.461 29.332 1.00 91.88 710 ILE A O 1
ATOM 5409 N N . ASP A 1 711 ? -18.668 -6.674 29.452 1.00 90.00 711 ASP A N 1
ATOM 5410 C CA . ASP A 1 711 ? -17.931 -6.686 30.722 1.00 90.00 711 ASP A CA 1
ATOM 5411 C C . ASP A 1 711 ? -16.663 -5.817 30.691 1.00 90.00 711 ASP A C 1
ATOM 5413 O O . ASP A 1 711 ? -16.320 -5.181 31.689 1.00 90.00 711 ASP A O 1
ATOM 5417 N N . TRP A 1 712 ? -16.019 -5.698 29.530 1.00 92.50 712 TRP A N 1
ATOM 5418 C CA . TRP A 1 712 ? -14.862 -4.827 29.316 1.00 92.50 712 TRP A CA 1
ATOM 5419 C C . TRP A 1 712 ? -15.146 -3.341 29.533 1.00 92.50 712 TRP A C 1
ATOM 5421 O O . TRP A 1 712 ? -14.247 -2.617 29.963 1.00 92.50 712 TRP A O 1
ATOM 5431 N N . MET A 1 713 ? -16.385 -2.886 29.329 1.00 93.00 713 MET A N 1
ATOM 5432 C CA . MET A 1 713 ? -16.767 -1.492 29.570 1.00 93.00 713 MET A CA 1
ATOM 5433 C C . MET A 1 713 ? -16.591 -1.106 31.041 1.00 93.00 713 MET A C 1
ATOM 5435 O O . MET A 1 713 ? -16.293 0.046 31.333 1.00 93.00 713 MET A O 1
ATOM 5439 N N . SER A 1 714 ? -16.700 -2.067 31.970 1.00 89.25 714 SER A N 1
ATOM 5440 C CA . SER A 1 714 ? -16.507 -1.820 33.409 1.00 89.25 714 SER A CA 1
ATOM 5441 C C . SER A 1 714 ? -15.057 -1.486 33.782 1.00 89.25 714 SER A C 1
ATOM 5443 O O . SER A 1 714 ? -14.794 -1.047 34.898 1.00 89.25 714 SER A O 1
ATOM 5445 N N . SER A 1 715 ? -14.104 -1.718 32.871 1.00 90.38 715 SER A N 1
ATOM 5446 C CA . SER A 1 715 ? -12.696 -1.356 33.071 1.00 90.38 715 SER A CA 1
ATOM 5447 C C . SER A 1 715 ? -12.394 0.113 32.754 1.00 90.38 715 SER A C 1
ATOM 5449 O O . SER A 1 715 ? -11.313 0.590 33.105 1.00 90.38 715 SER A O 1
ATOM 5451 N N . LEU A 1 716 ? -13.331 0.813 32.105 1.00 92.06 716 LEU A N 1
ATOM 5452 C CA . LEU A 1 716 ? -13.206 2.211 31.709 1.00 92.06 716 LEU A CA 1
ATOM 5453 C C . LEU A 1 716 ? -13.791 3.143 32.773 1.00 92.06 716 LEU A C 1
ATOM 5455 O O . LEU A 1 716 ? -14.762 2.815 33.455 1.00 92.06 716 LEU A O 1
ATOM 5459 N N . SER A 1 717 ? -13.213 4.335 32.893 1.00 90.56 717 SER A N 1
ATOM 5460 C CA . SER A 1 717 ? -13.748 5.390 33.754 1.00 90.56 717 SER A CA 1
ATOM 5461 C C . SER A 1 717 ? -14.983 6.056 33.138 1.00 90.56 717 SER A C 1
ATOM 5463 O O . SER A 1 717 ? -15.194 6.034 31.923 1.00 90.56 717 SER A O 1
ATOM 5465 N N . VAL A 1 718 ? -15.777 6.740 33.967 1.00 88.69 718 VAL A N 1
ATOM 5466 C CA . VAL A 1 718 ? -16.927 7.533 33.498 1.00 88.69 718 VAL A CA 1
ATOM 5467 C C . VAL A 1 718 ? -16.498 8.573 32.456 1.00 88.69 718 VAL A C 1
ATOM 5469 O O . VAL A 1 718 ? -17.168 8.755 31.443 1.00 88.69 718 VAL A O 1
ATOM 5472 N N . ARG A 1 719 ? -15.334 9.210 32.643 1.00 90.25 719 ARG A N 1
ATOM 5473 C CA . ARG A 1 719 ? -14.769 10.173 31.685 1.00 90.25 719 ARG A CA 1
ATOM 5474 C C . ARG A 1 719 ? -14.461 9.535 30.330 1.00 90.25 719 ARG A C 1
ATOM 5476 O O . ARG A 1 719 ? -14.681 10.159 29.296 1.00 90.25 719 ARG A O 1
ATOM 5483 N N . GLU A 1 720 ? -13.934 8.316 30.327 1.00 94.06 720 GLU A N 1
ATOM 5484 C CA . GLU A 1 720 ? -13.627 7.570 29.104 1.00 94.06 720 GLU A CA 1
ATOM 5485 C C . GLU A 1 720 ? -14.918 7.205 28.369 1.00 94.06 720 GLU A C 1
ATOM 5487 O O . GLU A 1 720 ? -15.056 7.496 27.182 1.00 94.06 720 GLU A O 1
ATOM 5492 N N . LEU A 1 721 ? -15.903 6.679 29.096 1.00 93.38 721 LEU A N 1
ATOM 5493 C CA . LEU A 1 721 ? -17.214 6.322 28.555 1.00 93.38 721 LEU A CA 1
ATOM 5494 C C . LEU A 1 721 ? -18.022 7.540 28.081 1.00 93.38 721 LEU A C 1
ATOM 5496 O O . LEU A 1 721 ? -18.722 7.432 27.079 1.00 93.38 721 LEU A O 1
ATOM 5500 N N . LYS A 1 722 ? -17.867 8.724 28.692 1.00 92.50 722 LYS A N 1
ATOM 5501 C CA . LYS A 1 722 ? -18.479 9.975 28.196 1.00 92.50 722 LYS A CA 1
ATOM 5502 C C . LYS A 1 722 ? -18.051 10.348 26.774 1.00 92.50 722 LYS A C 1
ATOM 5504 O O . LYS A 1 722 ? -18.734 11.083 26.071 1.00 92.50 722 LYS A O 1
ATOM 5509 N N . ASN A 1 723 ? -16.904 9.848 26.323 1.00 95.00 723 ASN A N 1
ATOM 5510 C CA . ASN A 1 723 ? -16.411 10.088 24.972 1.00 95.00 723 ASN A CA 1
ATOM 5511 C C . ASN A 1 723 ? -16.780 8.960 23.997 1.00 95.00 723 ASN A C 1
ATOM 5513 O O . ASN A 1 723 ? -16.192 8.897 22.920 1.00 95.00 723 ASN A O 1
ATOM 5517 N N . TRP A 1 724 ? -17.748 8.096 24.334 1.00 94.56 724 TRP A N 1
ATOM 5518 C CA . TRP A 1 724 ? -18.136 6.933 23.527 1.00 94.56 724 TRP A CA 1
ATOM 5519 C C . TRP A 1 724 ? -18.349 7.258 22.043 1.00 94.56 724 TRP A C 1
ATOM 5521 O O . TRP A 1 724 ? -17.826 6.549 21.191 1.00 94.56 724 TRP A O 1
ATOM 5531 N N . HIS A 1 725 ? -19.047 8.350 21.725 1.00 90.94 725 HIS A N 1
ATOM 5532 C CA . HIS A 1 725 ? -19.417 8.712 20.346 1.00 90.94 725 HIS A CA 1
ATOM 5533 C C . HIS A 1 725 ? -18.388 9.569 19.602 1.00 90.94 725 HIS A C 1
ATOM 5535 O O . HIS A 1 725 ? -18.634 9.959 18.465 1.00 90.94 725 HIS A O 1
ATOM 5541 N N . LYS A 1 726 ? -17.252 9.909 20.225 1.00 92.19 726 LYS A N 1
ATOM 5542 C CA . LYS A 1 726 ? -16.223 10.730 19.563 1.00 92.19 726 LYS A CA 1
ATOM 5543 C C . LYS A 1 726 ? -15.393 9.956 18.534 1.00 92.19 726 LYS A C 1
ATOM 5545 O O . LYS A 1 726 ? -15.248 10.472 17.430 1.00 92.19 726 LYS A O 1
ATOM 5550 N N . PRO A 1 727 ? -14.850 8.759 18.840 1.00 94.94 727 PRO A N 1
ATOM 5551 C CA . PRO A 1 727 ? -14.066 8.008 17.869 1.00 94.94 727 PRO A CA 1
ATOM 5552 C C . PRO A 1 727 ? -14.946 7.504 16.724 1.00 94.94 727 PRO A C 1
ATOM 5554 O O . PRO A 1 727 ? -15.862 6.715 16.953 1.00 94.94 727 PRO A O 1
ATOM 5557 N N . ASN A 1 728 ? -14.612 7.903 15.501 1.00 92.69 728 ASN A N 1
ATOM 5558 C CA . ASN A 1 728 ? -15.194 7.396 14.266 1.00 92.69 728 ASN A CA 1
ATOM 5559 C C . ASN A 1 728 ? -14.237 6.372 13.640 1.00 92.69 728 ASN A C 1
ATOM 5561 O O . ASN A 1 728 ? -13.142 6.736 13.214 1.00 92.69 728 ASN A O 1
ATOM 5565 N N . ILE A 1 729 ? -14.628 5.097 13.609 1.00 95.69 729 ILE A N 1
ATOM 5566 C CA . ILE A 1 729 ? -13.769 3.992 13.168 1.00 95.69 729 ILE A CA 1
ATOM 5567 C C . ILE A 1 729 ? -14.289 3.434 11.837 1.00 95.69 729 ILE A C 1
ATOM 5569 O O . ILE A 1 729 ? -15.434 2.998 11.739 1.00 95.69 729 ILE A O 1
ATOM 5573 N N . GLU A 1 730 ? -13.422 3.403 10.826 1.00 94.75 730 GLU A N 1
ATOM 5574 C CA . GLU A 1 730 ? -13.681 2.813 9.508 1.00 94.75 730 GLU A CA 1
ATOM 5575 C C . GLU A 1 730 ? -12.828 1.555 9.317 1.00 94.75 730 GLU A C 1
ATOM 5577 O O . GLU A 1 730 ? -11.662 1.512 9.716 1.00 94.75 730 GLU A O 1
ATOM 5582 N N . VAL A 1 731 ? -13.401 0.518 8.706 1.00 97.75 731 VAL A N 1
ATOM 5583 C CA . VAL A 1 731 ? -12.682 -0.710 8.349 1.00 97.75 731 VAL A CA 1
ATOM 5584 C C . VAL A 1 731 ? -12.348 -0.672 6.866 1.00 97.75 731 VAL A C 1
ATOM 5586 O O . VAL A 1 731 ? -13.253 -0.633 6.040 1.00 97.75 731 VAL A O 1
ATOM 5589 N N . ALA A 1 732 ? -11.063 -0.732 6.525 1.00 96.88 732 ALA A N 1
ATOM 5590 C CA . ALA A 1 732 ? -10.574 -0.801 5.157 1.00 96.88 732 ALA A CA 1
ATOM 5591 C C . ALA A 1 732 ? -9.974 -2.184 4.868 1.00 96.88 732 ALA A C 1
ATOM 5593 O O . ALA A 1 732 ? -8.994 -2.606 5.484 1.00 96.88 732 ALA A O 1
ATOM 5594 N N . VAL A 1 733 ? -10.572 -2.882 3.908 1.00 97.00 733 VAL A N 1
ATOM 5595 C CA . VAL A 1 733 ? -10.143 -4.186 3.402 1.00 97.00 733 VAL A CA 1
ATOM 5596 C C . VAL A 1 733 ? -9.401 -3.991 2.086 1.00 97.00 733 VAL A C 1
ATOM 5598 O O . VAL A 1 733 ? -9.857 -3.237 1.231 1.00 97.00 733 VAL A O 1
ATOM 5601 N N . ILE A 1 734 ? -8.274 -4.675 1.910 1.00 94.69 734 ILE A N 1
ATOM 5602 C CA . ILE A 1 734 ? -7.469 -4.656 0.684 1.00 94.69 734 ILE A CA 1
ATOM 5603 C C . ILE A 1 734 ? -7.458 -6.063 0.097 1.00 94.69 734 ILE A C 1
ATOM 5605 O O . ILE A 1 734 ? -7.120 -7.023 0.792 1.00 94.69 734 ILE A O 1
ATOM 5609 N N . THR A 1 735 ? -7.825 -6.196 -1.178 1.00 93.56 735 THR A N 1
ATOM 5610 C CA . THR A 1 735 ? -7.892 -7.501 -1.842 1.00 93.56 735 THR A CA 1
ATOM 5611 C C . THR A 1 735 ? -7.497 -7.450 -3.314 1.00 93.56 735 THR A C 1
ATOM 5613 O O . THR A 1 735 ? -7.594 -6.412 -3.976 1.00 93.56 735 THR A O 1
ATOM 5616 N N . LYS A 1 736 ? -7.037 -8.601 -3.817 1.00 88.50 736 LYS A N 1
ATOM 5617 C CA . LYS A 1 736 ? -6.662 -8.802 -5.216 1.00 88.50 736 LYS A CA 1
ATOM 5618 C C . LYS A 1 736 ? -7.299 -10.069 -5.803 1.00 88.50 736 LYS A C 1
ATOM 5620 O O . LYS A 1 736 ? -8.422 -10.006 -6.276 1.00 88.50 736 LYS A O 1
ATOM 5625 N N . ASP A 1 737 ? -6.607 -11.209 -5.750 1.00 86.88 737 ASP A N 1
ATOM 5626 C CA . ASP A 1 737 ? -6.981 -12.436 -6.480 1.00 86.88 737 ASP A CA 1
ATOM 5627 C C . ASP A 1 737 ? -7.168 -13.633 -5.537 1.00 86.88 737 ASP A C 1
ATOM 5629 O O . ASP A 1 737 ? -6.581 -14.705 -5.721 1.00 86.88 737 ASP A O 1
ATOM 5633 N N . ARG A 1 738 ? -7.900 -13.427 -4.437 1.00 88.94 738 ARG A N 1
ATOM 5634 C CA . ARG A 1 738 ? -7.986 -14.392 -3.330 1.00 88.94 738 ARG A CA 1
ATOM 5635 C C . ARG A 1 738 ? -9.411 -14.517 -2.775 1.00 88.94 738 ARG A C 1
ATOM 5637 O O . ARG A 1 738 ? -9.689 -14.110 -1.644 1.00 88.94 738 ARG A O 1
ATOM 5644 N N . PRO A 1 739 ? -10.330 -15.147 -3.527 1.00 92.00 739 PRO A N 1
ATOM 5645 C CA . PRO A 1 739 ? -11.749 -15.165 -3.178 1.00 92.00 739 PRO A CA 1
ATOM 5646 C C . PRO A 1 739 ? -12.042 -15.904 -1.864 1.00 92.00 739 PRO A C 1
ATOM 5648 O O . PRO A 1 739 ? -12.884 -15.468 -1.084 1.00 92.00 739 PRO A O 1
ATOM 5651 N N . SER A 1 740 ? -11.348 -17.011 -1.574 1.00 92.94 740 SER A N 1
ATOM 5652 C CA . SER A 1 740 ? -11.547 -17.768 -0.326 1.00 92.94 740 SER A CA 1
ATOM 5653 C C . SER A 1 740 ? -11.140 -16.981 0.919 1.00 92.94 740 SER A C 1
ATOM 5655 O O . SER A 1 740 ? -11.772 -17.094 1.968 1.00 92.94 740 SER A O 1
ATOM 5657 N N . SER A 1 741 ? -10.075 -16.202 0.796 1.00 94.25 741 SER A N 1
ATOM 5658 C CA . SER A 1 741 ? -9.436 -15.439 1.869 1.00 94.25 741 SER A CA 1
ATOM 5659 C C . SER A 1 741 ? -10.267 -14.198 2.156 1.00 94.25 741 SER A C 1
ATOM 5661 O O . SER A 1 741 ? -10.689 -13.994 3.293 1.00 94.25 741 SER A O 1
ATOM 5663 N N . LEU A 1 742 ? -10.660 -13.487 1.094 1.00 95.75 742 LEU A N 1
ATOM 5664 C CA . LEU A 1 742 ? -11.613 -12.386 1.159 1.00 95.75 742 LEU A CA 1
ATOM 5665 C C . LEU A 1 742 ? -12.934 -12.816 1.812 1.00 95.75 742 LEU A C 1
ATOM 5667 O O . LEU A 1 742 ? -13.423 -12.139 2.714 1.00 95.75 742 LEU A O 1
ATOM 5671 N N . LEU A 1 743 ? -13.494 -13.964 1.413 1.00 95.56 743 LEU A N 1
ATOM 5672 C CA . LEU A 1 743 ? -14.729 -14.481 2.007 1.00 95.56 743 LEU A CA 1
ATOM 5673 C C . LEU A 1 743 ? -14.571 -14.770 3.508 1.00 95.56 743 LEU A C 1
ATOM 5675 O O . LEU A 1 743 ? -15.474 -14.467 4.287 1.00 95.56 743 LEU A O 1
ATOM 5679 N N . ARG A 1 744 ? -13.430 -15.335 3.926 1.00 96.50 744 ARG A N 1
ATOM 5680 C CA . ARG A 1 744 ? -13.130 -15.593 5.342 1.00 96.50 744 ARG A CA 1
ATOM 5681 C C . ARG A 1 744 ? -13.021 -14.292 6.135 1.00 96.50 744 ARG A C 1
ATOM 5683 O O . ARG A 1 744 ? -13.636 -14.189 7.194 1.00 96.50 744 ARG A O 1
ATOM 5690 N N . LEU A 1 745 ? -12.290 -13.303 5.619 1.00 97.62 745 LEU A N 1
ATOM 5691 C CA . LEU A 1 745 ? -12.148 -11.999 6.263 1.00 97.62 745 LEU A CA 1
ATOM 5692 C C . LEU A 1 745 ? -13.509 -11.311 6.422 1.00 97.62 745 LEU A C 1
ATOM 5694 O O . LEU A 1 745 ? -13.885 -10.962 7.541 1.00 97.62 745 LEU A O 1
ATOM 5698 N N . LEU A 1 746 ? -14.277 -11.180 5.336 1.00 97.25 746 LEU A N 1
ATOM 5699 C CA . LEU A 1 746 ? -15.605 -10.557 5.362 1.00 97.25 746 LEU A CA 1
ATOM 5700 C C . LEU A 1 746 ? -16.568 -11.305 6.292 1.00 97.25 746 LEU A C 1
ATOM 5702 O O . LEU A 1 746 ? -17.303 -10.670 7.046 1.00 97.25 746 LEU A O 1
ATOM 5706 N N . GLY A 1 747 ? -16.515 -12.640 6.310 1.00 96.81 747 GLY A N 1
ATOM 5707 C CA . GLY A 1 747 ? -17.281 -13.453 7.253 1.00 96.81 747 GLY A CA 1
ATOM 5708 C C . GLY A 1 747 ? -16.891 -13.191 8.712 1.00 96.81 747 GLY A C 1
ATOM 5709 O O . GLY A 1 747 ? -17.764 -13.056 9.567 1.00 96.81 747 GLY A O 1
ATOM 5710 N N . SER A 1 748 ? -15.594 -13.065 9.013 1.00 97.81 748 SER A N 1
ATOM 5711 C CA . SER A 1 748 ? -15.126 -12.736 10.369 1.00 97.81 748 SER A CA 1
ATOM 5712 C C . SER A 1 748 ? -15.539 -11.324 10.810 1.00 97.81 748 SER A C 1
ATOM 5714 O O . SER A 1 748 ? -15.955 -11.149 11.952 1.00 97.81 748 SER A O 1
ATOM 5716 N N . LEU A 1 749 ? -15.532 -10.348 9.893 1.00 97.94 749 LEU A N 1
ATOM 5717 C CA . LEU A 1 749 ? -16.008 -8.982 10.138 1.00 97.94 749 LEU A CA 1
ATOM 5718 C C . LEU A 1 749 ? -17.520 -8.936 10.387 1.00 97.94 749 LEU A C 1
ATOM 5720 O O . LEU A 1 749 ? -17.973 -8.296 11.329 1.00 97.94 749 LEU A O 1
ATOM 5724 N N . GLN A 1 750 ? -18.315 -9.655 9.591 1.00 96.06 750 GLN A N 1
ATOM 5725 C CA . GLN A 1 750 ? -19.767 -9.727 9.787 1.00 96.06 750 GLN A CA 1
ATOM 5726 C C . GLN A 1 750 ? -20.153 -10.357 11.134 1.00 96.06 750 GLN A C 1
ATOM 5728 O O . GLN A 1 750 ? -21.145 -9.946 11.739 1.00 96.06 750 GLN A O 1
ATOM 5733 N N . ASN A 1 751 ? -19.364 -11.328 11.605 1.00 95.31 751 ASN A N 1
ATOM 5734 C CA . ASN A 1 751 ? -19.565 -12.021 12.879 1.00 95.31 751 ASN A CA 1
ATOM 5735 C C . ASN A 1 751 ? -19.009 -11.262 14.098 1.00 95.31 751 ASN A C 1
ATOM 5737 O O . ASN A 1 751 ? -19.162 -11.740 15.223 1.00 95.31 751 ASN A O 1
ATOM 5741 N N . ALA A 1 752 ? -18.347 -10.120 13.902 1.00 96.56 752 ALA A N 1
ATOM 5742 C CA . ALA A 1 752 ? -17.814 -9.321 14.997 1.00 96.56 752 ALA A CA 1
ATOM 5743 C C . ALA A 1 752 ? -18.885 -8.460 15.682 1.00 96.56 752 ALA A C 1
ATOM 5745 O O . ALA A 1 752 ? -19.930 -8.145 15.110 1.00 96.56 752 ALA A O 1
ATOM 5746 N N . HIS A 1 753 ? -18.606 -8.084 16.930 1.00 95.50 753 HIS A N 1
ATOM 5747 C CA . HIS A 1 753 ? -19.493 -7.275 17.763 1.00 95.50 753 HIS A CA 1
ATOM 5748 C C . HIS A 1 753 ? -18.990 -5.830 17.841 1.00 95.50 753 HIS A C 1
ATOM 5750 O O . HIS A 1 753 ? -17.848 -5.588 18.234 1.00 95.50 753 HIS A O 1
ATOM 5756 N N . TYR A 1 754 ? -19.856 -4.880 17.479 1.00 95.94 754 TYR A N 1
ATOM 5757 C CA . TYR A 1 754 ? -19.531 -3.450 17.368 1.00 95.94 754 TYR A CA 1
ATOM 5758 C C . TYR A 1 754 ? -20.218 -2.577 18.429 1.00 95.94 754 TYR A C 1
ATOM 5760 O O . TYR A 1 754 ? -20.023 -1.366 18.444 1.00 95.94 754 TYR A O 1
ATOM 5768 N N . PHE A 1 755 ? -20.990 -3.178 19.343 1.00 94.25 755 PHE A N 1
ATOM 5769 C CA . PHE A 1 755 ? -21.543 -2.523 20.533 1.00 94.25 755 PHE A CA 1
ATOM 5770 C C . PHE A 1 755 ? -22.372 -1.267 20.219 1.00 94.25 755 PHE A C 1
ATOM 5772 O O . PHE A 1 755 ? -22.355 -0.304 20.977 1.00 94.25 755 PHE A O 1
ATOM 5779 N N . GLY A 1 756 ? -23.098 -1.296 19.097 1.00 89.31 756 GLY A N 1
ATOM 5780 C CA . GLY A 1 756 ? -24.010 -0.230 18.665 1.00 89.31 756 GLY A CA 1
ATOM 5781 C C . GLY A 1 756 ? -23.360 0.924 17.904 1.00 89.31 756 GLY A C 1
ATOM 5782 O O . GLY A 1 756 ? -24.064 1.838 17.483 1.00 89.31 756 GLY A O 1
ATOM 5783 N N . ASP A 1 757 ? -22.043 0.889 17.691 1.00 91.94 757 ASP A N 1
ATOM 5784 C CA . ASP A 1 757 ? -21.386 1.864 16.824 1.00 91.94 757 ASP A CA 1
ATOM 5785 C C . ASP A 1 757 ? -21.672 1.565 15.346 1.00 91.94 757 ASP A C 1
ATOM 5787 O O . ASP A 1 757 ? -21.668 0.409 14.908 1.00 91.94 757 ASP A O 1
ATOM 5791 N N . GLN A 1 758 ? -21.873 2.626 14.562 1.00 88.56 758 GLN A N 1
ATOM 5792 C CA . GLN A 1 758 ? -21.997 2.526 13.111 1.00 88.56 758 GLN A CA 1
ATOM 5793 C C . GLN A 1 758 ? -20.616 2.507 12.461 1.00 88.56 758 GLN A C 1
ATOM 5795 O O . GLN A 1 758 ? -19.870 3.482 12.544 1.00 88.56 758 GLN A O 1
ATOM 5800 N N . ILE A 1 759 ? -20.286 1.410 11.783 1.00 92.88 759 ILE A N 1
ATOM 5801 C CA . ILE A 1 759 ? -18.963 1.180 11.200 1.00 92.88 759 ILE A CA 1
ATOM 5802 C C . ILE A 1 759 ? -19.076 1.160 9.688 1.00 92.88 759 ILE A C 1
ATOM 5804 O O . ILE A 1 759 ? -19.818 0.356 9.129 1.00 92.88 759 ILE A O 1
ATOM 5808 N N . SER A 1 760 ? -18.323 2.022 9.012 1.00 90.06 760 SER A N 1
ATOM 5809 C CA . SER A 1 760 ? -18.233 1.987 7.549 1.00 90.06 760 SER A CA 1
ATOM 5810 C C . SER A 1 760 ? -17.192 0.959 7.100 1.00 90.06 760 SER A C 1
ATOM 5812 O O . SER A 1 760 ? -16.131 0.832 7.713 1.00 90.06 760 SER A O 1
ATOM 5814 N N . LEU A 1 761 ? -17.510 0.218 6.039 1.00 94.00 761 LEU A N 1
ATOM 5815 C CA . LEU A 1 761 ? -16.649 -0.775 5.406 1.00 94.00 761 LEU A CA 1
ATOM 5816 C C . LEU A 1 761 ? -16.197 -0.268 4.038 1.00 94.00 761 LEU A C 1
ATOM 5818 O O . LEU A 1 761 ? -17.008 -0.071 3.138 1.00 94.00 761 LEU A O 1
ATOM 5822 N N . ARG A 1 762 ? -14.892 -0.118 3.859 1.00 93.12 762 ARG A N 1
ATOM 5823 C CA . ARG A 1 762 ? -14.249 0.218 2.595 1.00 93.12 762 ARG A CA 1
ATOM 5824 C C . ARG A 1 762 ? -13.545 -1.012 2.040 1.00 93.12 762 ARG A C 1
ATOM 5826 O O . ARG A 1 762 ? -12.725 -1.609 2.725 1.00 93.12 762 ARG A O 1
ATOM 5833 N N . ILE A 1 763 ? -13.847 -1.396 0.807 1.00 94.00 763 ILE A N 1
ATOM 5834 C CA . ILE A 1 763 ? -13.219 -2.526 0.120 1.00 94.00 763 ILE A CA 1
ATOM 5835 C C . ILE A 1 763 ? -12.417 -1.972 -1.054 1.00 94.00 763 ILE A C 1
ATOM 5837 O O . ILE A 1 763 ? -12.985 -1.494 -2.033 1.00 94.00 763 ILE A O 1
ATOM 5841 N N . ASN A 1 764 ? -11.095 -2.035 -0.936 1.00 92.75 764 ASN A N 1
ATOM 5842 C CA . ASN A 1 764 ? -10.144 -1.616 -1.953 1.00 92.75 764 ASN A CA 1
ATOM 5843 C C . ASN A 1 764 ? -9.750 -2.831 -2.792 1.00 92.75 764 ASN A C 1
ATOM 5845 O O . ASN A 1 764 ? -9.122 -3.773 -2.302 1.00 92.75 764 ASN A O 1
ATOM 5849 N N . VAL A 1 765 ? -10.150 -2.798 -4.055 1.00 89.75 765 VAL A N 1
ATOM 5850 C CA . VAL A 1 765 ? -9.972 -3.860 -5.035 1.00 89.75 765 VAL A CA 1
ATOM 5851 C C . VAL A 1 765 ? -8.946 -3.405 -6.065 1.00 89.75 765 VAL A C 1
ATOM 5853 O O . VAL A 1 765 ? -9.086 -2.344 -6.673 1.00 89.75 765 VAL A O 1
ATOM 5856 N N . GLU A 1 766 ? -7.905 -4.204 -6.266 1.00 87.06 766 GLU A N 1
ATOM 5857 C CA . GLU A 1 766 ? -6.879 -3.937 -7.278 1.00 87.06 766 GLU A CA 1
ATOM 5858 C C . GLU A 1 766 ? -7.433 -4.066 -8.714 1.00 87.06 766 GLU A C 1
ATOM 5860 O O . GLU A 1 766 ? -8.417 -4.768 -8.959 1.00 87.06 766 GLU A O 1
ATOM 5865 N N . GLN A 1 767 ? -6.799 -3.393 -9.679 1.00 83.38 767 GLN A N 1
ATOM 5866 C CA . GLN A 1 767 ? -7.273 -3.314 -11.064 1.00 83.38 767 GLN A CA 1
ATOM 5867 C C . GLN A 1 767 ? -7.505 -4.694 -11.693 1.00 83.38 767 GLN A C 1
ATOM 5869 O O . GLN A 1 767 ? -8.560 -4.939 -12.282 1.00 83.38 767 GLN A O 1
ATOM 5874 N N . ASP A 1 768 ? -6.527 -5.592 -11.567 1.00 78.44 768 ASP A N 1
ATOM 5875 C CA . ASP A 1 768 ? -6.509 -6.920 -12.181 1.00 78.44 768 ASP A CA 1
ATOM 5876 C C . ASP A 1 768 ? -7.201 -8.005 -11.336 1.00 78.44 768 ASP A C 1
ATOM 5878 O O . ASP A 1 768 ? -6.971 -9.187 -11.571 1.00 78.44 768 ASP A O 1
ATOM 5882 N N . CYS A 1 769 ? -8.067 -7.602 -10.396 1.00 85.69 769 CYS A N 1
ATOM 5883 C CA . CYS A 1 769 ? -8.843 -8.495 -9.536 1.00 85.69 769 CYS A CA 1
ATOM 5884 C C . CYS A 1 769 ? -9.673 -9.524 -10.323 1.00 85.69 769 CYS A C 1
ATOM 5886 O O . CYS A 1 769 ? -10.393 -9.204 -11.278 1.00 85.69 769 CYS A O 1
ATOM 5888 N N . ASP A 1 770 ? -9.615 -10.778 -9.879 1.00 86.19 770 ASP A N 1
ATOM 5889 C CA . ASP A 1 770 ? -10.354 -11.878 -10.478 1.00 86.19 770 ASP A CA 1
ATOM 5890 C C . ASP A 1 770 ? -11.889 -11.752 -10.348 1.00 86.19 770 ASP A C 1
ATOM 5892 O O . ASP A 1 770 ? -12.456 -11.233 -9.383 1.00 86.19 770 ASP A O 1
ATOM 5896 N N . SER A 1 771 ? -12.602 -12.321 -11.325 1.00 84.94 771 SER A N 1
ATOM 5897 C CA . SER A 1 771 ? -14.069 -12.230 -11.393 1.00 84.94 771 SER A CA 1
ATOM 5898 C C . SER A 1 771 ? -14.818 -12.874 -10.218 1.00 84.94 771 SER A C 1
ATOM 5900 O O . SER A 1 771 ? -15.978 -12.528 -9.985 1.00 84.94 771 SER A O 1
ATOM 5902 N N . ASN A 1 772 ? -14.220 -13.828 -9.491 1.00 88.75 772 ASN A N 1
ATOM 5903 C CA . ASN A 1 772 ? -14.875 -14.437 -8.334 1.00 88.75 772 ASN A CA 1
ATOM 5904 C C . ASN A 1 772 ? -14.765 -13.525 -7.114 1.00 88.75 772 ASN A C 1
ATOM 5906 O O . ASN A 1 772 ? -15.761 -13.366 -6.408 1.00 88.75 772 ASN A O 1
ATOM 5910 N N . SER A 1 773 ? -13.607 -12.898 -6.904 1.00 89.69 773 SER A N 1
ATOM 5911 C CA . SER A 1 773 ? -13.425 -11.886 -5.858 1.00 89.69 773 SER A CA 1
ATOM 5912 C C . SER A 1 773 ? -14.361 -10.693 -6.078 1.00 89.69 773 SER A C 1
ATOM 5914 O O . SER A 1 773 ? -15.094 -10.332 -5.159 1.00 89.69 773 SER A O 1
ATOM 5916 N N . LEU A 1 774 ? -14.482 -10.179 -7.310 1.00 87.56 774 LEU A N 1
ATOM 5917 C CA . LEU A 1 774 ? -15.446 -9.112 -7.636 1.00 87.56 774 LEU A CA 1
ATOM 5918 C C . LEU A 1 774 ? -16.900 -9.494 -7.310 1.00 87.56 774 LEU A C 1
ATOM 5920 O O . LEU A 1 774 ? -17.619 -8.719 -6.685 1.00 87.56 774 LEU A O 1
ATOM 5924 N N . LYS A 1 775 ? -17.329 -10.719 -7.645 1.00 86.88 775 LYS A N 1
ATOM 5925 C CA . LYS A 1 775 ? -18.679 -11.210 -7.303 1.00 86.88 775 LYS A CA 1
ATOM 5926 C C . LYS A 1 775 ? -18.922 -11.300 -5.798 1.00 86.88 775 LYS A C 1
ATOM 5928 O O . LYS A 1 775 ? -20.068 -11.179 -5.371 1.00 86.88 775 LYS A O 1
ATOM 5933 N N . ILE A 1 776 ? -17.890 -11.589 -5.003 1.00 90.94 776 ILE A N 1
ATOM 5934 C CA . ILE A 1 776 ? -17.996 -11.597 -3.538 1.00 90.94 776 ILE A CA 1
ATOM 5935 C C . ILE A 1 776 ? -18.220 -10.167 -3.049 1.00 90.94 776 ILE A C 1
ATOM 5937 O O . ILE A 1 776 ? -19.159 -9.934 -2.290 1.00 90.94 776 ILE A O 1
ATOM 5941 N N . VAL A 1 777 ? -17.424 -9.211 -3.536 1.00 90.06 777 VAL A N 1
ATOM 5942 C CA . VAL A 1 777 ? -17.551 -7.787 -3.191 1.00 90.06 777 VAL A CA 1
ATOM 5943 C C . VAL A 1 777 ? -18.944 -7.253 -3.539 1.00 90.06 777 VAL A C 1
ATOM 5945 O O . VAL A 1 777 ? -19.616 -6.711 -2.668 1.00 90.06 777 VAL A O 1
ATOM 5948 N N . GLU A 1 778 ? -19.436 -7.498 -4.756 1.00 83.31 778 GLU A N 1
ATOM 5949 C CA . GLU A 1 778 ? -20.772 -7.062 -5.206 1.00 83.31 778 GLU A CA 1
ATOM 5950 C C . GLU A 1 778 ? -21.922 -7.643 -4.367 1.00 83.31 778 GLU A C 1
ATOM 5952 O O . GLU A 1 778 ? -22.968 -7.016 -4.215 1.00 83.31 778 GLU A O 1
ATOM 5957 N N . LYS A 1 779 ? -21.747 -8.851 -3.818 1.00 84.38 779 LYS A N 1
ATOM 5958 C CA . LYS A 1 779 ? -22.762 -9.538 -3.002 1.00 84.38 779 LYS A CA 1
ATOM 5959 C C . LYS A 1 779 ? -22.627 -9.276 -1.505 1.00 84.38 779 LYS A C 1
ATOM 5961 O O . LYS A 1 779 ? -23.417 -9.813 -0.728 1.00 84.38 779 LYS A O 1
ATOM 5966 N N . THR A 1 780 ? -21.626 -8.511 -1.081 1.00 86.25 780 THR A N 1
ATOM 5967 C CA . THR A 1 780 ? -21.347 -8.304 0.340 1.00 86.25 780 THR A CA 1
ATOM 5968 C C . THR A 1 780 ? -22.418 -7.415 0.968 1.00 86.25 780 THR A C 1
ATOM 5970 O O . THR A 1 780 ? -22.569 -6.252 0.608 1.00 86.25 780 THR A O 1
ATOM 5973 N N . SER A 1 781 ? -23.153 -7.953 1.945 1.00 86.62 781 SER A N 1
ATOM 5974 C CA . SER A 1 781 ? -24.084 -7.185 2.779 1.00 86.62 781 SER A CA 1
ATOM 5975 C C . SER A 1 781 ? -23.392 -6.689 4.046 1.00 86.62 781 SER A C 1
ATOM 5977 O O . SER A 1 781 ? -22.730 -7.474 4.731 1.00 86.62 781 SER A O 1
ATOM 5979 N N . TRP A 1 782 ? -23.599 -5.429 4.416 1.00 92.00 782 TRP A N 1
ATOM 5980 C CA . TRP A 1 782 ? -23.008 -4.849 5.620 1.00 92.00 782 TRP A CA 1
ATOM 5981 C C . TRP A 1 782 ? -24.084 -4.187 6.491 1.00 92.00 782 TRP A C 1
ATOM 5983 O O . TRP A 1 782 ? -24.593 -3.130 6.126 1.00 92.00 782 TRP A O 1
ATOM 5993 N N . PRO A 1 783 ? -24.475 -4.806 7.620 1.00 85.75 783 PRO A N 1
ATOM 5994 C CA . PRO A 1 783 ? -25.568 -4.300 8.450 1.00 85.75 783 PRO A CA 1
ATOM 5995 C C . PRO A 1 783 ? -25.140 -3.199 9.433 1.00 85.75 783 PRO A C 1
ATOM 5997 O O . PRO A 1 783 ? -25.995 -2.596 10.067 1.00 85.75 783 PRO A O 1
ATOM 6000 N N . TYR A 1 784 ? -23.835 -2.958 9.591 1.00 88.19 784 TYR A N 1
ATOM 6001 C CA . TYR A 1 784 ? -23.288 -2.073 10.626 1.00 88.19 784 TYR A CA 1
ATOM 6002 C C . TYR A 1 784 ? -23.082 -0.628 10.162 1.00 88.19 784 TYR A C 1
ATOM 6004 O O . TYR A 1 784 ? -22.783 0.236 10.977 1.00 88.19 784 TYR A O 1
ATOM 6012 N N . GLY A 1 785 ? -23.205 -0.347 8.867 1.00 84.62 785 GLY A N 1
ATOM 6013 C CA . GLY A 1 785 ? -22.962 0.983 8.320 1.00 84.62 785 GLY A CA 1
ATOM 6014 C C . GLY A 1 785 ? -22.880 0.969 6.800 1.00 84.62 785 GLY A C 1
ATOM 6015 O O . GLY A 1 785 ? -23.490 0.131 6.139 1.00 84.62 785 GLY A O 1
ATOM 6016 N N . ARG A 1 786 ? -22.122 1.907 6.229 1.00 80.38 786 ARG A N 1
ATOM 6017 C CA . ARG A 1 786 ? -22.013 2.078 4.773 1.00 80.38 786 ARG A CA 1
ATOM 6018 C C . ARG A 1 786 ? -20.947 1.155 4.183 1.00 80.38 786 ARG A C 1
ATOM 6020 O O . ARG A 1 786 ? -19.956 0.869 4.847 1.00 80.38 786 ARG A O 1
ATOM 6027 N N . VAL A 1 787 ? -21.135 0.731 2.932 1.00 81.75 787 VAL A N 1
ATOM 6028 C CA . VAL A 1 787 ? -20.104 0.035 2.144 1.00 81.75 787 VAL A CA 1
ATOM 6029 C C . VAL A 1 787 ? -19.611 0.959 1.044 1.00 81.75 787 VAL A C 1
ATOM 6031 O O . VAL A 1 787 ? -20.415 1.487 0.280 1.00 81.75 787 VAL A O 1
ATOM 6034 N N . PHE A 1 788 ? -18.298 1.123 0.950 1.00 80.81 788 PHE A N 1
ATOM 6035 C CA . PHE A 1 788 ? -17.626 1.806 -0.145 1.00 80.81 788 PHE A CA 1
ATOM 6036 C C . PHE A 1 788 ? -16.726 0.811 -0.874 1.00 80.81 788 PHE A C 1
ATOM 6038 O O . PHE A 1 788 ? -15.910 0.144 -0.244 1.00 80.81 788 PHE A O 1
ATOM 6045 N N . VAL A 1 789 ? -16.869 0.692 -2.191 1.00 82.31 789 VAL A N 1
ATOM 6046 C CA . VAL A 1 789 ? -16.027 -0.191 -3.007 1.00 82.31 789 VAL A CA 1
ATOM 6047 C C . VAL A 1 789 ? -15.179 0.675 -3.919 1.00 82.31 789 VAL A C 1
ATOM 6049 O O . VAL A 1 789 ? -15.704 1.331 -4.814 1.00 82.31 789 VAL A O 1
ATOM 6052 N N . HIS A 1 790 ? -13.871 0.654 -3.694 1.00 81.44 790 HIS A N 1
ATOM 6053 C CA . HIS A 1 790 ? -12.896 1.322 -4.541 1.00 81.44 790 HIS A CA 1
ATOM 6054 C C . HIS A 1 790 ? -12.236 0.283 -5.442 1.00 81.44 790 HIS A C 1
ATOM 6056 O O . HIS A 1 790 ? -11.430 -0.517 -4.970 1.00 81.44 790 HIS A O 1
ATOM 6062 N N . HIS A 1 791 ? -12.585 0.265 -6.728 1.00 80.44 791 HIS A N 1
ATOM 6063 C CA . HIS A 1 791 ? -11.925 -0.591 -7.717 1.00 80.44 791 HIS A CA 1
ATOM 6064 C C . HIS A 1 791 ? -10.921 0.237 -8.513 1.00 80.44 791 HIS A C 1
ATOM 6066 O O . HIS A 1 791 ? -11.312 1.141 -9.251 1.00 80.44 791 HIS A O 1
ATOM 6072 N N . ARG A 1 792 ? -9.629 -0.069 -8.358 1.00 74.19 792 ARG A N 1
ATOM 6073 C CA . ARG A 1 792 ? -8.558 0.667 -9.032 1.00 74.19 792 ARG A CA 1
ATOM 6074 C C . ARG A 1 792 ? -8.676 0.560 -10.544 1.00 74.19 792 ARG A C 1
ATOM 6076 O O . ARG A 1 792 ? -8.894 -0.511 -11.106 1.00 74.19 792 ARG A O 1
ATOM 6083 N N . VAL A 1 793 ? -8.426 1.680 -11.210 1.00 64.06 793 VAL A N 1
ATOM 6084 C CA . VAL A 1 793 ? -8.349 1.745 -12.674 1.00 64.06 793 VAL A CA 1
ATOM 6085 C C . VAL A 1 793 ? -6.936 1.413 -13.174 1.00 64.06 793 VAL A C 1
ATOM 6087 O O . VAL A 1 793 ? -6.791 0.881 -14.272 1.00 64.06 793 VAL A O 1
ATOM 6090 N N . ILE A 1 794 ? -5.908 1.673 -12.357 1.00 61.44 794 ILE A N 1
ATOM 6091 C CA . ILE A 1 794 ? -4.485 1.452 -12.659 1.00 61.44 794 ILE A CA 1
ATOM 6092 C C . ILE A 1 794 ? -3.890 0.521 -11.600 1.00 61.44 794 ILE A C 1
ATOM 6094 O O . ILE A 1 794 ? -4.089 0.750 -10.406 1.00 61.44 794 ILE A O 1
ATOM 6098 N N . HIS A 1 795 ? -3.141 -0.499 -12.029 1.00 68.00 795 HIS A N 1
ATOM 6099 C CA . HIS A 1 795 ? -2.444 -1.410 -11.122 1.00 68.00 795 HIS A CA 1
ATOM 6100 C C . HIS A 1 795 ? -1.426 -0.653 -10.257 1.00 68.00 795 HIS A C 1
ATOM 6102 O O . HIS A 1 795 ? -0.397 -0.194 -10.755 1.00 68.00 795 HIS A O 1
ATOM 6108 N N . GLY A 1 796 ? -1.708 -0.534 -8.959 1.00 60.59 796 GLY A N 1
ATOM 6109 C CA . GLY A 1 796 ? -0.862 0.210 -8.021 1.00 60.59 796 GLY A CA 1
ATOM 6110 C C . GLY A 1 796 ? 0.201 -0.658 -7.348 1.00 60.59 796 GLY A C 1
ATOM 6111 O O . GLY A 1 796 ? 1.296 -0.191 -7.034 1.00 60.59 796 GLY A O 1
ATOM 6112 N N . GLY A 1 797 ? -0.090 -1.942 -7.131 1.00 75.31 797 GLY A N 1
ATOM 6113 C CA . GLY A 1 797 ? 0.742 -2.803 -6.297 1.00 75.31 797 GLY A CA 1
ATOM 6114 C C . GLY A 1 797 ? 0.569 -2.510 -4.800 1.00 75.31 797 GLY A C 1
ATOM 6115 O O . GLY A 1 797 ? -0.205 -1.650 -4.389 1.00 75.31 797 GLY A O 1
ATOM 6116 N N . LEU A 1 798 ? 1.291 -3.250 -3.949 1.00 77.31 798 LEU A N 1
ATOM 6117 C CA . LEU A 1 798 ? 0.973 -3.307 -2.515 1.00 77.31 798 LEU A CA 1
ATOM 6118 C C . LEU A 1 798 ? 1.185 -1.984 -1.761 1.00 77.31 798 LEU A C 1
ATOM 6120 O O . LEU A 1 798 ? 0.420 -1.676 -0.853 1.00 77.31 798 LEU A O 1
ATOM 6124 N N . LEU A 1 799 ? 2.217 -1.204 -2.106 1.00 83.81 799 LEU A N 1
ATOM 6125 C CA . LEU A 1 799 ? 2.485 0.058 -1.410 1.00 83.81 799 LEU A CA 1
ATOM 6126 C C . LEU A 1 799 ? 1.345 1.065 -1.634 1.00 83.81 799 LEU A C 1
ATOM 6128 O O . LEU A 1 799 ? 0.742 1.466 -0.638 1.00 83.81 799 LEU A O 1
ATOM 6132 N N . PRO A 1 800 ? 0.971 1.412 -2.882 1.00 82.31 800 PRO A N 1
ATOM 6133 C CA . PRO A 1 800 ? -0.199 2.248 -3.128 1.00 82.31 800 PRO A CA 1
ATOM 6134 C C . PRO A 1 800 ? -1.489 1.628 -2.595 1.00 82.31 800 PRO A C 1
ATOM 6136 O O . PRO A 1 800 ? -2.322 2.353 -2.061 1.00 82.31 800 PRO A O 1
ATOM 6139 N N . ALA A 1 801 ? -1.662 0.301 -2.693 1.00 83.38 801 ALA A N 1
ATOM 6140 C CA . ALA A 1 801 ? -2.853 -0.391 -2.193 1.00 83.38 801 ALA A CA 1
ATOM 6141 C C . ALA A 1 801 ? -3.089 -0.161 -0.695 1.00 83.38 801 ALA A C 1
ATOM 6143 O O . ALA A 1 801 ? -4.228 0.050 -0.298 1.00 83.38 801 ALA A O 1
ATOM 6144 N N . VAL A 1 802 ? -2.035 -0.160 0.127 1.00 88.00 802 VAL A N 1
ATOM 6145 C CA . VAL A 1 802 ? -2.155 0.094 1.571 1.00 88.00 802 VAL A CA 1
ATOM 6146 C C . VAL A 1 802 ? -2.252 1.584 1.880 1.00 88.00 802 VAL A C 1
ATOM 6148 O O . VAL A 1 802 ? -3.098 1.986 2.674 1.00 88.00 802 VAL A O 1
ATOM 6151 N N . VAL A 1 803 ? -1.426 2.415 1.248 1.00 86.31 803 VAL A N 1
ATOM 6152 C CA . VAL A 1 803 ? -1.360 3.858 1.537 1.00 86.31 803 VAL A CA 1
ATOM 6153 C C . VAL A 1 803 ? -2.672 4.565 1.188 1.00 86.31 803 VAL A C 1
ATOM 6155 O O . VAL A 1 803 ? -3.167 5.363 1.981 1.00 86.31 803 VAL A O 1
ATOM 6158 N N . GLU A 1 804 ? -3.272 4.233 0.046 1.00 82.88 804 GLU A N 1
ATOM 6159 C CA . GLU A 1 804 ? -4.533 4.829 -0.419 1.00 82.88 804 GLU A CA 1
ATOM 6160 C C . GLU A 1 804 ? -5.771 4.104 0.130 1.00 82.88 804 GLU A C 1
ATOM 6162 O O . GLU A 1 804 ? -6.891 4.569 -0.071 1.00 82.88 804 GLU A O 1
ATOM 6167 N N . SER A 1 805 ? -5.594 2.983 0.844 1.00 85.00 805 SER A N 1
ATOM 6168 C CA . SER A 1 805 ? -6.722 2.194 1.358 1.00 85.00 805 SER A CA 1
ATOM 6169 C C . SER A 1 805 ? -7.638 2.980 2.287 1.00 85.00 805 SER A C 1
ATOM 6171 O O . SER A 1 805 ? -8.805 2.621 2.419 1.00 85.00 805 SER A O 1
ATOM 6173 N N . TRP A 1 806 ? -7.114 4.017 2.943 1.00 91.31 806 TRP A N 1
ATOM 6174 C CA . TRP A 1 806 ? -7.845 4.888 3.849 1.00 91.31 806 TRP A CA 1
ATOM 6175 C C . TRP A 1 806 ? -7.099 6.211 4.059 1.00 91.31 806 TRP A C 1
ATOM 6177 O O . TRP A 1 806 ? -5.873 6.231 4.216 1.00 91.31 806 TRP A O 1
ATOM 6187 N N . TYR A 1 807 ? -7.855 7.311 4.129 1.00 84.56 807 TYR A N 1
ATOM 6188 C CA . TYR A 1 807 ? -7.345 8.629 4.497 1.00 84.56 807 TYR A CA 1
ATOM 6189 C C . TYR A 1 807 ? -8.280 9.302 5.520 1.00 84.56 807 TYR A C 1
ATOM 6191 O O . TYR A 1 807 ? -9.484 9.404 5.264 1.00 84.56 807 TYR A O 1
ATOM 6199 N N . PRO A 1 808 ? -7.760 9.780 6.665 1.00 81.06 808 PRO A N 1
ATOM 6200 C CA . PRO A 1 808 ? -8.573 10.316 7.755 1.00 81.06 808 PRO A CA 1
ATOM 6201 C C . PRO A 1 808 ? -9.176 11.690 7.451 1.00 81.06 808 PRO A C 1
ATOM 6203 O O . PRO A 1 808 ? -8.472 12.613 7.043 1.00 81.06 808 PRO A O 1
ATOM 6206 N N . HIS A 1 809 ? -10.455 11.876 7.786 1.00 73.44 809 HIS A N 1
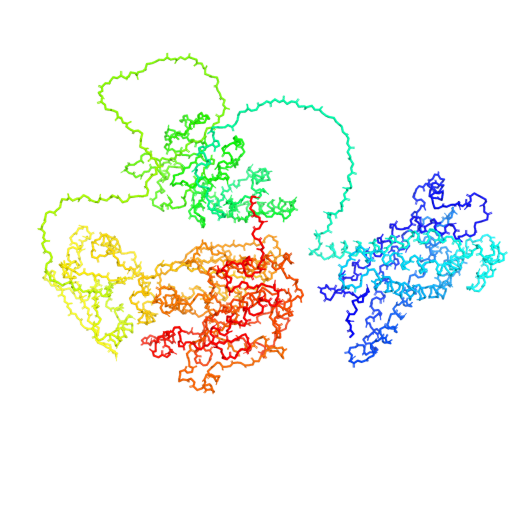ATOM 6207 C CA . HIS A 1 809 ? -11.157 13.153 7.582 1.00 73.44 809 HIS A CA 1
ATOM 6208 C C . HIS A 1 809 ? -10.851 14.213 8.652 1.00 73.44 809 HIS A C 1
ATOM 6210 O O . HIS A 1 809 ? -10.915 15.411 8.391 1.00 73.44 809 HIS A O 1
ATOM 6216 N N . ASN A 1 810 ? -10.582 13.780 9.884 1.00 80.50 810 ASN A N 1
ATOM 6217 C CA . ASN A 1 810 ? -10.314 14.640 11.038 1.00 80.50 810 ASN A CA 1
ATOM 6218 C C . ASN A 1 810 ? -9.430 13.891 12.059 1.00 80.50 810 ASN A C 1
ATOM 6220 O O . ASN A 1 810 ? -8.871 12.842 11.737 1.00 80.50 810 ASN A O 1
ATOM 6224 N N . ASN A 1 811 ? -9.244 14.440 13.262 1.00 87.06 811 ASN A N 1
ATOM 6225 C CA . ASN A 1 811 ? -8.401 13.833 14.307 1.00 87.06 811 ASN A CA 1
ATOM 6226 C C . ASN A 1 811 ? -9.106 12.739 15.122 1.00 87.06 811 ASN A C 1
ATOM 6228 O O . ASN A 1 811 ? -8.460 12.057 15.911 1.00 87.06 811 ASN A O 1
ATOM 6232 N N . ASP A 1 812 ? -10.406 12.560 14.907 1.00 89.88 812 ASP A N 1
ATOM 6233 C CA . ASP A 1 812 ? -11.233 11.549 15.560 1.00 89.88 812 ASP A CA 1
ATOM 6234 C C . ASP A 1 812 ? -11.607 10.409 14.591 1.00 89.88 812 ASP A C 1
ATOM 6236 O O . ASP A 1 812 ? -12.385 9.524 14.936 1.00 89.88 812 ASP A O 1
ATOM 6240 N N . SER A 1 813 ? -11.060 10.425 13.369 1.00 88.38 813 SER A N 1
ATOM 6241 C CA . SER A 1 813 ? -11.278 9.428 12.320 1.00 88.38 813 SER A CA 1
ATOM 6242 C C . SER A 1 813 ? -10.134 8.419 12.327 1.00 88.38 813 SER A C 1
ATOM 6244 O O . SER A 1 813 ? -8.988 8.776 12.069 1.00 88.38 813 SER A O 1
ATOM 6246 N N . TYR A 1 814 ? -10.439 7.158 12.609 1.00 96.19 814 TYR A N 1
ATOM 6247 C CA . TYR A 1 814 ? -9.466 6.076 12.725 1.00 96.19 814 TYR A CA 1
ATOM 6248 C C . TYR A 1 814 ? -9.721 4.991 11.677 1.00 96.19 814 TYR A C 1
ATOM 6250 O O . TYR A 1 814 ? -10.871 4.656 11.398 1.00 96.19 814 TYR A O 1
ATOM 6258 N N . GLY A 1 815 ? -8.648 4.413 11.135 1.00 96.00 815 GLY A N 1
ATOM 6259 C CA . GLY A 1 815 ? -8.717 3.391 10.091 1.00 96.00 815 GLY A CA 1
ATOM 6260 C C . GLY A 1 815 ? -8.179 2.051 10.572 1.00 96.00 815 GLY A C 1
ATOM 6261 O O . GLY A 1 815 ? -7.029 1.964 11.004 1.00 96.00 815 GLY A O 1
ATOM 6262 N N . VAL A 1 816 ? -8.996 1.003 10.484 1.00 98.31 816 VAL A N 1
ATOM 6263 C CA . VAL A 1 816 ? -8.579 -0.393 10.672 1.00 98.31 816 VAL A CA 1
ATOM 6264 C C . VAL A 1 816 ? -8.205 -0.961 9.312 1.00 98.31 816 VAL A C 1
ATOM 6266 O O . VAL A 1 816 ? -9.080 -1.133 8.469 1.00 98.31 816 VAL A O 1
ATOM 6269 N N . LEU A 1 817 ? -6.924 -1.261 9.096 1.00 97.31 817 LEU A N 1
ATOM 6270 C CA . LEU A 1 817 ? -6.432 -1.755 7.807 1.00 97.31 817 LEU A CA 1
ATOM 6271 C C . LEU A 1 817 ? -6.249 -3.275 7.855 1.00 97.31 817 LEU A C 1
ATOM 6273 O O . LEU A 1 817 ? -5.545 -3.791 8.730 1.00 97.31 817 LEU A O 1
ATOM 6277 N N . LEU A 1 818 ? -6.890 -3.986 6.924 1.00 97.31 818 LEU A N 1
ATOM 6278 C CA . LEU A 1 818 ? -6.920 -5.450 6.853 1.00 97.31 818 LEU A CA 1
ATOM 6279 C C . LEU A 1 818 ? -6.640 -5.931 5.420 1.00 97.31 818 LEU A C 1
ATOM 6281 O O . LEU A 1 818 ? -7.326 -5.536 4.481 1.00 97.31 818 LEU A O 1
ATOM 6285 N N . GLU A 1 819 ? -5.658 -6.815 5.251 1.00 94.56 819 GLU A N 1
ATOM 6286 C CA . GLU A 1 819 ? -5.437 -7.551 3.995 1.00 94.56 819 GLU A CA 1
ATOM 6287 C C . GLU A 1 819 ? -6.312 -8.812 3.945 1.00 94.56 819 GLU A C 1
ATOM 6289 O O . GLU A 1 819 ? -6.677 -9.363 4.984 1.00 94.56 819 GLU A O 1
ATOM 6294 N N . ASP A 1 820 ? -6.625 -9.298 2.743 1.00 92.62 820 ASP A N 1
ATOM 6295 C CA . ASP A 1 820 ? -7.505 -10.454 2.516 1.00 92.62 820 ASP A CA 1
ATOM 6296 C C . ASP A 1 820 ? -7.059 -11.785 3.156 1.00 92.62 820 ASP A C 1
ATOM 6298 O O . ASP A 1 820 ? -7.876 -12.694 3.312 1.00 92.62 820 ASP A O 1
ATOM 6302 N N . ASP A 1 821 ? -5.799 -11.921 3.574 1.00 91.88 821 ASP A N 1
ATOM 6303 C CA . ASP A 1 821 ? -5.296 -13.093 4.301 1.00 91.88 821 ASP A CA 1
ATOM 6304 C C . ASP A 1 821 ? -5.357 -12.970 5.834 1.00 91.88 821 ASP A C 1
ATOM 6306 O O . ASP A 1 821 ? -4.967 -13.906 6.547 1.00 91.88 821 ASP A O 1
ATOM 6310 N N . VAL A 1 822 ? -5.917 -11.872 6.346 1.00 96.44 822 VAL A N 1
ATOM 6311 C CA . VAL A 1 822 ? -6.198 -11.658 7.768 1.00 96.44 822 VAL A CA 1
ATOM 6312 C C . VAL A 1 822 ? -7.568 -12.235 8.144 1.00 96.44 822 VAL A C 1
ATOM 6314 O O . VAL A 1 822 ? -8.508 -12.265 7.356 1.00 96.44 822 VAL A O 1
ATOM 6317 N N . GLU A 1 823 ? -7.694 -12.709 9.378 1.00 97.44 823 GLU A N 1
ATOM 6318 C CA . GLU A 1 823 ? -8.969 -13.056 10.011 1.00 97.44 823 GLU A CA 1
ATOM 6319 C C . GLU A 1 823 ? -9.016 -12.406 11.396 1.00 97.44 823 GLU A C 1
ATOM 6321 O O . GLU A 1 823 ? -8.000 -12.396 12.096 1.00 97.44 823 GLU A O 1
ATOM 6326 N N . VAL A 1 824 ? -10.164 -11.847 11.790 1.00 98.31 824 VAL A N 1
ATOM 6327 C CA . VAL A 1 824 ? -10.314 -11.119 13.061 1.00 98.31 824 VAL A CA 1
ATOM 6328 C C . VAL A 1 824 ? -11.162 -11.879 14.083 1.00 98.31 824 VAL A C 1
ATOM 6330 O O . VAL A 1 824 ? -12.063 -12.643 13.747 1.00 98.31 824 VAL A O 1
ATOM 6333 N N . SER A 1 825 ? -10.871 -11.655 15.363 1.00 97.94 825 SER A N 1
ATOM 6334 C CA . SER A 1 825 ? -11.677 -12.127 16.490 1.00 97.94 825 SER A CA 1
ATOM 6335 C C . SER A 1 825 ? -13.025 -11.399 16.535 1.00 97.94 825 SER A C 1
ATOM 6337 O O . SER A 1 825 ? -13.046 -10.194 16.302 1.00 97.94 825 SER A O 1
ATOM 6339 N N . PRO A 1 826 ? -14.125 -12.036 16.980 1.00 97.12 826 PRO A N 1
ATOM 6340 C CA . PRO A 1 826 ? -15.389 -11.336 17.216 1.00 97.12 826 PRO A CA 1
ATOM 6341 C C . PRO A 1 826 ? -15.305 -10.157 18.206 1.00 97.12 826 PRO A C 1
ATOM 6343 O O . PRO A 1 826 ? -16.183 -9.298 18.206 1.00 97.12 826 PRO A O 1
ATOM 6346 N N . LEU A 1 827 ? -14.259 -10.112 19.044 1.00 96.50 827 LEU A N 1
ATOM 6347 C CA . LEU A 1 827 ? -14.015 -9.084 20.064 1.00 96.50 827 LEU A CA 1
ATOM 6348 C C . LEU A 1 827 ? -12.944 -8.056 19.658 1.00 96.50 827 LEU A C 1
ATOM 6350 O O . LEU A 1 827 ? -12.549 -7.231 20.483 1.00 96.50 827 LEU A O 1
ATOM 6354 N N . PHE A 1 828 ? -12.459 -8.071 18.409 1.00 98.00 828 PHE A N 1
ATOM 6355 C CA . PHE A 1 828 ? -11.392 -7.158 17.974 1.00 98.00 828 PHE A CA 1
ATOM 6356 C C . PHE A 1 828 ? -11.771 -5.679 18.164 1.00 98.00 828 PHE A C 1
ATOM 6358 O O . PHE A 1 828 ? -10.935 -4.861 18.551 1.00 98.00 828 PHE A O 1
ATOM 6365 N N . TYR A 1 829 ? -13.043 -5.342 17.938 1.00 97.94 829 TYR A N 1
ATOM 6366 C CA . TYR A 1 829 ? -13.538 -3.978 18.070 1.00 97.94 829 TYR A CA 1
ATOM 6367 C C . TYR A 1 829 ? -13.599 -3.519 19.532 1.00 97.94 829 TYR A C 1
ATOM 6369 O O . TYR A 1 829 ? -13.245 -2.379 19.822 1.00 97.94 829 TYR A O 1
ATOM 6377 N N . ALA A 1 830 ? -13.946 -4.411 20.471 1.00 97.00 830 ALA A N 1
ATOM 6378 C CA . ALA A 1 830 ? -13.930 -4.108 21.905 1.00 97.00 830 ALA A CA 1
ATOM 6379 C C . ALA A 1 830 ? -12.538 -3.648 22.362 1.00 97.00 830 ALA A C 1
ATOM 6381 O O . ALA A 1 830 ? -12.409 -2.650 23.063 1.00 97.00 830 ALA A O 1
ATOM 6382 N N . TRP A 1 831 ? -11.482 -4.334 21.914 1.00 97.69 831 TRP A N 1
ATOM 6383 C CA . TRP A 1 831 ? -10.097 -3.941 22.188 1.00 97.69 831 TRP A CA 1
ATOM 6384 C C . TRP A 1 831 ? -9.753 -2.564 21.636 1.00 97.69 831 TRP A C 1
ATOM 6386 O O . TRP A 1 831 ? -9.203 -1.726 22.351 1.00 97.69 831 TRP A O 1
ATOM 6396 N N . ILE A 1 832 ? -10.095 -2.311 20.371 1.00 98.06 832 ILE A N 1
ATOM 6397 C CA . ILE A 1 832 ? -9.869 -1.012 19.737 1.00 98.06 832 ILE A CA 1
ATOM 6398 C C . ILE A 1 832 ? -10.586 0.089 20.525 1.00 98.06 832 ILE A C 1
ATOM 6400 O O . ILE A 1 832 ? -9.972 1.084 20.906 1.00 98.06 832 ILE A O 1
ATOM 6404 N N . LYS A 1 833 ? -11.880 -0.096 20.801 1.00 97.31 833 LYS A N 1
ATOM 6405 C CA . LYS A 1 833 ? -12.694 0.898 21.497 1.00 97.31 833 LYS A CA 1
ATOM 6406 C C . LYS A 1 833 ? -12.161 1.152 22.906 1.00 97.31 833 LYS A C 1
ATOM 6408 O O . LYS A 1 833 ? -11.945 2.303 23.276 1.00 97.31 833 LYS A O 1
ATOM 6413 N N . MET A 1 834 ? -11.864 0.091 23.657 1.00 96.19 834 MET A N 1
ATOM 6414 C CA . MET A 1 834 ? -11.300 0.166 25.006 1.00 96.19 834 MET A CA 1
ATOM 6415 C C . MET A 1 834 ? -9.967 0.932 25.025 1.00 96.19 834 MET A C 1
ATOM 6417 O O . MET A 1 834 ? -9.775 1.823 25.850 1.00 96.19 834 MET A O 1
ATOM 6421 N N . THR A 1 835 ? -9.061 0.638 24.089 1.00 96.69 835 THR A N 1
ATOM 6422 C CA . THR A 1 835 ? -7.735 1.278 24.020 1.00 96.69 835 THR A CA 1
ATOM 6423 C C . THR A 1 835 ? -7.802 2.743 23.597 1.00 96.69 835 THR A C 1
ATOM 6425 O O . THR A 1 835 ? -7.132 3.578 24.205 1.00 96.69 835 THR A O 1
ATOM 6428 N N . ILE A 1 836 ? -8.635 3.089 22.611 1.00 96.81 836 ILE A N 1
ATOM 6429 C CA . ILE A 1 836 ? -8.822 4.478 22.172 1.00 96.81 836 ILE A CA 1
ATOM 6430 C C . ILE A 1 836 ? -9.459 5.315 23.280 1.00 96.81 836 ILE A C 1
ATOM 6432 O O . ILE A 1 836 ? -8.958 6.397 23.599 1.00 96.81 836 ILE A O 1
ATOM 6436 N N . LEU A 1 837 ? -10.539 4.825 23.895 1.00 96.62 837 LEU A N 1
ATOM 6437 C CA . LEU A 1 837 ? -11.200 5.563 24.968 1.00 96.62 837 LEU A CA 1
ATOM 6438 C C . LEU A 1 837 ? -10.231 5.808 26.127 1.00 96.62 837 LEU A C 1
ATOM 6440 O O . LEU A 1 837 ? -10.146 6.940 26.587 1.00 96.62 837 LEU A O 1
ATOM 6444 N N . ARG A 1 838 ? -9.418 4.816 26.509 1.00 94.81 838 ARG A N 1
ATOM 6445 C CA . ARG A 1 838 ? -8.416 4.940 27.578 1.00 94.81 838 ARG A CA 1
ATOM 6446 C C . ARG A 1 838 ? -7.270 5.904 27.245 1.00 94.81 838 ARG A C 1
ATOM 6448 O O . ARG A 1 838 ? -7.011 6.831 28.010 1.00 94.81 838 ARG A O 1
ATOM 6455 N N . TYR A 1 839 ? -6.578 5.699 26.123 1.00 95.88 839 TYR A N 1
ATOM 6456 C CA . TYR A 1 839 ? -5.305 6.377 25.830 1.00 95.88 839 TYR A CA 1
ATOM 6457 C C . TYR A 1 839 ? -5.435 7.653 24.981 1.00 95.88 839 TYR A C 1
ATOM 6459 O O . TYR A 1 839 ? -4.473 8.410 24.862 1.00 95.88 839 TYR A O 1
ATOM 6467 N N . ARG A 1 840 ? -6.605 7.937 24.391 1.00 93.94 840 ARG A N 1
ATOM 6468 C CA . ARG A 1 840 ? -6.847 9.182 23.630 1.00 93.94 840 ARG A CA 1
ATOM 6469 C C . ARG A 1 840 ? -7.871 10.090 24.289 1.00 93.94 840 ARG A C 1
ATOM 6471 O O . ARG A 1 840 ? -7.617 11.286 24.432 1.00 93.94 840 ARG A O 1
ATOM 6478 N N . TYR A 1 841 ? -9.000 9.529 24.713 1.00 94.06 841 TYR A N 1
ATOM 6479 C CA . TYR A 1 841 ? -10.120 10.314 25.239 1.00 94.06 841 TYR A CA 1
ATOM 6480 C C . TYR A 1 841 ? -10.236 10.294 26.767 1.00 94.06 841 TYR A C 1
ATOM 6482 O O . TYR A 1 841 ? -10.980 11.094 27.334 1.00 94.06 841 TYR A O 1
ATOM 6490 N N . GLY A 1 842 ? -9.451 9.450 27.433 1.00 90.06 842 GLY A N 1
ATOM 6491 C CA . GLY A 1 842 ? -9.434 9.295 28.878 1.00 90.06 842 GLY A CA 1
ATOM 6492 C C . GLY A 1 842 ? -8.621 10.361 29.594 1.00 90.06 842 GLY A C 1
ATOM 6493 O O . GLY A 1 842 ? -8.498 11.510 29.137 1.00 90.06 842 GLY A O 1
ATOM 6494 N N . GLU A 1 843 ? -8.071 9.971 30.742 1.00 89.50 843 GLU A N 1
ATOM 6495 C CA . GLU A 1 843 ? -7.311 10.876 31.600 1.00 89.50 843 GLU A CA 1
ATOM 6496 C C . GLU A 1 843 ? -6.071 11.442 30.892 1.00 89.50 843 GLU A C 1
ATOM 6498 O O . GLU A 1 843 ? -5.366 10.696 30.210 1.00 89.50 843 GLU A O 1
ATOM 6503 N N . PRO A 1 844 ? -5.752 12.741 31.063 1.00 89.00 844 PRO A N 1
ATOM 6504 C CA . PRO A 1 844 ? -4.601 13.371 30.414 1.00 89.00 844 PRO A CA 1
ATOM 6505 C C . PRO A 1 844 ? -3.272 12.649 30.658 1.00 89.00 844 PRO A C 1
ATOM 6507 O O . PRO A 1 844 ? -2.460 12.562 29.744 1.00 89.00 844 PRO A O 1
ATOM 6510 N N . GLN A 1 845 ? -3.082 12.083 31.853 1.00 89.19 845 GLN A N 1
ATOM 6511 C CA . GLN A 1 845 ? -1.893 11.305 32.226 1.00 89.19 845 GLN A CA 1
ATOM 6512 C C . GLN A 1 845 ? -1.692 10.036 31.383 1.00 89.19 845 GLN A C 1
ATOM 6514 O O . GLN A 1 845 ? -0.579 9.546 31.266 1.00 89.19 845 GLN A O 1
ATOM 6519 N N . ASN A 1 846 ? -2.759 9.518 30.770 1.00 90.69 846 ASN A N 1
ATOM 6520 C CA . ASN A 1 846 ? -2.719 8.325 29.929 1.00 90.69 846 ASN A CA 1
ATOM 6521 C C . ASN A 1 846 ? -2.578 8.641 28.438 1.00 90.69 846 ASN A C 1
ATOM 6523 O O . ASN A 1 846 ? -2.570 7.727 27.615 1.00 90.69 846 ASN A O 1
ATOM 6527 N N . ARG A 1 847 ? -2.451 9.919 28.069 1.00 89.56 847 ARG A N 1
ATOM 6528 C CA . ARG A 1 847 ? -2.327 10.332 26.671 1.00 89.56 847 ARG A CA 1
ATOM 6529 C C . ARG A 1 847 ? -0.871 10.359 26.241 1.00 89.56 847 ARG A C 1
ATOM 6531 O O . ARG A 1 847 ? -0.052 11.052 26.836 1.00 89.56 847 ARG A O 1
ATOM 6538 N N . LEU A 1 848 ? -0.575 9.669 25.144 1.00 87.62 848 LEU A N 1
ATOM 6539 C CA . LEU A 1 848 ? 0.751 9.645 24.534 1.00 87.62 848 LEU A CA 1
ATOM 6540 C C . LEU A 1 848 ? 0.675 10.122 23.085 1.00 87.62 848 LEU A C 1
ATOM 6542 O O . LEU A 1 848 ? 0.082 9.466 22.233 1.00 87.62 848 LEU A O 1
ATOM 6546 N N . THR A 1 849 ? 1.313 11.254 22.790 1.00 87.88 849 THR A N 1
ATOM 6547 C CA . THR A 1 849 ? 1.359 11.837 21.434 1.00 87.88 849 THR A CA 1
ATOM 6548 C C . THR A 1 849 ? 2.152 10.984 20.442 1.00 87.88 849 THR A C 1
ATOM 6550 O O . THR A 1 849 ? 1.945 11.084 19.236 1.00 87.88 849 THR A O 1
ATOM 6553 N N . GLN A 1 850 ? 3.044 10.123 20.940 1.00 92.19 850 GLN A N 1
ATOM 6554 C CA . GLN A 1 850 ? 3.835 9.195 20.128 1.00 92.19 850 GLN A CA 1
ATOM 6555 C C . GLN A 1 850 ? 3.049 7.960 19.667 1.00 92.19 850 GLN A C 1
ATOM 6557 O O . GLN A 1 850 ? 3.565 7.194 18.854 1.00 92.19 850 GLN A O 1
ATOM 6562 N N . LEU A 1 851 ? 1.835 7.737 20.181 1.00 95.50 851 LEU A N 1
ATOM 6563 C CA . LEU A 1 851 ? 1.040 6.567 19.826 1.00 95.50 851 LEU A CA 1
ATOM 6564 C C . LEU A 1 851 ? 0.516 6.717 18.388 1.00 95.50 851 LEU A C 1
ATOM 6566 O O . LEU A 1 851 ? -0.261 7.629 18.125 1.00 95.50 851 LEU A O 1
ATOM 6570 N N . PHE A 1 852 ? 0.933 5.842 17.468 1.00 96.88 852 PHE A N 1
ATOM 6571 C CA . PHE A 1 852 ? 0.512 5.883 16.056 1.00 96.88 852 PHE A CA 1
ATOM 6572 C C . PHE A 1 852 ? -0.545 4.837 15.692 1.00 96.88 852 PHE A C 1
ATOM 6574 O O . PHE A 1 852 ? -1.088 4.868 14.586 1.00 96.88 852 PHE A O 1
ATOM 6581 N N . GLY A 1 853 ? -0.833 3.895 16.591 1.00 97.62 853 GLY A N 1
ATOM 6582 C CA . GLY A 1 853 ? -1.811 2.852 16.325 1.00 97.62 853 GLY A CA 1
ATOM 6583 C C . GLY A 1 853 ? -1.921 1.785 17.407 1.00 97.62 853 GLY A C 1
ATOM 6584 O O . GLY A 1 853 ? -1.200 1.790 18.410 1.00 97.62 853 GLY A O 1
ATOM 6585 N N . VAL A 1 854 ? -2.835 0.850 17.165 1.00 98.44 854 VAL A N 1
ATOM 6586 C CA . VAL A 1 854 ? -3.149 -0.290 18.031 1.00 98.44 854 VAL A CA 1
ATOM 6587 C C . VAL A 1 854 ? -3.124 -1.562 17.190 1.00 98.44 854 VAL A C 1
ATOM 6589 O O . VAL A 1 854 ? -3.871 -1.689 16.221 1.00 98.44 854 VAL A O 1
ATOM 6592 N N . SER A 1 855 ? -2.272 -2.514 17.555 1.00 98.44 855 SER A N 1
ATOM 6593 C CA . SER A 1 855 ? -2.199 -3.819 16.902 1.00 98.44 855 SER A CA 1
ATOM 6594 C C . SER A 1 855 ? -3.345 -4.726 17.353 1.00 98.44 855 SER A C 1
ATOM 6596 O O . SER A 1 855 ? -3.694 -4.764 18.537 1.00 98.44 855 SER A O 1
ATOM 6598 N N . LEU A 1 856 ? -3.895 -5.499 16.415 1.00 98.38 856 LEU A N 1
ATOM 6599 C CA . LEU A 1 856 ? -4.794 -6.624 16.704 1.00 98.38 856 LEU A CA 1
ATOM 6600 C C . LEU A 1 856 ? -4.016 -7.939 16.831 1.00 98.38 856 LEU A C 1
ATOM 6602 O O . LEU A 1 856 ? -4.401 -8.829 17.592 1.00 98.38 856 LEU A O 1
ATOM 6606 N N . TYR A 1 857 ? -2.883 -8.018 16.137 1.00 97.62 857 TYR A N 1
ATOM 6607 C CA . TYR A 1 857 ? -1.981 -9.158 16.136 1.00 97.62 857 TYR A CA 1
ATOM 6608 C C . TYR A 1 857 ? -1.017 -9.119 17.331 1.00 97.62 857 TYR A C 1
ATOM 6610 O O . TYR A 1 857 ? -0.507 -8.054 17.694 1.00 97.62 857 TYR A O 1
ATOM 6618 N N . GLN A 1 858 ? -0.701 -10.278 17.916 1.00 95.50 858 GLN A N 1
ATOM 6619 C CA . GLN A 1 858 ? 0.340 -10.395 18.940 1.00 95.50 858 GLN A CA 1
ATOM 6620 C C . GLN A 1 858 ? 1.673 -10.803 18.310 1.00 95.50 858 GLN A C 1
ATOM 6622 O O . GLN A 1 858 ? 1.781 -11.845 17.673 1.00 95.50 858 GLN A O 1
ATOM 6627 N N . GLN A 1 859 ? 2.725 -10.010 18.496 1.00 93.00 859 GLN A N 1
ATOM 6628 C CA . GLN A 1 859 ? 3.985 -10.265 17.805 1.00 93.00 859 GLN A CA 1
ATOM 6629 C C . GLN A 1 859 ? 4.648 -11.575 18.266 1.00 93.00 859 GLN A C 1
ATOM 6631 O O . GLN A 1 859 ? 5.175 -11.666 19.369 1.00 93.00 859 GLN A O 1
ATOM 6636 N N . LYS A 1 860 ? 4.659 -12.577 17.379 1.00 91.62 860 LYS A N 1
ATOM 6637 C CA . LYS A 1 860 ? 5.307 -13.887 17.590 1.00 91.62 860 LYS A CA 1
ATOM 6638 C C . LYS A 1 860 ? 6.770 -13.933 17.136 1.00 91.62 860 LYS A C 1
ATOM 6640 O O . LYS A 1 860 ? 7.536 -14.796 17.558 1.00 91.62 860 LYS A O 1
ATOM 6645 N N . HIS A 1 861 ? 7.163 -13.009 16.258 1.00 90.75 861 HIS A N 1
ATOM 6646 C CA . HIS A 1 861 ? 8.504 -12.945 15.682 1.00 90.75 861 HIS A CA 1
ATOM 6647 C C . HIS A 1 861 ? 9.000 -11.501 15.557 1.00 90.75 861 HIS A C 1
ATOM 6649 O O . HIS A 1 861 ? 8.246 -10.611 15.155 1.00 90.75 861 HIS A O 1
ATOM 6655 N N . LEU A 1 862 ? 10.287 -11.283 15.830 1.00 90.69 862 LEU A N 1
ATOM 6656 C CA . LEU A 1 862 ? 10.989 -10.051 15.466 1.00 90.69 862 LEU A CA 1
ATOM 6657 C C . LEU A 1 862 ? 11.407 -10.145 14.000 1.00 90.69 862 LEU A C 1
ATOM 6659 O O . LEU A 1 862 ? 12.056 -11.107 13.593 1.00 90.69 862 LEU A O 1
ATOM 6663 N N . GLU A 1 863 ? 11.010 -9.163 13.195 1.00 89.81 863 GLU A N 1
ATOM 6664 C CA . GLU A 1 863 ? 11.177 -9.201 11.735 1.00 89.81 863 GLU A CA 1
ATOM 6665 C C . GLU A 1 863 ? 12.317 -8.329 11.194 1.00 89.81 863 GLU A C 1
ATOM 6667 O O . GLU A 1 863 ? 12.750 -8.542 10.058 1.00 89.81 863 GLU A O 1
ATOM 6672 N N . LEU A 1 864 ? 12.781 -7.371 12.001 1.00 92.75 864 LEU A N 1
ATOM 6673 C CA . LEU A 1 864 ? 13.772 -6.358 11.641 1.00 92.75 864 LEU A CA 1
ATOM 6674 C C . LEU A 1 864 ? 15.250 -6.725 11.880 1.00 92.75 864 LEU A C 1
ATOM 6676 O O . LEU A 1 864 ? 16.074 -6.079 11.229 1.00 92.75 864 LEU A O 1
ATOM 6680 N N . PRO A 1 865 ? 15.631 -7.719 12.718 1.00 90.12 865 PRO A N 1
ATOM 6681 C CA . PRO A 1 865 ? 17.029 -8.147 12.812 1.00 90.12 865 PRO A CA 1
ATOM 6682 C C . PRO A 1 865 ? 17.613 -8.566 11.450 1.00 90.12 865 PRO A C 1
ATOM 6684 O O . PRO A 1 865 ? 16.921 -9.175 10.624 1.00 90.12 865 PRO A O 1
ATOM 6687 N N . ILE A 1 866 ? 18.890 -8.241 11.209 1.00 85.75 866 ILE A N 1
ATOM 6688 C CA . ILE A 1 866 ? 19.583 -8.508 9.932 1.00 85.75 866 ILE A CA 1
ATOM 6689 C C . ILE A 1 866 ? 19.732 -10.015 9.699 1.00 85.75 866 ILE A C 1
ATOM 6691 O O . ILE A 1 866 ? 19.632 -10.478 8.564 1.00 85.75 866 ILE A O 1
ATOM 6695 N N . GLU A 1 867 ? 19.898 -10.794 10.770 1.00 83.31 867 GLU A N 1
ATOM 6696 C CA . GLU A 1 867 ? 20.051 -12.251 10.723 1.00 83.31 867 GLU A CA 1
ATOM 6697 C C . GLU A 1 867 ? 18.781 -12.963 10.223 1.00 83.31 867 GLU A C 1
ATOM 6699 O O . GLU A 1 867 ? 18.816 -14.145 9.883 1.00 83.31 867 GLU A O 1
ATOM 6704 N N . GLY A 1 868 ? 17.650 -12.252 10.162 1.00 82.50 868 GLY A N 1
ATOM 6705 C CA . GLY A 1 868 ? 16.365 -12.768 9.713 1.00 82.50 868 GLY A CA 1
ATOM 6706 C C . GLY A 1 868 ? 15.299 -12.732 10.805 1.00 82.50 868 GLY A C 1
ATOM 6707 O O . GLY A 1 868 ? 15.440 -12.078 11.834 1.00 82.50 868 GLY A O 1
ATOM 6708 N N . ARG A 1 869 ? 14.178 -13.423 10.558 1.00 86.62 869 ARG A N 1
ATOM 6709 C CA . ARG A 1 869 ? 13.076 -13.480 11.529 1.00 86.62 869 ARG A CA 1
ATOM 6710 C C . ARG A 1 869 ? 13.471 -14.360 12.707 1.00 86.62 869 ARG A C 1
ATOM 6712 O O . ARG A 1 869 ? 13.811 -15.521 12.498 1.00 86.62 869 ARG A O 1
ATOM 6719 N N . GLN A 1 870 ? 13.350 -13.836 13.921 1.00 89.00 870 GLN A N 1
ATOM 6720 C CA . GLN A 1 870 ? 13.646 -14.575 15.148 1.00 89.00 870 GLN A CA 1
ATOM 6721 C C . GLN A 1 870 ? 12.365 -14.791 15.967 1.00 89.00 870 GLN A C 1
ATOM 6723 O O . GLN A 1 870 ? 11.523 -13.890 16.013 1.00 89.00 870 GLN A O 1
ATOM 6728 N N . PRO A 1 871 ? 12.165 -15.968 16.593 1.00 90.81 871 PRO A N 1
ATOM 6729 C CA . PRO A 1 871 ? 11.096 -16.175 17.568 1.00 90.81 871 PRO A CA 1
ATOM 6730 C C . PRO A 1 871 ? 11.139 -15.124 18.673 1.00 90.81 871 PRO A C 1
ATOM 6732 O O . PRO A 1 871 ? 12.206 -14.799 19.188 1.00 90.81 871 PRO A O 1
ATOM 6735 N N . PHE A 1 872 ? 9.974 -14.602 19.035 1.00 92.69 872 PHE A N 1
ATOM 6736 C CA . PHE A 1 872 ? 9.848 -13.542 20.019 1.00 92.69 872 PHE A CA 1
ATOM 6737 C C . PHE A 1 872 ? 8.708 -13.840 20.979 1.00 92.69 872 PHE A C 1
ATOM 6739 O O . PHE A 1 872 ? 7.589 -14.129 20.560 1.00 92.69 872 PHE A O 1
ATOM 6746 N N . ASN A 1 873 ? 9.005 -13.765 22.274 1.00 94.00 873 ASN A N 1
ATOM 6747 C CA . ASN A 1 873 ? 8.013 -13.884 23.328 1.00 94.00 873 ASN A CA 1
ATOM 6748 C C . ASN A 1 873 ? 8.190 -12.718 24.316 1.00 94.00 873 ASN A C 1
ATOM 6750 O O . ASN A 1 873 ? 9.150 -12.731 25.099 1.00 94.00 873 ASN A O 1
ATOM 6754 N N . PRO A 1 874 ? 7.284 -11.722 24.306 1.00 93.44 874 PRO A N 1
ATOM 6755 C CA . PRO A 1 874 ? 7.386 -10.565 25.190 1.00 93.44 874 PRO A CA 1
ATOM 6756 C C . PRO A 1 874 ? 7.282 -10.959 26.667 1.00 93.44 874 PRO A C 1
ATOM 6758 O O . PRO A 1 874 ? 7.996 -10.402 27.493 1.00 93.44 874 PRO A O 1
ATOM 6761 N N . ARG A 1 875 ? 6.491 -11.981 27.017 1.00 93.44 875 ARG A N 1
ATOM 6762 C CA . ARG A 1 875 ? 6.358 -12.453 28.407 1.00 93.44 875 ARG A CA 1
ATOM 6763 C C . ARG A 1 875 ? 7.674 -12.994 28.952 1.00 93.44 875 ARG A C 1
ATOM 6765 O O . ARG A 1 875 ? 8.044 -12.692 30.084 1.00 93.44 875 ARG A O 1
ATOM 6772 N N . SER A 1 876 ? 8.399 -13.768 28.140 1.00 92.75 876 SER A N 1
ATOM 6773 C CA . SER A 1 876 ? 9.726 -14.279 28.503 1.00 92.75 876 SER A CA 1
ATOM 6774 C C . SER A 1 876 ? 10.720 -13.138 28.709 1.00 92.75 876 SER A C 1
ATOM 6776 O O . SER A 1 876 ? 11.454 -13.141 29.694 1.00 92.75 876 SER A O 1
ATOM 6778 N N . LEU A 1 877 ? 10.700 -12.135 27.825 1.00 93.88 877 LEU A N 1
ATOM 6779 C CA . LEU A 1 877 ? 11.523 -10.933 27.959 1.00 93.88 877 LEU A CA 1
ATOM 6780 C C . LEU A 1 877 ? 11.189 -10.159 29.243 1.00 93.88 877 LEU A C 1
ATOM 6782 O O . LEU A 1 877 ? 12.091 -9.778 29.982 1.00 93.88 877 LEU A O 1
ATOM 6786 N N . PHE A 1 878 ? 9.905 -9.955 29.537 1.00 95.12 878 PHE A N 1
ATOM 6787 C CA . PHE A 1 878 ? 9.455 -9.222 30.721 1.00 95.12 878 PHE A CA 1
ATOM 6788 C C . PHE A 1 878 ? 9.785 -9.963 32.016 1.00 95.12 878 PHE A C 1
ATOM 6790 O O . PHE A 1 878 ? 10.215 -9.338 32.983 1.00 95.12 878 PHE A O 1
ATOM 6797 N N . SER A 1 879 ? 9.679 -11.294 32.011 1.00 94.00 879 SER A N 1
ATOM 6798 C CA . SER A 1 879 ? 10.120 -12.133 33.126 1.00 94.00 879 SER A CA 1
ATOM 6799 C C . SER A 1 879 ? 11.626 -12.004 33.374 1.00 94.00 879 SER A C 1
ATOM 6801 O O . SER A 1 879 ? 12.036 -11.822 34.518 1.00 94.00 879 SER A O 1
ATOM 6803 N N . LEU A 1 880 ? 12.445 -12.044 32.316 1.00 93.62 880 LEU A N 1
ATOM 6804 C CA . LEU A 1 880 ? 13.900 -11.858 32.405 1.00 93.62 880 LEU A CA 1
ATOM 6805 C C . LEU A 1 880 ? 14.280 -10.452 32.886 1.00 93.62 880 LEU A C 1
ATOM 6807 O O . LEU A 1 880 ? 15.263 -10.292 33.605 1.00 93.62 880 LEU A O 1
ATOM 6811 N N . ALA A 1 881 ? 13.490 -9.443 32.518 1.00 92.38 881 ALA A N 1
ATOM 6812 C CA . ALA A 1 881 ? 13.660 -8.062 32.956 1.00 92.38 881 ALA A CA 1
ATOM 6813 C C . ALA A 1 881 ? 13.159 -7.797 34.390 1.00 92.38 881 ALA A C 1
ATOM 6815 O O . ALA A 1 881 ? 13.300 -6.679 34.883 1.00 92.38 881 ALA A O 1
ATOM 6816 N N . GLY A 1 882 ? 12.574 -8.796 35.063 1.00 92.12 882 GLY A N 1
ATOM 6817 C CA . GLY A 1 882 ? 12.060 -8.662 36.427 1.00 92.12 882 GLY A CA 1
ATOM 6818 C C . GLY A 1 882 ? 10.779 -7.831 36.539 1.00 92.12 882 GLY A C 1
ATOM 6819 O O . GLY A 1 882 ? 10.503 -7.287 37.607 1.00 92.12 882 GLY A O 1
ATOM 6820 N N . LEU A 1 883 ? 9.998 -7.712 35.459 1.00 90.56 883 LEU A N 1
ATOM 6821 C CA . LEU A 1 883 ? 8.702 -7.035 35.499 1.00 90.56 883 LEU A CA 1
ATOM 6822 C C . LEU A 1 883 ? 7.669 -7.912 36.232 1.00 90.56 883 LEU A C 1
ATOM 6824 O O . LEU A 1 883 ? 7.586 -9.110 35.950 1.00 90.56 883 LEU A O 1
ATOM 6828 N N . PRO A 1 884 ? 6.863 -7.340 37.145 1.00 82.94 884 PRO A N 1
ATOM 6829 C CA . PRO A 1 884 ? 5.944 -8.112 37.984 1.00 82.94 884 PRO A CA 1
ATOM 6830 C C . PRO A 1 884 ? 4.805 -8.756 37.181 1.00 82.94 884 PRO A C 1
ATOM 6832 O O . PRO A 1 884 ? 4.428 -9.894 37.441 1.00 82.94 884 PRO A O 1
ATOM 6835 N N . GLU A 1 885 ? 4.289 -8.048 36.177 1.00 89.38 885 GLU A N 1
ATOM 6836 C CA . GLU A 1 885 ? 3.106 -8.431 35.404 1.00 89.38 885 GLU A CA 1
ATOM 6837 C C . GLU A 1 885 ? 3.503 -8.739 33.955 1.00 89.38 885 GLU A C 1
ATOM 6839 O O . GLU A 1 885 ? 3.535 -7.870 33.082 1.00 89.38 885 GLU A O 1
ATOM 6844 N N . THR A 1 886 ? 3.865 -9.995 33.688 1.00 91.00 886 THR A N 1
ATOM 6845 C CA . THR A 1 886 ? 4.441 -10.401 32.389 1.00 91.00 886 THR A CA 1
ATOM 6846 C C . THR A 1 886 ? 3.427 -10.450 31.243 1.00 91.00 886 THR A C 1
ATOM 6848 O O . THR A 1 886 ? 3.834 -10.411 30.085 1.00 91.00 886 THR A O 1
ATOM 6851 N N . ASN A 1 887 ? 2.123 -10.495 31.539 1.00 92.38 887 ASN A N 1
ATOM 6852 C CA . ASN A 1 887 ? 1.012 -10.414 30.581 1.00 92.38 887 ASN A CA 1
ATOM 6853 C C . ASN A 1 887 ? 0.599 -8.974 30.238 1.00 92.38 887 ASN A C 1
ATOM 6855 O O . ASN A 1 887 ? -0.405 -8.771 29.554 1.00 92.38 887 ASN A O 1
ATOM 6859 N N . THR A 1 888 ? 1.330 -7.969 30.724 1.00 94.56 888 THR A N 1
ATOM 6860 C CA . THR A 1 888 ? 1.002 -6.570 30.450 1.00 94.56 888 THR A CA 1
ATOM 6861 C C . THR A 1 888 ? 1.117 -6.256 28.949 1.00 94.56 888 THR A C 1
ATOM 6863 O O . THR A 1 888 ? 2.089 -6.688 28.313 1.00 94.56 888 THR A O 1
ATOM 6866 N N . PRO A 1 889 ? 0.151 -5.535 28.345 1.00 96.75 889 PRO A N 1
ATOM 6867 C CA . PRO A 1 889 ? 0.317 -4.959 27.013 1.00 96.75 889 PRO A CA 1
ATOM 6868 C C . PRO A 1 889 ? 1.578 -4.096 26.946 1.00 96.75 889 PRO A C 1
ATOM 6870 O O . PRO A 1 889 ? 2.055 -3.593 27.962 1.00 96.75 889 PRO A O 1
ATOM 6873 N N . TYR A 1 890 ? 2.122 -3.907 25.750 1.00 97.38 890 TYR A N 1
ATOM 6874 C CA . TYR A 1 890 ? 3.382 -3.186 25.581 1.00 97.38 890 TYR A CA 1
ATOM 6875 C C . TYR A 1 890 ? 3.354 -2.271 24.365 1.00 97.38 890 TYR A C 1
ATOM 6877 O O . TYR A 1 890 ? 2.548 -2.439 23.449 1.00 97.38 890 TYR A O 1
ATOM 6885 N N . LEU A 1 891 ? 4.249 -1.292 24.363 1.00 97.94 891 LEU A N 1
ATOM 6886 C CA . LEU A 1 891 ? 4.462 -0.378 23.253 1.00 97.94 891 LEU A CA 1
ATOM 6887 C C . LEU A 1 891 ? 5.659 -0.855 22.428 1.00 97.94 891 LEU A C 1
ATOM 6889 O O . LEU A 1 891 ? 6.675 -1.260 22.985 1.00 97.94 891 LEU A O 1
ATOM 6893 N N . SER A 1 892 ? 5.569 -0.800 21.103 1.00 97.38 892 SER A N 1
ATOM 6894 C CA . SER A 1 892 ? 6.675 -1.151 20.205 1.00 97.38 892 SER A CA 1
ATOM 6895 C C . SER A 1 892 ? 6.780 -0.172 19.044 1.00 97.38 892 SER A C 1
ATOM 6897 O O . SER A 1 892 ? 5.766 0.291 18.526 1.00 97.38 892 SER A O 1
ATOM 6899 N N . GLN A 1 893 ? 8.005 0.113 18.599 1.00 96.44 893 GLN A N 1
ATOM 6900 C CA . GLN A 1 893 ? 8.235 0.863 17.361 1.00 96.44 893 GLN A CA 1
ATOM 6901 C C . GLN A 1 893 ? 7.896 0.058 16.095 1.00 96.44 893 GLN A C 1
ATOM 6903 O O . GLN A 1 893 ? 7.823 0.635 15.018 1.00 96.44 893 GLN A O 1
ATOM 6908 N N . VAL A 1 894 ? 7.720 -1.266 16.172 1.00 95.88 894 VAL A N 1
ATOM 6909 C CA . VAL A 1 894 ? 7.460 -2.095 14.984 1.00 95.88 894 VAL A CA 1
ATOM 6910 C C . VAL A 1 894 ? 5.994 -1.943 14.554 1.00 95.88 894 VAL A C 1
ATOM 6912 O O . VAL A 1 894 ? 5.106 -2.355 15.305 1.00 95.88 894 VAL A O 1
ATOM 6915 N N . PRO A 1 895 ? 5.688 -1.416 13.352 1.00 95.94 895 PRO A N 1
ATOM 6916 C CA . PRO A 1 895 ? 4.309 -1.335 12.879 1.00 95.94 895 PRO A CA 1
ATOM 6917 C C . PRO A 1 895 ? 3.730 -2.731 12.615 1.00 95.94 895 PRO A C 1
ATOM 6919 O O . PRO A 1 895 ? 4.402 -3.594 12.050 1.00 95.94 895 PRO A O 1
ATOM 6922 N N . CYS A 1 896 ? 2.473 -2.969 12.976 1.00 95.19 896 CYS A N 1
ATOM 6923 C CA . CYS A 1 896 ? 1.799 -4.230 12.669 1.00 95.19 896 CYS A CA 1
ATOM 6924 C C . CYS A 1 896 ? 1.191 -4.186 11.262 1.00 95.19 896 CYS A C 1
ATOM 6926 O O . CYS A 1 896 ? 0.445 -3.271 10.961 1.00 95.19 896 CYS A O 1
ATOM 6928 N N . SER A 1 897 ? 1.466 -5.179 10.414 1.00 89.75 897 SER A N 1
ATOM 6929 C CA . SER A 1 897 ? 0.865 -5.309 9.071 1.00 89.75 897 SER A CA 1
ATOM 6930 C C . SER A 1 897 ? -0.168 -6.442 8.973 1.00 89.75 897 SER A C 1
ATOM 6932 O O . SER A 1 897 ? -0.650 -6.739 7.891 1.00 89.75 897 SER A O 1
ATOM 6934 N N . TRP A 1 898 ? -0.502 -7.101 10.087 1.00 93.00 898 TRP A N 1
ATOM 6935 C CA . TRP A 1 898 ? -1.409 -8.261 10.137 1.00 93.00 898 TRP A CA 1
ATOM 6936 C C . TRP A 1 898 ? -2.734 -7.928 10.830 1.00 93.00 898 TRP A C 1
ATOM 6938 O O . TRP A 1 898 ? -3.292 -8.731 11.579 1.00 93.00 898 TRP A O 1
ATOM 6948 N N . GLY A 1 899 ? -3.215 -6.711 10.592 1.00 94.56 899 GLY A N 1
ATOM 6949 C CA . GLY A 1 899 ? -4.400 -6.139 11.213 1.00 94.56 899 GLY A CA 1
ATOM 6950 C C . GLY A 1 899 ? -4.055 -5.196 12.357 1.00 94.56 899 GLY A C 1
ATOM 6951 O O . GLY A 1 899 ? -3.594 -5.606 13.427 1.00 94.56 899 GLY A O 1
ATOM 6952 N N . ALA A 1 900 ? -4.293 -3.912 12.115 1.00 97.69 900 ALA A N 1
ATOM 6953 C CA . ALA A 1 900 ? -4.061 -2.849 13.076 1.00 97.69 900 ALA A CA 1
ATOM 6954 C C . ALA A 1 900 ? -4.970 -1.653 12.797 1.00 97.69 900 ALA A C 1
ATOM 6956 O O . ALA A 1 900 ? -5.412 -1.433 11.668 1.00 97.69 900 ALA A O 1
ATOM 6957 N N . LEU A 1 901 ? -5.212 -0.873 13.843 1.00 98.19 901 LEU A N 1
ATOM 6958 C CA . LEU A 1 901 ? -5.808 0.447 13.746 1.00 98.19 901 LEU A CA 1
ATOM 6959 C C . LEU A 1 901 ? -4.705 1.511 13.702 1.00 98.19 901 LEU A C 1
ATOM 6961 O O . LEU A 1 901 ? -3.809 1.494 14.548 1.00 98.19 901 LEU A O 1
ATOM 6965 N N . TYR A 1 902 ? -4.803 2.454 12.766 1.00 97.75 902 TYR A N 1
ATOM 6966 C CA . TYR A 1 902 ? -3.878 3.580 12.614 1.00 97.75 902 TYR A CA 1
ATOM 6967 C C . TYR A 1 902 ? -4.509 4.904 13.025 1.00 97.75 902 TYR A C 1
ATOM 6969 O O . TYR A 1 902 ? -5.709 5.133 12.854 1.00 97.75 902 TYR A O 1
ATOM 6977 N N . PHE A 1 903 ? -3.681 5.777 13.598 1.00 97.00 903 PHE A N 1
ATOM 6978 C CA . PHE A 1 903 ? -4.115 7.075 14.095 1.00 97.00 903 PHE A CA 1
ATOM 6979 C C . PHE A 1 903 ? -4.049 8.146 12.998 1.00 97.00 903 PHE A C 1
ATOM 6981 O O . PHE A 1 903 ? -3.108 8.148 12.199 1.00 97.00 903 PHE A O 1
ATOM 6988 N N . PRO A 1 904 ? -5.030 9.066 12.962 1.00 93.56 904 PRO A N 1
ATOM 6989 C CA . PRO A 1 904 ? -5.201 9.988 11.848 1.00 93.56 904 PRO A CA 1
ATOM 6990 C C . PRO A 1 904 ? -4.006 10.916 11.617 1.00 93.56 904 PRO A C 1
ATOM 6992 O O . PRO A 1 904 ? -3.591 11.123 10.481 1.00 93.56 904 PRO A O 1
ATOM 6995 N N . GLU A 1 905 ? -3.446 11.496 12.676 1.00 93.88 905 GLU A N 1
ATOM 6996 C CA . GLU A 1 905 ? -2.376 12.488 12.576 1.00 93.88 905 GLU A CA 1
ATOM 6997 C C . GLU A 1 905 ? -1.090 11.873 12.015 1.00 93.88 905 GLU A C 1
ATOM 6999 O O . GLU A 1 905 ? -0.513 12.411 11.072 1.00 93.88 905 GLU A O 1
ATOM 7004 N N . GLN A 1 906 ? -0.681 10.719 12.547 1.00 95.69 906 GLN A N 1
ATOM 7005 C CA . GLN A 1 906 ? 0.522 10.007 12.119 1.00 95.69 906 GLN A CA 1
ATOM 7006 C C . GLN A 1 906 ? 0.350 9.381 10.733 1.00 95.69 906 GLN A C 1
ATOM 7008 O O . GLN A 1 906 ? 1.312 9.331 9.970 1.00 95.69 906 GLN A O 1
ATOM 7013 N N . TRP A 1 907 ? -0.861 8.932 10.380 1.00 94.75 907 TRP A N 1
ATOM 7014 C CA . TRP A 1 907 ? -1.131 8.432 9.031 1.00 94.75 907 TRP A CA 1
ATOM 7015 C C . TRP A 1 907 ? -1.053 9.554 7.989 1.00 94.75 907 TRP A C 1
ATOM 7017 O O . TRP A 1 907 ? -0.437 9.362 6.946 1.00 94.75 907 TRP A O 1
ATOM 7027 N N . ARG A 1 908 ? -1.573 10.758 8.277 1.00 91.94 908 ARG A N 1
ATOM 7028 C CA . ARG A 1 908 ? -1.383 11.920 7.383 1.00 91.94 908 ARG A CA 1
ATOM 7029 C C . ARG A 1 908 ? 0.078 12.328 7.265 1.00 91.94 908 ARG A C 1
ATOM 7031 O O . ARG A 1 908 ? 0.552 12.539 6.156 1.00 91.94 908 ARG A O 1
ATOM 7038 N N . GLU A 1 909 ? 0.806 12.371 8.381 1.00 94.12 909 GLU A N 1
ATOM 7039 C CA . GLU A 1 909 ? 2.244 12.650 8.342 1.00 94.12 909 GLU A CA 1
ATOM 7040 C C . GLU A 1 909 ? 2.998 11.606 7.504 1.00 94.12 909 GLU A C 1
ATOM 7042 O O . GLU A 1 909 ? 3.944 11.943 6.800 1.00 94.12 909 GLU A O 1
ATOM 7047 N N . PHE A 1 910 ? 2.567 10.343 7.525 1.00 95.38 910 PHE A N 1
ATOM 7048 C CA . PHE A 1 910 ? 3.150 9.306 6.680 1.00 95.38 910 PHE A CA 1
ATOM 7049 C C . PHE A 1 910 ? 2.931 9.548 5.183 1.00 95.38 910 PHE A C 1
ATOM 7051 O O . PHE A 1 910 ? 3.865 9.355 4.406 1.00 95.38 910 PHE A O 1
ATOM 7058 N N . HIS A 1 911 ? 1.751 10.018 4.774 1.00 89.06 911 HIS A N 1
ATOM 7059 C CA . HIS A 1 911 ? 1.495 10.420 3.383 1.00 89.06 911 HIS A CA 1
ATOM 7060 C C . HIS A 1 911 ? 2.430 11.556 2.938 1.00 89.06 911 HIS A C 1
ATOM 7062 O O . HIS A 1 911 ? 3.065 11.469 1.882 1.00 89.06 911 HIS A O 1
ATOM 7068 N N . ASP A 1 912 ? 2.595 12.579 3.779 1.00 86.38 912 ASP A N 1
ATOM 7069 C CA . ASP A 1 912 ? 3.542 13.672 3.523 1.00 86.38 912 ASP A CA 1
ATOM 7070 C C . ASP A 1 912 ? 4.990 13.154 3.462 1.00 86.38 912 ASP A C 1
ATOM 7072 O O . ASP A 1 912 ? 5.794 13.594 2.637 1.00 86.38 912 ASP A O 1
ATOM 7076 N N . TYR A 1 913 ? 5.328 12.184 4.317 1.00 90.94 913 TYR A N 1
ATOM 7077 C CA . TYR A 1 913 ? 6.665 11.602 4.403 1.00 90.94 913 TYR A CA 1
ATOM 7078 C C . TYR A 1 913 ? 7.004 10.806 3.149 1.00 90.94 913 TYR A C 1
ATOM 7080 O O . TYR A 1 913 ? 8.084 10.983 2.592 1.00 90.94 913 TYR A O 1
ATOM 7088 N N . LEU A 1 914 ? 6.072 9.980 2.667 1.00 89.69 914 LEU A N 1
ATOM 7089 C CA . LEU A 1 914 ? 6.218 9.260 1.403 1.00 89.69 914 LEU A CA 1
ATOM 7090 C C . LEU A 1 914 ? 6.442 10.222 0.242 1.00 89.69 914 LEU A C 1
ATOM 7092 O O . LEU A 1 914 ? 7.348 9.998 -0.555 1.00 89.69 914 LEU A O 1
ATOM 7096 N N . THR A 1 915 ? 5.667 11.307 0.181 1.00 83.06 915 THR A N 1
ATOM 7097 C CA . THR A 1 915 ? 5.810 12.325 -0.867 1.00 83.06 915 THR A CA 1
ATOM 7098 C C . THR A 1 915 ? 7.227 12.897 -0.871 1.00 83.06 915 THR A C 1
ATOM 7100 O O . THR A 1 915 ? 7.896 12.861 -1.897 1.00 83.06 915 THR A O 1
ATOM 7103 N N . VAL A 1 916 ? 7.732 13.332 0.288 1.00 83.12 916 VAL A N 1
ATOM 7104 C CA . VAL A 1 916 ? 9.095 13.880 0.420 1.00 83.12 916 VAL A CA 1
ATOM 7105 C C . VAL A 1 916 ? 10.185 12.841 0.134 1.00 83.12 916 VAL A C 1
ATOM 7107 O O . VAL A 1 916 ? 11.237 13.189 -0.407 1.00 83.12 916 VAL A O 1
ATOM 7110 N N . ARG A 1 917 ? 9.973 11.573 0.508 1.00 85.56 917 ARG A N 1
ATOM 7111 C CA . ARG A 1 917 ? 10.939 10.499 0.235 1.00 85.56 917 ARG A CA 1
ATOM 7112 C C . ARG A 1 917 ? 11.008 10.165 -1.251 1.00 85.56 917 ARG A C 1
ATOM 7114 O O . ARG A 1 917 ? 12.111 10.046 -1.767 1.00 85.56 917 ARG A O 1
ATOM 7121 N N . PHE A 1 918 ? 9.874 10.073 -1.946 1.00 83.69 918 PHE A N 1
ATOM 7122 C CA . PHE A 1 918 ? 9.843 9.752 -3.377 1.00 83.69 918 PHE A CA 1
ATOM 7123 C C . PHE A 1 918 ? 10.295 10.898 -4.281 1.00 83.69 918 PHE A C 1
ATOM 7125 O O . PHE A 1 918 ? 10.777 10.638 -5.379 1.00 83.69 918 PHE A O 1
ATOM 7132 N N . THR A 1 919 ? 10.177 12.154 -3.841 1.00 77.69 919 THR A N 1
ATOM 7133 C CA . THR A 1 919 ? 10.747 13.291 -4.578 1.00 77.69 919 THR A CA 1
ATOM 7134 C C . THR A 1 919 ? 12.259 13.428 -4.388 1.00 77.69 919 THR A C 1
ATOM 7136 O O . THR A 1 919 ? 12.853 14.329 -4.978 1.00 77.69 919 THR A O 1
ATOM 7139 N N . GLU A 1 920 ? 12.867 12.603 -3.523 1.00 80.75 920 GLU A N 1
ATOM 7140 C CA . GLU A 1 920 ? 14.288 12.627 -3.142 1.00 80.75 920 GLU A CA 1
ATOM 7141 C C . GLU A 1 920 ? 14.807 14.022 -2.751 1.00 80.75 920 GLU A C 1
ATOM 7143 O O . GLU A 1 920 ? 15.997 14.318 -2.814 1.00 80.75 920 GLU A O 1
ATOM 7148 N N . THR A 1 921 ? 13.905 14.917 -2.335 1.00 71.31 921 THR A N 1
ATOM 7149 C CA . THR A 1 921 ? 14.230 16.340 -2.144 1.00 71.31 921 THR A CA 1
ATOM 7150 C C . THR A 1 921 ? 15.073 16.568 -0.893 1.00 71.31 921 THR A C 1
ATOM 7152 O O . THR A 1 921 ? 15.840 17.525 -0.835 1.00 71.31 921 THR A O 1
ATOM 7155 N N . ALA A 1 922 ? 14.918 15.699 0.109 1.00 72.19 922 ALA A N 1
ATOM 7156 C CA . ALA A 1 922 ? 15.665 15.758 1.363 1.00 72.19 922 ALA A CA 1
ATOM 7157 C C . ALA A 1 922 ? 16.671 14.610 1.521 1.00 72.19 922 ALA A C 1
ATOM 7159 O O . ALA A 1 922 ? 17.755 14.837 2.044 1.00 72.19 922 ALA A O 1
ATOM 7160 N N . LEU A 1 923 ? 16.309 13.393 1.101 1.00 83.06 923 LEU A N 1
ATOM 7161 C CA . LEU A 1 923 ? 17.110 12.176 1.262 1.00 83.06 923 LEU A CA 1
ATOM 7162 C C . LEU A 1 923 ? 16.957 11.301 0.020 1.00 83.06 923 LEU A C 1
ATOM 7164 O O . LEU A 1 923 ? 15.842 11.151 -0.483 1.00 83.06 923 LEU A O 1
ATOM 7168 N N . THR A 1 924 ? 18.046 10.675 -0.417 1.00 82.56 924 THR A N 1
ATOM 7169 C CA . THR A 1 924 ? 18.026 9.736 -1.555 1.00 82.56 924 THR A CA 1
ATOM 7170 C C . THR A 1 924 ? 17.359 8.408 -1.173 1.00 82.56 924 THR A C 1
ATOM 7172 O O . THR A 1 924 ? 17.286 8.053 0.010 1.00 82.56 924 THR A O 1
ATOM 7175 N N . MET A 1 925 ? 16.844 7.648 -2.146 1.00 79.88 925 MET A N 1
ATOM 7176 C CA . MET A 1 925 ? 16.156 6.373 -1.871 1.00 79.88 925 MET A CA 1
ATOM 7177 C C . MET A 1 925 ? 17.082 5.252 -1.370 1.00 79.88 925 MET A C 1
ATOM 7179 O O . MET A 1 925 ? 16.615 4.341 -0.673 1.00 79.88 925 MET A O 1
ATOM 7183 N N . ASP A 1 926 ? 18.377 5.347 -1.679 1.00 81.12 926 ASP A N 1
ATOM 7184 C CA . ASP A 1 926 ? 19.421 4.410 -1.242 1.00 81.12 926 ASP A CA 1
ATOM 7185 C C . ASP A 1 926 ? 19.991 4.743 0.147 1.00 81.12 926 ASP A C 1
ATOM 7187 O O . ASP A 1 926 ? 20.736 3.951 0.724 1.00 81.12 926 ASP A O 1
ATOM 7191 N N . GLU A 1 927 ? 19.651 5.906 0.709 1.00 85.19 927 GLU A N 1
ATOM 7192 C CA . GLU A 1 927 ? 20.123 6.305 2.029 1.00 85.19 927 GLU A CA 1
ATOM 7193 C C . GLU A 1 927 ? 19.375 5.562 3.145 1.00 85.19 927 GLU A C 1
ATOM 7195 O O . GLU A 1 927 ? 18.156 5.684 3.317 1.00 85.19 927 GLU A O 1
ATOM 7200 N N . ASP A 1 928 ? 20.136 4.807 3.939 1.00 90.31 928 ASP A N 1
ATOM 7201 C CA . ASP A 1 928 ? 19.639 4.067 5.095 1.00 90.31 928 ASP A CA 1
ATOM 7202 C C . ASP A 1 928 ? 19.238 5.025 6.225 1.00 90.31 928 ASP A C 1
ATOM 7204 O O . ASP A 1 928 ? 20.067 5.471 7.023 1.00 90.31 928 ASP A O 1
ATOM 7208 N N . VAL A 1 929 ? 17.942 5.320 6.349 1.00 92.81 929 VAL A N 1
ATOM 7209 C CA . VAL A 1 929 ? 17.432 6.177 7.434 1.00 92.81 929 VAL A CA 1
ATOM 7210 C C . VAL A 1 929 ? 17.589 5.492 8.789 1.00 92.81 929 VAL A C 1
ATOM 7212 O O . VAL A 1 929 ? 18.078 6.102 9.743 1.00 92.81 929 VAL A O 1
ATOM 7215 N N . VAL A 1 930 ? 17.214 4.215 8.874 1.00 94.44 930 VAL A N 1
ATOM 7216 C CA . VAL A 1 930 ? 17.340 3.413 10.094 1.00 94.44 930 VAL A CA 1
ATOM 7217 C C . VAL A 1 930 ? 18.587 2.534 9.984 1.00 94.44 930 VAL A C 1
ATOM 7219 O O . VAL A 1 930 ? 18.691 1.742 9.048 1.00 94.44 930 VAL A O 1
ATOM 7222 N N . PRO A 1 931 ? 19.548 2.638 10.915 1.00 92.31 931 PRO A N 1
ATOM 7223 C CA . PRO A 1 931 ? 20.772 1.854 10.837 1.00 92.31 931 PRO A CA 1
ATOM 7224 C C . PRO A 1 931 ? 20.521 0.385 11.194 1.00 92.31 931 PRO A C 1
ATOM 7226 O O . PRO A 1 931 ? 19.781 0.079 12.128 1.00 92.31 931 PRO A O 1
ATOM 7229 N N . ASN A 1 932 ? 21.220 -0.519 10.504 1.00 90.00 932 ASN A N 1
ATOM 7230 C CA . ASN A 1 932 ? 21.314 -1.943 10.841 1.00 90.00 932 ASN A CA 1
ATOM 7231 C C . ASN A 1 932 ? 19.968 -2.684 10.968 1.00 90.00 932 ASN A C 1
ATOM 7233 O O . ASN A 1 932 ? 19.807 -3.541 11.839 1.00 90.00 932 ASN A O 1
ATOM 7237 N N . VAL A 1 933 ? 19.001 -2.380 10.101 1.00 92.75 933 VAL A N 1
ATOM 7238 C CA . VAL A 1 933 ? 17.717 -3.092 10.063 1.00 92.75 933 VAL A CA 1
ATOM 7239 C C . VAL A 1 933 ? 17.465 -3.720 8.704 1.00 92.75 933 VAL A C 1
ATOM 7241 O O . VAL A 1 933 ? 17.771 -3.170 7.648 1.00 92.75 933 VAL A O 1
ATOM 7244 N N . ARG A 1 934 ? 16.826 -4.885 8.723 1.00 92.00 934 ARG A N 1
ATOM 7245 C CA . ARG A 1 934 ? 16.483 -5.642 7.519 1.00 92.00 934 ARG A CA 1
ATOM 7246 C C . ARG A 1 934 ? 15.512 -4.906 6.588 1.00 92.00 934 ARG A C 1
ATOM 7248 O O . ARG A 1 934 ? 15.478 -5.206 5.395 1.00 92.00 934 ARG A O 1
ATOM 7255 N N . SER A 1 935 ? 14.717 -3.969 7.109 1.00 92.75 935 SER A N 1
ATOM 7256 C CA . SER A 1 935 ? 13.742 -3.209 6.317 1.00 92.75 935 SER A CA 1
ATOM 7257 C C . SER A 1 935 ? 14.374 -2.336 5.235 1.00 92.75 935 SER A C 1
ATOM 7259 O O . SER A 1 935 ? 13.693 -2.026 4.261 1.00 92.75 935 SER A O 1
ATOM 7261 N N . ASN A 1 936 ? 15.665 -2.001 5.339 1.00 90.19 936 ASN A N 1
ATOM 7262 C CA . ASN A 1 936 ? 16.369 -1.207 4.327 1.00 90.19 936 ASN A CA 1
ATOM 7263 C C . ASN A 1 936 ? 16.348 -1.891 2.946 1.00 90.19 936 ASN A C 1
ATOM 7265 O O . ASN A 1 936 ? 16.189 -1.225 1.922 1.00 90.19 936 ASN A O 1
ATOM 7269 N N . TYR A 1 937 ? 16.341 -3.230 2.930 1.00 87.25 937 TYR A N 1
ATOM 7270 C CA . TYR A 1 937 ? 16.251 -4.057 1.723 1.00 87.25 937 TYR A CA 1
ATOM 7271 C C . TYR A 1 937 ? 14.819 -4.226 1.171 1.00 87.25 937 TYR A C 1
ATOM 7273 O O . TYR A 1 937 ? 14.621 -4.902 0.161 1.00 87.25 937 TYR A O 1
ATOM 7281 N N . TRP A 1 938 ? 13.786 -3.666 1.814 1.00 87.44 938 TRP A N 1
ATOM 7282 C CA . TRP A 1 938 ? 12.385 -3.807 1.389 1.00 87.44 938 TRP A CA 1
ATOM 7283 C C . TRP A 1 938 ? 11.964 -2.695 0.419 1.00 87.44 938 TRP A C 1
ATOM 7285 O O . TRP A 1 938 ? 11.089 -1.886 0.719 1.00 87.44 938 TRP A O 1
ATOM 7295 N N . THR A 1 939 ? 12.561 -2.673 -0.772 1.00 75.06 939 THR A N 1
ATOM 7296 C CA . THR A 1 939 ? 12.429 -1.574 -1.753 1.00 75.06 939 THR A CA 1
ATOM 7297 C C . THR A 1 939 ? 11.001 -1.273 -2.229 1.00 75.06 939 THR A C 1
ATOM 7299 O O . THR A 1 939 ? 10.737 -0.166 -2.679 1.00 75.06 939 THR A O 1
ATOM 7302 N N . LYS A 1 940 ? 10.065 -2.226 -2.117 1.00 73.25 940 LYS A N 1
ATOM 7303 C CA . LYS A 1 940 ? 8.661 -2.085 -2.561 1.00 73.25 940 LYS A CA 1
ATOM 7304 C C . LYS A 1 940 ? 7.632 -2.112 -1.422 1.00 73.25 940 LYS A C 1
ATOM 7306 O O . LYS A 1 940 ? 6.444 -2.282 -1.678 1.00 73.25 940 LYS A O 1
ATOM 7311 N N . SER A 1 941 ? 8.070 -2.024 -0.165 1.00 87.00 941 SER A N 1
ATOM 7312 C CA . SER A 1 941 ? 7.183 -2.143 0.999 1.00 87.00 941 SER A CA 1
ATOM 7313 C C . SER A 1 941 ? 6.853 -0.776 1.585 1.00 87.00 941 SER A C 1
ATOM 7315 O O . SER A 1 941 ? 7.758 -0.056 2.001 1.00 87.00 941 SER A O 1
ATOM 7317 N N . TRP A 1 942 ? 5.562 -0.454 1.720 1.00 91.94 942 TRP A N 1
ATOM 7318 C CA . TRP A 1 942 ? 5.114 0.743 2.449 1.00 91.94 942 TRP A CA 1
ATOM 7319 C C . TRP A 1 942 ? 5.664 0.760 3.886 1.00 91.94 942 TRP A C 1
ATOM 7321 O O . TRP A 1 942 ? 6.020 1.807 4.426 1.00 91.94 942 TRP A O 1
ATOM 7331 N N . LYS A 1 943 ? 5.808 -0.432 4.480 1.00 93.75 943 LYS A N 1
ATOM 7332 C CA . LYS A 1 943 ? 6.273 -0.623 5.851 1.00 93.75 943 LYS A CA 1
ATOM 7333 C C . LYS A 1 943 ? 7.712 -0.150 6.048 1.00 93.75 943 LYS A C 1
ATOM 7335 O O . LYS A 1 943 ? 8.022 0.298 7.144 1.00 93.75 943 LYS A O 1
ATOM 7340 N N . LYS A 1 944 ? 8.570 -0.198 5.011 1.00 93.31 944 LYS A N 1
ATOM 7341 C CA . LYS A 1 944 ? 9.933 0.370 5.065 1.00 93.31 944 LYS A CA 1
ATOM 7342 C C . LYS A 1 944 ? 9.854 1.844 5.451 1.00 93.31 944 LYS A C 1
ATOM 7344 O O . LYS A 1 944 ? 10.333 2.220 6.511 1.00 93.31 944 LYS A O 1
ATOM 7349 N N . PHE A 1 945 ? 9.179 2.642 4.630 1.00 94.56 945 PHE A N 1
ATOM 7350 C CA . PHE A 1 945 ? 9.078 4.089 4.819 1.00 94.56 945 PHE A CA 1
ATOM 7351 C C . PHE A 1 945 ? 8.352 4.457 6.113 1.00 94.56 945 PHE A C 1
ATOM 7353 O O . PHE A 1 945 ? 8.711 5.426 6.776 1.00 94.56 945 PHE A O 1
ATOM 7360 N N . PHE A 1 946 ? 7.361 3.661 6.519 1.00 96.50 946 PHE A N 1
ATOM 7361 C CA . PHE A 1 946 ? 6.687 3.913 7.786 1.00 96.50 946 PHE A CA 1
ATOM 7362 C C . PHE A 1 946 ? 7.590 3.620 8.994 1.00 96.50 946 PHE A C 1
ATOM 7364 O O . PHE A 1 946 ? 7.580 4.383 9.955 1.00 96.50 946 PHE A O 1
ATOM 7371 N N . ILE A 1 947 ? 8.429 2.575 8.937 1.00 97.06 947 ILE A N 1
ATOM 7372 C CA . ILE A 1 947 ? 9.460 2.306 9.956 1.00 97.06 947 ILE A CA 1
ATOM 7373 C C . ILE A 1 947 ? 10.462 3.465 10.040 1.00 97.06 947 ILE A C 1
ATOM 7375 O O . ILE A 1 947 ? 10.847 3.842 11.145 1.00 97.06 947 ILE A O 1
ATOM 7379 N N . GLU A 1 948 ? 10.855 4.056 8.909 1.00 95.94 948 GLU A N 1
ATOM 7380 C CA . GLU A 1 948 ? 11.739 5.229 8.882 1.00 95.94 948 GLU A CA 1
ATOM 7381 C C . GLU A 1 948 ? 11.123 6.415 9.641 1.00 95.94 948 GLU A C 1
ATOM 7383 O O . GLU A 1 948 ? 11.751 6.958 10.555 1.00 95.94 948 GLU A O 1
ATOM 7388 N N . LEU A 1 949 ? 9.867 6.766 9.338 1.00 96.25 949 LEU A N 1
ATOM 7389 C CA . LEU A 1 949 ? 9.140 7.824 10.047 1.00 96.25 949 LEU A CA 1
ATOM 7390 C C . LEU A 1 949 ? 9.010 7.516 11.546 1.00 96.25 949 LEU A C 1
ATOM 7392 O O . LEU A 1 949 ? 9.284 8.374 12.390 1.00 96.25 949 LEU A O 1
ATOM 7396 N N . VAL A 1 950 ? 8.627 6.282 11.883 1.00 97.06 950 VAL A N 1
ATOM 7397 C CA . VAL A 1 950 ? 8.459 5.839 13.270 1.00 97.06 950 VAL A CA 1
ATOM 7398 C C . VAL A 1 950 ? 9.771 5.919 14.051 1.00 97.06 950 VAL A C 1
ATOM 7400 O O . VAL A 1 950 ? 9.772 6.348 15.207 1.00 97.06 950 VAL A O 1
ATOM 7403 N N . TYR A 1 951 ? 10.893 5.571 13.423 1.00 96.69 951 TYR A N 1
ATOM 7404 C CA . TYR A 1 951 ? 12.216 5.680 14.027 1.00 96.69 951 TYR A CA 1
ATOM 7405 C C . TYR A 1 951 ? 12.602 7.136 14.300 1.00 96.69 951 TYR A C 1
ATOM 7407 O O . TYR A 1 951 ? 12.984 7.465 15.421 1.00 96.69 951 TYR A O 1
ATOM 7415 N N . LEU A 1 952 ? 12.447 8.021 13.309 1.00 95.06 952 LEU A N 1
ATOM 7416 C CA . LEU A 1 952 ? 12.809 9.438 13.432 1.00 95.06 952 LEU A CA 1
ATOM 7417 C C . LEU A 1 952 ? 11.967 10.175 14.483 1.00 95.06 952 LEU A C 1
ATOM 7419 O O . LEU A 1 952 ? 12.482 11.042 15.190 1.00 95.06 952 LEU A O 1
ATOM 7423 N N . ARG A 1 953 ? 10.680 9.830 14.607 1.00 94.88 953 ARG A N 1
ATOM 7424 C CA . ARG A 1 953 ? 9.754 10.435 15.581 1.00 94.88 953 ARG A CA 1
ATOM 7425 C C . ARG A 1 953 ? 9.747 9.750 16.950 1.00 94.88 953 ARG A C 1
ATOM 7427 O O . ARG A 1 953 ? 9.183 10.298 17.899 1.00 94.88 953 ARG A O 1
ATOM 7434 N N . GLY A 1 954 ? 10.335 8.560 17.068 1.00 95.44 954 GLY A N 1
ATOM 7435 C CA . GLY A 1 954 ? 10.177 7.720 18.256 1.00 95.44 954 GLY A CA 1
ATOM 7436 C C . GLY A 1 954 ? 8.718 7.305 18.479 1.00 95.44 954 GLY A C 1
ATOM 7437 O O . GLY A 1 954 ? 8.261 7.260 19.619 1.00 95.44 954 GLY A O 1
ATOM 7438 N N . TYR A 1 955 ? 7.967 7.073 17.401 1.00 97.62 955 TYR A N 1
ATOM 7439 C CA . TYR A 1 955 ? 6.567 6.662 17.479 1.00 97.62 955 TYR A CA 1
ATOM 7440 C C . TYR A 1 955 ? 6.416 5.218 17.967 1.00 97.62 955 TYR A C 1
ATOM 7442 O O . TYR A 1 955 ? 7.315 4.391 17.835 1.00 97.62 955 TYR A O 1
ATOM 7450 N N . LEU A 1 956 ? 5.272 4.930 18.584 1.00 97.69 956 LEU A N 1
ATOM 7451 C CA . LEU A 1 956 ? 4.978 3.669 19.253 1.00 97.69 956 LEU A CA 1
ATOM 7452 C C . LEU A 1 956 ? 3.582 3.151 18.889 1.00 97.69 956 LEU A C 1
ATOM 7454 O O . LEU A 1 956 ? 2.643 3.926 18.734 1.00 97.69 956 LEU A O 1
ATOM 7458 N N . MET A 1 957 ? 3.437 1.836 18.782 1.00 98.00 957 MET A N 1
ATOM 7459 C CA . MET A 1 957 ? 2.164 1.138 18.607 1.00 98.00 957 MET A CA 1
ATOM 7460 C C . MET A 1 957 ? 1.909 0.234 19.806 1.00 98.00 957 MET A C 1
ATOM 7462 O O . MET A 1 957 ? 2.827 -0.416 20.308 1.00 98.00 957 MET A O 1
ATOM 7466 N N . LEU A 1 958 ? 0.657 0.192 20.256 1.00 98.31 958 LEU A N 1
ATOM 7467 C CA . LEU A 1 958 ? 0.226 -0.676 21.347 1.00 98.31 958 LEU A CA 1
ATOM 7468 C C . LEU A 1 958 ? 0.009 -2.107 20.845 1.00 98.31 958 LEU A C 1
ATOM 7470 O O . LEU A 1 958 ? -0.713 -2.312 19.871 1.00 98.31 958 LEU A O 1
ATOM 7474 N N . TYR A 1 959 ? 0.575 -3.089 21.541 1.00 98.12 959 TYR A N 1
ATOM 7475 C CA . TYR A 1 959 ? 0.406 -4.513 21.258 1.00 98.12 959 TYR A CA 1
ATOM 7476 C C . TYR A 1 959 ? -0.278 -5.254 22.417 1.00 98.12 959 TYR A C 1
ATOM 7478 O O . TYR A 1 959 ? 0.060 -5.018 23.583 1.00 98.12 959 TYR A O 1
ATOM 7486 N N . PRO A 1 960 ? -1.204 -6.189 22.120 1.00 97.12 960 PRO A N 1
ATOM 7487 C CA . PRO A 1 960 ? -1.757 -7.096 23.120 1.00 97.12 960 PRO A CA 1
ATOM 7488 C C . PRO A 1 960 ? -0.707 -8.127 23.569 1.00 97.12 960 PRO A C 1
ATOM 7490 O O . PRO A 1 960 ? 0.195 -8.471 22.807 1.00 97.12 960 PRO A O 1
ATOM 7493 N N . ASN A 1 961 ? -0.848 -8.666 24.785 1.00 96.19 961 ASN A N 1
ATOM 7494 C CA . ASN A 1 961 ? 0.091 -9.639 25.370 1.00 96.19 961 ASN A CA 1
ATOM 7495 C C . ASN A 1 961 ? -0.619 -10.739 26.195 1.00 96.19 961 ASN A C 1
ATOM 7497 O O . ASN A 1 961 ? -0.283 -11.036 27.344 1.00 96.19 961 ASN A O 1
ATOM 7501 N N . TYR A 1 962 ? -1.650 -11.346 25.612 1.00 95.31 962 TYR A N 1
ATOM 7502 C CA . TYR A 1 962 ? -2.396 -12.468 26.187 1.00 95.31 962 TYR A CA 1
ATOM 7503 C C . TYR A 1 962 ? -1.640 -13.802 26.129 1.00 95.31 962 TYR A C 1
ATOM 7505 O O . TYR A 1 962 ? -0.685 -13.964 25.371 1.00 95.31 962 TYR A O 1
ATOM 7513 N N . ASP A 1 963 ? -2.077 -14.759 26.950 1.00 92.06 963 ASP A N 1
ATOM 7514 C CA . ASP A 1 963 ? -1.389 -16.037 27.125 1.00 92.06 963 ASP A CA 1
ATOM 7515 C C . ASP A 1 963 ? -1.533 -16.941 25.903 1.00 92.06 963 ASP A C 1
ATOM 7517 O O . ASP A 1 963 ? -2.523 -16.865 25.175 1.00 92.06 963 ASP A O 1
ATOM 7521 N N . GLY A 1 964 ? -0.524 -17.778 25.655 1.00 91.81 964 GLY A N 1
ATOM 7522 C CA . GLY A 1 964 ? -0.513 -18.681 24.500 1.00 91.81 964 GLY A CA 1
ATOM 7523 C C . GLY A 1 964 ? -0.605 -17.974 23.139 1.00 91.81 964 GLY A C 1
ATOM 7524 O O . GLY A 1 964 ? -1.093 -18.571 22.182 1.00 91.81 964 GLY A O 1
ATOM 7525 N N . PHE A 1 965 ? -0.172 -16.711 23.051 1.00 94.25 965 PHE A N 1
ATOM 7526 C CA . PHE A 1 965 ? -0.340 -15.850 21.875 1.00 94.25 965 PHE A CA 1
ATOM 7527 C C . PHE A 1 965 ? -1.793 -15.674 21.412 1.00 94.25 965 PHE A C 1
ATOM 7529 O O . PHE A 1 965 ? -2.049 -15.471 20.224 1.00 94.25 965 PHE A O 1
ATOM 7536 N N . LEU A 1 966 ? -2.752 -15.722 22.344 1.00 95.56 966 LEU A N 1
ATOM 7537 C CA . LEU A 1 966 ? -4.136 -15.355 22.056 1.00 95.56 966 LEU A CA 1
ATOM 7538 C C . LEU A 1 966 ? -4.188 -13.938 21.464 1.00 95.56 966 LEU A C 1
ATOM 7540 O O . LEU A 1 966 ? -3.612 -12.992 22.007 1.00 95.56 966 LEU A O 1
ATOM 7544 N N . SER A 1 967 ? -4.855 -13.800 20.323 1.00 96.75 967 SER A N 1
ATOM 7545 C CA . SER A 1 967 ? -4.794 -12.589 19.510 1.00 96.75 967 SER A CA 1
ATOM 7546 C C . SER A 1 967 ? -6.161 -12.182 18.968 1.00 96.75 967 SER A C 1
ATOM 7548 O O . SER A 1 967 ? -7.124 -12.950 19.012 1.00 96.75 967 SER A O 1
ATOM 7550 N N . LEU A 1 968 ? -6.261 -10.945 18.490 1.00 98.00 968 LEU A N 1
ATOM 7551 C CA . LEU A 1 968 ? -7.490 -10.381 17.934 1.00 98.00 968 LEU A CA 1
ATOM 7552 C C . LEU A 1 968 ? -7.488 -10.369 16.412 1.00 98.00 968 LEU A C 1
ATOM 7554 O O . LEU A 1 968 ? -8.532 -10.144 15.806 1.00 98.00 968 LEU A O 1
ATOM 7558 N N . SER A 1 969 ? -6.343 -10.664 15.808 1.00 98.00 969 SER A N 1
ATOM 7559 C CA . SER A 1 969 ? -6.232 -11.047 14.412 1.00 98.00 969 SER A CA 1
ATOM 7560 C C . SER A 1 969 ? -5.231 -12.191 14.248 1.00 98.00 969 SER A C 1
ATOM 7562 O O . SER A 1 969 ? -4.364 -12.423 15.090 1.00 98.00 969 SER A O 1
ATOM 7564 N N . THR A 1 970 ? -5.356 -12.927 13.152 1.00 96.56 970 THR A N 1
ATOM 7565 C CA . THR A 1 970 ? -4.386 -13.934 12.718 1.00 96.56 970 THR A CA 1
ATOM 7566 C C . THR A 1 970 ? -4.120 -13.755 11.231 1.00 96.56 970 THR A C 1
ATOM 7568 O O . THR A 1 970 ? -4.998 -13.300 10.496 1.00 96.56 970 THR A O 1
ATOM 7571 N N . ASN A 1 971 ? -2.919 -14.114 10.781 1.00 94.06 971 ASN A N 1
ATOM 7572 C CA . ASN A 1 971 ? -2.557 -14.079 9.370 1.00 94.06 971 ASN A CA 1
ATOM 7573 C C . ASN A 1 971 ? -2.359 -15.506 8.846 1.00 94.06 971 ASN A C 1
ATOM 7575 O O . ASN A 1 971 ? -1.617 -16.300 9.427 1.00 94.06 971 ASN A O 1
ATOM 7579 N N . HIS A 1 972 ? -3.032 -15.835 7.744 1.00 88.88 972 HIS A N 1
ATOM 7580 C CA . HIS A 1 972 ? -3.009 -17.181 7.160 1.00 88.88 972 HIS A CA 1
ATOM 7581 C C . HIS A 1 972 ? -1.833 -17.428 6.204 1.00 88.88 972 HIS A C 1
ATOM 7583 O O . HIS A 1 972 ? -1.661 -18.556 5.738 1.00 88.88 972 HIS A O 1
ATOM 7589 N N . LEU A 1 973 ? -1.010 -16.405 5.945 1.00 81.19 973 LEU A N 1
ATOM 7590 C CA . LEU A 1 973 ? 0.166 -16.418 5.074 1.00 81.19 973 LEU A CA 1
ATOM 7591 C C . LEU A 1 973 ? -0.115 -17.080 3.717 1.00 81.19 973 LEU A C 1
ATOM 7593 O O . LEU A 1 973 ? 0.549 -18.036 3.300 1.00 81.19 973 LEU A O 1
ATOM 7597 N N . GLU A 1 974 ? -1.146 -16.599 3.034 1.00 77.06 974 GLU A N 1
ATOM 7598 C CA . GLU A 1 974 ? -1.568 -17.195 1.775 1.00 77.06 974 GLU A CA 1
ATOM 7599 C C . GLU A 1 974 ? -0.643 -16.811 0.611 1.00 77.06 974 GLU A C 1
ATOM 7601 O O . GLU A 1 974 ? 0.097 -15.827 0.664 1.00 77.06 974 GLU A O 1
ATOM 7606 N N . VAL A 1 975 ? -0.646 -17.615 -0.458 1.00 66.06 975 VAL A N 1
ATOM 7607 C CA . VAL A 1 975 ? 0.234 -17.400 -1.622 1.00 66.06 975 VAL A CA 1
ATOM 7608 C C . VAL A 1 975 ? -0.095 -16.061 -2.280 1.00 66.06 975 VAL A C 1
ATOM 7610 O O . VAL A 1 975 ? -1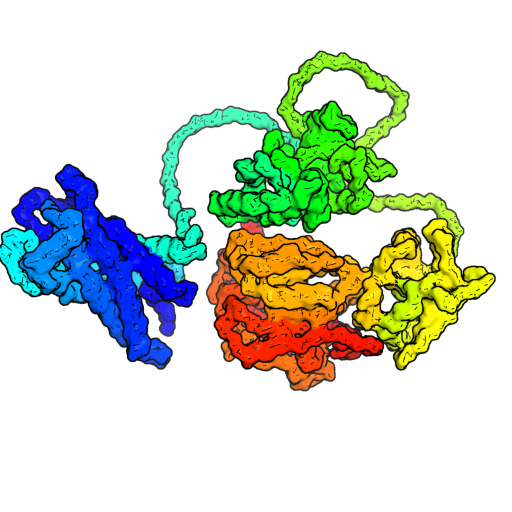.258 -15.745 -2.516 1.00 66.06 975 VAL A O 1
ATOM 7613 N N . GLY A 1 976 ? 0.917 -15.237 -2.540 1.00 55.72 976 GLY A N 1
ATOM 7614 C CA . GLY A 1 976 ? 0.778 -13.918 -3.170 1.00 55.72 976 GLY A CA 1
ATOM 7615 C C . GLY A 1 976 ? 2.105 -13.170 -3.220 1.00 55.72 976 GLY A C 1
ATOM 7616 O O . GLY A 1 976 ? 3.166 -13.794 -3.183 1.00 55.72 976 GLY A O 1
ATOM 7617 N N . SER A 1 977 ? 2.068 -11.836 -3.282 1.00 47.69 977 SER A N 1
ATOM 7618 C CA . SER A 1 977 ? 3.245 -10.984 -3.543 1.00 47.69 977 SER A CA 1
ATOM 7619 C C . SER A 1 977 ? 4.442 -11.250 -2.616 1.00 47.69 977 SER A C 1
ATOM 7621 O O . SER A 1 977 ? 5.590 -11.176 -3.053 1.00 47.69 977 SER A O 1
ATOM 7623 N N . HIS A 1 978 ? 4.191 -11.620 -1.355 1.00 44.31 978 HIS A N 1
ATOM 7624 C CA . HIS A 1 978 ? 5.229 -11.898 -0.355 1.00 44.31 978 HIS A CA 1
ATOM 7625 C C . HIS A 1 978 ? 5.512 -13.388 -0.111 1.00 44.31 978 HIS A C 1
ATOM 7627 O O . HIS A 1 978 ? 6.498 -13.725 0.551 1.00 44.31 978 HIS A O 1
ATOM 7633 N N . VAL A 1 979 ? 4.689 -14.295 -0.646 1.00 50.84 979 VAL A N 1
ATOM 7634 C CA . VAL A 1 979 ? 4.728 -15.729 -0.328 1.00 50.84 979 VAL A CA 1
ATOM 7635 C C . VAL A 1 979 ? 4.612 -16.527 -1.623 1.00 50.84 979 VAL A C 1
ATOM 7637 O O . VAL A 1 979 ? 3.524 -16.713 -2.156 1.00 50.84 979 VAL A O 1
ATOM 7640 N N . LYS A 1 980 ? 5.754 -17.004 -2.134 1.00 47.16 980 LYS A N 1
ATOM 7641 C CA . LYS A 1 980 ? 5.835 -17.741 -3.410 1.00 47.16 980 LYS A CA 1
ATOM 7642 C C . LYS A 1 980 ? 5.623 -19.258 -3.275 1.00 47.16 980 LYS A C 1
ATOM 7644 O O . LYS A 1 980 ? 5.294 -19.910 -4.256 1.00 47.16 980 LYS A O 1
ATOM 7649 N N . VAL A 1 981 ? 5.818 -19.826 -2.078 1.00 45.12 981 VAL A N 1
ATOM 7650 C CA . VAL A 1 981 ? 5.664 -21.268 -1.791 1.00 45.12 981 VAL A CA 1
ATOM 7651 C C . VAL A 1 981 ? 5.057 -21.444 -0.402 1.00 45.12 981 VAL A C 1
ATOM 7653 O O . VAL A 1 981 ? 5.593 -20.914 0.576 1.00 45.12 981 VAL A O 1
ATOM 7656 N N . ARG A 1 982 ? 3.965 -22.209 -0.318 1.00 51.97 982 ARG A N 1
ATOM 7657 C CA . ARG A 1 982 ? 3.283 -22.556 0.932 1.00 51.97 982 ARG A CA 1
ATOM 7658 C C . ARG A 1 982 ? 3.872 -23.851 1.500 1.00 51.97 982 ARG A C 1
ATOM 7660 O O . ARG A 1 982 ? 3.643 -24.918 0.942 1.00 51.97 982 ARG A O 1
ATOM 7667 N N . SER A 1 983 ? 4.618 -23.760 2.601 1.00 62.75 983 SER A N 1
ATOM 7668 C CA . SER A 1 983 ? 4.990 -24.913 3.434 1.00 62.75 983 SER A CA 1
ATOM 7669 C C . SER A 1 983 ? 4.261 -24.831 4.776 1.00 62.75 983 SER A C 1
ATOM 7671 O O . SER A 1 983 ? 4.025 -23.731 5.280 1.00 62.75 983 SER A O 1
ATOM 7673 N N . GLN A 1 984 ? 3.901 -25.980 5.353 1.00 66.38 984 GLN A N 1
ATOM 7674 C CA . GLN A 1 984 ? 3.194 -26.049 6.639 1.00 66.38 984 GLN A CA 1
ATOM 7675 C C . GLN A 1 984 ? 3.982 -25.337 7.753 1.00 66.38 984 GLN A C 1
ATOM 7677 O O . GLN A 1 984 ? 3.428 -24.508 8.470 1.00 66.38 984 GLN A O 1
ATOM 7682 N N . GLU A 1 985 ? 5.301 -25.532 7.776 1.00 67.81 985 GLU A N 1
ATOM 7683 C CA . GLU A 1 985 ? 6.225 -24.854 8.694 1.00 67.81 985 GLU A CA 1
ATOM 7684 C C . GLU A 1 985 ? 6.173 -23.323 8.589 1.00 67.81 985 GLU A C 1
ATOM 7686 O O . GLU A 1 985 ? 6.246 -22.633 9.599 1.00 67.81 985 GLU A O 1
ATOM 7691 N N . LYS A 1 986 ? 6.018 -22.754 7.381 1.00 71.25 986 LYS A N 1
ATOM 7692 C CA . LYS A 1 986 ? 5.915 -21.295 7.217 1.00 71.25 986 LYS A CA 1
ATOM 7693 C C . LYS A 1 986 ? 4.581 -20.759 7.709 1.00 71.25 986 LYS A C 1
ATOM 7695 O O . LYS A 1 986 ? 4.551 -19.659 8.244 1.00 71.25 986 LYS A O 1
ATOM 7700 N N . GLN A 1 987 ? 3.498 -21.510 7.530 1.00 73.94 987 GLN A N 1
ATOM 7701 C CA . GLN A 1 987 ? 2.168 -21.095 7.970 1.00 73.94 987 GLN A CA 1
ATOM 7702 C C . GLN A 1 987 ? 2.089 -21.033 9.507 1.00 73.94 987 GLN A C 1
ATOM 7704 O O . GLN A 1 987 ? 1.545 -20.084 10.070 1.00 73.94 987 GLN A O 1
ATOM 7709 N N . GLU A 1 988 ? 2.721 -21.985 10.196 1.00 79.75 988 GLU A N 1
ATOM 7710 C CA . GLU A 1 988 ? 2.791 -22.030 11.664 1.00 79.75 988 GLU A CA 1
ATOM 7711 C C . GLU A 1 988 ? 3.541 -20.835 12.289 1.00 79.75 988 GLU A C 1
ATOM 7713 O O . GLU A 1 988 ? 3.341 -20.532 13.468 1.00 79.75 988 GLU A O 1
ATOM 7718 N N . LEU A 1 989 ? 4.351 -20.100 11.514 1.00 80.88 989 LEU A N 1
ATOM 7719 C CA . LEU A 1 989 ? 5.034 -18.885 11.981 1.00 80.88 989 LEU A CA 1
ATOM 7720 C C . LEU A 1 989 ? 4.088 -17.681 12.152 1.00 80.88 989 LEU A C 1
ATOM 7722 O O . LEU A 1 989 ? 4.377 -16.800 12.954 1.00 80.88 989 LEU A O 1
ATOM 7726 N N . PHE A 1 990 ? 2.963 -17.621 11.432 1.00 85.62 990 PHE A N 1
ATOM 7727 C CA . PHE A 1 990 ? 2.075 -16.440 11.428 1.00 85.62 990 PHE A CA 1
ATOM 7728 C C . PHE A 1 990 ? 0.688 -16.714 12.009 1.00 85.62 990 PHE A C 1
ATOM 7730 O O . PHE A 1 990 ? -0.017 -15.785 12.398 1.00 85.62 990 PHE A O 1
ATOM 7737 N N . LEU A 1 991 ? 0.301 -17.987 12.106 1.00 92.06 991 LEU A N 1
ATOM 7738 C CA . LEU A 1 991 ? -0.965 -18.365 12.714 1.00 92.06 991 LEU A CA 1
ATOM 7739 C C . LEU A 1 991 ? -0.944 -18.163 14.230 1.00 92.06 991 LEU A C 1
ATOM 7741 O O . LEU A 1 991 ? -0.068 -18.689 14.931 1.00 92.06 991 LEU A O 1
ATOM 7745 N N . LEU A 1 992 ? -1.971 -17.465 14.719 1.00 94.94 992 LEU A N 1
ATOM 7746 C CA . LEU A 1 992 ? -2.264 -17.259 16.131 1.00 94.94 992 LEU A CA 1
ATOM 7747 C C . LEU A 1 992 ? -3.687 -17.713 16.476 1.00 94.94 992 LEU A C 1
ATOM 7749 O O . LEU A 1 992 ? -4.597 -17.584 15.653 1.00 94.94 992 LEU A O 1
ATOM 7753 N N . PRO A 1 993 ? -3.918 -18.221 17.698 1.00 96.00 993 PRO A N 1
ATOM 7754 C CA . PRO A 1 993 ? -5.267 -18.501 18.160 1.00 96.00 993 PRO A CA 1
ATOM 7755 C C . PRO A 1 993 ? -6.062 -17.196 18.313 1.00 96.00 993 PRO A C 1
ATOM 7757 O O . PRO A 1 993 ? -5.662 -16.290 19.045 1.00 96.00 993 PRO A O 1
ATOM 7760 N N . LEU A 1 994 ? -7.217 -17.118 17.649 1.00 96.69 994 LEU A N 1
ATOM 7761 C CA . LEU A 1 994 ? -8.138 -15.992 17.787 1.00 96.69 994 LEU A CA 1
ATOM 7762 C C . LEU A 1 994 ? -8.906 -16.056 19.110 1.00 96.69 994 LEU A C 1
ATOM 7764 O O . LEU A 1 994 ? -9.414 -17.111 19.506 1.00 96.69 994 LEU A O 1
ATOM 7768 N N . MET A 1 995 ? -9.043 -14.904 19.766 1.00 95.50 995 MET A N 1
ATOM 7769 C CA . MET A 1 995 ? -9.916 -14.738 20.924 1.00 95.50 995 MET A CA 1
ATOM 7770 C C . MET A 1 995 ? -11.365 -15.027 20.527 1.00 95.50 995 MET A C 1
ATOM 7772 O O . MET A 1 995 ? -11.871 -14.502 19.535 1.00 95.50 995 MET A O 1
ATOM 7776 N N . LYS A 1 996 ? -12.035 -15.885 21.294 1.00 93.62 996 LYS A N 1
ATOM 7777 C CA . LYS A 1 996 ? -13.433 -16.266 21.070 1.00 93.62 996 LYS A CA 1
ATOM 7778 C C . LYS A 1 996 ? -14.340 -15.534 22.051 1.00 93.62 996 LYS A C 1
ATOM 7780 O O . LYS A 1 996 ? -13.877 -15.078 23.095 1.00 93.62 996 LYS A O 1
ATOM 7785 N N . LEU A 1 997 ? -15.626 -15.463 21.717 1.00 90.81 997 LEU A N 1
ATOM 7786 C CA . LEU A 1 997 ? -16.647 -15.004 22.653 1.00 90.81 997 LEU A CA 1
ATOM 7787 C C . LEU A 1 997 ? -16.668 -15.913 23.893 1.00 90.81 997 LEU A C 1
ATOM 7789 O O . LEU A 1 997 ? -16.468 -17.126 23.748 1.00 90.81 997 LEU A O 1
ATOM 7793 N N . PRO A 1 998 ? -16.892 -15.352 25.092 1.00 85.44 998 PRO A N 1
ATOM 7794 C CA . PRO A 1 998 ? -17.037 -16.148 26.302 1.00 85.44 998 PRO A CA 1
ATOM 7795 C C . PRO A 1 998 ? -18.254 -17.073 26.203 1.00 85.44 998 PRO A C 1
ATOM 7797 O O . PRO A 1 998 ? -19.238 -16.768 25.515 1.00 85.44 998 PRO A O 1
ATOM 7800 N N . GLN A 1 999 ? -18.187 -18.218 26.887 1.00 76.69 999 GLN A N 1
ATOM 7801 C CA . GLN A 1 999 ? -19.359 -19.078 27.039 1.00 76.69 999 GLN A CA 1
ATOM 7802 C C . GLN A 1 999 ? -20.400 -18.377 27.919 1.00 76.69 999 GLN A C 1
ATOM 7804 O O . GLN A 1 999 ? -20.094 -17.434 28.648 1.00 76.69 999 GLN A O 1
ATOM 7809 N N . THR A 1 1000 ? -21.660 -18.798 27.832 1.00 65.38 1000 THR A N 1
ATOM 7810 C CA . THR A 1 1000 ? -22.760 -18.151 28.556 1.00 65.38 1000 THR A CA 1
ATOM 7811 C C . THR A 1 1000 ? -22.486 -18.131 30.066 1.00 65.38 1000 THR A C 1
ATOM 7813 O O . THR A 1 1000 ? -22.425 -19.187 30.686 1.00 65.38 1000 THR A O 1
ATOM 7816 N N . GLY A 1 1001 ? -22.335 -16.934 30.646 1.00 59.44 1001 GLY A N 1
ATOM 7817 C CA . GLY A 1 1001 ? -22.048 -16.733 32.075 1.00 59.44 1001 GLY A CA 1
ATOM 7818 C C . GLY A 1 1001 ? -20.564 -16.557 32.433 1.00 59.44 1001 GLY A C 1
ATOM 7819 O O . GLY A 1 1001 ? -20.265 -16.220 33.575 1.00 59.44 1001 GLY A O 1
ATOM 7820 N N . GLU A 1 1002 ? -19.638 -16.726 31.485 1.00 69.81 1002 GLU A N 1
ATOM 7821 C CA . GLU A 1 1002 ? -18.209 -16.457 31.689 1.00 69.81 1002 GLU A CA 1
ATOM 7822 C C . GLU A 1 1002 ? -17.845 -15.005 31.329 1.00 69.81 1002 GLU A C 1
ATOM 7824 O O . GLU A 1 1002 ? -18.455 -14.389 30.454 1.00 69.81 1002 GLU A O 1
ATOM 7829 N N . ALA A 1 1003 ? -16.824 -14.454 31.993 1.00 72.94 1003 ALA A N 1
ATOM 7830 C CA . ALA A 1 1003 ? -16.270 -13.144 31.651 1.00 72.94 1003 ALA A CA 1
ATOM 7831 C C . ALA A 1 1003 ? -15.407 -13.215 30.381 1.00 72.94 1003 ALA A C 1
ATOM 7833 O O . ALA A 1 1003 ? -14.836 -14.256 30.043 1.00 72.94 1003 ALA A O 1
ATOM 7834 N N . SER A 1 1004 ? -15.277 -12.089 29.683 1.00 81.50 1004 SER A N 1
ATOM 7835 C CA . SER A 1 1004 ? -14.435 -11.991 28.500 1.00 81.50 1004 SER A CA 1
ATOM 7836 C C . SER A 1 1004 ? -12.954 -12.098 28.863 1.00 81.50 1004 SER A C 1
ATOM 7838 O O . SER A 1 1004 ? -12.456 -11.405 29.754 1.00 81.50 1004 SER A O 1
ATOM 7840 N N . LYS A 1 1005 ? -12.210 -12.884 28.074 1.00 89.12 1005 LYS A N 1
ATOM 7841 C CA . LYS A 1 1005 ? -10.739 -12.964 28.157 1.00 89.12 1005 LYS A CA 1
ATOM 7842 C C . LYS A 1 1005 ? -10.037 -11.659 27.789 1.00 89.12 1005 LYS A C 1
ATOM 7844 O O . LYS A 1 1005 ? -8.834 -11.522 27.996 1.00 89.12 1005 LYS A O 1
ATOM 7849 N N . LEU A 1 1006 ? -10.768 -10.676 27.257 1.00 91.88 1006 LEU A N 1
ATOM 7850 C CA . LEU A 1 1006 ? -10.222 -9.354 26.956 1.00 91.88 1006 LEU A CA 1
ATOM 7851 C C . LEU A 1 1006 ? -9.617 -8.687 28.203 1.00 91.88 1006 LEU A C 1
ATOM 7853 O O . LEU A 1 1006 ? -8.669 -7.911 28.088 1.00 91.88 1006 LEU A O 1
ATOM 7857 N N . LEU A 1 1007 ? -10.135 -9.039 29.383 1.00 91.25 1007 LEU A N 1
ATOM 7858 C CA . LEU A 1 1007 ? -9.739 -8.510 30.685 1.00 91.25 1007 LEU A CA 1
ATOM 7859 C C . LEU A 1 1007 ? -8.789 -9.439 31.455 1.00 91.25 1007 LEU A C 1
ATOM 7861 O O . LEU A 1 1007 ? -8.551 -9.200 32.642 1.00 91.25 1007 LEU A O 1
ATOM 7865 N N . ASP A 1 1008 ? -8.185 -10.429 30.786 1.00 92.50 1008 ASP A N 1
ATOM 7866 C CA . ASP A 1 1008 ? -7.044 -11.222 31.285 1.00 92.50 1008 ASP A CA 1
ATOM 7867 C C . ASP A 1 1008 ? -5.741 -10.384 31.280 1.00 92.50 1008 ASP A C 1
ATOM 7869 O O . ASP A 1 1008 ? -4.659 -10.819 30.873 1.00 92.50 1008 ASP A O 1
ATOM 7873 N N . LEU A 1 1009 ? -5.879 -9.131 31.708 1.00 92.00 1009 LEU A N 1
ATOM 7874 C CA . LEU A 1 1009 ? -4.861 -8.099 31.826 1.00 92.00 1009 LEU A CA 1
ATOM 7875 C C . LEU A 1 1009 ? -4.480 -7.927 33.304 1.00 92.00 1009 LEU A C 1
ATOM 7877 O O . LEU A 1 1009 ? -5.274 -8.277 34.185 1.00 92.00 1009 LEU A O 1
ATOM 7881 N N . PRO A 1 1010 ? -3.313 -7.336 33.602 1.00 89.31 1010 PRO A N 1
ATOM 7882 C CA . PRO A 1 1010 ? -2.947 -6.977 34.970 1.00 89.31 1010 PRO A CA 1
ATOM 7883 C C . PRO A 1 1010 ? -4.032 -6.126 35.636 1.00 89.31 1010 PRO A C 1
ATOM 7885 O O . PRO A 1 1010 ? -4.542 -5.174 35.042 1.00 89.31 1010 PRO A O 1
ATOM 7888 N N . ASN A 1 1011 ? -4.414 -6.470 36.869 1.00 87.88 1011 ASN A N 1
ATOM 7889 C CA . ASN A 1 1011 ? -5.512 -5.820 37.605 1.00 87.88 1011 ASN A CA 1
ATOM 7890 C C . ASN A 1 1011 ? -6.860 -5.798 36.857 1.00 87.88 1011 ASN A C 1
ATOM 7892 O O . ASN A 1 1011 ? -7.730 -4.977 37.155 1.00 87.88 1011 ASN A O 1
ATOM 7896 N N . HIS A 1 1012 ? -7.025 -6.671 35.862 1.00 89.81 1012 HIS A N 1
ATOM 7897 C CA . HIS A 1 1012 ? -8.171 -6.718 34.969 1.00 89.81 1012 HIS A CA 1
ATOM 7898 C C . HIS A 1 1012 ? -8.491 -5.371 34.291 1.00 89.81 1012 HIS A C 1
ATOM 7900 O O . HIS A 1 1012 ? -9.640 -5.059 34.014 1.00 89.81 1012 HIS A O 1
ATOM 7906 N N . ARG A 1 1013 ? -7.516 -4.516 34.001 1.00 90.56 1013 ARG A N 1
ATOM 7907 C CA . ARG A 1 1013 ? -7.781 -3.269 33.263 1.00 90.56 1013 ARG A CA 1
ATOM 7908 C C . ARG A 1 1013 ? -6.604 -2.919 32.378 1.00 90.56 1013 ARG A C 1
ATOM 7910 O O . ARG A 1 1013 ? -5.514 -3.450 32.563 1.00 90.56 1013 ARG A O 1
ATOM 7917 N N . LEU A 1 1014 ? -6.812 -2.003 31.435 1.00 93.06 1014 LEU A N 1
ATOM 7918 C CA . LEU A 1 1014 ? -5.690 -1.411 30.715 1.00 93.06 1014 LEU A CA 1
ATOM 7919 C C . LEU A 1 1014 ? -4.803 -0.629 31.705 1.00 93.06 1014 LEU A C 1
ATOM 7921 O O . LEU A 1 1014 ? -5.317 0.268 32.388 1.00 93.06 1014 LEU A O 1
ATOM 7925 N N . PRO A 1 1015 ? -3.498 -0.951 31.801 1.00 93.31 1015 PRO A N 1
ATOM 7926 C CA . PRO A 1 1015 ? -2.568 -0.223 32.658 1.00 93.31 1015 PRO A CA 1
ATOM 7927 C C . PRO A 1 1015 ? -2.492 1.260 32.294 1.00 93.31 1015 PRO A C 1
ATOM 7929 O O . PRO A 1 1015 ? -2.809 1.655 31.166 1.00 93.31 1015 PRO A O 1
ATOM 7932 N N . ASP A 1 1016 ? -2.047 2.085 33.240 1.00 92.50 1016 ASP A N 1
ATOM 7933 C CA . ASP A 1 1016 ? -1.683 3.464 32.912 1.00 92.50 1016 ASP A CA 1
ATOM 7934 C C . ASP A 1 1016 ? -0.519 3.466 31.908 1.00 92.50 1016 ASP A C 1
ATOM 7936 O O . ASP A 1 1016 ? 0.313 2.556 31.908 1.00 92.50 1016 ASP A O 1
ATOM 7940 N N . ILE A 1 1017 ? -0.455 4.475 31.037 1.00 92.81 1017 ILE A N 1
ATOM 7941 C CA . ILE A 1 1017 ? 0.487 4.480 29.905 1.00 92.81 1017 ILE A CA 1
ATOM 7942 C C . ILE A 1 1017 ? 1.954 4.368 30.359 1.00 92.81 1017 ILE A C 1
ATOM 7944 O O . ILE A 1 1017 ? 2.756 3.712 29.701 1.00 92.81 1017 ILE A O 1
ATOM 7948 N N . GLU A 1 1018 ? 2.295 4.946 31.515 1.00 90.94 1018 GLU A N 1
ATOM 7949 C CA . GLU A 1 1018 ? 3.642 4.918 32.103 1.00 90.94 1018 GLU A CA 1
ATOM 7950 C C . GLU A 1 1018 ? 4.063 3.523 32.593 1.00 90.94 1018 GLU A C 1
ATOM 7952 O O . GLU A 1 1018 ? 5.252 3.257 32.756 1.00 90.94 1018 GLU A O 1
ATOM 7957 N N . GLN A 1 1019 ? 3.100 2.626 32.828 1.00 92.12 1019 GLN A N 1
ATOM 7958 C CA . GLN A 1 1019 ? 3.344 1.252 33.281 1.00 92.12 1019 GLN A CA 1
ATOM 7959 C C . GLN A 1 1019 ? 3.583 0.287 32.114 1.00 92.12 1019 GLN A C 1
ATOM 7961 O O . GLN A 1 1019 ? 3.960 -0.865 32.339 1.00 92.12 1019 GLN A O 1
ATOM 7966 N N . LEU A 1 1020 ? 3.342 0.723 30.873 1.00 95.25 1020 LEU A N 1
ATOM 7967 C CA . LEU A 1 1020 ? 3.528 -0.113 29.694 1.00 95.25 1020 LEU A CA 1
ATOM 7968 C C . LEU A 1 1020 ? 5.023 -0.234 29.361 1.00 95.25 1020 LEU A C 1
ATOM 7970 O O . LEU A 1 1020 ? 5.688 0.782 29.141 1.00 95.25 1020 LEU A O 1
ATOM 7974 N N . PRO A 1 1021 ? 5.570 -1.459 29.257 1.00 96.56 1021 PRO A N 1
ATOM 7975 C CA . PRO A 1 1021 ? 6.918 -1.665 28.750 1.00 96.56 1021 PRO A CA 1
ATOM 7976 C C . PRO A 1 1021 ? 7.029 -1.154 27.315 1.00 96.56 1021 PRO A C 1
ATOM 7978 O O . PRO A 1 1021 ? 6.097 -1.300 26.521 1.00 96.56 1021 PRO A O 1
ATOM 7981 N N . VAL A 1 1022 ? 8.182 -0.588 26.967 1.00 97.25 1022 VAL A N 1
ATOM 7982 C CA . VAL A 1 1022 ? 8.421 -0.013 25.642 1.00 97.25 1022 VAL A CA 1
ATOM 7983 C C . VAL A 1 1022 ? 9.569 -0.746 24.970 1.00 97.25 1022 VAL A C 1
ATOM 7985 O O . VAL A 1 1022 ? 10.627 -0.934 25.565 1.00 97.25 1022 VAL A O 1
ATOM 7988 N N . LEU A 1 1023 ? 9.352 -1.166 23.727 1.00 96.56 1023 LEU A N 1
ATOM 7989 C CA . LEU A 1 1023 ? 10.309 -1.900 22.911 1.00 96.56 1023 LEU A CA 1
ATOM 7990 C C . LEU A 1 1023 ? 10.768 -1.059 21.720 1.00 96.56 1023 LEU A C 1
ATOM 7992 O O . LEU A 1 1023 ? 9.960 -0.431 21.029 1.00 96.56 1023 LEU A O 1
ATOM 7996 N N . ASN A 1 1024 ? 12.070 -1.091 21.450 1.00 95.00 1024 ASN A N 1
ATOM 7997 C CA . ASN A 1 1024 ? 12.637 -0.524 20.230 1.00 95.00 1024 ASN A CA 1
ATOM 7998 C C . ASN A 1 1024 ? 12.361 -1.424 19.001 1.00 95.00 1024 ASN A C 1
ATOM 8000 O O . ASN A 1 1024 ? 11.793 -2.513 19.117 1.00 95.00 1024 ASN A O 1
ATOM 8004 N N . LEU A 1 1025 ? 12.797 -0.990 17.813 1.00 93.12 1025 LEU A N 1
ATOM 8005 C CA . LEU A 1 1025 ? 12.630 -1.746 16.557 1.00 93.12 1025 LEU A CA 1
ATOM 8006 C C . LEU A 1 1025 ? 13.245 -3.158 16.569 1.00 93.12 1025 LEU A C 1
ATOM 8008 O O . LEU A 1 1025 ? 12.784 -4.036 15.841 1.00 93.12 1025 LEU A O 1
ATOM 8012 N N . THR A 1 1026 ? 14.275 -3.398 17.380 1.00 90.12 1026 THR A N 1
ATOM 8013 C CA . THR A 1 1026 ? 14.966 -4.694 17.468 1.00 90.12 1026 THR A CA 1
ATOM 8014 C C . THR A 1 1026 ? 14.481 -5.562 18.631 1.00 90.12 1026 THR A C 1
ATOM 8016 O O . THR A 1 1026 ? 15.010 -6.652 18.827 1.00 90.12 1026 THR A O 1
ATOM 8019 N N . GLY A 1 1027 ? 13.441 -5.136 19.360 1.00 91.00 1027 GLY A N 1
ATOM 8020 C CA . GLY A 1 1027 ? 12.790 -5.924 20.411 1.00 91.00 1027 GLY A CA 1
ATOM 8021 C C . GLY A 1 1027 ? 13.407 -5.803 21.807 1.00 91.00 1027 GLY A C 1
ATOM 8022 O O . GLY A 1 1027 ? 13.054 -6.587 22.687 1.00 91.00 1027 GLY A O 1
ATOM 8023 N N . PHE A 1 1028 ? 14.300 -4.838 22.036 1.00 92.69 1028 PHE A N 1
ATOM 8024 C CA . PHE A 1 1028 ? 14.872 -4.557 23.357 1.00 92.69 1028 PHE A CA 1
ATOM 8025 C C . PHE A 1 1028 ? 14.063 -3.504 24.114 1.00 92.69 1028 PHE A C 1
ATOM 8027 O O . PHE A 1 1028 ? 13.517 -2.576 23.515 1.00 92.69 1028 PHE A O 1
ATOM 8034 N N . LEU A 1 1029 ? 14.040 -3.627 25.445 1.00 95.31 1029 LEU A N 1
ATOM 8035 C CA . LEU A 1 1029 ? 13.424 -2.644 26.335 1.00 95.31 1029 LEU A CA 1
ATOM 8036 C C . LEU A 1 1029 ? 14.130 -1.286 26.226 1.00 95.31 1029 LEU A C 1
ATOM 8038 O O . LEU A 1 1029 ? 15.357 -1.203 26.279 1.00 95.31 1029 LEU A O 1
ATOM 8042 N N . ALA A 1 1030 ? 13.340 -0.226 26.101 1.00 95.69 1030 ALA A N 1
ATOM 8043 C CA . ALA A 1 1030 ? 13.785 1.158 25.999 1.00 95.69 1030 ALA A CA 1
ATOM 8044 C C . ALA A 1 1030 ? 12.822 2.087 26.758 1.00 95.69 1030 ALA A C 1
ATOM 8046 O O . ALA A 1 1030 ? 11.758 1.664 27.197 1.00 95.69 1030 ALA A O 1
ATOM 8047 N N . SER A 1 1031 ? 13.175 3.367 26.908 1.00 94.44 1031 SER A N 1
ATOM 8048 C CA . SER A 1 1031 ? 12.237 4.401 27.363 1.00 94.44 1031 SER A CA 1
ATOM 8049 C C . SER A 1 1031 ? 11.744 5.247 26.178 1.00 94.44 1031 SER A C 1
ATOM 8051 O O . SER A 1 1031 ? 12.506 5.454 25.228 1.00 94.44 1031 SER A O 1
ATOM 8053 N N . PRO A 1 1032 ? 10.520 5.812 26.223 1.00 93.12 1032 PRO A N 1
ATOM 8054 C CA . PRO A 1 1032 ? 10.024 6.717 25.179 1.00 93.12 1032 PRO A CA 1
ATOM 8055 C C . PRO A 1 1032 ? 10.959 7.904 24.908 1.00 93.12 1032 PRO A C 1
ATOM 8057 O O . PRO A 1 1032 ? 11.186 8.284 23.759 1.00 93.12 1032 PRO A O 1
ATOM 8060 N N . SER A 1 1033 ? 11.555 8.458 25.970 1.00 92.69 1033 SER A N 1
ATOM 8061 C CA . SER A 1 1033 ? 12.514 9.563 25.885 1.00 92.69 1033 SER A CA 1
ATOM 8062 C C . SER A 1 1033 ? 13.825 9.162 25.208 1.00 92.69 1033 SER A C 1
ATOM 8064 O O . SER A 1 1033 ? 14.397 9.961 24.468 1.00 92.69 1033 SER A O 1
ATOM 8066 N N . HIS A 1 1034 ? 14.291 7.928 25.423 1.00 94.81 1034 HIS A N 1
ATOM 8067 C CA . HIS A 1 1034 ? 15.469 7.394 24.747 1.00 94.81 1034 HIS A CA 1
ATOM 8068 C C . HIS A 1 1034 ? 15.207 7.172 23.254 1.00 94.81 1034 HIS A C 1
ATOM 8070 O O . HIS A 1 1034 ? 16.028 7.551 22.427 1.00 94.81 1034 HIS A O 1
ATOM 8076 N N . LEU A 1 1035 ? 14.048 6.621 22.887 1.00 95.62 1035 LEU A N 1
ATOM 8077 C CA . LEU A 1 1035 ? 13.689 6.432 21.478 1.00 95.62 1035 LEU A CA 1
ATOM 8078 C C . LEU A 1 1035 ? 13.582 7.766 20.731 1.00 95.62 1035 LEU A C 1
ATOM 8080 O O . LEU A 1 1035 ? 14.076 7.888 19.612 1.00 95.62 1035 LEU A O 1
ATOM 8084 N N . LEU A 1 1036 ? 12.998 8.780 21.376 1.00 93.12 1036 LEU A N 1
ATOM 8085 C CA . LEU A 1 1036 ? 12.932 10.131 20.828 1.00 93.12 1036 LEU A CA 1
ATOM 8086 C C . LEU A 1 1036 ? 14.330 10.729 20.620 1.00 93.12 1036 LEU A C 1
ATOM 8088 O O . LEU A 1 1036 ? 14.603 11.284 19.559 1.00 93.12 1036 LEU A O 1
ATOM 8092 N N . SER A 1 1037 ? 15.232 10.602 21.600 1.00 93.56 1037 SER A N 1
ATOM 8093 C CA . SER A 1 1037 ? 16.581 11.167 21.486 1.00 93.56 1037 SER A CA 1
ATOM 8094 C C . SER A 1 1037 ? 17.423 10.472 20.415 1.00 93.56 1037 SER A C 1
ATOM 8096 O O . SER A 1 1037 ? 18.146 11.149 19.684 1.00 93.56 1037 SER A O 1
ATOM 8098 N N . VAL A 1 1038 ? 17.281 9.152 20.262 1.00 94.56 1038 VAL A N 1
ATOM 8099 C CA . VAL A 1 1038 ? 17.921 8.375 19.189 1.00 94.56 1038 VAL A CA 1
ATOM 8100 C C . VAL A 1 1038 ? 17.399 8.803 17.813 1.00 94.56 1038 VAL A C 1
ATOM 8102 O O . VAL A 1 1038 ? 18.200 9.066 16.913 1.00 94.56 1038 VAL A O 1
ATOM 8105 N N . GLY A 1 1039 ? 16.080 8.947 17.654 1.00 94.12 1039 GLY A N 1
ATOM 8106 C CA . GLY A 1 1039 ? 15.472 9.438 16.413 1.00 94.12 1039 GLY A CA 1
ATOM 8107 C C . GLY A 1 1039 ? 15.925 10.857 16.057 1.00 94.12 1039 GLY A C 1
ATOM 8108 O O . GLY A 1 1039 ? 16.291 11.132 14.914 1.00 94.12 1039 GLY A O 1
ATOM 8109 N N . MET A 1 1040 ? 16.000 11.749 17.049 1.00 91.44 1040 MET A N 1
ATOM 8110 C CA . MET A 1 1040 ? 16.481 13.123 16.873 1.00 91.44 1040 MET A CA 1
ATOM 8111 C C . MET A 1 1040 ? 17.963 13.203 16.502 1.00 91.44 1040 MET A C 1
ATOM 8113 O O . MET A 1 1040 ? 18.339 14.025 15.664 1.00 91.44 1040 MET A O 1
ATOM 8117 N N . LEU A 1 1041 ? 18.805 12.367 17.115 1.00 93.06 1041 LEU A N 1
ATOM 8118 C CA . LEU A 1 1041 ? 20.217 12.280 16.757 1.00 93.06 1041 LEU A CA 1
ATOM 8119 C C . LEU A 1 1041 ? 20.358 11.844 15.297 1.00 93.06 1041 LEU A C 1
ATOM 8121 O O . LEU A 1 1041 ? 21.048 12.511 14.529 1.00 93.06 1041 LEU A O 1
ATOM 8125 N N . ARG A 1 1042 ? 19.623 10.801 14.891 1.00 93.44 1042 ARG A N 1
ATOM 8126 C CA . ARG A 1 1042 ? 19.650 10.321 13.508 1.00 93.44 1042 ARG A CA 1
ATOM 8127 C C . ARG A 1 1042 ? 19.132 11.362 12.520 1.00 93.44 1042 ARG A C 1
ATOM 8129 O O . ARG A 1 1042 ? 19.745 11.564 11.479 1.00 93.44 1042 ARG A O 1
ATOM 8136 N N . ARG A 1 1043 ? 18.052 12.075 12.856 1.00 91.19 1043 ARG A N 1
ATOM 8137 C CA . ARG A 1 1043 ? 17.564 13.215 12.063 1.00 91.19 1043 ARG A CA 1
ATOM 8138 C C . ARG A 1 1043 ? 18.684 14.225 11.818 1.00 91.19 1043 ARG A C 1
ATOM 8140 O O . ARG A 1 1043 ? 18.864 14.645 10.680 1.00 91.19 1043 ARG A O 1
ATOM 8147 N N . ARG A 1 1044 ? 19.428 14.619 12.859 1.00 90.56 1044 ARG A N 1
ATOM 8148 C CA . ARG A 1 1044 ? 20.532 15.587 12.737 1.00 90.56 1044 ARG A CA 1
ATOM 8149 C C . ARG A 1 1044 ? 21.653 15.066 11.841 1.00 90.56 1044 ARG A C 1
ATOM 8151 O O . ARG A 1 1044 ? 22.177 15.838 11.052 1.00 90.56 1044 ARG A O 1
ATOM 8158 N N . GLU A 1 1045 ? 21.999 13.786 11.947 1.00 91.69 1045 GLU A N 1
ATOM 8159 C CA . GLU A 1 1045 ? 23.003 13.154 11.080 1.00 91.69 1045 GLU A CA 1
ATOM 8160 C C . GLU A 1 1045 ? 22.594 13.177 9.603 1.00 91.69 1045 GLU A C 1
ATOM 8162 O O . GLU A 1 1045 ? 23.428 13.471 8.755 1.00 91.69 1045 GLU A O 1
ATOM 8167 N N . LEU A 1 1046 ? 21.319 12.900 9.312 1.00 90.50 1046 LEU A N 1
ATOM 8168 C CA . LEU A 1 1046 ? 20.791 12.829 7.946 1.00 90.50 1046 LEU A CA 1
ATOM 8169 C C . LEU A 1 1046 ? 20.579 14.216 7.317 1.00 90.50 1046 LEU A C 1
ATOM 8171 O O . LEU A 1 1046 ? 20.866 14.427 6.148 1.00 90.50 1046 LEU A O 1
ATOM 8175 N N . THR A 1 1047 ? 20.061 15.173 8.089 1.00 86.56 1047 THR A N 1
ATOM 8176 C CA . THR A 1 1047 ? 19.581 16.468 7.556 1.00 86.56 1047 THR A CA 1
ATOM 8177 C C . THR A 1 1047 ? 20.485 17.655 7.891 1.00 86.56 1047 THR A C 1
ATOM 8179 O O . THR A 1 1047 ? 20.313 18.738 7.339 1.00 86.56 1047 THR A O 1
ATOM 8182 N N . GLY A 1 1048 ? 21.431 17.498 8.823 1.00 81.88 1048 GLY A N 1
ATOM 8183 C CA . GLY A 1 1048 ? 22.288 18.584 9.311 1.00 81.88 1048 GLY A CA 1
ATOM 8184 C C . GLY A 1 1048 ? 21.593 19.585 10.242 1.00 81.88 1048 GLY A C 1
ATOM 8185 O O . GLY A 1 1048 ? 22.187 20.597 10.608 1.00 81.88 1048 GLY A O 1
ATOM 8186 N N . CYS A 1 1049 ? 20.345 19.337 10.648 1.00 80.38 1049 CYS A N 1
ATOM 8187 C CA . CYS A 1 1049 ? 19.558 20.322 11.386 1.00 80.38 1049 CYS A CA 1
ATOM 8188 C C . CYS A 1 1049 ? 19.890 20.424 12.870 1.00 80.38 1049 CYS A C 1
ATOM 8190 O O . CYS A 1 1049 ? 19.836 19.444 13.619 1.00 80.38 1049 CYS A O 1
ATOM 8192 N N . GLU A 1 1050 ? 20.109 21.657 13.322 1.00 74.44 1050 GLU A N 1
ATOM 8193 C CA . GLU A 1 1050 ? 20.386 21.964 14.728 1.00 74.44 1050 GLU A CA 1
ATOM 8194 C C . GLU A 1 1050 ? 19.127 22.264 15.558 1.00 74.44 1050 GLU A C 1
ATOM 8196 O O . GLU A 1 1050 ? 19.207 22.294 16.786 1.00 74.44 1050 GLU A O 1
ATOM 8201 N N . GLU A 1 1051 ? 17.956 22.430 14.923 1.00 72.50 1051 GLU A N 1
ATOM 8202 C CA . GLU A 1 1051 ? 16.706 22.731 15.632 1.00 72.50 1051 GLU A CA 1
ATOM 8203 C C . GLU A 1 1051 ? 16.364 21.665 16.688 1.00 72.50 1051 GLU A C 1
ATOM 8205 O O . GLU A 1 1051 ? 16.337 20.468 16.366 1.00 72.50 1051 GLU A O 1
ATOM 8210 N N . PRO A 1 1052 ? 16.047 22.085 17.931 1.00 66.44 1052 PRO A N 1
ATOM 8211 C CA . PRO A 1 1052 ? 15.942 21.173 19.058 1.00 66.44 1052 PRO A CA 1
ATOM 8212 C C . PRO A 1 1052 ? 14.715 20.263 19.001 1.00 66.44 1052 PRO A C 1
ATOM 8214 O O . PRO A 1 1052 ? 14.829 19.142 19.468 1.00 66.44 1052 PRO A O 1
ATOM 8217 N N . LEU A 1 1053 ? 13.567 20.672 18.446 1.00 76.88 1053 LEU A N 1
ATOM 8218 C CA . LEU A 1 1053 ? 12.385 19.805 18.317 1.00 76.88 1053 LEU A CA 1
ATOM 8219 C C . LEU A 1 1053 ? 11.594 20.140 17.041 1.00 76.88 1053 LEU A C 1
ATOM 8221 O O . LEU A 1 1053 ? 11.118 21.270 16.922 1.00 76.88 1053 LEU A O 1
ATOM 8225 N N . PRO A 1 1054 ? 11.409 19.185 16.109 1.00 80.00 1054 PRO A N 1
ATOM 8226 C CA . PRO A 1 1054 ? 10.572 19.409 14.938 1.00 80.00 1054 PRO A CA 1
ATOM 8227 C C . PRO A 1 1054 ? 9.095 19.528 15.332 1.00 80.00 1054 PRO A C 1
ATOM 8229 O O . PRO A 1 1054 ? 8.613 18.791 16.198 1.00 80.00 1054 PRO A O 1
ATOM 8232 N N . GLN A 1 1055 ? 8.354 20.402 14.647 1.00 85.06 1055 GLN A N 1
ATOM 8233 C CA . GLN A 1 1055 ? 6.908 20.553 14.816 1.00 85.06 1055 GLN A CA 1
ATOM 8234 C C . GLN A 1 1055 ? 6.219 19.185 14.672 1.00 85.06 1055 GLN A C 1
ATOM 8236 O O . GLN A 1 1055 ? 6.526 18.415 13.756 1.00 85.06 1055 GLN A O 1
ATOM 8241 N N . LEU A 1 1056 ? 5.314 18.863 15.603 1.00 87.81 1056 LEU A N 1
ATOM 8242 C CA . LEU A 1 1056 ? 4.544 17.615 15.586 1.00 87.81 1056 LEU A CA 1
ATOM 8243 C C . LEU A 1 1056 ? 3.745 17.502 14.283 1.00 87.81 1056 LEU A C 1
ATOM 8245 O O . LEU A 1 1056 ? 3.144 18.483 13.847 1.00 87.81 1056 LEU A O 1
ATOM 8249 N N . TYR A 1 1057 ? 3.752 16.310 13.684 1.00 89.50 1057 TYR A N 1
ATOM 8250 C CA . TYR A 1 1057 ? 3.007 15.980 12.464 1.00 89.50 1057 TYR A CA 1
ATOM 8251 C C . TYR A 1 1057 ? 3.387 16.796 11.219 1.00 89.50 1057 TYR A C 1
ATOM 8253 O O . TYR A 1 1057 ? 2.621 16.867 10.267 1.00 89.50 1057 TYR A O 1
ATOM 8261 N N . SER A 1 1058 ? 4.561 17.437 11.220 1.00 87.69 1058 SER A N 1
ATOM 8262 C CA . SER A 1 1058 ? 5.072 18.198 10.077 1.00 87.69 1058 SER A CA 1
ATOM 8263 C C . SER A 1 1058 ? 6.355 17.577 9.540 1.00 87.69 1058 SER A C 1
ATOM 8265 O O . SER A 1 1058 ? 7.420 17.700 10.152 1.00 87.69 1058 SER A O 1
ATOM 8267 N N . VAL A 1 1059 ? 6.266 16.970 8.356 1.00 88.56 1059 VAL A N 1
ATOM 8268 C CA . VAL A 1 1059 ? 7.425 16.396 7.654 1.00 88.56 1059 VAL A CA 1
ATOM 8269 C C . VAL A 1 1059 ? 8.397 17.474 7.197 1.00 88.56 1059 VAL A C 1
ATOM 8271 O O . VAL A 1 1059 ? 9.605 17.279 7.268 1.00 88.56 1059 VAL A O 1
ATOM 8274 N N . GLN A 1 1060 ? 7.895 18.645 6.800 1.00 85.50 1060 GLN A N 1
ATOM 8275 C CA . GLN A 1 1060 ? 8.741 19.782 6.427 1.00 85.50 1060 GLN A CA 1
ATOM 8276 C C . GLN A 1 1060 ? 9.675 20.181 7.574 1.00 85.50 1060 GLN A C 1
ATOM 8278 O O . GLN A 1 1060 ? 10.870 20.357 7.360 1.00 85.50 1060 GLN A O 1
ATOM 8283 N N . SER A 1 1061 ? 9.152 20.257 8.803 1.00 86.62 1061 SER A N 1
ATOM 8284 C CA . SER A 1 1061 ? 9.972 20.519 9.990 1.00 86.62 1061 SER A CA 1
ATOM 8285 C C . SER A 1 1061 ? 10.862 19.324 10.353 1.00 86.62 1061 SER A C 1
ATOM 8287 O O . SER A 1 1061 ? 12.014 19.510 10.751 1.00 86.62 1061 SER A O 1
ATOM 8289 N N . LEU A 1 1062 ? 10.372 18.091 10.178 1.00 89.56 1062 LEU A N 1
ATOM 8290 C CA . LEU A 1 1062 ? 11.159 16.877 10.409 1.00 89.56 1062 LEU A CA 1
ATOM 8291 C C . LEU A 1 1062 ? 12.400 16.814 9.505 1.00 89.56 1062 LEU A C 1
ATOM 8293 O O . LEU A 1 1062 ? 13.480 16.514 10.003 1.00 89.56 1062 LEU A O 1
ATOM 8297 N N . MET A 1 1063 ? 12.252 17.153 8.223 1.00 87.81 1063 MET A N 1
ATOM 8298 C CA . MET A 1 1063 ? 13.299 17.073 7.195 1.00 87.81 1063 MET A CA 1
ATOM 8299 C C . MET A 1 1063 ? 13.988 18.417 6.902 1.00 87.81 1063 MET A C 1
ATOM 8301 O O . MET A 1 1063 ? 14.846 18.486 6.031 1.00 87.81 1063 MET A O 1
ATOM 8305 N N . CYS A 1 1064 ? 13.608 19.484 7.612 1.00 83.06 1064 CYS A N 1
ATOM 8306 C CA . CYS A 1 1064 ? 14.149 20.844 7.477 1.00 83.06 1064 CYS A CA 1
ATOM 8307 C C . CYS A 1 1064 ? 14.088 21.429 6.068 1.00 83.06 1064 CYS A C 1
ATOM 8309 O O . CYS A 1 1064 ? 14.991 22.132 5.610 1.00 83.06 1064 CYS A O 1
ATOM 8311 N N . ILE A 1 1065 ? 12.988 21.156 5.384 1.00 79.94 1065 ILE A N 1
ATOM 8312 C CA . ILE A 1 1065 ? 12.721 21.723 4.072 1.00 79.94 1065 ILE A CA 1
ATOM 8313 C C . ILE A 1 1065 ? 12.243 23.161 4.307 1.00 79.94 1065 ILE A C 1
ATOM 8315 O O . ILE A 1 1065 ? 11.208 23.378 4.941 1.00 79.94 1065 ILE A O 1
ATOM 8319 N N . ASN A 1 1066 ? 13.026 24.149 3.857 1.00 57.84 1066 ASN A N 1
ATOM 8320 C CA . ASN A 1 1066 ? 12.716 25.571 4.036 1.00 57.84 1066 ASN A CA 1
ATOM 8321 C C . ASN A 1 1066 ? 11.295 25.899 3.544 1.00 57.84 1066 ASN A C 1
ATOM 8323 O O . ASN A 1 1066 ? 10.891 25.486 2.457 1.00 57.84 1066 ASN A O 1
ATOM 8327 N N . ARG A 1 1067 ? 10.556 26.705 4.323 1.00 41.91 1067 ARG A N 1
ATOM 8328 C CA . ARG A 1 1067 ? 9.259 27.284 3.931 1.00 41.91 1067 ARG A CA 1
ATOM 8329 C C . ARG A 1 1067 ? 9.450 28.316 2.814 1.00 41.91 1067 ARG A C 1
ATOM 8331 O O . ARG A 1 1067 ? 9.363 29.515 3.052 1.00 41.91 1067 ARG A O 1
ATOM 8338 N N . THR A 1 1068 ? 9.709 27.871 1.594 1.00 31.53 1068 THR A N 1
ATOM 8339 C CA . THR A 1 1068 ? 9.650 28.723 0.400 1.00 31.53 1068 THR A CA 1
ATOM 8340 C C . THR A 1 1068 ? 8.851 28.037 -0.693 1.00 31.53 1068 THR A C 1
ATOM 8342 O O . THR A 1 1068 ? 9.366 27.779 -1.769 1.00 31.53 1068 THR A O 1
ATOM 8345 N N . PHE A 1 1069 ? 7.584 27.759 -0.400 1.00 31.00 1069 PHE A N 1
ATOM 8346 C CA . PHE A 1 1069 ? 6.518 27.733 -1.398 1.00 31.00 1069 PHE A CA 1
ATOM 8347 C C . PHE A 1 1069 ? 5.283 28.371 -0.758 1.00 31.00 1069 PHE A C 1
ATOM 8349 O O . PHE A 1 1069 ? 4.401 27.710 -0.221 1.00 31.00 1069 PHE A O 1
ATOM 8356 N N . THR A 1 1070 ? 5.301 29.701 -0.720 1.00 24.86 1070 THR A N 1
ATOM 8357 C CA . THR A 1 1070 ? 4.096 30.523 -0.613 1.00 24.86 1070 THR A CA 1
ATOM 8358 C C . THR A 1 1070 ? 3.812 31.107 -1.987 1.00 24.86 1070 THR A C 1
ATOM 8360 O O . THR A 1 1070 ? 4.723 31.690 -2.582 1.00 24.86 1070 THR A O 1
ATOM 8363 N N . VAL A 1 1071 ? 2.528 31.027 -2.348 1.00 29.00 1071 VAL A N 1
ATOM 8364 C CA . VAL A 1 1071 ? 1.830 31.459 -3.573 1.00 29.00 1071 VAL A CA 1
ATOM 8365 C C . VAL A 1 1071 ? 1.791 30.416 -4.679 1.00 29.00 1071 VAL A C 1
ATOM 8367 O O . VAL A 1 1071 ? 2.824 30.195 -5.345 1.00 29.00 1071 VAL A O 1
#

Organism: NCBI:txid84603

Sequence (1071 aa):
MADEIDYEALPSNAGLAVNMLAGALAGISEHAVMFPVDSIKTRMQVFATSPVAVYSGVGNAFARISSTEGMRALWRGVSSVILGAGPAHAIHFGTLEAVKELAGGNEAGNQWLATSLAGASATIASDAFMNPFDVIKQRMQLHKSEFRSAWQCARTVYGAEGFGAFYISYPTTLAITIPFNAIQVTVYEHIKRFANPRNEYSPATHIAAGGIAGAVAAAVTTPLDVAKTILQTRGTATDADIRNARGMVDAFRVIWTRDGLKGFGRGLTPRVLTIMPSSALCWMSYEFFSLSLDPRATVLESSLPVASNSIISSSKPAEATDSILVELVSSLTPIPPQSLTAILPILPHTLDRTTDLLQPFLEPLQSLRELLIICPDSITADVRRELQRVFAALDSAAYPDVSLQPWQGYMQVHTASLKSAAGVSTKWALLMDESGLAGIPDPAKTALLHPPNVSVPFGHKGQYGWSDSSPTTSCAWGQVQRTPYLLPPFVMPTSSNGEDSLDMNGHPWNVHGSSNETDLGGLLLGNRKGKMEEHTSQLSFNRDGRQNSVIPLFDTGHSAIPETVSSFSPLLYPGHIEFVFFLPVVDDVKRISPFLCRLQRLNPSPAVRLLVYDDESHRPSTGPKWTTQSLITDSCIAEYDILSEAPLFLSGPGAVVVLEWLEIQATTVDILLTIEVIDPLAAFLLSVQRMPVFNDTTVIRIPRRDLGYIDWMSSLSVRELKNWHKPNIEVAVITKDRPSSLLRLLGSLQNAHYFGDQISLRINVEQDCDSNSLKIVEKTSWPYGRVFVHHRVIHGGLLPAVVESWYPHNNDSYGVLLEDDVEVSPLFYAWIKMTILRYRYGEPQNRLTQLFGVSLYQQKHLELPIEGRQPFNPRSLFSLAGLPETNTPYLSQVPCSWGALYFPEQWREFHDYLTVRFTETALTMDEDVVPNVRSNYWTKSWKKFFIELVYLRGYLMLYPNYDGFLSLSTNHLEVGSHVKVRSQEKQELFLLPLMKLPQTGEASKLLDLPNHRLPDIEQLPVLNLTGFLASPSHLLSVGMLRRRELTGCEEPLPQLYSVQSLMCINRTFTV